Protein AF-A0A2S6CEF0-F1 (afdb_monomer)

Foldseek 3Di:
DPPPVVVCPVPDPDPDPPPDDPDPVNVVPPPPPPCVLVLLVLCLFLVLPPPPPDPDDDDDDDPDPCPDDDDQPQPPPPPCLPPDDPVLVVVLVSLCLRRDDQLVLLVLLVLQLVVAPCLQQVLDQFLVLVVQDDDSDGDCPPPDSLLSLLSQLLSLLQHDVVSVVVVVDPFSVRSNVSSLVSSVSCVVSPSDPQLSSLLSNLLSSLLDDAADPDPDSSVVSLLSNVVSLVVLVLVPLVVCCVPDVLSSLSSLSSVLSSLLSQQCCCVLVVAARPDDADPPHPLLDLVSAQAPVSNVVPQCSHPNDHNVVVNVSSLVRSLSSNLSSLCNLVSCLRHVDQDSVRDRPPPPDPPVVSVVSVVVSVVSNVVSVVVVCVVVVDVCVPVLVVVVVVLVVVLVVLVVCVVVVVLSSDDLVVLSVLLVSLLVLLLLLLLCPPHPCNVVSVVSNVSSLVSLVVCVSRYHCSVVSNVSSVSSNVVSVVDPSSNVVSLVVLVVVPDDPDDDDDDDDDDDPDDDDHSDRPDVSVCCVVPVVVVVVVVVVVVVVVSDPPVSVVSVVVVVVVPPDDDDDDDDDDDDDDDDDDDDDDDPDDPDDDPDDDDDDADDDDPVLLCVLLVLLVVLLQVVNADAQSCVVVVRQDLVSLLVSQVVNVVVCVVVPKDFFAKEWEPQQPVLCVVQVHPDIAMFTDIPVQEDEFAEEDEQASARWKWKFKFKKFAFQFKQADDPQDLVNLLVGTPWIWIKMWIFGASHPPPPDDSSRCSSSRNRGRHMYTDDDTDRPVQDPLLFWKKWKDWQNHTDDIFGSCSLNSGLSRLVNVVNNVCNVVVDIGGHSHMYGSYGRIPIGTDFDWTKMKMDTVSRGITIYTYDYGHPPVNVPPPPDPPPPSD

Nearest PDB structures (foldseek):
  2eb5-assembly1_E-2  TM=9.656E-01  e=3.829E-23  Escherichia coli
  2eb4-assembly1_A-2  TM=9.620E-01  e=3.216E-23  Escherichia coli
  5d2j-assembly1_A  TM=9.750E-01  e=1.357E-22  Pseudomonas putida
  8ih6-assembly1_B  TM=9.675E-01  e=8.556E-21  Pseudomonas sp.
  2wqt-assembly1_A  TM=9.548E-01  e=1.267E-20  Escherichia coli K-12

Structure (mmCIF, N/CA/C/O backbone):
data_AF-A0A2S6CEF0-F1
#
_entry.id   AF-A0A2S6CEF0-F1
#
loop_
_atom_site.group_PDB
_atom_site.id
_atom_site.type_symbol
_atom_site.label_atom_id
_atom_site.label_alt_id
_atom_site.label_comp_id
_atom_site.label_asym_id
_atom_site.label_entity_id
_atom_site.label_seq_id
_atom_site.pdbx_PDB_ins_code
_atom_site.Cartn_x
_atom_site.Cartn_y
_atom_site.Cartn_z
_atom_site.occupancy
_atom_site.B_iso_or_equiv
_atom_site.auth_seq_id
_atom_site.auth_comp_id
_atom_site.auth_asym_id
_atom_site.auth_atom_id
_atom_site.pdbx_PDB_model_num
ATOM 1 N N . MET A 1 1 ? -12.746 50.195 14.361 1.00 32.47 1 MET A N 1
ATOM 2 C CA . MET A 1 1 ? -11.724 49.579 15.241 1.00 32.47 1 MET A CA 1
ATOM 3 C C . MET A 1 1 ? -12.309 49.127 16.593 1.00 32.47 1 MET A C 1
ATOM 5 O O . MET A 1 1 ? -11.690 49.357 17.618 1.00 32.47 1 MET A O 1
ATOM 9 N N . ALA A 1 2 ? -13.477 48.467 16.629 1.00 26.12 2 ALA A N 1
ATOM 10 C CA . ALA A 1 2 ? -14.075 47.995 17.894 1.00 26.12 2 ALA A CA 1
ATOM 11 C C . ALA A 1 2 ? -14.847 46.660 17.772 1.00 26.12 2 ALA A C 1
ATOM 13 O O . ALA A 1 2 ? -15.625 46.322 18.652 1.00 26.12 2 ALA A O 1
ATOM 14 N N . SER A 1 3 ? -14.654 45.894 16.692 1.00 30.30 3 SER A N 1
ATOM 15 C CA . SER A 1 3 ? -15.399 44.647 16.425 1.00 30.30 3 SER A CA 1
ATOM 16 C C . SER A 1 3 ? -14.532 43.380 16.402 1.00 30.30 3 SER A C 1
ATOM 18 O O . SER A 1 3 ? -15.063 42.279 16.325 1.00 30.30 3 SER A O 1
ATOM 20 N N . GLY A 1 4 ? -13.203 43.503 16.521 1.00 26.44 4 GLY A N 1
ATOM 21 C CA . GLY A 1 4 ? -12.283 42.355 16.570 1.00 26.44 4 GLY A CA 1
ATOM 22 C C . GLY A 1 4 ? -12.191 41.665 17.937 1.00 26.44 4 GLY A C 1
ATOM 23 O O . GLY A 1 4 ? -11.603 40.594 18.039 1.00 26.44 4 GLY A O 1
ATOM 24 N N . GLN A 1 5 ? -12.765 42.264 18.984 1.00 26.81 5 GLN A N 1
ATOM 25 C CA . GLN A 1 5 ? -12.625 41.792 20.366 1.00 26.81 5 GLN A CA 1
ATOM 26 C C . GLN A 1 5 ? -13.669 40.733 20.753 1.00 26.81 5 GLN A C 1
ATOM 28 O O . GLN A 1 5 ? -13.386 39.871 21.571 1.00 26.81 5 GLN A O 1
ATOM 33 N N . GLN A 1 6 ? -14.835 40.708 20.099 1.00 28.83 6 GLN A N 1
ATOM 34 C CA . GLN A 1 6 ? -15.921 39.783 20.457 1.00 28.83 6 GLN A CA 1
ATOM 35 C C . GLN A 1 6 ? -15.657 38.324 20.033 1.00 28.83 6 GLN A C 1
ATOM 37 O O . GLN A 1 6 ? -16.178 37.398 20.642 1.00 28.83 6 GLN A O 1
ATOM 42 N N . TRP A 1 7 ? -14.796 38.108 19.029 1.00 28.11 7 TRP A N 1
ATOM 43 C CA . TRP A 1 7 ? -14.345 36.770 18.616 1.00 28.11 7 TRP A CA 1
ATOM 44 C C . TRP A 1 7 ? -13.289 36.164 19.554 1.00 28.11 7 TRP A C 1
ATOM 46 O O . TRP A 1 7 ? -13.047 34.959 19.485 1.00 28.11 7 TRP A O 1
ATOM 56 N N . GLN A 1 8 ? -12.639 36.972 20.401 1.00 31.91 8 GLN A N 1
ATOM 57 C CA . GLN A 1 8 ? -11.657 36.465 21.361 1.00 31.91 8 GLN A CA 1
ATOM 58 C C . GLN A 1 8 ? -12.334 35.749 22.531 1.00 31.91 8 GLN A C 1
ATOM 60 O O . GLN A 1 8 ? -11.802 34.737 22.967 1.00 31.91 8 GLN A O 1
ATOM 65 N N . ASP A 1 9 ? -13.513 36.199 22.970 1.00 31.23 9 ASP A N 1
ATOM 66 C CA . ASP A 1 9 ? -14.135 35.715 24.209 1.00 31.23 9 ASP A CA 1
ATOM 67 C C . ASP A 1 9 ? -14.953 34.420 24.037 1.00 31.23 9 ASP A C 1
ATOM 69 O O . ASP A 1 9 ? -14.922 33.559 24.910 1.00 31.23 9 ASP A O 1
ATOM 73 N N . GLU A 1 10 ? -15.625 34.196 22.899 1.00 33.91 10 GLU A N 1
ATOM 74 C CA . GLU A 1 10 ? -16.427 32.966 22.694 1.00 33.91 10 GLU A CA 1
ATOM 75 C C . GLU A 1 10 ? -15.575 31.715 22.389 1.00 33.91 10 GLU A C 1
ATOM 77 O O . GLU A 1 10 ? -16.047 30.582 22.522 1.00 33.91 10 GLU A O 1
ATOM 82 N N . TRP A 1 11 ? -14.314 31.909 21.984 1.00 30.48 11 TRP A N 1
ATOM 83 C CA . TRP A 1 11 ? -13.315 30.853 21.743 1.00 30.48 11 TRP A CA 1
ATOM 84 C C . TRP A 1 11 ? -12.077 30.991 22.653 1.00 30.48 11 TRP A C 1
ATOM 86 O O . TRP A 1 11 ? -11.079 30.284 22.457 1.00 30.48 11 TRP A O 1
ATOM 96 N N . ALA A 1 12 ? -12.132 31.859 23.671 1.00 29.62 12 ALA A N 1
ATOM 97 C CA . ALA A 1 12 ? -11.149 31.887 24.744 1.00 29.62 12 ALA A CA 1
ATOM 98 C C . ALA A 1 12 ? -11.293 30.607 25.573 1.00 29.62 12 ALA A C 1
ATOM 100 O O . ALA A 1 12 ? -12.320 30.334 26.187 1.00 29.62 12 ALA A O 1
ATOM 101 N N . TRP A 1 13 ? -10.235 29.805 25.601 1.00 32.25 13 TRP A N 1
ATOM 102 C CA . TRP A 1 13 ? -10.029 28.898 26.721 1.00 32.25 13 TRP A CA 1
ATOM 103 C C . TRP A 1 13 ? -9.680 29.797 27.908 1.00 32.25 13 TRP A C 1
ATOM 105 O O . TRP A 1 13 ? -8.684 30.518 27.819 1.00 32.25 13 TRP A O 1
ATOM 115 N N . ASP A 1 14 ? -10.516 29.820 28.947 1.00 25.75 14 ASP A N 1
ATOM 116 C CA . ASP A 1 14 ? -10.292 30.640 30.142 1.00 25.75 14 ASP A CA 1
ATOM 117 C C . ASP A 1 14 ? -8.846 30.483 30.643 1.00 25.75 14 ASP A C 1
ATOM 119 O O . ASP A 1 14 ? -8.378 29.384 30.940 1.00 25.75 14 ASP A O 1
ATOM 123 N N . ASN A 1 15 ? -8.123 31.603 30.698 1.00 30.52 15 ASN A N 1
ATOM 124 C CA . ASN A 1 15 ? -6.699 31.693 31.039 1.00 30.52 15 ASN A CA 1
ATOM 125 C C . ASN A 1 15 ? -6.466 31.997 32.537 1.00 30.52 15 ASN A C 1
ATOM 127 O O . ASN A 1 15 ? -5.428 32.550 32.903 1.00 30.52 15 ASN A O 1
ATOM 131 N N . THR A 1 16 ? -7.407 31.679 33.429 1.00 24.66 16 THR A N 1
ATOM 132 C CA . THR A 1 16 ? -7.230 31.889 34.875 1.00 24.66 16 THR A CA 1
ATOM 133 C C . THR A 1 16 ? -6.735 30.610 35.562 1.00 24.66 16 THR A C 1
ATOM 135 O O . THR A 1 16 ? -7.429 29.593 35.548 1.00 24.66 16 THR A O 1
ATOM 138 N N . PRO A 1 17 ? -5.554 30.623 36.215 1.00 29.23 17 PRO A N 1
ATOM 139 C CA . PRO A 1 17 ? -5.138 29.527 37.077 1.00 29.23 17 PRO A CA 1
ATOM 140 C C . PRO A 1 17 ? -5.933 29.632 38.383 1.00 29.23 17 PRO A C 1
ATOM 142 O O . PRO A 1 17 ? -5.484 30.242 39.353 1.00 29.23 17 PRO A O 1
ATOM 145 N N . SER A 1 18 ? -7.147 29.082 38.407 1.00 25.33 18 SER A N 1
ATOM 146 C CA . SER A 1 18 ? -7.815 28.800 39.676 1.00 25.33 18 SER A CA 1
ATOM 147 C C . SER A 1 18 ? -7.104 27.605 40.313 1.00 25.33 18 SER A C 1
ATOM 149 O O . SER A 1 18 ? -6.984 26.527 39.739 1.00 25.33 18 SER A O 1
ATOM 151 N N . SER A 1 19 ? -6.516 27.857 41.478 1.00 28.48 19 SER A N 1
ATOM 152 C CA . SER A 1 19 ? -5.633 26.972 42.234 1.00 28.48 19 SER A CA 1
ATOM 153 C C . SER A 1 19 ? -6.383 25.822 42.913 1.00 28.48 19 SER 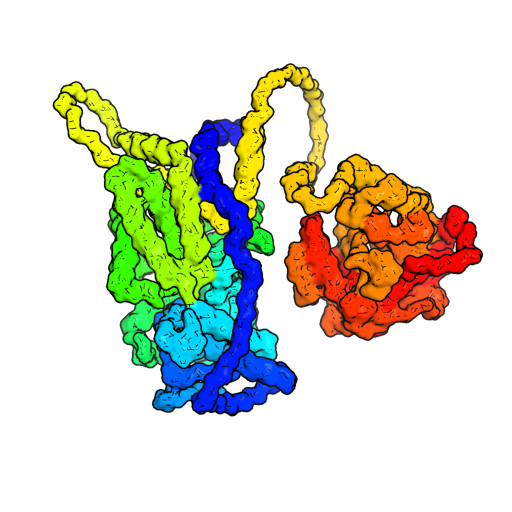A C 1
ATOM 155 O O . SER A 1 19 ? -6.323 25.658 44.131 1.00 28.48 19 SER A O 1
ATOM 157 N N . THR A 1 20 ? -7.084 25.015 42.133 1.00 25.67 20 THR A N 1
ATOM 158 C CA . THR A 1 20 ? -7.607 23.722 42.566 1.00 25.67 20 THR A CA 1
ATOM 159 C C . THR A 1 20 ? -6.990 22.685 41.654 1.00 25.67 20 THR A C 1
ATOM 161 O O . THR A 1 20 ? -7.372 22.543 40.497 1.00 25.67 20 THR A O 1
ATOM 164 N N . LEU A 1 21 ? -5.955 22.027 42.180 1.00 26.48 21 LEU A N 1
ATOM 165 C CA . LEU A 1 21 ? -5.421 20.783 41.643 1.00 26.48 21 LEU A CA 1
ATOM 166 C C . LEU A 1 21 ? -6.605 19.865 41.332 1.00 26.48 21 LEU A C 1
ATOM 168 O O . LEU A 1 21 ? -7.279 19.414 42.255 1.00 26.48 21 LEU A O 1
ATOM 172 N N . LEU A 1 22 ? -6.861 19.635 40.043 1.00 25.17 22 LEU A N 1
ATOM 173 C CA . LEU A 1 22 ? -7.797 18.615 39.589 1.00 25.17 22 LEU A CA 1
ATOM 174 C C . LEU A 1 22 ? -7.267 17.278 40.103 1.00 25.17 22 LEU A C 1
ATOM 176 O O . LEU A 1 22 ? -6.240 16.781 39.639 1.00 25.17 22 LEU A O 1
ATOM 180 N N . THR A 1 23 ? -7.933 16.747 41.118 1.00 27.16 23 THR A N 1
ATOM 181 C CA . THR A 1 23 ? -7.677 15.394 41.612 1.00 27.16 23 THR A CA 1
ATOM 182 C C . THR A 1 23 ? -8.428 14.407 40.720 1.00 27.16 23 THR A C 1
ATOM 184 O O . THR A 1 23 ? -9.408 14.779 40.074 1.00 27.16 23 THR A O 1
ATOM 187 N N . GLU A 1 24 ? -7.987 13.147 40.650 1.00 27.95 24 GLU A N 1
ATOM 188 C CA . GLU A 1 24 ? -8.601 12.101 39.804 1.00 27.95 24 GLU A CA 1
ATOM 189 C C . GLU A 1 24 ? -10.125 11.939 40.002 1.00 27.95 24 GLU A C 1
ATOM 191 O O . GLU A 1 24 ? -10.809 11.415 39.123 1.00 27.95 24 GLU A O 1
ATOM 196 N N . SER A 1 25 ? -10.688 12.445 41.105 1.00 27.48 25 SER A N 1
ATOM 197 C CA . SER A 1 25 ? -12.131 12.479 41.354 1.00 27.48 25 SER A CA 1
ATOM 198 C C . SER A 1 25 ? -12.906 13.527 40.540 1.00 27.48 25 SER A C 1
ATOM 200 O O . SER A 1 25 ? -14.083 13.304 40.261 1.00 27.48 25 SER A O 1
ATOM 202 N N . ASP A 1 26 ? -12.285 14.627 40.097 1.00 26.41 26 ASP A N 1
ATOM 203 C CA . ASP A 1 26 ? -12.972 15.679 39.321 1.00 26.41 26 ASP A CA 1
ATOM 204 C C . ASP A 1 26 ? -13.213 15.271 37.856 1.00 26.41 26 ASP A C 1
ATOM 206 O O . ASP A 1 26 ? -14.138 15.762 37.205 1.00 26.41 26 ASP A O 1
ATOM 210 N N . LEU A 1 27 ? -12.449 14.296 37.345 1.00 29.75 27 LEU A N 1
ATOM 211 C CA . LEU A 1 27 ? -12.693 13.676 36.036 1.00 29.75 27 LEU A CA 1
ATOM 212 C C . LEU A 1 27 ? -13.935 12.770 36.013 1.00 29.75 27 LEU A C 1
ATOM 214 O O . LEU A 1 27 ? -14.421 12.441 34.931 1.00 29.75 27 LEU A O 1
ATOM 218 N N . HIS A 1 28 ? -14.480 12.390 37.173 1.00 27.64 28 HIS A N 1
ATOM 219 C CA . HIS A 1 28 ? -15.660 11.525 37.243 1.00 27.64 28 HIS A CA 1
ATOM 220 C C . HIS A 1 28 ? -16.999 12.284 37.186 1.00 27.64 28 HIS A C 1
ATOM 222 O O . HIS A 1 28 ? -18.015 11.674 36.857 1.00 27.64 28 HIS A O 1
ATOM 228 N N . PHE A 1 29 ? -17.046 13.599 37.447 1.00 23.55 29 PHE A N 1
ATOM 229 C CA . PHE A 1 29 ? -18.322 14.278 37.746 1.00 23.55 29 PHE A CA 1
ATOM 230 C C . PHE A 1 29 ? -18.988 15.060 36.594 1.00 23.55 29 PHE A C 1
ATOM 232 O O . PHE A 1 29 ? -20.110 15.534 36.754 1.00 23.55 29 PHE A O 1
ATOM 239 N N . HIS A 1 30 ? -18.387 15.141 35.398 1.00 25.00 30 HIS A N 1
ATOM 240 C CA . HIS A 1 30 ? -19.027 15.768 34.219 1.00 25.00 30 HIS A CA 1
ATOM 241 C C . HIS A 1 30 ? -19.414 14.799 33.083 1.00 25.00 30 HIS A C 1
ATOM 243 O O . HIS A 1 30 ? -19.884 15.238 32.033 1.00 25.00 30 HIS A O 1
ATOM 249 N N . MET A 1 31 ? -19.319 13.483 33.309 1.00 24.77 31 MET A N 1
ATOM 250 C CA . MET A 1 31 ? -19.874 12.441 32.423 1.00 24.77 31 MET A CA 1
ATOM 251 C C . MET A 1 31 ? -21.279 11.960 32.833 1.00 24.77 31 MET A C 1
ATOM 253 O O . MET A 1 31 ? -21.694 10.867 32.462 1.00 24.77 31 MET A O 1
ATOM 257 N N . LEU A 1 32 ? -22.036 12.762 33.580 1.00 23.86 32 LEU A N 1
ATOM 258 C CA . LEU A 1 32 ? -23.434 12.470 33.915 1.00 23.86 32 LEU A CA 1
ATOM 259 C C . LEU A 1 32 ? -24.364 13.514 33.286 1.00 23.86 32 LEU A C 1
ATOM 261 O O . LEU A 1 32 ? -25.100 14.222 33.964 1.00 23.86 32 LEU A O 1
ATOM 265 N N . LEU A 1 33 ? -24.327 13.611 31.956 1.00 25.44 33 LEU A N 1
ATOM 266 C CA . LEU A 1 33 ? -25.569 13.829 31.220 1.00 25.44 33 LEU A CA 1
ATOM 267 C C . LEU A 1 33 ? -26.121 12.439 30.942 1.00 25.44 33 LEU A C 1
ATOM 269 O O . LEU A 1 33 ? -25.455 11.637 30.287 1.00 25.44 33 LEU A O 1
ATOM 273 N N . ASP A 1 34 ? -27.295 12.170 31.505 1.00 30.89 34 ASP A N 1
ATOM 274 C CA . ASP A 1 34 ? -28.067 10.953 31.299 1.00 30.89 34 ASP A CA 1
ATOM 275 C C . ASP A 1 34 ? -28.163 10.661 29.792 1.00 30.89 34 ASP A C 1
ATOM 277 O O . ASP A 1 34 ? -28.858 11.330 29.025 1.00 30.89 34 ASP A O 1
ATOM 281 N N . SER A 1 35 ? -27.334 9.716 29.356 1.00 27.75 35 SER A N 1
ATOM 282 C CA . SER A 1 35 ? -27.138 9.317 27.962 1.00 27.75 35 SER A CA 1
ATOM 283 C C . SER A 1 35 ? -28.170 8.278 27.525 1.00 27.75 35 SER A C 1
ATOM 285 O O . SER A 1 35 ? -28.138 7.811 26.383 1.00 27.75 35 SER A O 1
ATOM 287 N N . SER A 1 36 ? -29.132 7.960 28.395 1.00 29.91 36 SER A N 1
ATOM 288 C CA . SER A 1 36 ? -30.215 7.027 28.101 1.00 29.91 36 SER A CA 1
ATOM 289 C C . SER A 1 36 ? -31.138 7.503 26.973 1.00 29.91 36 SER A C 1
ATOM 291 O O . SER A 1 36 ? -31.778 6.667 26.356 1.00 29.91 36 SER A O 1
ATOM 293 N N . HIS A 1 37 ? -31.154 8.799 26.631 1.00 29.70 37 HIS A N 1
ATOM 294 C CA . HIS A 1 37 ? -32.003 9.343 25.551 1.00 29.70 37 HIS A CA 1
ATOM 295 C C . HIS A 1 37 ? -31.252 9.649 24.236 1.00 29.70 37 HIS A C 1
ATOM 297 O O . HIS A 1 37 ? -31.870 9.973 23.227 1.00 29.70 37 HIS A O 1
ATOM 303 N N . LEU A 1 38 ? -29.910 9.601 24.229 1.00 26.70 38 LEU A N 1
ATOM 304 C CA . LEU A 1 38 ? -29.072 9.830 23.030 1.00 26.70 38 LEU A CA 1
ATOM 305 C C . LEU A 1 38 ? -28.542 8.528 22.415 1.00 26.70 38 LEU A C 1
ATOM 307 O O . LEU A 1 38 ? -27.971 8.541 21.324 1.00 26.70 38 LEU A O 1
ATOM 311 N N . THR A 1 39 ? -28.761 7.402 23.089 1.00 31.89 39 THR A N 1
ATOM 312 C CA . THR A 1 39 ? -28.490 6.062 22.565 1.00 31.89 39 THR A CA 1
ATOM 313 C C . THR A 1 39 ? -29.429 5.681 21.414 1.00 31.89 39 THR A C 1
ATOM 315 O O . THR A 1 39 ? -29.087 4.769 20.666 1.00 31.89 39 THR A O 1
ATOM 318 N N . ASP A 1 40 ? -30.530 6.408 21.183 1.00 31.03 40 ASP A N 1
ATOM 319 C CA . ASP A 1 40 ? -31.516 6.184 20.100 1.00 31.03 40 ASP A CA 1
ATOM 320 C C . ASP A 1 40 ? -31.159 6.798 18.735 1.00 31.03 40 ASP A C 1
ATOM 322 O O . ASP A 1 40 ? -31.908 6.676 17.769 1.00 31.03 40 ASP A O 1
ATOM 326 N N . LEU A 1 41 ? -30.000 7.444 18.593 1.00 29.00 41 LEU A N 1
ATOM 327 C CA . LEU A 1 41 ? -29.464 7.818 17.273 1.00 29.00 41 LEU A CA 1
ATOM 328 C C . LEU A 1 41 ? -28.628 6.692 16.639 1.00 29.00 41 LEU A C 1
ATOM 330 O O . LEU A 1 41 ? -28.402 6.709 15.430 1.00 29.00 41 LEU A O 1
ATOM 334 N N . GLY A 1 42 ? -28.177 5.721 17.443 1.00 29.48 42 GLY A N 1
ATOM 335 C CA . GLY A 1 42 ? -27.348 4.593 17.006 1.00 29.48 42 GLY A CA 1
ATOM 336 C C . GLY A 1 42 ? -28.089 3.600 16.117 1.00 29.48 42 GLY A C 1
ATOM 337 O O . GLY A 1 42 ? -27.494 3.052 15.191 1.00 29.48 42 GLY A O 1
ATOM 338 N N . ASP A 1 43 ? -29.395 3.437 16.311 1.00 30.30 43 ASP A N 1
ATOM 339 C CA . ASP A 1 43 ? -30.144 2.521 15.464 1.00 30.30 43 ASP A CA 1
ATOM 340 C C . ASP A 1 43 ? -30.468 3.146 14.077 1.00 30.30 43 ASP A C 1
ATOM 342 O O . ASP A 1 43 ? -30.837 2.387 13.179 1.00 30.30 43 ASP A O 1
ATOM 346 N N . ILE A 1 44 ? -30.242 4.470 13.836 1.00 30.81 44 ILE A N 1
ATOM 347 C CA . ILE A 1 44 ? -30.364 5.127 12.495 1.00 30.81 44 ILE A CA 1
ATOM 348 C C . ILE A 1 44 ? -29.630 4.354 11.412 1.00 30.81 44 ILE A C 1
ATOM 350 O O . ILE A 1 44 ? -30.000 4.419 10.244 1.00 30.81 44 ILE A O 1
ATOM 354 N N . PHE A 1 45 ? -28.611 3.603 11.796 1.00 33.00 45 PHE A N 1
ATOM 355 C CA . PHE A 1 45 ? -27.725 2.923 10.878 1.00 33.00 45 PHE A CA 1
ATOM 356 C C . PHE A 1 45 ? -27.674 1.403 11.111 1.00 33.00 45 PHE A C 1
ATOM 358 O O . PHE A 1 45 ? -26.885 0.735 10.457 1.00 33.00 45 PHE A O 1
ATOM 365 N N . ALA A 1 46 ? -28.529 0.830 11.969 1.00 28.11 46 ALA A N 1
ATOM 366 C CA . ALA A 1 46 ? -28.498 -0.601 12.306 1.00 28.11 46 ALA A CA 1
ATOM 367 C C . ALA A 1 46 ? -28.899 -1.543 11.145 1.00 28.11 46 ALA A C 1
ATOM 369 O O . ALA A 1 46 ? -28.523 -2.711 11.132 1.00 28.11 46 ALA A O 1
ATOM 370 N N . PHE A 1 47 ? -29.614 -1.066 10.119 1.00 33.72 47 PHE A N 1
ATOM 371 C CA . PHE A 1 47 ? -30.052 -1.913 8.992 1.00 33.72 47 PHE A CA 1
ATOM 372 C C . PHE A 1 47 ? -28.975 -2.115 7.901 1.00 33.72 47 PHE A C 1
ATOM 374 O O . PHE A 1 47 ? -29.263 -2.753 6.889 1.00 33.72 47 PHE A O 1
ATOM 381 N N . THR A 1 48 ? -27.737 -1.614 8.046 1.00 32.53 48 THR A N 1
ATOM 382 C CA . THR A 1 48 ? -26.639 -1.965 7.111 1.00 32.53 48 THR A CA 1
ATOM 383 C C . THR A 1 48 ? -26.242 -3.449 7.176 1.00 32.53 48 THR A C 1
ATOM 385 O O . THR A 1 48 ? -25.369 -3.877 6.427 1.00 32.53 48 THR A O 1
ATOM 388 N N . ASN A 1 49 ? -26.901 -4.228 8.043 1.00 28.83 49 ASN A N 1
ATOM 389 C CA . ASN A 1 49 ? -26.650 -5.640 8.322 1.00 28.83 49 ASN A CA 1
ATOM 390 C C . ASN A 1 49 ? -27.282 -6.636 7.331 1.00 28.83 49 ASN A C 1
ATOM 392 O O . ASN A 1 49 ? -27.072 -7.841 7.478 1.00 28.83 49 ASN A O 1
ATOM 396 N N . ASP A 1 50 ? -28.008 -6.194 6.296 1.00 27.05 50 ASP A N 1
ATOM 397 C CA . ASP A 1 50 ? -28.556 -7.132 5.307 1.00 27.05 50 ASP A CA 1
ATOM 398 C C . ASP A 1 50 ? -27.512 -7.504 4.236 1.00 27.05 50 ASP A C 1
ATOM 400 O O . ASP A 1 50 ? -27.269 -6.798 3.253 1.00 27.05 50 ASP A O 1
ATOM 404 N N . SER A 1 51 ? -26.867 -8.654 4.437 1.00 26.91 51 SER A N 1
ATOM 405 C CA . SER A 1 51 ? -25.803 -9.204 3.584 1.00 26.91 51 SER A CA 1
ATOM 406 C C . SER A 1 51 ? -26.299 -9.685 2.208 1.00 26.91 51 SER A C 1
ATOM 408 O O . SER A 1 51 ? -25.516 -10.206 1.412 1.00 26.91 51 SER A O 1
ATOM 410 N N . SER A 1 52 ? -27.590 -9.522 1.903 1.00 27.05 52 SER A N 1
ATOM 411 C CA . SER A 1 52 ? -28.226 -9.986 0.665 1.00 27.05 52 SER A CA 1
ATOM 412 C C . SER A 1 52 ? -28.044 -9.057 -0.551 1.00 27.05 52 SER A C 1
ATOM 414 O O . SER A 1 52 ? -28.476 -9.401 -1.651 1.00 27.05 52 SER A O 1
ATOM 416 N N . VAL A 1 53 ? -27.357 -7.915 -0.404 1.00 31.19 53 VAL A N 1
ATOM 417 C CA . VAL A 1 53 ? -27.256 -6.865 -1.447 1.00 31.19 53 VAL A CA 1
ATOM 418 C C . VAL A 1 53 ? -26.012 -6.989 -2.354 1.00 31.19 53 VAL A C 1
ATOM 420 O O . VAL A 1 53 ? -25.837 -6.223 -3.301 1.00 31.19 53 VAL A O 1
ATOM 423 N N . PHE A 1 54 ? -25.155 -7.992 -2.156 1.00 27.20 54 PHE A N 1
ATOM 424 C CA . PHE A 1 54 ? -23.998 -8.217 -3.031 1.00 27.20 54 PHE A CA 1
ATOM 425 C C . PHE A 1 54 ? -24.350 -9.186 -4.171 1.00 27.20 54 PHE A C 1
ATOM 427 O O . PHE A 1 54 ? -24.589 -10.365 -3.902 1.00 27.20 54 PHE A O 1
ATOM 434 N N . PRO A 1 55 ? -24.345 -8.773 -5.456 1.00 26.16 55 PRO A N 1
ATOM 435 C CA . PRO A 1 55 ? -24.429 -9.743 -6.535 1.00 26.16 55 PRO A CA 1
ATOM 436 C C . PRO A 1 55 ? -23.206 -10.665 -6.472 1.00 26.16 55 PRO A C 1
ATOM 438 O O . PRO A 1 55 ? -22.059 -10.242 -6.641 1.00 26.16 55 PRO A O 1
ATOM 441 N N . ALA A 1 56 ? -23.460 -11.947 -6.219 1.00 31.33 56 ALA A N 1
ATOM 442 C CA . ALA A 1 56 ? -22.474 -12.999 -6.371 1.00 31.33 56 ALA A CA 1
ATOM 443 C C . ALA A 1 56 ? -22.034 -13.054 -7.848 1.00 31.33 56 ALA A C 1
ATOM 445 O O . ALA A 1 56 ? -22.863 -13.251 -8.733 1.00 31.33 56 ALA A O 1
ATOM 446 N N . ARG A 1 57 ? -20.718 -12.916 -8.076 1.00 23.19 57 ARG A N 1
ATOM 447 C CA . ARG A 1 57 ? -19.980 -12.868 -9.360 1.00 23.19 57 ARG A CA 1
ATOM 448 C C . ARG A 1 57 ? -20.070 -11.559 -10.177 1.00 23.19 57 ARG A C 1
ATOM 450 O O . ARG A 1 57 ? -21.160 -11.126 -10.539 1.00 23.19 57 ARG A O 1
ATOM 457 N N . PRO A 1 58 ? -18.923 -10.990 -10.611 1.00 27.06 58 PRO A N 1
ATOM 458 C CA . PRO A 1 58 ? -18.918 -10.021 -11.703 1.00 27.06 58 PRO A CA 1
ATOM 459 C C . PRO A 1 58 ? -19.318 -10.714 -13.023 1.00 27.06 58 PRO A C 1
ATOM 461 O O . PRO A 1 58 ? -18.940 -11.871 -13.238 1.00 27.06 58 PRO A O 1
ATOM 464 N N . PRO A 1 59 ? -20.054 -10.042 -13.927 1.00 27.06 59 PRO A N 1
ATOM 465 C CA . PRO A 1 59 ? -20.377 -10.604 -15.231 1.00 27.06 59 PRO A CA 1
ATOM 466 C C . PRO A 1 59 ? -19.098 -10.810 -16.051 1.00 27.06 59 PRO A C 1
ATOM 468 O O . PRO A 1 59 ? -18.225 -9.941 -16.109 1.00 27.06 59 PRO A O 1
ATOM 471 N N . VAL A 1 60 ? -19.001 -11.970 -16.700 1.00 26.62 60 VAL A N 1
ATOM 472 C CA . VAL A 1 60 ? -18.004 -12.241 -17.740 1.00 26.62 60 VAL A CA 1
ATOM 473 C C . VAL A 1 60 ? -18.258 -11.253 -18.879 1.00 26.62 60 VAL A C 1
ATOM 475 O O . VAL A 1 60 ? -19.335 -11.253 -19.470 1.00 26.62 60 VAL A O 1
ATOM 478 N N . VAL A 1 61 ? -17.288 -10.382 -19.157 1.00 29.25 61 VAL A N 1
ATOM 479 C CA . VAL A 1 61 ? -17.342 -9.473 -20.309 1.00 29.25 61 VAL A CA 1
ATOM 480 C C . VAL A 1 61 ? -17.193 -10.330 -21.572 1.00 29.25 61 VAL A C 1
ATOM 482 O O . VAL A 1 61 ? -16.193 -11.045 -21.672 1.00 29.25 61 VAL A O 1
ATOM 485 N N . PRO A 1 62 ? -18.150 -10.310 -22.519 1.00 26.05 62 PRO A N 1
ATOM 486 C CA . PRO A 1 62 ? -17.978 -10.999 -23.792 1.00 26.05 62 PRO A CA 1
ATOM 487 C C . PRO A 1 62 ? -16.775 -10.406 -24.538 1.00 26.05 62 PRO A C 1
ATOM 489 O O . PRO A 1 62 ? -16.535 -9.200 -24.412 1.00 26.05 62 PRO A O 1
ATOM 492 N N . PRO A 1 63 ? -16.028 -11.196 -25.330 1.00 27.50 63 PRO A N 1
ATOM 493 C CA . PRO A 1 63 ? -15.089 -10.617 -26.281 1.00 27.50 63 PRO A CA 1
ATOM 494 C C . PRO A 1 63 ? -15.837 -9.607 -27.156 1.00 27.50 63 PRO A C 1
ATOM 496 O O . PRO A 1 63 ? -17.012 -9.815 -27.476 1.00 27.50 63 PRO A O 1
ATOM 499 N N . LEU A 1 64 ? -15.164 -8.502 -27.488 1.00 30.81 64 LEU A N 1
ATOM 500 C CA . LEU A 1 64 ? -15.649 -7.534 -28.468 1.00 30.81 64 LEU A CA 1
ATOM 501 C C . LEU A 1 64 ? -16.186 -8.313 -29.668 1.00 30.81 64 LEU A C 1
ATOM 503 O O . LEU A 1 64 ? -15.460 -9.093 -30.283 1.00 30.81 64 LEU A O 1
ATOM 507 N N . ILE A 1 65 ? -17.486 -8.160 -29.922 1.00 27.62 65 ILE A N 1
ATOM 508 C CA . ILE A 1 65 ? -18.126 -8.709 -31.108 1.00 27.62 65 ILE A CA 1
ATOM 509 C C . ILE A 1 65 ? -17.352 -8.152 -32.296 1.00 27.62 65 ILE A C 1
ATOM 511 O O . ILE A 1 65 ? -17.160 -6.940 -32.391 1.00 27.62 65 ILE A O 1
ATOM 515 N N . ASP A 1 66 ? -16.910 -9.060 -33.159 1.00 30.66 66 ASP A N 1
ATOM 516 C CA . ASP A 1 66 ? -16.317 -8.790 -34.460 1.00 30.66 66 ASP A CA 1
ATOM 517 C C . ASP A 1 66 ? -17.333 -8.008 -35.310 1.00 30.66 66 ASP A C 1
ATOM 519 O O . ASP A 1 66 ? -18.154 -8.564 -36.043 1.00 30.66 66 ASP A O 1
ATOM 523 N N . THR A 1 67 ? -17.380 -6.688 -35.122 1.00 27.39 67 THR A N 1
ATOM 524 C CA . THR A 1 67 ? -18.106 -5.784 -36.005 1.00 27.39 67 THR A CA 1
ATOM 525 C C . THR A 1 67 ? -17.209 -5.560 -37.204 1.00 27.39 67 THR A C 1
ATOM 527 O O . THR A 1 67 ? -16.264 -4.771 -37.151 1.00 27.39 67 THR A O 1
ATOM 530 N N . GLY A 1 68 ? -17.496 -6.329 -38.250 1.00 25.75 68 GLY A N 1
ATOM 531 C CA . GLY A 1 68 ? -16.726 -6.380 -39.477 1.00 25.75 68 GLY A CA 1
ATOM 532 C C . GLY A 1 68 ? -16.299 -5.016 -40.016 1.00 25.75 68 GLY A C 1
ATOM 533 O O . GLY A 1 68 ? -17.040 -4.036 -39.972 1.00 25.75 68 GLY A O 1
ATOM 534 N N . SER A 1 69 ? -15.085 -5.009 -40.567 1.00 29.92 69 SER A N 1
ATOM 535 C CA . SER A 1 69 ? -14.632 -4.119 -41.639 1.00 29.92 69 SER A CA 1
ATOM 536 C C . SER A 1 69 ? -15.115 -2.666 -41.556 1.00 29.92 69 SER A C 1
ATOM 538 O O . SER A 1 69 ? -15.680 -2.131 -42.511 1.00 29.92 69 SER A O 1
ATOM 540 N N . HIS A 1 70 ? -14.837 -1.989 -40.450 1.00 28.73 70 HIS A N 1
ATOM 541 C CA . HIS A 1 70 ? -14.657 -0.546 -40.488 1.00 28.73 70 HIS A CA 1
ATOM 542 C C . HIS A 1 70 ? -13.175 -0.288 -40.317 1.00 28.73 70 HIS A C 1
ATOM 544 O O . HIS A 1 70 ? -12.590 -0.714 -39.329 1.00 28.73 70 HIS A O 1
ATOM 550 N N . ALA A 1 71 ? -12.584 0.305 -41.356 1.00 29.69 71 ALA A N 1
ATOM 551 C CA . ALA A 1 71 ? -11.165 0.578 -41.500 1.00 29.69 71 ALA A CA 1
ATOM 552 C C . ALA A 1 71 ? -10.579 1.121 -40.192 1.00 29.69 71 ALA A C 1
ATOM 554 O O . ALA A 1 71 ? -10.652 2.314 -39.903 1.00 29.69 71 ALA A O 1
ATOM 555 N N . SER A 1 72 ? -10.012 0.211 -39.401 1.00 29.95 72 SER A N 1
ATOM 556 C CA . SER A 1 72 ? -9.092 0.553 -38.341 1.00 29.95 72 SER A CA 1
ATOM 557 C C . SER A 1 72 ? -7.928 1.205 -39.058 1.00 29.95 72 SER A C 1
ATOM 559 O O . SER A 1 72 ? -7.182 0.548 -39.783 1.00 29.95 72 SER A O 1
ATOM 561 N N . SER A 1 73 ? -7.791 2.519 -38.920 1.00 32.16 73 SER A N 1
ATOM 562 C CA . SER A 1 73 ? -6.484 3.135 -39.053 1.00 32.16 73 SER A CA 1
ATOM 563 C C . SER A 1 73 ? -5.659 2.618 -37.876 1.00 32.16 73 SER A C 1
ATOM 565 O O . SER A 1 73 ? -5.482 3.317 -36.877 1.00 32.16 73 SER A O 1
ATOM 567 N N . THR A 1 74 ? -5.233 1.356 -37.959 1.00 34.53 74 THR A N 1
ATOM 568 C CA . THR A 1 74 ? -4.136 0.798 -37.187 1.00 34.53 74 THR A CA 1
ATOM 569 C C . THR A 1 74 ? -2.968 1.715 -37.483 1.00 34.53 74 THR A C 1
ATOM 571 O O . THR A 1 74 ? -2.344 1.624 -38.539 1.00 34.53 74 THR A O 1
ATOM 574 N N . PHE A 1 75 ? -2.743 2.679 -36.592 1.00 39.12 75 PHE A N 1
ATOM 575 C CA . PHE A 1 75 ? -1.469 3.358 -36.525 1.00 39.12 75 PHE A CA 1
ATOM 576 C C . PHE A 1 75 ? -0.476 2.254 -36.214 1.00 39.12 75 PHE A C 1
ATOM 578 O O . PHE A 1 75 ? -0.427 1.740 -35.096 1.00 39.12 75 PHE A O 1
ATOM 585 N N . ASP A 1 76 ? 0.236 1.832 -37.251 1.00 32.69 76 ASP A N 1
ATOM 586 C CA . ASP A 1 76 ? 1.346 0.907 -37.161 1.00 32.69 76 ASP A CA 1
ATOM 587 C C . ASP A 1 76 ? 2.486 1.661 -36.480 1.00 32.69 76 ASP A C 1
ATOM 589 O O . ASP A 1 76 ? 3.444 2.121 -37.094 1.00 32.69 76 ASP A O 1
ATOM 593 N N . ILE A 1 77 ? 2.315 1.917 -35.184 1.00 36.62 77 ILE A N 1
ATOM 594 C CA . ILE A 1 77 ? 3.417 2.354 -34.362 1.00 36.62 77 ILE A CA 1
ATOM 595 C C . ILE A 1 77 ? 4.208 1.076 -34.143 1.00 36.62 77 ILE A C 1
ATOM 597 O O . ILE A 1 77 ? 3.915 0.280 -33.246 1.00 36.62 77 ILE A O 1
ATOM 601 N N . SER A 1 78 ? 5.229 0.876 -34.975 1.00 37.09 78 SER A N 1
ATOM 602 C CA . SER A 1 78 ? 6.441 0.227 -34.502 1.00 37.09 78 SER A CA 1
ATOM 603 C C . SER A 1 78 ? 7.007 1.127 -33.399 1.00 37.09 78 SER A C 1
ATOM 605 O O . SER A 1 78 ? 7.977 1.860 -33.584 1.00 37.09 78 SER A O 1
ATOM 607 N N . VAL A 1 79 ? 6.362 1.131 -32.229 1.00 42.69 79 VAL A N 1
ATOM 608 C CA . VAL A 1 79 ? 7.121 1.367 -31.017 1.00 42.69 79 VAL A CA 1
ATOM 609 C C . VAL A 1 79 ? 7.973 0.113 -30.965 1.00 42.69 79 VAL A C 1
ATOM 611 O O . VAL A 1 79 ? 7.501 -0.939 -30.536 1.00 42.69 79 VAL A O 1
ATOM 614 N N . ASP A 1 80 ? 9.195 0.197 -31.489 1.00 42.56 80 ASP A N 1
ATOM 615 C CA . ASP A 1 80 ? 10.286 -0.620 -30.979 1.00 42.56 80 ASP A CA 1
ATOM 616 C C . ASP A 1 80 ? 10.372 -0.239 -29.505 1.00 42.56 80 ASP A C 1
ATOM 618 O O . ASP A 1 80 ? 11.115 0.655 -29.103 1.00 42.56 80 ASP A O 1
ATOM 622 N N . ALA A 1 81 ? 9.491 -0.824 -28.696 1.00 50.19 81 ALA A N 1
ATOM 623 C CA . ALA A 1 81 ? 9.526 -0.697 -27.263 1.00 50.19 81 ALA A CA 1
ATOM 624 C C . ALA A 1 81 ? 10.732 -1.542 -26.871 1.00 50.19 81 ALA A C 1
ATOM 626 O O . ALA A 1 81 ? 10.623 -2.744 -26.634 1.00 50.19 81 ALA A O 1
ATOM 627 N N . ALA A 1 82 ? 11.910 -0.937 -27.015 1.00 46.91 82 ALA A N 1
ATOM 628 C CA . ALA A 1 82 ? 13.187 -1.597 -26.874 1.00 46.91 82 ALA A CA 1
ATOM 629 C C . ALA A 1 82 ? 13.195 -2.307 -25.517 1.00 46.91 82 ALA A C 1
ATOM 631 O O . ALA A 1 82 ? 13.122 -1.661 -24.476 1.00 46.91 82 ALA A O 1
ATOM 632 N N . GLY A 1 83 ? 13.216 -3.641 -25.540 1.00 54.16 83 GLY A N 1
ATOM 633 C CA . GLY A 1 83 ? 13.178 -4.470 -24.334 1.00 54.16 83 GLY A CA 1
ATOM 634 C C . GLY A 1 83 ? 11.869 -5.218 -24.054 1.00 54.16 83 GLY A C 1
ATOM 635 O O . GLY A 1 83 ? 11.874 -6.050 -23.152 1.00 54.16 83 GLY A O 1
ATOM 636 N N . LEU A 1 84 ? 10.782 -5.010 -24.811 1.00 67.75 84 LEU A N 1
ATOM 637 C CA . LEU A 1 84 ? 9.571 -5.834 -24.676 1.00 67.75 84 LEU A CA 1
ATOM 638 C C . LEU A 1 84 ? 9.683 -7.155 -25.441 1.00 67.75 84 LEU A C 1
ATOM 640 O O . LEU A 1 84 ? 10.002 -7.189 -26.631 1.00 67.75 84 LEU A O 1
ATOM 644 N N . GLY A 1 85 ? 9.377 -8.257 -24.752 1.00 73.88 85 GLY A N 1
ATOM 645 C CA . GLY A 1 85 ? 9.280 -9.575 -25.367 1.00 73.88 85 GLY A CA 1
ATOM 646 C C . GLY A 1 85 ? 8.133 -9.641 -26.379 1.00 73.88 85 GLY A C 1
ATOM 647 O O . GLY A 1 85 ? 7.102 -8.987 -26.225 1.00 73.88 85 GLY A O 1
ATOM 648 N N . HIS A 1 86 ? 8.284 -10.471 -27.412 1.00 74.75 86 HIS A N 1
ATOM 649 C CA . HIS A 1 86 ? 7.272 -10.630 -28.463 1.00 74.75 86 HIS A CA 1
ATOM 650 C C . HIS A 1 86 ? 5.890 -11.027 -27.905 1.00 74.75 86 HIS A C 1
ATOM 652 O O . HIS A 1 86 ? 4.880 -10.449 -28.297 1.00 74.75 86 HIS A O 1
ATOM 658 N N . ALA A 1 87 ? 5.859 -11.940 -26.927 1.00 79.62 87 ALA A N 1
ATOM 659 C CA . ALA A 1 87 ? 4.627 -12.380 -26.271 1.00 79.62 87 ALA A CA 1
ATOM 660 C C . ALA A 1 87 ? 3.912 -11.245 -25.510 1.00 79.62 87 ALA A C 1
ATOM 662 O O . ALA A 1 87 ? 2.686 -11.147 -25.542 1.00 79.62 87 ALA A O 1
ATOM 663 N N . ASP A 1 88 ? 4.672 -10.355 -24.871 1.00 80.94 88 ASP A N 1
ATOM 664 C CA . ASP A 1 88 ? 4.125 -9.213 -24.135 1.00 80.94 88 ASP A CA 1
ATOM 665 C C . ASP A 1 88 ? 3.542 -8.166 -25.093 1.00 80.94 88 ASP A C 1
ATOM 667 O O . ASP A 1 88 ? 2.461 -7.622 -24.858 1.00 80.94 88 ASP A O 1
ATOM 671 N N . ALA A 1 89 ? 4.217 -7.927 -26.222 1.00 79.44 89 ALA A N 1
ATOM 672 C CA . ALA A 1 89 ? 3.730 -7.034 -27.268 1.00 79.44 89 ALA A CA 1
ATOM 673 C C . ALA A 1 89 ? 2.425 -7.549 -27.903 1.00 79.44 89 ALA A C 1
ATOM 675 O O . ALA A 1 89 ? 1.490 -6.768 -28.104 1.00 79.44 89 ALA A O 1
ATOM 676 N N . GLU A 1 90 ? 2.326 -8.852 -28.183 1.00 82.69 90 GLU A N 1
ATOM 677 C CA . GLU A 1 90 ? 1.088 -9.480 -28.664 1.00 82.69 90 GLU A CA 1
ATOM 678 C C . GLU A 1 90 ? -0.035 -9.394 -27.629 1.00 82.69 90 GLU A C 1
ATOM 680 O O . GLU A 1 90 ? -1.167 -9.033 -27.968 1.00 82.69 90 GLU A O 1
ATOM 685 N N . PHE A 1 91 ? 0.270 -9.647 -26.353 1.00 86.06 91 PHE A N 1
ATOM 686 C CA . PHE A 1 91 ? -0.702 -9.506 -25.276 1.00 86.06 91 PHE A CA 1
ATOM 687 C C . PHE A 1 91 ? -1.247 -8.075 -25.202 1.00 86.06 91 PHE A C 1
ATOM 689 O O . PHE A 1 91 ? -2.463 -7.884 -25.220 1.00 86.06 91 PHE A O 1
ATOM 696 N N . LEU A 1 92 ? -0.387 -7.055 -25.199 1.00 85.19 92 LEU A N 1
ATOM 697 C CA . LEU A 1 92 ? -0.814 -5.653 -25.152 1.00 85.19 92 LEU A CA 1
ATOM 698 C C . LEU A 1 92 ? -1.631 -5.239 -26.387 1.00 85.19 92 LEU A C 1
ATOM 700 O O . LEU A 1 92 ? -2.611 -4.500 -26.245 1.00 85.19 92 LEU A O 1
ATOM 704 N N . ARG A 1 93 ? -1.297 -5.758 -27.578 1.00 86.75 93 ARG A N 1
ATOM 705 C CA . ARG A 1 93 ? -2.125 -5.595 -28.788 1.00 86.75 93 ARG A CA 1
ATOM 706 C C . ARG A 1 93 ? -3.502 -6.234 -28.607 1.00 86.75 93 ARG A C 1
ATOM 708 O O . ARG A 1 93 ? -4.500 -5.576 -28.869 1.00 86.75 93 ARG A O 1
ATOM 715 N N . SER A 1 94 ? -3.581 -7.447 -28.055 1.00 85.69 94 SER A N 1
ATOM 716 C CA . SER A 1 94 ? -4.864 -8.124 -27.787 1.00 85.69 94 SER A CA 1
ATOM 717 C C . SER A 1 94 ? -5.762 -7.376 -26.790 1.00 85.69 94 SER A C 1
ATOM 719 O O . SER A 1 94 ? -6.983 -7.508 -26.829 1.00 85.69 94 SER A O 1
ATOM 721 N N . GLN A 1 95 ? -5.172 -6.582 -25.888 1.00 87.12 95 GLN A N 1
ATOM 722 C CA . GLN A 1 95 ? -5.896 -5.755 -24.914 1.00 87.12 95 GLN A CA 1
ATOM 723 C C . GLN A 1 95 ? -6.257 -4.355 -25.457 1.00 87.12 95 GLN A C 1
ATOM 725 O O . GLN A 1 95 ? -6.851 -3.540 -24.739 1.00 87.12 95 GLN A O 1
ATOM 730 N N . GLY A 1 96 ? -5.888 -4.050 -26.705 1.00 86.88 96 GLY A N 1
ATOM 731 C CA . GLY A 1 96 ? -6.105 -2.756 -27.350 1.00 86.88 96 GLY A CA 1
ATOM 732 C C . GLY A 1 96 ? -5.295 -1.607 -26.743 1.00 86.88 96 GLY A C 1
ATOM 733 O O . GLY A 1 96 ? -5.688 -0.444 -26.837 1.00 86.88 96 GLY A O 1
ATOM 734 N N . CYS A 1 97 ? -4.163 -1.899 -26.091 1.00 86.69 97 CYS A N 1
ATOM 735 C CA . CYS A 1 97 ? -3.312 -0.888 -25.450 1.00 86.69 97 CYS A CA 1
ATOM 736 C C . CYS A 1 97 ? -2.651 0.075 -26.450 1.00 86.69 97 CYS A C 1
ATOM 738 O O . CYS A 1 97 ? -2.256 1.179 -26.061 1.00 86.69 97 CYS A O 1
ATOM 740 N N . PHE A 1 98 ? -2.600 -0.283 -27.735 1.00 86.25 98 PHE A N 1
ATOM 741 C CA . PHE A 1 98 ? -2.069 0.553 -28.819 1.00 86.25 98 PHE A CA 1
ATOM 742 C C . PHE A 1 98 ? -3.159 1.212 -29.686 1.00 86.25 98 PHE A C 1
ATOM 744 O O . PHE A 1 98 ? -2.876 2.182 -30.381 1.00 86.25 98 PHE A O 1
ATOM 751 N N . ASP A 1 99 ? -4.423 0.796 -29.554 1.00 86.00 99 ASP A N 1
ATOM 752 C CA . ASP A 1 99 ? -5.539 1.317 -30.356 1.00 86.00 99 ASP A CA 1
ATOM 753 C C . ASP A 1 99 ? -6.087 2.644 -29.815 1.00 86.00 99 ASP A C 1
ATOM 755 O O . ASP A 1 99 ? -6.636 2.697 -28.707 1.00 86.00 99 ASP A O 1
ATOM 759 N N . LEU A 1 100 ? -5.941 3.730 -30.572 1.00 87.50 100 LEU A N 1
ATOM 760 C CA . LEU A 1 100 ? -6.485 5.043 -30.217 1.00 87.50 100 LEU A CA 1
ATOM 761 C C . LEU A 1 100 ? -7.852 5.276 -30.884 1.00 87.50 100 LEU A C 1
ATOM 763 O O . LEU A 1 100 ? -8.096 4.758 -31.975 1.00 87.50 100 LEU A O 1
ATOM 767 N N . PRO A 1 101 ? -8.744 6.084 -30.275 1.00 90.25 101 PRO A N 1
ATOM 768 C CA . PRO A 1 101 ? -9.977 6.497 -30.935 1.00 90.25 101 PRO A CA 1
ATOM 769 C C . PRO A 1 101 ? -9.689 7.231 -32.253 1.00 90.25 101 PRO A C 1
ATOM 771 O O . PRO A 1 101 ? -8.655 7.900 -32.357 1.00 90.25 101 PRO A O 1
ATOM 774 N N . PRO A 1 102 ? -10.620 7.206 -33.226 1.00 89.62 102 PRO A N 1
ATOM 775 C CA . PRO A 1 102 ? -10.485 7.978 -34.458 1.00 89.62 102 PRO A CA 1
ATOM 776 C C . PRO A 1 102 ? -10.168 9.454 -34.165 1.00 89.62 102 PRO A C 1
ATOM 778 O O . PRO A 1 102 ? -10.738 9.996 -33.211 1.00 89.62 102 PRO A O 1
ATOM 781 N N . PRO A 1 103 ? -9.336 10.144 -34.971 1.00 88.50 103 PRO A N 1
ATOM 782 C CA . PRO A 1 103 ? -8.851 11.493 -34.657 1.00 88.50 103 PRO A CA 1
ATOM 783 C C . PRO A 1 103 ? -9.944 12.508 -34.294 1.00 88.50 103 PRO A C 1
ATOM 785 O O . PRO A 1 103 ? -9.772 13.292 -33.361 1.00 88.50 103 PRO A O 1
ATOM 788 N N . ALA A 1 104 ? -11.102 12.457 -34.962 1.00 88.00 104 ALA A N 1
ATOM 789 C CA . ALA A 1 104 ? -12.250 13.308 -34.647 1.00 88.00 104 ALA A CA 1
ATOM 790 C C . ALA A 1 104 ? -12.812 13.051 -33.235 1.00 88.00 104 ALA A C 1
ATOM 792 O O . ALA A 1 104 ? -13.127 13.989 -32.503 1.00 88.00 104 ALA A O 1
ATOM 793 N N . VAL A 1 105 ? -12.894 11.783 -32.825 1.00 90.56 105 VAL A N 1
ATOM 794 C CA . VAL A 1 105 ? -13.364 11.386 -31.492 1.00 90.56 105 VAL A CA 1
ATOM 795 C C . VAL A 1 105 ? -12.294 11.664 -30.439 1.00 90.56 105 VAL A C 1
ATOM 797 O O . VAL A 1 105 ? -12.608 12.206 -29.381 1.00 90.56 105 VAL A O 1
ATOM 800 N N . LEU A 1 106 ? -11.024 11.385 -30.740 1.00 92.31 106 LEU A N 1
ATOM 801 C CA . LEU A 1 106 ? -9.894 11.730 -29.879 1.00 92.31 106 LEU A CA 1
ATOM 802 C C . LEU A 1 106 ? -9.880 13.233 -29.569 1.00 92.31 106 LEU A C 1
ATOM 804 O O . LEU A 1 106 ? -9.773 13.622 -28.407 1.00 92.31 106 LEU A O 1
ATOM 808 N N . LYS A 1 107 ? -10.089 14.080 -30.583 1.00 92.31 107 LYS A N 1
ATOM 809 C CA . LYS A 1 107 ? -10.191 15.536 -30.424 1.00 92.31 107 LYS A CA 1
ATOM 810 C C . LYS A 1 107 ? -11.300 15.922 -29.441 1.00 92.31 107 LYS A C 1
ATOM 812 O O . LYS A 1 107 ? -11.073 16.782 -28.595 1.00 92.31 107 LYS A O 1
ATOM 817 N N . LEU A 1 108 ? -12.464 15.264 -29.480 1.00 92.38 108 LEU A N 1
ATOM 818 C CA . LEU A 1 108 ? -13.550 15.495 -28.513 1.00 92.38 108 LEU A CA 1
ATOM 819 C C . LEU A 1 108 ? -13.151 15.121 -27.080 1.00 92.38 108 LEU A C 1
ATOM 821 O O . LEU A 1 108 ? -13.412 15.901 -26.165 1.00 92.38 108 LEU A O 1
ATOM 825 N N . PHE A 1 109 ? -12.486 13.979 -26.879 1.00 94.12 109 PHE A N 1
ATOM 826 C CA . PHE A 1 109 ? -11.953 13.606 -25.563 1.00 94.12 109 PHE A CA 1
ATOM 827 C C . PHE A 1 109 ? -10.968 14.661 -25.049 1.00 94.12 109 PHE A C 1
ATOM 829 O O . PHE A 1 109 ? -11.063 15.082 -23.899 1.00 94.12 109 PHE A O 1
ATOM 836 N N . MET A 1 110 ? -10.060 15.139 -25.901 1.00 95.19 110 MET A N 1
ATOM 837 C CA . MET A 1 110 ? -9.056 16.126 -25.500 1.00 95.19 110 MET A CA 1
ATOM 838 C C . MET A 1 110 ? -9.678 17.489 -25.188 1.00 95.19 110 MET A C 1
ATOM 840 O O . MET A 1 110 ? -9.293 18.120 -24.207 1.00 95.19 110 MET A O 1
ATOM 844 N N . ARG A 1 111 ? -10.718 17.911 -25.922 1.00 93.81 111 ARG A N 1
ATOM 845 C CA . ARG A 1 111 ? -11.498 19.109 -25.560 1.00 93.81 111 ARG A CA 1
ATOM 846 C C . ARG A 1 111 ? -12.082 18.989 -24.149 1.00 93.81 111 ARG A C 1
ATOM 848 O O . ARG A 1 111 ? -12.036 19.956 -23.397 1.00 93.81 111 ARG A O 1
ATOM 855 N N . GLN A 1 112 ? -12.585 17.810 -23.774 1.00 92.06 112 GLN A N 1
ATOM 856 C CA . GLN A 1 112 ? -13.101 17.574 -22.422 1.00 92.06 112 GLN A CA 1
ATOM 857 C C . GLN A 1 112 ? -11.995 17.506 -21.364 1.00 92.06 112 GLN A C 1
ATOM 859 O O . GLN A 1 112 ? -12.179 18.020 -20.264 1.00 92.06 112 GLN A O 1
ATOM 864 N N . TYR A 1 113 ? -10.831 16.938 -21.690 1.00 94.62 113 TYR A N 1
ATOM 865 C CA . TYR A 1 113 ? -9.667 16.951 -20.802 1.00 94.62 113 TYR A CA 1
ATOM 866 C C . TYR A 1 113 ? -9.252 18.383 -20.437 1.00 94.62 113 TYR A C 1
ATOM 868 O O . TYR A 1 113 ? -9.189 18.724 -19.254 1.00 94.62 113 TYR A O 1
ATOM 876 N N . PHE A 1 114 ? -9.015 19.230 -21.445 1.00 93.88 114 PHE A N 1
ATOM 877 C CA . PHE A 1 114 ? -8.561 20.606 -21.228 1.00 93.88 114 PHE A CA 1
ATOM 878 C C . PHE A 1 114 ? -9.629 21.487 -20.583 1.00 93.88 114 PHE A C 1
ATOM 880 O O . PHE A 1 114 ? -9.290 22.408 -19.854 1.00 93.88 114 PHE A O 1
ATOM 887 N N . ARG A 1 115 ? -10.913 21.169 -20.774 1.00 89.44 115 ARG A N 1
ATOM 888 C CA . ARG A 1 115 ? -12.022 21.865 -20.113 1.00 89.44 115 ARG A CA 1
ATOM 889 C C . ARG A 1 115 ? -12.193 21.471 -18.643 1.00 89.44 115 ARG A C 1
ATOM 891 O O . ARG A 1 115 ? -12.424 22.337 -17.810 1.00 89.44 115 ARG A O 1
ATOM 898 N N . MET A 1 116 ? -12.127 20.177 -18.324 1.00 85.25 116 MET A N 1
ATOM 899 C CA . MET A 1 116 ? -12.596 19.657 -17.028 1.00 85.25 116 MET A CA 1
ATOM 900 C C . MET A 1 116 ? -11.475 19.209 -16.084 1.00 85.25 116 MET A C 1
ATOM 902 O O . MET A 1 116 ? -11.629 19.280 -14.866 1.00 85.25 116 MET A O 1
ATOM 906 N N . VAL A 1 117 ? -10.353 18.725 -16.621 1.00 88.12 117 VAL A N 1
ATOM 907 C CA . VAL A 1 117 ? -9.265 18.117 -15.833 1.00 88.12 117 VAL A CA 1
ATOM 908 C C . VAL A 1 117 ? -8.085 19.073 -15.703 1.00 88.12 117 VAL A C 1
ATOM 910 O O . VAL A 1 117 ? -7.618 19.323 -14.591 1.00 88.12 117 VAL A O 1
ATOM 913 N N . HIS A 1 118 ? -7.631 19.631 -16.826 1.00 92.12 118 HIS A N 1
ATOM 914 C CA . HIS A 1 118 ? -6.441 20.484 -16.893 1.00 92.12 118 HIS A CA 1
ATOM 915 C C . HIS A 1 118 ? -6.479 21.703 -15.955 1.00 92.12 118 HIS A C 1
ATOM 917 O O . HIS A 1 118 ? -5.475 21.901 -15.275 1.00 92.12 118 HIS A O 1
ATOM 923 N N . PRO A 1 119 ? -7.603 22.433 -15.769 1.00 88.69 119 PRO A N 1
ATOM 924 C CA . PRO A 1 119 ? -7.623 23.595 -14.873 1.00 88.69 119 PRO A CA 1
ATOM 925 C C . PRO A 1 119 ? -7.273 23.264 -13.413 1.00 88.69 119 PRO A C 1
ATOM 927 O O . PRO A 1 119 ? -6.773 24.115 -12.686 1.00 88.69 119 PRO A O 1
ATOM 930 N N . ASN A 1 120 ? -7.511 22.018 -12.984 1.00 83.25 120 ASN A N 1
ATOM 931 C CA . ASN A 1 120 ? -7.203 21.545 -11.631 1.00 83.25 120 ASN A CA 1
ATOM 932 C C . ASN A 1 120 ? -5.857 20.809 -11.542 1.00 83.25 120 ASN A C 1
ATOM 934 O O . ASN A 1 120 ? -5.297 20.669 -10.457 1.00 83.25 120 ASN A O 1
ATOM 938 N N . LEU A 1 121 ? -5.362 20.270 -12.659 1.00 90.38 121 LEU A N 1
ATOM 939 C CA . LEU A 1 121 ? -4.115 19.513 -12.726 1.00 90.38 121 LEU A CA 1
ATOM 940 C C . LEU A 1 121 ? -3.435 19.741 -14.092 1.00 90.38 121 LEU A C 1
ATOM 942 O O . LEU A 1 121 ? -3.500 18.872 -14.969 1.00 90.38 121 LEU A O 1
ATOM 946 N N . PRO A 1 122 ? -2.775 20.896 -14.296 1.00 93.56 122 PRO A N 1
ATOM 947 C CA . PRO A 1 122 ? -2.239 21.294 -15.596 1.00 93.56 122 PRO A CA 1
ATOM 948 C C . PRO A 1 122 ? -0.859 20.682 -15.856 1.00 93.56 122 PRO A C 1
ATOM 950 O O . PRO A 1 122 ? 0.137 21.369 -16.065 1.00 93.56 122 PRO A O 1
ATOM 953 N N . VAL A 1 123 ? -0.786 19.354 -15.825 1.00 94.62 123 VAL A N 1
ATOM 954 C CA . VAL A 1 123 ? 0.471 18.606 -15.985 1.00 94.62 123 VAL A CA 1
ATOM 955 C C . VAL A 1 123 ? 0.864 18.405 -17.448 1.00 94.62 123 VAL A C 1
ATOM 957 O O . VAL A 1 123 ? 1.925 17.860 -17.708 1.00 94.62 123 VAL A O 1
ATOM 960 N N . VAL A 1 124 ? 0.037 18.851 -18.398 1.00 94.00 124 VAL A N 1
ATOM 961 C CA . VAL A 1 124 ? 0.289 18.804 -19.849 1.00 94.00 124 VAL A CA 1
ATOM 962 C C . VAL A 1 124 ? 0.257 20.230 -20.390 1.00 94.00 124 VAL A C 1
ATOM 964 O O . VAL A 1 124 ? -0.649 20.985 -20.050 1.00 94.00 124 VAL A O 1
ATOM 967 N N . VAL A 1 125 ? 1.217 20.600 -21.235 1.00 92.56 125 VAL A N 1
ATOM 968 C CA . VAL A 1 125 ? 1.280 21.936 -21.849 1.00 92.56 125 VAL A CA 1
ATOM 969 C C . VAL A 1 125 ? 0.280 22.012 -23.016 1.00 92.56 125 VAL A C 1
ATOM 971 O O . VAL A 1 125 ? 0.434 21.298 -24.011 1.00 92.56 125 VAL A O 1
ATOM 974 N N . GLU A 1 126 ? -0.770 22.833 -22.892 1.00 92.69 126 GLU A N 1
ATOM 975 C CA . GLU A 1 126 ? -1.940 22.837 -23.786 1.00 92.69 126 GLU A CA 1
ATOM 976 C C . GLU A 1 126 ? -1.605 23.266 -25.220 1.00 92.69 126 GLU A C 1
ATOM 978 O O . GLU A 1 126 ? -1.964 22.568 -26.170 1.00 92.69 126 GLU A O 1
ATOM 983 N N . ASN A 1 127 ? -0.893 24.380 -25.398 1.00 90.00 127 ASN A N 1
ATOM 984 C CA . ASN A 1 127 ? -0.553 24.903 -26.727 1.00 90.00 127 ASN A CA 1
ATOM 985 C C . ASN A 1 127 ? 0.269 23.890 -27.546 1.00 90.00 127 ASN A C 1
ATOM 987 O O . ASN A 1 127 ? -0.029 23.613 -28.707 1.00 90.00 127 ASN A O 1
ATOM 991 N N . SER A 1 128 ? 1.246 23.261 -26.896 1.00 89.75 128 SER A N 1
ATOM 992 C CA . SER A 1 128 ? 2.114 22.243 -27.471 1.00 89.75 128 SER A CA 1
ATOM 993 C C . SER A 1 128 ? 1.307 21.003 -27.839 1.00 89.75 128 SER A C 1
ATOM 995 O O . SER A 1 128 ? 1.570 20.368 -28.858 1.00 89.75 128 SER A O 1
ATOM 997 N N . PHE A 1 129 ? 0.310 20.636 -27.028 1.00 92.38 129 PHE A N 1
ATOM 998 C CA . PHE A 1 129 ? -0.577 19.517 -27.323 1.00 92.38 129 PHE A CA 1
ATOM 999 C C . PHE A 1 129 ? -1.426 19.774 -28.575 1.00 92.38 129 PHE A C 1
ATOM 1001 O O . PHE A 1 129 ? -1.461 18.929 -29.468 1.00 92.38 129 PHE A O 1
ATOM 1008 N N . TRP A 1 130 ? -2.068 20.941 -28.682 1.00 91.38 130 TRP A N 1
ATOM 1009 C CA . TRP A 1 130 ? -2.916 21.270 -29.834 1.00 91.38 130 TRP A CA 1
ATOM 1010 C C . TRP A 1 130 ? -2.135 21.482 -31.131 1.00 91.38 130 TRP A C 1
ATOM 1012 O O . TRP A 1 130 ? -2.658 21.164 -32.198 1.00 91.38 130 TRP A O 1
ATOM 1022 N N . ALA A 1 131 ? -0.873 21.914 -31.049 1.00 90.12 131 ALA A N 1
ATOM 1023 C CA . ALA A 1 131 ? 0.021 22.026 -32.202 1.00 90.12 131 ALA A CA 1
ATOM 1024 C C . ALA A 1 131 ? 0.280 20.684 -32.923 1.00 90.12 131 ALA A C 1
ATOM 1026 O O . ALA A 1 131 ? 0.790 20.678 -34.037 1.00 90.12 131 ALA A O 1
ATOM 1027 N N . ARG A 1 132 ? -0.089 19.545 -32.315 1.00 88.75 132 ARG A N 1
ATOM 1028 C CA . ARG A 1 132 ? 0.057 18.199 -32.898 1.00 88.75 132 ARG A CA 1
ATOM 1029 C C . ARG A 1 132 ? -1.057 17.807 -33.876 1.00 88.75 132 ARG A C 1
ATOM 1031 O O . ARG A 1 132 ? -1.009 16.710 -34.432 1.00 88.75 132 ARG A O 1
ATOM 1038 N N . TRP A 1 133 ? -2.073 18.652 -34.056 1.00 87.94 133 TRP A N 1
ATOM 1039 C CA . TRP A 1 133 ? -3.096 18.448 -35.081 1.00 87.94 133 TRP A CA 1
ATOM 1040 C C . TRP A 1 133 ? -2.701 19.132 -36.390 1.00 87.94 133 TRP A C 1
ATOM 1042 O O . TRP A 1 133 ? -2.587 20.354 -36.450 1.00 87.94 133 TRP A O 1
ATOM 1052 N N . GLU A 1 134 ? -2.606 18.346 -37.460 1.00 83.62 134 GLU A N 1
ATOM 1053 C CA . GLU A 1 134 ? -2.496 18.834 -38.835 1.00 83.62 134 GLU A CA 1
ATOM 1054 C C . GLU A 1 134 ? -3.829 18.562 -39.547 1.00 83.62 134 GLU A C 1
ATOM 1056 O O . GLU A 1 134 ? -4.108 17.455 -40.021 1.00 83.62 134 GLU A O 1
ATOM 1061 N N . GLY A 1 135 ? -4.715 19.565 -39.544 1.00 81.69 135 GLY A N 1
ATOM 1062 C CA . GLY A 1 135 ? -6.094 19.412 -40.018 1.00 81.69 135 GLY A CA 1
ATOM 1063 C C . GLY A 1 135 ? -6.878 18.400 -39.172 1.00 81.69 135 GLY A C 1
ATOM 1064 O O . GLY A 1 135 ? -7.126 18.635 -37.985 1.00 81.69 135 GLY A O 1
ATOM 1065 N N . ASP A 1 136 ? -7.251 17.274 -39.787 1.00 80.00 136 ASP A N 1
ATOM 1066 C CA . ASP A 1 136 ? -7.960 16.159 -39.138 1.00 80.00 136 ASP A CA 1
ATOM 1067 C C . ASP A 1 136 ? -7.033 15.007 -38.713 1.00 80.00 136 ASP A C 1
ATOM 1069 O O . ASP A 1 136 ? -7.495 14.022 -38.136 1.00 80.00 136 ASP A O 1
ATOM 1073 N N . THR A 1 137 ? -5.725 15.124 -38.956 1.00 82.06 137 THR A N 1
ATOM 1074 C CA . THR A 1 137 ? -4.732 14.114 -38.565 1.00 82.06 137 THR A CA 1
ATOM 1075 C C . THR A 1 137 ? -4.034 14.494 -37.260 1.00 82.06 137 THR A C 1
ATOM 1077 O O . THR A 1 137 ? -3.847 15.673 -36.962 1.00 82.06 137 THR A O 1
ATOM 1080 N N . PHE A 1 138 ? -3.681 13.489 -36.457 1.00 86.56 138 PHE A N 1
ATOM 1081 C CA . PHE A 1 138 ? -3.027 13.664 -35.160 1.00 86.56 138 PHE A CA 1
ATOM 1082 C C . PHE A 1 138 ? -1.644 13.008 -35.160 1.00 86.56 138 PHE A C 1
ATOM 1084 O O . PHE A 1 138 ? -1.524 11.833 -35.512 1.00 86.56 138 PHE A O 1
ATOM 1091 N N . ASN A 1 139 ? -0.618 13.750 -34.740 1.00 86.25 139 ASN A N 1
ATOM 1092 C CA . ASN A 1 139 ? 0.764 13.277 -34.681 1.00 86.25 139 ASN A CA 1
ATOM 1093 C C . ASN A 1 139 ? 1.170 12.852 -33.252 1.00 86.25 139 ASN A C 1
ATOM 1095 O O . ASN A 1 139 ? 1.172 13.670 -32.329 1.00 86.25 139 ASN A O 1
ATOM 1099 N N . LEU A 1 140 ? 1.558 11.578 -33.079 1.00 81.69 140 LEU A N 1
ATOM 1100 C CA . LEU A 1 140 ? 1.983 11.007 -31.790 1.00 81.69 140 LEU A CA 1
ATOM 1101 C C . LEU A 1 140 ? 3.510 10.990 -31.573 1.00 81.69 140 LEU A C 1
ATOM 1103 O O . LEU A 1 140 ? 3.942 10.743 -30.456 1.00 81.69 140 LEU A O 1
ATOM 1107 N N . ALA A 1 141 ? 4.347 11.261 -32.580 1.00 71.19 141 ALA A N 1
ATOM 1108 C CA . ALA A 1 141 ? 5.782 10.918 -32.580 1.00 71.19 141 ALA A CA 1
ATOM 1109 C C . ALA A 1 141 ? 6.631 11.511 -31.427 1.00 71.19 141 ALA A C 1
ATOM 1111 O O . ALA A 1 141 ? 7.767 11.097 -31.225 1.00 71.19 141 ALA A O 1
ATOM 1112 N N . GLN A 1 142 ? 6.095 12.473 -30.669 1.00 74.12 142 GLN A N 1
ATOM 1113 C CA . GLN A 1 142 ? 6.747 13.130 -29.527 1.00 74.12 142 GLN A CA 1
ATOM 1114 C C . GLN A 1 142 ? 5.814 13.269 -28.312 1.00 74.12 142 GLN A C 1
ATOM 1116 O O . GLN A 1 142 ? 5.967 14.176 -27.491 1.00 74.12 142 GLN A O 1
ATOM 1121 N N . LEU A 1 143 ? 4.761 12.458 -28.232 1.00 85.50 143 LEU A N 1
ATOM 1122 C CA . LEU A 1 143 ? 3.889 12.388 -27.067 1.00 85.50 143 LEU A CA 1
ATOM 1123 C C . LEU A 1 143 ? 3.926 10.969 -26.521 1.00 85.50 143 LEU A C 1
ATOM 1125 O O . LEU A 1 143 ? 3.683 10.011 -27.251 1.00 85.50 143 LEU A O 1
ATOM 1129 N N . SER A 1 144 ? 4.164 10.851 -25.219 1.00 90.94 144 SER A N 1
ATOM 1130 C CA . SER A 1 144 ? 4.054 9.575 -24.529 1.00 90.94 144 SER A CA 1
ATOM 1131 C C . SER A 1 144 ? 2.671 8.956 -24.754 1.00 90.94 144 SER A C 1
ATOM 1133 O O . SER A 1 144 ? 1.637 9.550 -24.417 1.00 90.94 144 SER A O 1
ATOM 1135 N N . LEU A 1 145 ? 2.649 7.731 -25.286 1.00 90.56 145 LEU A N 1
ATOM 1136 C CA . LEU A 1 145 ? 1.421 6.948 -25.424 1.00 90.56 145 LEU A CA 1
ATOM 1137 C C . LEU A 1 145 ? 0.750 6.746 -24.058 1.00 90.56 145 LEU A C 1
ATOM 1139 O O . LEU A 1 145 ? -0.477 6.790 -23.960 1.00 90.56 145 LEU A O 1
ATOM 1143 N N . LEU A 1 146 ? 1.547 6.566 -23.001 1.00 93.50 146 LEU A N 1
ATOM 1144 C CA . LEU A 1 146 ? 1.054 6.420 -21.637 1.00 93.50 146 LEU A CA 1
ATOM 1145 C C . LEU A 1 146 ? 0.341 7.698 -21.165 1.00 93.50 146 LEU A C 1
ATOM 1147 O O . LEU A 1 146 ? -0.772 7.629 -20.634 1.00 93.50 146 LEU A O 1
ATOM 1151 N N . VAL A 1 147 ? 0.930 8.873 -21.405 1.00 95.31 147 VAL A N 1
ATOM 1152 C CA . VAL A 1 147 ? 0.292 10.157 -21.069 1.00 95.31 147 VAL A CA 1
ATOM 1153 C C . VAL A 1 147 ? -1.014 10.325 -21.847 1.00 95.31 147 VAL A C 1
ATOM 1155 O O . VAL A 1 147 ? -2.050 10.605 -21.249 1.00 95.31 147 VAL A O 1
ATOM 1158 N N . LEU A 1 148 ? -1.030 10.043 -23.152 1.00 94.81 148 LEU A N 1
ATOM 1159 C CA . LEU A 1 148 ? -2.261 10.138 -23.943 1.00 94.81 148 LEU A CA 1
ATOM 1160 C C . LEU A 1 148 ? -3.360 9.179 -23.449 1.00 94.81 148 LEU A C 1
ATOM 1162 O O . LEU A 1 148 ? -4.530 9.558 -23.347 1.00 94.81 148 LEU A O 1
ATOM 1166 N N . ARG A 1 149 ? -2.999 7.942 -23.091 1.00 94.31 149 ARG A N 1
ATOM 1167 C CA . ARG A 1 149 ? -3.922 6.945 -22.521 1.00 94.31 149 ARG A CA 1
ATOM 1168 C C . ARG A 1 149 ? -4.515 7.402 -21.194 1.00 94.31 149 ARG A C 1
ATOM 1170 O O . ARG A 1 149 ? -5.716 7.251 -20.968 1.00 94.31 149 ARG A O 1
ATOM 1177 N N . THR A 1 150 ? -3.696 7.978 -20.321 1.00 96.38 150 THR A N 1
ATOM 1178 C CA . THR A 1 150 ? -4.166 8.496 -19.031 1.00 96.38 150 THR A CA 1
ATOM 1179 C C . THR A 1 150 ? -5.027 9.753 -19.185 1.00 96.38 150 THR A C 1
ATOM 1181 O O . THR A 1 150 ? -5.996 9.910 -18.440 1.00 96.38 150 THR A O 1
ATOM 1184 N N . MET A 1 151 ? -4.781 10.586 -20.203 1.00 96.75 151 MET A N 1
ATOM 1185 C CA . MET A 1 151 ? -5.679 11.686 -20.585 1.00 96.75 151 MET A CA 1
ATOM 1186 C C . MET A 1 151 ? -7.041 11.173 -21.078 1.00 96.75 151 MET A C 1
ATOM 1188 O O . MET A 1 151 ? -8.073 11.689 -20.647 1.00 96.75 151 MET A O 1
ATOM 1192 N N . LEU A 1 152 ? -7.074 10.135 -21.927 1.00 95.12 152 LEU A N 1
ATOM 1193 C CA . LEU A 1 152 ? -8.320 9.481 -22.368 1.00 95.12 152 LEU A CA 1
ATOM 1194 C C . LEU A 1 152 ? -9.124 8.937 -21.182 1.00 95.12 152 LEU A C 1
ATOM 1196 O O . LEU A 1 152 ? -10.333 9.164 -21.088 1.00 95.12 152 LEU A O 1
ATOM 1200 N N . PHE A 1 153 ? -8.442 8.272 -20.248 1.00 93.69 153 PHE A N 1
ATOM 1201 C CA . PHE A 1 153 ? -9.029 7.826 -18.989 1.00 93.69 153 PHE A CA 1
ATOM 1202 C C . PHE A 1 153 ? -9.644 8.995 -18.206 1.00 93.69 153 PHE A C 1
ATOM 1204 O O . PHE A 1 153 ? -10.830 8.943 -17.877 1.00 93.69 153 PHE A O 1
ATOM 1211 N N . ALA A 1 154 ? -8.884 10.060 -17.945 1.00 90.12 154 ALA A N 1
ATOM 1212 C CA . ALA A 1 154 ? -9.354 11.186 -17.140 1.00 90.12 154 ALA A CA 1
ATOM 1213 C C . ALA A 1 154 ? -10.523 11.941 -17.805 1.00 90.12 154 ALA A C 1
ATOM 1215 O O . ALA A 1 154 ? -11.450 12.380 -17.123 1.00 90.12 154 ALA A O 1
ATOM 1216 N N . ALA A 1 155 ? -10.517 12.049 -19.136 1.00 92.56 155 ALA A N 1
ATOM 1217 C CA . ALA A 1 155 ? -11.559 12.725 -19.906 1.00 92.56 155 ALA A CA 1
ATOM 1218 C C . ALA A 1 155 ? -12.860 11.919 -20.034 1.00 92.56 155 ALA A C 1
ATOM 1220 O O . ALA A 1 155 ? -13.930 12.507 -20.187 1.00 92.56 155 ALA A O 1
ATOM 1221 N N . SER A 1 156 ? -12.793 10.586 -19.965 1.00 89.88 156 SER A N 1
ATOM 1222 C CA . SER A 1 156 ? -13.929 9.687 -20.232 1.00 89.88 156 SER A CA 1
ATOM 1223 C C . SER A 1 156 ? -15.187 9.969 -19.392 1.00 89.88 156 SER A C 1
ATOM 1225 O O . SER A 1 156 ? -16.299 9.752 -19.871 1.00 89.88 156 SER A O 1
ATOM 1227 N N . CYS A 1 157 ? -15.035 10.520 -18.182 1.00 81.12 157 CYS A N 1
ATOM 1228 C CA . CYS A 1 157 ? -16.141 10.926 -17.304 1.00 81.12 157 CYS A CA 1
ATOM 1229 C C . CYS A 1 157 ? -16.994 12.080 -17.863 1.00 81.12 157 CYS A C 1
ATOM 1231 O O . CYS A 1 157 ? -18.136 12.262 -17.438 1.00 81.12 157 CYS A O 1
ATOM 1233 N N . TYR A 1 158 ? -16.443 12.865 -18.790 1.00 84.31 158 TYR A N 1
ATOM 1234 C CA . TYR A 1 158 ? -17.013 14.130 -19.262 1.00 84.31 158 TYR A CA 1
ATOM 1235 C C . TYR A 1 158 ? -17.460 14.081 -20.729 1.00 84.31 158 TYR A C 1
ATOM 1237 O O . TYR A 1 158 ? -18.094 15.010 -21.219 1.00 84.31 158 TYR A O 1
ATOM 1245 N N . VAL A 1 159 ? -17.163 12.992 -21.443 1.00 88.12 159 VAL A N 1
ATOM 1246 C CA . VAL A 1 159 ? -17.577 12.806 -22.842 1.00 88.12 159 VAL A CA 1
ATOM 1247 C C . VAL A 1 159 ? -19.052 12.408 -22.909 1.00 88.12 159 VAL A C 1
ATOM 1249 O O . VAL A 1 159 ? -19.499 11.564 -22.135 1.00 88.12 159 VAL A O 1
ATOM 1252 N N . ASP A 1 160 ? -19.812 12.999 -23.835 1.00 85.56 160 ASP A N 1
ATOM 1253 C CA . ASP A 1 160 ? -21.238 12.701 -24.004 1.00 85.56 160 ASP A CA 1
ATOM 1254 C C . ASP A 1 160 ? -21.487 11.222 -24.375 1.00 85.56 160 ASP A C 1
ATOM 1256 O O . ASP A 1 160 ? -20.745 10.607 -25.147 1.00 85.56 160 ASP A O 1
ATOM 1260 N N . ASN A 1 161 ? -22.587 10.657 -23.864 1.00 82.44 161 ASN A N 1
ATOM 1261 C CA . ASN A 1 161 ? -22.940 9.244 -24.065 1.00 82.44 161 ASN A CA 1
ATOM 1262 C C . ASN A 1 161 ? -23.151 8.865 -25.541 1.00 82.44 161 ASN A C 1
ATOM 1264 O O . ASN A 1 161 ? -22.924 7.716 -25.897 1.00 82.44 161 ASN A O 1
ATOM 1268 N N . SER A 1 162 ? -23.561 9.803 -26.402 1.00 85.62 162 SER A N 1
ATOM 1269 C CA . SER A 1 162 ? -23.715 9.562 -27.844 1.00 85.62 162 SER A CA 1
ATOM 1270 C C . SER A 1 162 ? -22.380 9.237 -28.515 1.00 85.62 162 SER A C 1
ATOM 1272 O O . SER A 1 162 ? -22.282 8.274 -29.272 1.00 85.62 162 SER A O 1
ATOM 1274 N N . THR A 1 163 ? -21.336 10.000 -28.191 1.00 87.75 163 THR A N 1
ATOM 1275 C CA . THR A 1 163 ? -19.972 9.783 -28.687 1.00 87.75 163 THR A CA 1
ATOM 1276 C C . THR A 1 163 ? -19.408 8.458 -28.180 1.00 87.75 163 THR A C 1
ATOM 1278 O O . THR A 1 163 ? -18.768 7.728 -28.930 1.00 87.75 163 THR A O 1
ATOM 1281 N N . LEU A 1 164 ? -19.678 8.115 -26.916 1.00 88.25 164 LEU A N 1
ATOM 1282 C CA . LEU A 1 164 ? -19.245 6.850 -26.317 1.00 88.25 164 LEU A CA 1
ATOM 1283 C C . LEU A 1 164 ? -19.976 5.633 -26.897 1.00 88.25 164 LEU A C 1
ATOM 1285 O O . LEU A 1 164 ? -19.337 4.614 -27.151 1.00 88.25 164 LEU A O 1
ATOM 1289 N N . ALA A 1 165 ? -21.277 5.747 -27.166 1.00 87.44 165 ALA A N 1
ATOM 1290 C CA . ALA A 1 165 ? -22.048 4.703 -27.835 1.00 87.44 165 ALA A CA 1
ATOM 1291 C C . ALA A 1 165 ? -21.524 4.436 -29.255 1.00 87.44 165 ALA A C 1
ATOM 1293 O O . ALA A 1 165 ? -21.448 3.283 -29.669 1.00 87.44 165 ALA A O 1
ATOM 1294 N N . GLY A 1 166 ? -21.073 5.479 -29.965 1.00 85.25 166 GLY A N 1
ATOM 1295 C CA . GLY A 1 166 ? -20.397 5.346 -31.261 1.00 85.25 166 GLY A CA 1
ATOM 1296 C C . GLY A 1 166 ? -19.069 4.576 -31.210 1.00 85.25 166 GLY A C 1
ATOM 1297 O O . GLY A 1 166 ? -18.632 4.061 -32.232 1.00 85.25 166 GLY A O 1
ATOM 1298 N N . LEU A 1 167 ? -18.451 4.456 -30.029 1.00 86.69 167 LEU A N 1
ATOM 1299 C CA . LEU A 1 167 ? -17.274 3.616 -29.773 1.00 86.69 167 LEU A CA 1
ATOM 1300 C C . LEU A 1 167 ? -17.634 2.242 -29.166 1.00 86.69 167 LEU A C 1
ATOM 1302 O O . LEU A 1 167 ? -16.740 1.497 -28.776 1.00 86.69 167 LEU A O 1
ATOM 1306 N N . GLY A 1 168 ? -18.924 1.910 -29.042 1.00 86.44 168 GLY A N 1
ATOM 1307 C CA . GLY A 1 168 ? -19.394 0.642 -28.473 1.00 86.44 168 GLY A CA 1
ATOM 1308 C C . GLY A 1 168 ? -19.481 0.603 -26.942 1.00 86.44 168 GLY A C 1
ATOM 1309 O O . GLY A 1 168 ? -19.626 -0.476 -26.368 1.00 86.44 168 GLY A O 1
ATOM 1310 N N . PHE A 1 169 ? -19.404 1.748 -26.254 1.00 87.50 169 PHE A N 1
ATOM 1311 C CA . PHE A 1 169 ? -19.559 1.803 -24.799 1.00 87.50 169 PHE A CA 1
ATOM 1312 C C . PHE A 1 169 ? -21.014 2.023 -24.374 1.00 87.50 169 PHE A C 1
ATOM 1314 O O . PHE A 1 169 ? -21.696 2.927 -24.851 1.00 87.50 169 PHE A O 1
ATOM 1321 N N . ASN A 1 170 ? -21.437 1.285 -23.350 1.00 81.12 170 ASN A N 1
ATOM 1322 C CA . ASN A 1 170 ? -22.749 1.384 -22.706 1.00 81.12 170 ASN A CA 1
ATOM 1323 C C . ASN A 1 170 ? -22.806 2.470 -21.610 1.00 81.12 170 ASN A C 1
ATOM 1325 O O . ASN A 1 170 ? -23.757 2.522 -20.832 1.00 81.12 170 ASN A O 1
ATOM 1329 N N . GLY A 1 171 ? -21.784 3.330 -21.517 1.00 80.25 171 GLY A N 1
ATOM 1330 C CA . GLY A 1 171 ? -21.743 4.467 -20.596 1.00 80.25 171 GLY A CA 1
ATOM 1331 C C . GLY A 1 171 ? -20.330 4.924 -20.222 1.00 80.25 171 GLY A C 1
ATOM 1332 O O . GLY A 1 171 ? -19.338 4.228 -20.451 1.00 80.25 171 GLY A O 1
ATOM 1333 N N . GLN A 1 172 ? -20.248 6.097 -19.588 1.00 82.44 172 GLN A N 1
ATOM 1334 C CA . GLN A 1 172 ? -18.996 6.746 -19.166 1.00 82.44 172 GLN A CA 1
ATOM 1335 C C . GLN A 1 172 ? -18.167 5.875 -18.208 1.00 82.44 172 GLN A C 1
ATOM 1337 O O . GLN A 1 172 ? -16.953 5.764 -18.372 1.00 82.44 172 GLN A O 1
ATOM 1342 N N . ARG A 1 173 ? -18.811 5.177 -17.260 1.00 80.25 173 ARG A N 1
ATOM 1343 C CA . ARG A 1 173 ? -18.147 4.256 -16.317 1.00 80.25 173 ARG A CA 1
ATOM 1344 C C . ARG A 1 173 ? -17.409 3.108 -17.016 1.00 80.25 173 ARG A C 1
ATOM 1346 O O . ARG A 1 173 ? -16.295 2.771 -16.622 1.00 80.25 173 ARG A O 1
ATOM 1353 N N . GLN A 1 174 ? -18.005 2.520 -18.058 1.00 84.12 174 GLN A N 1
ATOM 1354 C CA . GLN A 1 174 ? -17.387 1.424 -18.814 1.00 84.12 174 GLN A CA 1
ATOM 1355 C C . GLN A 1 174 ? -16.175 1.922 -19.605 1.00 84.12 174 GLN A C 1
ATOM 1357 O O . GLN A 1 174 ? -15.107 1.316 -19.520 1.00 84.12 174 GLN A O 1
ATOM 1362 N N . ALA A 1 175 ? -16.327 3.049 -20.311 1.00 87.12 175 ALA A N 1
ATOM 1363 C CA . ALA A 1 175 ? -15.238 3.683 -21.049 1.00 87.12 175 ALA A CA 1
ATOM 1364 C C . ALA A 1 175 ? -14.065 4.024 -20.119 1.00 87.12 175 ALA A C 1
ATOM 1366 O O . ALA A 1 175 ? -12.923 3.658 -20.393 1.00 87.12 175 ALA A O 1
ATOM 1367 N N . ARG A 1 176 ? -14.355 4.639 -18.965 1.00 87.06 176 ARG A N 1
ATOM 1368 C CA . ARG A 1 176 ? -13.357 4.957 -17.939 1.00 87.06 176 ARG A CA 1
ATOM 1369 C C . ARG A 1 176 ? -12.584 3.730 -17.479 1.00 87.06 176 ARG A C 1
ATOM 1371 O O . ARG A 1 176 ? -11.359 3.762 -17.451 1.00 87.06 176 ARG A O 1
ATOM 1378 N N . ASN A 1 177 ? -13.285 2.657 -17.118 1.00 85.06 177 ASN A N 1
ATOM 1379 C CA . ASN A 1 177 ? -12.653 1.445 -16.599 1.00 85.06 177 ASN A CA 1
ATOM 1380 C C . ASN A 1 177 ? -11.774 0.755 -17.653 1.00 85.06 177 ASN A C 1
ATOM 1382 O O . ASN A 1 177 ? -10.706 0.247 -17.306 1.00 85.06 177 ASN A O 1
ATOM 1386 N N . LEU A 1 178 ? -12.184 0.763 -18.928 1.00 89.00 178 LEU A N 1
ATOM 1387 C CA . LEU A 1 178 ? -11.366 0.226 -20.015 1.00 89.00 178 LEU A CA 1
ATOM 1388 C C . LEU A 1 178 ? -10.101 1.065 -20.227 1.00 89.00 178 LEU A C 1
ATOM 1390 O O . LEU A 1 178 ? -9.004 0.512 -20.195 1.00 89.00 178 LEU A O 1
ATOM 1394 N N . TYR A 1 179 ? -10.233 2.386 -20.383 1.00 92.12 179 TYR A N 1
ATOM 1395 C CA . TYR A 1 179 ? -9.075 3.259 -20.594 1.00 92.12 179 TYR A CA 1
ATOM 1396 C C . TYR A 1 179 ? -8.126 3.266 -19.391 1.00 92.12 179 TYR A C 1
ATOM 1398 O O . TYR A 1 179 ? -6.912 3.269 -19.579 1.00 92.12 179 TYR A O 1
ATOM 1406 N N . TYR A 1 180 ? -8.655 3.180 -18.164 1.00 90.38 180 TYR A N 1
ATOM 1407 C CA . TYR A 1 180 ? -7.851 2.976 -16.958 1.00 90.38 180 TYR A CA 1
ATOM 1408 C C . TYR A 1 180 ? -7.033 1.681 -17.040 1.00 90.38 180 TYR A C 1
ATOM 1410 O O . TYR A 1 180 ? -5.823 1.703 -16.831 1.00 90.38 180 TYR A O 1
ATOM 1418 N N . ARG A 1 181 ? -7.679 0.553 -17.373 1.00 90.44 181 ARG A N 1
ATOM 1419 C CA . ARG A 1 181 ? -7.012 -0.751 -17.505 1.00 90.44 181 ARG A CA 1
ATOM 1420 C C . ARG A 1 181 ? -5.924 -0.715 -18.575 1.00 90.44 181 ARG A C 1
ATOM 1422 O O . ARG A 1 181 ? -4.828 -1.198 -18.322 1.00 90.44 181 ARG A O 1
ATOM 1429 N N . GLN A 1 182 ? -6.207 -0.135 -19.738 1.00 90.69 182 GLN A N 1
ATOM 1430 C CA . GLN A 1 182 ? -5.239 -0.026 -20.830 1.00 90.69 182 GLN A CA 1
ATOM 1431 C C . GLN A 1 182 ? -4.038 0.837 -20.439 1.00 90.69 182 GLN A C 1
ATOM 1433 O O . GLN A 1 182 ? -2.905 0.414 -20.642 1.00 90.69 182 GLN A O 1
ATOM 1438 N N . ALA A 1 183 ? -4.270 2.006 -19.834 1.00 92.06 183 ALA A N 1
ATOM 1439 C CA . ALA A 1 183 ? -3.202 2.872 -19.342 1.00 92.06 183 ALA A CA 1
ATOM 1440 C C . ALA A 1 183 ? -2.356 2.182 -18.260 1.00 92.06 183 ALA A C 1
ATOM 1442 O O . ALA A 1 183 ? -1.130 2.246 -18.301 1.00 92.06 183 ALA A O 1
ATOM 1443 N N . LYS A 1 184 ? -3.005 1.472 -17.328 1.00 90.94 184 LYS A N 1
ATOM 1444 C CA . LYS A 1 184 ? -2.323 0.695 -16.290 1.00 90.94 184 LYS A CA 1
ATOM 1445 C C . LYS A 1 184 ? -1.441 -0.400 -16.891 1.00 90.94 184 LYS A C 1
ATOM 1447 O O . LYS A 1 184 ? -0.309 -0.540 -16.459 1.00 90.94 184 LYS A O 1
ATOM 1452 N N . LEU A 1 185 ? -1.925 -1.142 -17.888 1.00 87.44 185 LEU A N 1
ATOM 1453 C CA . LEU A 1 185 ? -1.128 -2.170 -18.564 1.00 87.44 185 LEU A CA 1
ATOM 1454 C C . LEU A 1 185 ? 0.106 -1.571 -19.251 1.00 87.44 185 LEU A C 1
ATOM 1456 O O . LEU A 1 185 ? 1.196 -2.106 -19.104 1.00 87.44 185 LEU A O 1
ATOM 1460 N N . VAL A 1 186 ? -0.035 -0.433 -19.938 1.00 87.94 186 VAL A N 1
ATOM 1461 C CA . VAL A 1 186 ? 1.111 0.259 -20.559 1.00 87.94 186 VAL A CA 1
ATOM 1462 C C . VAL A 1 186 ? 2.161 0.660 -19.513 1.00 87.94 186 VAL A C 1
ATOM 1464 O O . VAL A 1 186 ? 3.357 0.528 -19.764 1.00 87.94 186 VAL A O 1
ATOM 1467 N N . PHE A 1 187 ? 1.717 1.105 -18.335 1.00 89.38 187 PHE A N 1
ATOM 1468 C CA . PHE A 1 187 ? 2.590 1.434 -17.209 1.00 89.38 187 PHE A CA 1
ATOM 1469 C C . PHE A 1 187 ? 3.249 0.196 -16.574 1.00 89.38 187 PHE A C 1
ATOM 1471 O O . PHE A 1 187 ? 4.460 0.186 -16.383 1.00 89.38 187 PHE A O 1
ATOM 1478 N N . ASP A 1 188 ? 2.477 -0.853 -16.268 1.00 87.25 188 ASP A N 1
ATOM 1479 C CA . ASP A 1 188 ? 2.962 -2.064 -15.585 1.00 87.25 188 ASP A CA 1
ATOM 1480 C C . ASP A 1 188 ? 4.034 -2.802 -16.405 1.00 87.25 188 ASP A C 1
ATOM 1482 O O . ASP A 1 188 ? 4.961 -3.375 -15.837 1.00 87.25 188 ASP A O 1
ATOM 1486 N N . PHE A 1 189 ? 3.915 -2.775 -17.736 1.00 84.06 189 PHE A N 1
ATOM 1487 C CA . PHE A 1 189 ? 4.888 -3.368 -18.658 1.00 84.06 189 PHE A CA 1
ATOM 1488 C C . PHE A 1 189 ? 6.116 -2.475 -18.904 1.00 84.06 189 PHE A C 1
ATOM 1490 O O . PHE A 1 189 ? 7.008 -2.865 -19.653 1.00 84.06 189 PHE A O 1
ATOM 1497 N N . GLY A 1 190 ? 6.179 -1.286 -18.295 1.00 81.81 190 GLY A N 1
ATOM 1498 C CA . GLY A 1 190 ? 7.354 -0.417 -18.350 1.00 81.81 190 GLY A CA 1
ATOM 1499 C C . GLY A 1 190 ? 7.669 0.138 -19.741 1.00 81.81 190 GLY A C 1
ATOM 1500 O O . GLY A 1 190 ? 8.838 0.360 -20.040 1.00 81.81 190 GLY A O 1
ATOM 1501 N N . ILE A 1 191 ? 6.655 0.356 -20.594 1.00 82.19 191 ILE A N 1
ATOM 1502 C CA . ILE A 1 191 ? 6.857 0.912 -21.949 1.00 82.19 191 ILE A CA 1
ATOM 1503 C C . ILE A 1 191 ? 7.448 2.326 -21.890 1.00 82.19 191 ILE A C 1
ATOM 1505 O O . ILE A 1 191 ? 8.267 2.692 -22.729 1.00 82.19 191 ILE A O 1
ATOM 1509 N N . GLU A 1 192 ? 6.999 3.134 -20.929 1.00 86.75 192 GLU A N 1
ATOM 1510 C CA . GLU A 1 192 ? 7.458 4.510 -20.777 1.00 86.75 192 GLU A CA 1
ATOM 1511 C C . GLU A 1 192 ? 8.692 4.577 -19.877 1.00 86.75 192 GLU A C 1
ATOM 1513 O O . GLU A 1 192 ? 8.654 4.163 -18.715 1.00 86.75 192 GLU A O 1
ATOM 1518 N N . VAL A 1 193 ? 9.770 5.155 -20.403 1.00 86.44 193 VAL A N 1
ATOM 1519 C CA . VAL A 1 193 ? 11.051 5.304 -19.701 1.00 86.44 193 VAL A CA 1
ATOM 1520 C C . VAL A 1 193 ? 11.203 6.715 -19.139 1.00 86.44 193 VAL A C 1
ATOM 1522 O O . VAL A 1 193 ? 11.861 6.895 -18.113 1.00 86.44 193 VAL A O 1
ATOM 1525 N N . ASP A 1 194 ? 10.574 7.715 -19.762 1.00 90.25 194 ASP A N 1
ATOM 1526 C CA . ASP A 1 194 ? 10.681 9.101 -19.323 1.00 90.25 194 ASP A CA 1
ATOM 1527 C C . ASP A 1 194 ? 10.014 9.290 -17.943 1.00 90.25 194 ASP A C 1
ATOM 1529 O O . ASP A 1 194 ? 8.807 9.055 -17.780 1.00 90.25 194 ASP A O 1
ATOM 1533 N N . PRO A 1 195 ? 10.767 9.711 -16.908 1.00 92.88 195 PRO A N 1
ATOM 1534 C CA . PRO A 1 195 ? 10.204 9.957 -15.588 1.00 92.88 195 PRO A CA 1
ATOM 1535 C C . PRO A 1 195 ? 9.190 11.112 -15.580 1.00 92.88 195 PRO A C 1
ATOM 1537 O O . PRO A 1 195 ? 8.281 11.091 -14.748 1.00 92.88 195 PRO A O 1
ATOM 1540 N N . ILE A 1 196 ? 9.283 12.086 -16.497 1.00 95.62 196 ILE A N 1
ATOM 1541 C CA . ILE A 1 196 ? 8.295 13.172 -16.611 1.00 95.62 196 ILE A CA 1
ATOM 1542 C C . ILE A 1 196 ? 6.952 12.591 -17.065 1.00 95.62 196 ILE A C 1
ATOM 1544 O O . ILE A 1 196 ? 5.945 12.762 -16.369 1.00 95.62 196 ILE A O 1
ATOM 1548 N N . ALA A 1 197 ? 6.942 11.838 -18.167 1.00 94.62 197 ALA A N 1
ATOM 1549 C CA . ALA A 1 197 ? 5.758 11.143 -18.665 1.00 94.62 197 ALA A CA 1
ATOM 1550 C C . ALA A 1 197 ? 5.146 10.182 -17.629 1.00 94.62 197 ALA A C 1
ATOM 1552 O O . ALA A 1 197 ? 3.931 10.190 -17.407 1.00 94.62 197 ALA A O 1
ATOM 1553 N N . ASN A 1 198 ? 5.975 9.405 -16.926 1.00 94.69 198 ASN A N 1
ATOM 1554 C CA . ASN A 1 198 ? 5.518 8.517 -15.854 1.00 94.69 198 ASN A CA 1
ATOM 1555 C C . ASN A 1 198 ? 4.889 9.284 -14.676 1.00 94.69 198 ASN A C 1
ATOM 1557 O O . ASN A 1 198 ? 3.859 8.858 -14.143 1.00 94.69 198 ASN A O 1
ATOM 1561 N N . ALA A 1 199 ? 5.451 10.433 -14.283 1.00 96.88 199 ALA A N 1
ATOM 1562 C CA . ALA A 1 199 ? 4.882 11.279 -13.234 1.00 96.88 199 ALA A CA 1
ATOM 1563 C C . ALA A 1 199 ? 3.525 11.873 -13.650 1.00 96.88 199 ALA A C 1
ATOM 1565 O O . ALA A 1 199 ? 2.560 11.791 -12.884 1.00 96.88 199 ALA A O 1
ATOM 1566 N N . GLN A 1 200 ? 3.423 12.411 -14.872 1.00 97.56 200 GLN A N 1
ATOM 1567 C CA . GLN A 1 200 ? 2.171 12.925 -15.445 1.00 97.56 200 GLN A CA 1
ATOM 1568 C C . GLN A 1 200 ? 1.085 11.841 -15.463 1.00 97.56 200 GLN A C 1
ATOM 1570 O O . GLN A 1 200 ? -0.029 12.058 -14.976 1.00 97.56 200 GLN A O 1
ATOM 1575 N N . ALA A 1 201 ? 1.426 10.654 -15.967 1.00 96.81 201 ALA A N 1
ATOM 1576 C CA . ALA A 1 201 ? 0.522 9.519 -16.059 1.00 96.81 201 ALA A CA 1
ATOM 1577 C C . ALA A 1 201 ? 0.019 9.061 -14.684 1.00 96.81 201 ALA A C 1
ATOM 1579 O O . ALA A 1 201 ? -1.186 8.900 -14.490 1.00 96.81 201 ALA A O 1
ATOM 1580 N N . CYS A 1 202 ? 0.913 8.913 -13.703 1.00 95.62 202 CYS A N 1
ATOM 1581 C CA . CYS A 1 202 ? 0.540 8.527 -12.343 1.00 95.62 202 CYS A CA 1
ATOM 1582 C C . CYS A 1 202 ? -0.356 9.579 -11.665 1.00 95.62 202 CYS A C 1
ATOM 1584 O O . CYS A 1 202 ? -1.333 9.223 -11.000 1.00 95.62 202 CYS A O 1
ATOM 1586 N N . LEU A 1 203 ? -0.090 10.877 -11.868 1.00 94.06 203 LEU A N 1
ATOM 1587 C CA . LEU A 1 203 ? -0.959 11.946 -11.363 1.00 94.06 203 LEU A CA 1
ATOM 1588 C C . LEU A 1 203 ? -2.369 11.855 -11.951 1.00 94.06 203 LEU A C 1
ATOM 1590 O O . LEU A 1 203 ? -3.348 11.974 -11.210 1.00 94.06 203 LEU A O 1
ATOM 1594 N N . LEU A 1 204 ? -2.488 11.585 -13.251 1.00 93.75 204 LEU A N 1
ATOM 1595 C CA . LEU A 1 204 ? -3.780 11.394 -13.906 1.00 93.75 204 LEU A CA 1
ATOM 1596 C C . LEU A 1 204 ? -4.478 10.114 -13.429 1.00 93.75 204 LEU A C 1
ATOM 1598 O O . LEU A 1 204 ? -5.651 10.172 -13.070 1.00 93.75 204 LEU A O 1
ATOM 1602 N N . LEU A 1 205 ? -3.771 8.987 -13.312 1.00 90.81 205 LEU A N 1
ATOM 1603 C CA . LEU A 1 205 ? -4.319 7.719 -12.802 1.00 90.81 205 LEU A CA 1
ATOM 1604 C C . LEU A 1 205 ? -4.810 7.814 -11.353 1.00 90.81 205 LEU A C 1
ATOM 1606 O O . LEU A 1 205 ? -5.728 7.086 -10.968 1.00 90.81 205 LEU A O 1
ATOM 1610 N N . SER A 1 206 ? -4.285 8.760 -10.567 1.00 87.12 206 SER A N 1
ATOM 1611 C CA . SER A 1 206 ? -4.775 9.023 -9.211 1.00 87.12 206 SER A CA 1
ATOM 1612 C C . SER A 1 206 ? -6.248 9.463 -9.161 1.00 87.12 206 SER A C 1
ATOM 1614 O O . SER A 1 206 ? -6.847 9.429 -8.087 1.00 87.12 206 SER A O 1
ATOM 1616 N N . TYR A 1 207 ? -6.859 9.873 -10.282 1.00 82.50 207 TYR A N 1
ATOM 1617 C CA . TYR A 1 207 ? -8.300 10.160 -10.363 1.00 82.50 207 TYR A CA 1
ATOM 1618 C C . TYR A 1 207 ? -9.178 8.906 -10.290 1.00 82.50 207 TYR A C 1
ATOM 1620 O O . TYR A 1 207 ? -10.393 9.027 -10.126 1.00 82.50 207 TYR A O 1
ATOM 1628 N N . MET A 1 208 ? -8.596 7.706 -10.378 1.00 77.94 208 MET A N 1
ATOM 1629 C CA . MET A 1 208 ? -9.346 6.469 -10.203 1.00 77.94 208 MET A CA 1
ATOM 1630 C C . MET A 1 208 ? -9.774 6.313 -8.741 1.00 77.94 208 MET A C 1
ATOM 1632 O O . MET A 1 208 ? -8.940 6.224 -7.841 1.00 77.94 208 MET A O 1
ATOM 1636 N N . SER A 1 209 ? -11.082 6.238 -8.510 1.00 63.78 209 SER A N 1
ATOM 1637 C CA . SER A 1 209 ? -11.671 6.040 -7.186 1.00 63.78 209 SER A CA 1
ATOM 1638 C C . SER A 1 209 ? -12.683 4.897 -7.260 1.00 63.78 209 SER A C 1
ATOM 1640 O O . SER A 1 209 ? -13.829 5.163 -7.608 1.00 63.78 209 SER A O 1
ATOM 1642 N N . PRO A 1 210 ? -12.286 3.635 -7.002 1.00 56.41 210 PRO A N 1
ATOM 1643 C CA . PRO A 1 210 ? -13.210 2.502 -7.032 1.00 56.41 210 PRO A CA 1
ATOM 1644 C C . PRO A 1 210 ? -14.182 2.521 -5.839 1.00 56.41 210 PRO A C 1
ATOM 1646 O O . PRO A 1 210 ? -13.902 3.118 -4.799 1.00 56.41 210 PRO A O 1
ATOM 1649 N N . SER A 1 211 ? -15.305 1.809 -5.965 1.00 49.19 211 SER A N 1
ATOM 1650 C CA . SER A 1 211 ? -16.289 1.608 -4.892 1.00 49.19 211 SER A CA 1
ATOM 1651 C C . SER A 1 211 ? -15.669 0.916 -3.669 1.00 49.19 211 SER A C 1
ATOM 1653 O O . SER A 1 211 ? -15.166 -0.197 -3.810 1.00 49.19 211 SER A O 1
ATOM 1655 N N . LEU A 1 212 ? -15.708 1.615 -2.522 1.00 47.78 212 LEU A N 1
ATOM 1656 C CA . LEU A 1 212 ? -15.633 1.247 -1.086 1.00 47.78 212 LEU A CA 1
ATOM 1657 C C . LEU A 1 212 ? -14.846 0.017 -0.574 1.00 47.78 212 LEU A C 1
ATOM 1659 O O . LEU A 1 212 ? -14.854 -0.231 0.627 1.00 47.78 212 LEU A O 1
ATOM 1663 N N . SER A 1 213 ? -14.116 -0.727 -1.402 1.00 41.75 213 SER A N 1
ATOM 1664 C CA . SER A 1 213 ? -13.482 -1.987 -0.977 1.00 41.75 213 SER A CA 1
ATOM 1665 C C . SER A 1 213 ? -12.144 -2.293 -1.657 1.00 41.75 213 SER A C 1
ATOM 1667 O O . SER A 1 213 ? -11.533 -3.314 -1.362 1.00 41.75 213 SER A O 1
ATOM 1669 N N . ARG A 1 214 ? -11.638 -1.433 -2.552 1.00 44.66 214 ARG A N 1
ATOM 1670 C CA . ARG A 1 214 ? -10.259 -1.554 -3.061 1.00 44.66 214 ARG A CA 1
ATOM 1671 C C . ARG A 1 214 ? -9.390 -0.480 -2.429 1.00 44.66 214 ARG A C 1
ATOM 1673 O O . ARG A 1 214 ? -9.394 0.671 -2.865 1.00 44.66 214 ARG A O 1
ATOM 1680 N N . LEU A 1 215 ? -8.691 -0.889 -1.373 1.00 47.56 215 LEU A N 1
ATOM 1681 C CA . LEU A 1 215 ? -7.727 -0.108 -0.606 1.00 47.56 215 LEU A CA 1
ATOM 1682 C C . LEU A 1 215 ? -6.856 0.756 -1.536 1.00 47.56 215 LEU A C 1
ATOM 1684 O O . LEU A 1 215 ? -6.167 0.258 -2.419 1.00 47.56 215 LEU A O 1
ATOM 1688 N N . GLN A 1 216 ? -6.92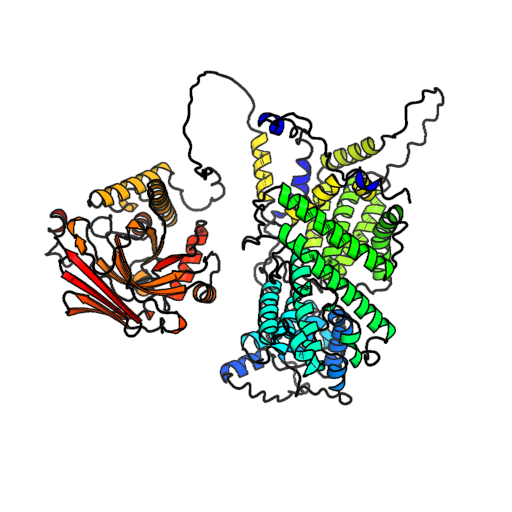9 2.071 -1.332 1.00 59.97 216 GLN A N 1
ATOM 1689 C CA . GLN A 1 216 ? -5.850 3.022 -1.606 1.00 59.97 216 GLN A CA 1
ATOM 1690 C C . GLN A 1 216 ? -5.253 3.091 -3.035 1.00 59.97 216 GLN A C 1
ATOM 1692 O O . GLN A 1 216 ? -4.159 3.624 -3.194 1.00 59.97 216 GLN A O 1
ATOM 1697 N N . ILE A 1 217 ? -5.957 2.668 -4.099 1.00 62.78 217 ILE A N 1
ATOM 1698 C CA . ILE A 1 217 ? -5.432 2.731 -5.488 1.00 62.78 217 ILE A CA 1
ATOM 1699 C C . ILE A 1 217 ? -4.907 4.132 -5.856 1.00 62.78 217 ILE A C 1
ATOM 1701 O O . ILE A 1 217 ? -3.816 4.267 -6.404 1.00 62.78 217 ILE A O 1
ATOM 1705 N N . ASN A 1 218 ? -5.658 5.185 -5.528 1.00 72.00 218 ASN A N 1
ATOM 1706 C CA . ASN A 1 218 ? -5.261 6.573 -5.787 1.00 72.00 218 ASN A CA 1
ATOM 1707 C C . ASN A 1 218 ? -4.007 7.015 -5.008 1.00 72.00 218 ASN A C 1
ATOM 1709 O O . ASN A 1 218 ? -3.214 7.790 -5.537 1.00 72.00 218 ASN A O 1
ATOM 1713 N N . VAL A 1 219 ? -3.803 6.496 -3.795 1.00 74.12 219 VAL A N 1
ATOM 1714 C CA . VAL A 1 219 ? -2.596 6.722 -2.984 1.00 74.12 219 VAL A CA 1
ATOM 1715 C C . VAL A 1 219 ? -1.412 5.965 -3.574 1.00 74.12 219 VAL A C 1
ATOM 1717 O O . VAL A 1 219 ? -0.340 6.543 -3.705 1.00 74.12 219 VAL A O 1
ATOM 1720 N N . GLY A 1 220 ? -1.613 4.726 -4.031 1.00 77.88 220 GLY A N 1
ATOM 1721 C CA . GLY A 1 220 ? -0.593 3.978 -4.765 1.00 77.88 220 GLY A CA 1
ATOM 1722 C C . GLY A 1 220 ? -0.078 4.764 -5.973 1.00 77.88 220 GLY A C 1
ATOM 1723 O O . GLY A 1 220 ? 1.127 4.972 -6.104 1.00 77.88 220 GLY A O 1
ATOM 1724 N N . TRP A 1 221 ? -0.977 5.292 -6.811 1.00 86.50 221 TRP A N 1
ATOM 1725 C CA . TRP A 1 221 ? -0.589 6.145 -7.943 1.00 86.50 221 TRP A CA 1
ATOM 1726 C C . TRP A 1 221 ? 0.114 7.428 -7.515 1.00 86.50 221 TRP A C 1
ATOM 1728 O O . TRP A 1 221 ? 1.086 7.827 -8.147 1.00 86.50 221 TRP A O 1
ATOM 1738 N N . LEU A 1 222 ? -0.330 8.057 -6.430 1.00 86.62 222 LEU A N 1
ATOM 1739 C CA . LEU A 1 222 ? 0.318 9.249 -5.899 1.00 86.62 222 LEU A CA 1
ATOM 1740 C C . LEU A 1 222 ? 1.751 8.973 -5.415 1.00 86.62 222 LEU A C 1
ATOM 1742 O O . LEU A 1 222 ? 2.640 9.782 -5.668 1.00 86.62 222 LEU A O 1
ATOM 1746 N N . VAL A 1 223 ? 2.001 7.833 -4.766 1.00 86.50 223 VAL A N 1
ATOM 1747 C CA . VAL A 1 223 ? 3.351 7.420 -4.345 1.00 86.50 223 VAL A CA 1
ATOM 1748 C C . VAL A 1 223 ? 4.262 7.235 -5.561 1.00 86.50 223 VAL A C 1
ATOM 1750 O O . VAL A 1 223 ? 5.401 7.705 -5.554 1.00 86.50 223 VAL A O 1
ATOM 1753 N N . HIS A 1 224 ? 3.755 6.618 -6.633 1.00 87.06 224 HIS A N 1
ATOM 1754 C CA . HIS A 1 224 ? 4.500 6.487 -7.888 1.00 87.06 224 HIS A CA 1
ATOM 1755 C C . HIS A 1 224 ? 4.744 7.853 -8.543 1.00 87.06 224 HIS A C 1
ATOM 1757 O O . HIS A 1 224 ? 5.878 8.149 -8.913 1.00 87.06 224 HIS A O 1
ATOM 1763 N N . ALA A 1 225 ? 3.727 8.718 -8.609 1.00 93.88 225 ALA A N 1
ATOM 1764 C CA . ALA A 1 225 ? 3.853 10.079 -9.129 1.00 93.88 225 ALA A CA 1
ATOM 1765 C C . ALA A 1 225 ? 4.918 10.880 -8.377 1.00 93.88 225 ALA A C 1
ATOM 1767 O O . ALA A 1 225 ? 5.778 11.494 -9.000 1.00 93.88 225 ALA A O 1
ATOM 1768 N N . HIS A 1 226 ? 4.898 10.831 -7.043 1.00 93.12 226 HIS A N 1
ATOM 1769 C CA . HIS A 1 226 ? 5.903 11.466 -6.199 1.00 93.12 226 HIS A CA 1
ATOM 1770 C C . HIS A 1 226 ? 7.304 10.930 -6.512 1.00 93.12 226 HIS A C 1
ATOM 1772 O O . HIS A 1 226 ? 8.219 11.717 -6.743 1.00 93.12 226 HIS A O 1
ATOM 1778 N N . ARG A 1 227 ? 7.474 9.604 -6.590 1.00 90.75 227 ARG A N 1
ATOM 1779 C CA . ARG A 1 227 ? 8.763 8.979 -6.916 1.00 90.75 227 ARG A CA 1
ATOM 1780 C C . ARG A 1 227 ? 9.295 9.432 -8.278 1.00 90.75 227 ARG A C 1
ATOM 1782 O O . ARG A 1 227 ? 10.439 9.869 -8.351 1.00 90.75 227 ARG A O 1
ATOM 1789 N N . PHE A 1 228 ? 8.487 9.348 -9.333 1.00 94.56 228 PHE A N 1
ATOM 1790 C CA . PHE A 1 228 ? 8.906 9.748 -10.679 1.00 94.56 228 PHE A CA 1
ATOM 1791 C C . PHE A 1 228 ? 9.158 11.251 -10.791 1.00 94.56 228 PHE A C 1
ATOM 1793 O O . PHE A 1 228 ? 10.138 11.648 -11.412 1.00 94.56 228 PHE A O 1
ATOM 1800 N N . ALA A 1 229 ? 8.364 12.081 -10.109 1.00 95.50 229 ALA A N 1
ATOM 1801 C CA . ALA A 1 229 ? 8.604 13.518 -10.032 1.00 95.50 229 ALA A CA 1
ATOM 1802 C C . ALA A 1 229 ? 9.979 13.830 -9.413 1.00 95.50 229 ALA A C 1
ATOM 1804 O O . ALA A 1 229 ? 10.700 14.669 -9.945 1.00 95.50 229 ALA A O 1
ATOM 1805 N N . LYS A 1 230 ? 10.394 13.123 -8.349 1.00 93.19 230 LYS A N 1
ATOM 1806 C CA . LYS A 1 230 ? 11.749 13.282 -7.784 1.00 93.19 230 LYS A CA 1
ATOM 1807 C C . LYS A 1 230 ? 12.847 12.798 -8.733 1.00 93.19 230 LYS A C 1
ATOM 1809 O O . LYS A 1 230 ? 13.877 13.451 -8.837 1.00 93.19 230 LYS A O 1
ATOM 1814 N N . ILE A 1 231 ? 12.634 11.684 -9.442 1.00 91.81 231 ILE A N 1
ATOM 1815 C CA . ILE A 1 231 ? 13.593 11.185 -10.448 1.00 91.81 231 ILE A CA 1
ATOM 1816 C C . ILE A 1 231 ? 13.778 12.212 -11.575 1.00 91.81 231 ILE A C 1
ATOM 1818 O O . ILE A 1 231 ? 14.905 12.460 -11.989 1.00 91.81 231 ILE A O 1
ATOM 1822 N N . ALA A 1 232 ? 12.694 12.850 -12.022 1.00 92.75 232 ALA A N 1
ATOM 1823 C CA . ALA A 1 232 ? 12.726 13.926 -13.011 1.00 92.75 232 ALA A CA 1
ATOM 1824 C C . ALA A 1 232 ? 13.299 15.256 -12.470 1.00 92.75 232 ALA A C 1
ATOM 1826 O O . ALA A 1 232 ? 13.425 16.217 -13.222 1.00 92.75 232 ALA A O 1
ATOM 1827 N N . GLY A 1 233 ? 13.613 15.349 -11.173 1.00 92.12 233 GLY A N 1
ATOM 1828 C CA . GLY A 1 233 ? 14.100 16.577 -10.543 1.00 92.12 233 GLY A CA 1
ATOM 1829 C C . GLY A 1 233 ? 13.024 17.647 -10.330 1.00 92.12 233 GLY A C 1
ATOM 1830 O O . GLY A 1 233 ? 13.351 18.824 -10.195 1.00 92.12 233 GLY A O 1
ATOM 1831 N N . ALA A 1 234 ? 11.741 17.276 -10.277 1.00 92.56 234 ALA A N 1
ATOM 1832 C CA . ALA A 1 234 ? 10.638 18.219 -10.098 1.00 92.56 234 ALA A CA 1
ATOM 1833 C C . ALA A 1 234 ? 10.659 18.931 -8.734 1.00 92.56 234 ALA A C 1
ATOM 1835 O O . ALA A 1 234 ? 10.312 20.106 -8.643 1.00 92.56 234 ALA A O 1
ATOM 1836 N N . ASP A 1 235 ? 11.149 18.267 -7.684 1.00 90.62 235 ASP A N 1
ATOM 1837 C CA . ASP A 1 235 ? 11.421 18.862 -6.367 1.00 90.62 235 ASP A CA 1
ATOM 1838 C C . ASP A 1 235 ? 12.654 19.784 -6.367 1.00 90.62 235 ASP A C 1
ATOM 1840 O O . ASP A 1 235 ? 12.995 20.407 -5.369 1.00 90.62 235 ASP A O 1
ATOM 1844 N N . SER A 1 236 ? 13.349 19.907 -7.488 1.00 90.50 236 SER A N 1
ATOM 1845 C CA . SER A 1 236 ? 14.449 20.849 -7.650 1.00 90.50 236 SER A CA 1
ATOM 1846 C C . SER A 1 236 ? 14.330 21.650 -8.944 1.00 90.50 236 SER A C 1
ATOM 1848 O O . SER A 1 236 ? 15.333 22.146 -9.451 1.00 90.50 236 SER A O 1
ATOM 1850 N N . PHE A 1 237 ? 13.093 21.855 -9.433 1.00 89.94 237 PHE A N 1
ATOM 1851 C CA . PHE A 1 237 ? 12.800 22.545 -10.698 1.00 89.94 237 PHE A CA 1
ATOM 1852 C C . PHE A 1 237 ? 13.503 23.907 -10.825 1.00 89.94 237 PHE A C 1
ATOM 1854 O O . PHE A 1 237 ? 13.893 24.316 -11.913 1.00 89.94 237 PHE A O 1
ATOM 1861 N N . TYR A 1 238 ? 13.682 24.611 -9.702 1.00 87.19 238 TYR A N 1
ATOM 1862 C CA . TYR A 1 238 ? 14.286 25.940 -9.647 1.00 87.19 238 TYR A CA 1
ATOM 1863 C C . TYR A 1 238 ? 15.755 25.956 -10.087 1.00 87.19 238 TYR A C 1
ATOM 1865 O O . TYR A 1 238 ? 16.264 27.013 -10.440 1.00 87.19 238 TYR A O 1
ATOM 1873 N N . ARG A 1 239 ? 16.430 24.799 -10.097 1.00 87.25 239 ARG A N 1
ATOM 1874 C CA . ARG A 1 239 ? 17.794 24.655 -10.622 1.00 87.25 239 ARG A CA 1
ATOM 1875 C C . ARG A 1 239 ? 17.852 24.726 -12.148 1.00 87.25 239 ARG A C 1
ATOM 1877 O O . ARG A 1 239 ? 18.894 25.074 -12.677 1.00 87.25 239 ARG A O 1
ATOM 1884 N N . TYR A 1 240 ? 16.744 24.438 -12.829 1.00 85.50 240 TYR A N 1
ATOM 1885 C CA . TYR A 1 240 ? 16.670 24.392 -14.291 1.00 85.50 240 TYR A CA 1
ATOM 1886 C C . TYR A 1 240 ? 16.171 25.702 -14.918 1.00 85.50 240 TYR A C 1
ATOM 1888 O O . TYR A 1 240 ? 16.113 25.799 -16.138 1.00 85.50 240 TYR A O 1
ATOM 1896 N N . ILE A 1 241 ? 15.796 26.711 -14.117 1.00 83.81 241 ILE A N 1
ATOM 1897 C CA . ILE A 1 241 ? 15.190 27.962 -14.615 1.00 83.81 241 ILE A CA 1
ATOM 1898 C C . ILE A 1 241 ? 16.106 28.683 -15.613 1.00 83.81 241 ILE A C 1
ATOM 1900 O O . ILE A 1 241 ? 15.614 29.197 -16.617 1.00 83.81 241 ILE A O 1
ATOM 1904 N N . ASP A 1 242 ? 17.412 28.701 -15.339 1.00 83.06 242 ASP A N 1
ATOM 1905 C CA . ASP A 1 242 ? 18.405 29.396 -16.165 1.00 83.06 242 ASP A CA 1
ATOM 1906 C C . ASP A 1 242 ? 18.852 28.569 -17.388 1.00 83.06 242 ASP A C 1
ATOM 1908 O O . ASP A 1 242 ? 19.317 29.139 -18.373 1.00 83.06 242 ASP A O 1
ATOM 1912 N N . GLU A 1 243 ? 18.702 27.239 -17.341 1.00 87.12 243 GLU A N 1
ATOM 1913 C CA . GLU A 1 243 ? 19.117 26.316 -18.410 1.00 87.12 243 GLU A CA 1
ATOM 1914 C C . GLU A 1 243 ? 17.996 26.071 -19.429 1.00 87.12 243 GLU A C 1
ATOM 1916 O O . GLU A 1 243 ? 18.187 26.243 -20.631 1.00 87.12 243 GLU A O 1
ATOM 1921 N N . ASP A 1 244 ? 16.814 25.684 -18.945 1.00 89.31 244 ASP A N 1
ATOM 1922 C CA . ASP A 1 244 ? 15.627 25.417 -19.750 1.00 89.31 244 ASP A CA 1
ATOM 1923 C C . ASP A 1 244 ? 14.363 25.776 -18.961 1.00 89.31 244 ASP A C 1
ATOM 1925 O O . ASP A 1 244 ? 13.764 24.969 -18.237 1.00 89.31 244 ASP A O 1
ATOM 1929 N N . ARG A 1 245 ? 13.915 27.020 -19.156 1.00 88.94 245 ARG A N 1
ATOM 1930 C CA . ARG A 1 245 ? 12.700 27.547 -18.532 1.00 88.94 245 ARG A CA 1
ATOM 1931 C C . ARG A 1 245 ? 11.458 26.717 -18.866 1.00 88.94 245 ARG A C 1
ATOM 1933 O O . ARG A 1 245 ? 10.572 26.612 -18.020 1.00 88.94 245 ARG A O 1
ATOM 1940 N N . SER A 1 246 ? 11.373 26.128 -20.060 1.00 88.56 246 SER A N 1
ATOM 1941 C CA . SER A 1 246 ? 10.194 25.360 -20.476 1.00 88.56 246 SER A CA 1
ATOM 1942 C C . SER A 1 246 ? 10.061 24.064 -19.670 1.00 88.56 246 SER A C 1
ATOM 1944 O O . SER A 1 246 ? 8.997 23.780 -19.111 1.00 88.56 246 SER A O 1
ATOM 1946 N N . THR A 1 247 ? 11.173 23.349 -19.495 1.00 89.69 247 THR A N 1
ATOM 1947 C CA . THR A 1 247 ? 11.249 22.154 -18.650 1.00 89.69 247 THR A CA 1
ATOM 1948 C C . THR A 1 247 ? 11.072 22.504 -17.175 1.00 89.69 247 THR A C 1
ATOM 1950 O O . THR A 1 247 ? 10.299 21.842 -16.481 1.00 89.69 247 THR A O 1
ATOM 1953 N N . ALA A 1 248 ? 11.693 23.584 -16.687 1.00 91.62 248 ALA A N 1
ATOM 1954 C CA . ALA A 1 248 ? 11.544 24.034 -15.300 1.00 91.62 248 ALA A CA 1
ATOM 1955 C C . ALA A 1 248 ? 10.078 24.330 -14.931 1.00 91.62 248 ALA A C 1
ATOM 1957 O O . ALA A 1 248 ? 9.608 23.932 -13.863 1.00 91.62 248 ALA A O 1
ATOM 1958 N N . VAL A 1 249 ? 9.334 24.982 -15.829 1.00 93.25 249 VAL A N 1
ATOM 1959 C CA . VAL A 1 249 ? 7.903 25.267 -15.656 1.00 93.25 249 VAL A CA 1
ATOM 1960 C C . VAL A 1 249 ? 7.077 23.979 -15.621 1.00 93.25 249 VAL A C 1
ATOM 1962 O O . VAL A 1 249 ? 6.223 23.820 -14.745 1.00 93.25 249 VAL A O 1
ATOM 1965 N N . LEU A 1 250 ? 7.333 23.031 -16.527 1.00 94.50 250 LEU A N 1
ATOM 1966 C CA . LEU A 1 250 ? 6.624 21.749 -16.535 1.00 94.50 250 LEU A CA 1
ATOM 1967 C C . LEU A 1 250 ? 6.889 20.947 -15.251 1.00 94.50 250 LEU A C 1
ATOM 1969 O O . LEU A 1 250 ? 5.954 20.446 -14.623 1.00 94.50 250 LEU A O 1
ATOM 1973 N N . LEU A 1 251 ? 8.147 20.882 -14.819 1.00 95.56 251 LEU A N 1
ATOM 1974 C CA . LEU A 1 251 ? 8.555 20.244 -13.570 1.00 95.56 251 LEU A CA 1
ATOM 1975 C C . LEU A 1 251 ? 7.881 20.893 -12.354 1.00 95.56 251 LEU A C 1
ATOM 1977 O O . LEU A 1 251 ? 7.353 20.185 -11.494 1.00 95.56 251 LEU A O 1
ATOM 1981 N N . LYS A 1 252 ? 7.804 22.229 -12.315 1.00 94.19 252 LYS A N 1
ATOM 1982 C CA . LYS A 1 252 ? 7.070 22.967 -11.279 1.00 94.19 252 LYS A CA 1
ATOM 1983 C C . LYS A 1 252 ? 5.592 22.571 -11.244 1.00 94.19 252 LYS A C 1
ATOM 1985 O O . LYS A 1 252 ? 5.062 22.300 -10.166 1.00 94.19 252 LYS A O 1
ATOM 1990 N N . ARG A 1 253 ? 4.926 22.487 -12.402 1.00 94.81 253 ARG A N 1
ATOM 1991 C CA . ARG A 1 253 ? 3.516 22.059 -12.507 1.00 94.81 253 ARG A CA 1
ATOM 1992 C C . ARG A 1 253 ? 3.308 20.627 -12.022 1.00 94.81 253 ARG A C 1
ATOM 1994 O O . ARG A 1 253 ? 2.342 20.366 -11.310 1.00 94.81 253 ARG A O 1
ATOM 2001 N N . ILE A 1 254 ? 4.219 19.711 -12.353 1.00 96.50 254 ILE A N 1
ATOM 2002 C CA . ILE A 1 254 ? 4.174 18.317 -11.887 1.00 96.50 254 ILE A CA 1
ATOM 2003 C C . ILE A 1 254 ? 4.353 18.245 -10.369 1.00 96.50 254 ILE A C 1
ATOM 2005 O O . ILE A 1 254 ? 3.563 17.580 -9.698 1.00 96.50 254 ILE A O 1
ATOM 2009 N N . TRP A 1 255 ? 5.336 18.956 -9.809 1.00 94.75 255 TRP A N 1
ATOM 2010 C CA . TRP A 1 255 ? 5.581 18.973 -8.366 1.00 94.75 255 TRP A CA 1
ATOM 2011 C C . TRP A 1 255 ? 4.380 19.507 -7.583 1.00 94.75 255 TRP A C 1
ATOM 2013 O O . TRP A 1 255 ? 3.906 18.871 -6.639 1.00 94.75 255 TRP A O 1
ATOM 2023 N N . TRP A 1 256 ? 3.818 20.635 -8.019 1.00 93.00 256 TRP A N 1
ATOM 2024 C CA . TRP A 1 256 ? 2.606 21.177 -7.411 1.00 93.00 256 TRP A CA 1
ATOM 2025 C C . TRP A 1 256 ? 1.385 20.288 -7.639 1.00 93.00 256 TRP A C 1
ATOM 2027 O O . TRP A 1 256 ? 0.560 20.175 -6.738 1.00 93.00 256 TRP A O 1
ATOM 2037 N N . GLY A 1 257 ? 1.305 19.576 -8.765 1.00 92.62 257 GLY A N 1
ATOM 2038 C CA . GLY A 1 257 ? 0.310 18.529 -8.989 1.00 92.62 257 GLY A CA 1
ATOM 2039 C C . GLY A 1 257 ? 0.400 17.396 -7.960 1.00 92.62 257 GLY A C 1
ATOM 2040 O O . GLY A 1 257 ? -0.624 16.982 -7.416 1.00 92.62 257 GLY A O 1
ATOM 2041 N N . VAL A 1 258 ? 1.613 16.938 -7.629 1.00 92.94 258 VAL A N 1
ATOM 2042 C CA . VAL A 1 258 ? 1.861 15.943 -6.570 1.00 92.94 258 VAL A CA 1
ATOM 2043 C C . VAL A 1 258 ? 1.401 16.467 -5.210 1.00 92.94 258 VAL A C 1
ATOM 2045 O O . VAL A 1 258 ? 0.620 15.795 -4.535 1.00 92.94 258 VAL A O 1
ATOM 2048 N N . LEU A 1 259 ? 1.827 17.672 -4.816 1.00 90.25 259 LEU A N 1
ATOM 2049 C CA . LEU A 1 259 ? 1.438 18.266 -3.531 1.00 90.25 259 LEU A CA 1
ATOM 2050 C C . LEU A 1 259 ? -0.076 18.474 -3.434 1.00 90.25 259 LEU A C 1
ATOM 2052 O O . LEU A 1 259 ? -0.689 18.108 -2.432 1.00 90.25 259 LEU A O 1
ATOM 2056 N N . PHE A 1 260 ? -0.686 19.007 -4.490 1.00 87.56 260 PHE A N 1
ATOM 2057 C CA . PHE A 1 260 ? -2.122 19.239 -4.578 1.00 87.56 260 PHE A CA 1
ATOM 2058 C C . PHE A 1 260 ? -2.910 17.943 -4.396 1.00 87.56 260 PHE A C 1
ATOM 2060 O O . PHE A 1 260 ? -3.789 17.862 -3.533 1.00 87.56 260 PHE A O 1
ATOM 2067 N N . ARG A 1 261 ? -2.556 16.897 -5.153 1.00 86.31 261 ARG A N 1
ATOM 2068 C CA . ARG A 1 261 ? -3.219 15.593 -5.060 1.00 86.31 261 ARG A CA 1
ATOM 2069 C C . ARG A 1 261 ? -3.009 14.945 -3.699 1.00 86.31 261 ARG A C 1
ATOM 2071 O O . ARG A 1 261 ? -3.985 14.468 -3.134 1.00 86.31 261 ARG A O 1
ATOM 2078 N N . ASP A 1 262 ? -1.804 14.977 -3.135 1.00 85.25 262 ASP A N 1
ATOM 2079 C CA . ASP A 1 262 ? -1.536 14.410 -1.807 1.00 85.25 262 ASP A CA 1
ATOM 2080 C C . ASP A 1 262 ? -2.408 15.041 -0.726 1.00 85.25 262 ASP A C 1
ATOM 2082 O O . ASP A 1 262 ? -3.005 14.355 0.101 1.00 85.25 262 ASP A O 1
ATOM 2086 N N . ARG A 1 263 ? -2.552 16.362 -0.770 1.00 82.69 263 ARG A N 1
ATOM 2087 C CA . ARG A 1 263 ? -3.206 17.126 0.294 1.00 82.69 263 ARG A CA 1
ATOM 2088 C C . ARG A 1 263 ? -4.721 17.052 0.163 1.00 82.69 263 ARG A C 1
ATOM 2090 O O . ARG A 1 263 ? -5.394 16.875 1.172 1.00 82.69 263 ARG A O 1
ATOM 2097 N N . ILE A 1 264 ? -5.253 17.067 -1.060 1.00 77.12 264 ILE A N 1
ATOM 2098 C CA . ILE A 1 264 ? -6.683 16.841 -1.310 1.00 77.12 264 ILE A CA 1
ATOM 2099 C C . ILE A 1 264 ? -7.083 15.403 -1.018 1.00 77.12 264 ILE A C 1
ATOM 2101 O O . ILE A 1 264 ? -8.150 15.189 -0.453 1.00 77.12 264 ILE A O 1
ATOM 2105 N N . LEU A 1 265 ? -6.261 14.415 -1.376 1.00 74.69 265 LEU A N 1
ATOM 2106 C CA . LEU A 1 265 ? -6.573 13.026 -1.055 1.00 74.69 265 LEU A CA 1
ATOM 2107 C C . LEU A 1 265 ? -6.508 12.788 0.457 1.00 74.69 265 LEU A C 1
ATOM 2109 O O . LEU A 1 265 ? -7.399 12.144 1.003 1.00 74.69 265 LEU A O 1
ATOM 2113 N N . SER A 1 266 ? -5.518 13.359 1.139 1.00 73.88 266 SER A N 1
ATOM 2114 C CA . SER A 1 266 ? -5.392 13.260 2.597 1.00 73.88 266 SER A CA 1
ATOM 2115 C C . SER A 1 266 ? -6.535 13.967 3.321 1.00 73.88 266 SER A C 1
ATOM 2117 O O . SER A 1 266 ? -7.124 13.395 4.230 1.00 73.88 266 SER A O 1
ATOM 2119 N N . PHE A 1 267 ? -6.913 15.169 2.879 1.00 71.06 267 PHE A N 1
ATOM 2120 C CA . PHE A 1 267 ? -8.040 15.911 3.443 1.00 71.06 267 PHE A CA 1
ATOM 2121 C C . PHE A 1 267 ? -9.391 15.249 3.126 1.00 71.06 267 PHE A C 1
ATOM 2123 O O . PHE A 1 267 ? -10.205 15.033 4.017 1.00 71.06 267 PHE A O 1
ATOM 2130 N N . GLY A 1 268 ? -9.627 14.895 1.862 1.00 62.84 268 GLY A N 1
ATOM 2131 C CA . GLY A 1 268 ? -10.910 14.382 1.378 1.00 62.84 268 GLY A CA 1
ATOM 2132 C C . GLY A 1 268 ? -11.181 12.921 1.733 1.00 62.84 268 GLY A C 1
ATOM 2133 O O . GLY A 1 268 ? -12.335 12.554 1.929 1.00 62.84 268 GLY A O 1
ATOM 2134 N N . PHE A 1 269 ? -10.140 12.090 1.842 1.00 64.62 269 PHE A N 1
ATOM 2135 C CA . PHE A 1 269 ? -10.261 10.669 2.192 1.00 64.62 269 PHE A CA 1
ATOM 2136 C C . PHE A 1 269 ? -9.682 10.324 3.570 1.00 64.62 269 PHE A C 1
ATOM 2138 O O . PHE A 1 269 ? -9.660 9.144 3.917 1.00 64.62 269 PHE A O 1
ATOM 2145 N N . ARG A 1 270 ? -9.241 11.329 4.344 1.00 62.03 270 ARG A N 1
ATOM 2146 C CA . ARG A 1 270 ? -8.751 11.207 5.732 1.00 62.03 270 ARG A CA 1
ATOM 2147 C C . ARG A 1 270 ? -7.600 10.222 5.885 1.00 62.03 270 ARG A C 1
ATOM 2149 O O . ARG A 1 270 ? -7.665 9.284 6.674 1.00 62.03 270 ARG A O 1
ATOM 2156 N N . ARG A 1 271 ? -6.558 10.448 5.093 1.00 68.25 271 ARG A N 1
ATOM 2157 C CA . ARG A 1 271 ? -5.372 9.588 5.010 1.00 68.25 271 ARG A CA 1
ATOM 2158 C C . ARG A 1 271 ? -4.122 10.343 5.423 1.00 68.25 271 ARG A C 1
ATOM 2160 O O . ARG A 1 271 ? -4.114 11.576 5.417 1.00 68.25 271 ARG A O 1
ATOM 2167 N N . SER A 1 27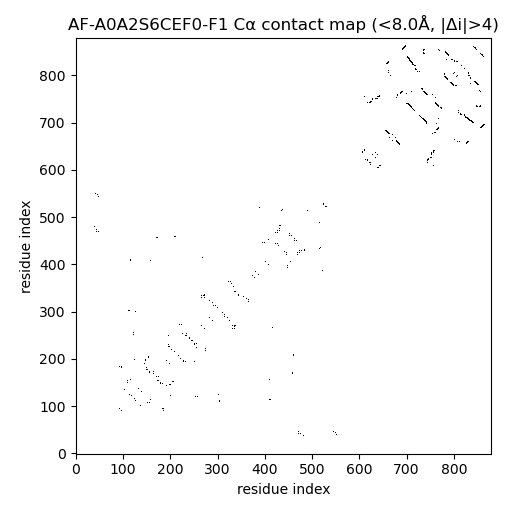2 ? -3.067 9.604 5.750 1.00 71.44 272 SER A N 1
ATOM 2168 C CA . SER A 1 272 ? -1.753 10.218 5.969 1.00 71.44 272 SER A CA 1
ATOM 2169 C C . SER A 1 272 ? -1.215 10.835 4.686 1.00 71.44 272 SER A C 1
ATOM 2171 O O . SER A 1 272 ? -1.413 10.331 3.574 1.00 71.44 272 SER A O 1
ATOM 2173 N N . LEU A 1 273 ? -0.464 11.913 4.879 1.00 79.06 273 LEU A N 1
ATOM 2174 C CA . LEU A 1 273 ? 0.297 12.549 3.818 1.00 79.06 273 LEU A CA 1
ATOM 2175 C C . LEU A 1 273 ? 1.379 11.593 3.317 1.00 79.06 273 LEU A C 1
ATOM 2177 O O . LEU A 1 273 ? 2.159 11.063 4.104 1.00 79.06 273 LEU A O 1
ATOM 2181 N N . GLN A 1 274 ? 1.476 11.429 2.004 1.00 81.69 274 GLN A N 1
ATOM 2182 C CA . GLN A 1 274 ? 2.538 10.633 1.388 1.00 81.69 274 GLN A CA 1
ATOM 2183 C C . GLN A 1 274 ? 3.813 11.465 1.200 1.00 81.69 274 GLN A C 1
ATOM 2185 O O . GLN A 1 274 ? 4.936 10.964 1.305 1.00 81.69 274 GLN A O 1
ATOM 2190 N N . VAL A 1 275 ? 3.658 12.768 0.962 1.00 84.19 275 VAL A N 1
ATOM 2191 C CA . VAL A 1 275 ? 4.747 13.714 0.717 1.00 84.19 275 VAL A CA 1
ATOM 2192 C C . VAL A 1 275 ? 5.046 14.499 1.985 1.00 84.19 275 VAL A C 1
ATOM 2194 O O . VAL A 1 275 ? 4.342 15.445 2.356 1.00 84.19 275 VAL A O 1
ATOM 2197 N N . HIS A 1 276 ? 6.145 14.122 2.628 1.00 77.75 276 HIS A N 1
ATOM 2198 C CA . HIS A 1 276 ? 6.618 14.730 3.860 1.00 77.75 276 HIS A CA 1
ATOM 2199 C C . HIS A 1 276 ? 7.541 15.911 3.537 1.00 77.75 276 HIS A C 1
ATOM 2201 O O . HIS A 1 276 ? 8.650 15.719 3.052 1.00 77.75 276 HIS A O 1
ATOM 2207 N N . LEU A 1 277 ? 7.083 17.134 3.813 1.00 78.19 277 LEU A N 1
ATOM 2208 C CA . LEU A 1 277 ? 7.886 18.356 3.674 1.00 78.19 277 LEU A CA 1
ATOM 2209 C C . LEU A 1 277 ? 8.364 18.833 5.048 1.00 78.19 277 LEU A C 1
ATOM 2211 O O . LEU A 1 277 ? 7.585 18.837 5.996 1.00 78.19 277 LEU A O 1
ATOM 2215 N N . GLU A 1 278 ? 9.620 19.218 5.209 1.00 70.00 278 GLU A N 1
ATOM 2216 C CA . GLU A 1 278 ? 10.120 19.723 6.498 1.00 70.00 278 GLU A CA 1
ATOM 2217 C C . GLU A 1 278 ? 9.528 21.104 6.848 1.00 70.00 278 GLU A C 1
ATOM 2219 O O . GLU A 1 278 ? 9.067 21.833 5.964 1.00 70.00 278 GLU A O 1
ATOM 2224 N N . HIS A 1 279 ? 9.507 21.452 8.143 1.00 58.12 279 HIS A N 1
ATOM 2225 C CA . HIS A 1 279 ? 8.897 22.696 8.648 1.00 58.12 279 HIS A CA 1
ATOM 2226 C C . HIS A 1 279 ? 9.571 23.974 8.115 1.00 58.12 279 HIS A C 1
ATOM 2228 O O . HIS A 1 279 ? 8.897 24.993 8.027 1.00 58.12 279 HIS A O 1
ATOM 2234 N N . ASP A 1 280 ? 10.830 23.892 7.670 1.00 56.19 280 ASP A N 1
ATOM 2235 C CA . ASP A 1 280 ? 11.583 24.996 7.048 1.00 56.19 280 ASP A CA 1
ATOM 2236 C C . ASP A 1 280 ? 11.761 24.812 5.531 1.00 56.19 280 ASP A C 1
ATOM 2238 O O . ASP A 1 280 ? 12.656 25.382 4.903 1.00 56.19 280 ASP A O 1
ATOM 2242 N N . SER A 1 281 ? 10.926 23.975 4.911 1.00 69.38 281 SER A N 1
ATOM 2243 C CA . SER A 1 281 ? 11.058 23.705 3.484 1.00 69.38 281 SER A CA 1
ATOM 2244 C C . SER A 1 281 ? 10.727 24.933 2.631 1.00 69.38 281 SER A C 1
ATOM 2246 O O . SER A 1 281 ? 9.772 25.670 2.884 1.00 69.38 281 SER A O 1
ATOM 2248 N N . ILE A 1 282 ? 11.478 25.101 1.539 1.00 78.94 282 ILE A N 1
ATOM 2249 C CA . ILE A 1 282 ? 11.276 26.161 0.535 1.00 78.94 282 ILE A CA 1
ATOM 2250 C C . ILE A 1 282 ? 9.853 26.185 -0.050 1.00 78.94 282 ILE A C 1
ATOM 2252 O O . ILE A 1 282 ? 9.409 27.204 -0.566 1.00 78.94 282 ILE A O 1
ATOM 2256 N N . TRP A 1 283 ? 9.115 25.081 0.064 1.00 77.69 283 TRP A N 1
ATOM 2257 C CA . TRP A 1 283 ? 7.751 24.903 -0.443 1.00 77.69 283 TRP A CA 1
ATOM 2258 C C . TRP A 1 283 ? 6.680 25.629 0.372 1.00 77.69 283 TRP A C 1
ATOM 2260 O O . TRP A 1 283 ? 5.555 25.805 -0.097 1.00 77.69 283 TRP A O 1
ATOM 2270 N N . LEU A 1 284 ? 7.017 26.048 1.592 1.00 71.38 284 LEU A N 1
ATOM 2271 C CA . LEU A 1 284 ? 6.161 26.897 2.420 1.00 71.38 284 LEU A CA 1
ATOM 2272 C C . LEU A 1 284 ? 6.261 28.378 2.029 1.00 71.38 284 LEU A C 1
ATOM 2274 O O . LEU A 1 284 ? 5.506 29.199 2.544 1.00 71.38 284 LEU A O 1
ATOM 2278 N N . ASN A 1 285 ? 7.174 28.722 1.117 1.00 80.88 285 ASN A N 1
ATOM 2279 C CA . ASN A 1 285 ? 7.327 30.069 0.595 1.00 80.88 285 ASN A CA 1
ATOM 2280 C C . ASN A 1 285 ? 6.486 30.256 -0.677 1.00 80.88 285 ASN A C 1
ATOM 2282 O O . ASN A 1 285 ? 6.705 29.592 -1.694 1.00 80.88 285 ASN A O 1
ATOM 2286 N N . ASP A 1 286 ? 5.573 31.228 -0.631 1.00 78.94 286 ASP A N 1
ATOM 2287 C CA . ASP A 1 286 ? 4.635 31.544 -1.714 1.00 78.94 286 ASP A CA 1
ATOM 2288 C C . ASP A 1 286 ? 5.331 31.944 -3.030 1.00 78.94 286 ASP A C 1
ATOM 2290 O O . ASP A 1 286 ? 4.729 31.836 -4.098 1.00 78.94 286 ASP A O 1
ATOM 2294 N N . ARG A 1 287 ? 6.617 32.330 -2.995 1.00 81.38 287 ARG A N 1
ATOM 2295 C CA . ARG A 1 287 ? 7.427 32.608 -4.195 1.00 81.38 287 ARG A CA 1
ATOM 2296 C C . ARG A 1 287 ? 7.542 31.401 -5.130 1.00 81.38 287 ARG A C 1
ATOM 2298 O O . ARG A 1 287 ? 7.642 31.580 -6.340 1.00 81.38 287 ARG A O 1
ATOM 2305 N N . TYR A 1 288 ? 7.549 30.187 -4.584 1.00 83.44 288 TYR A N 1
ATOM 2306 C CA . TYR A 1 288 ? 7.689 28.961 -5.372 1.00 83.44 288 TYR A CA 1
ATOM 2307 C C . TYR A 1 288 ? 6.341 28.359 -5.785 1.00 83.44 288 TYR A C 1
ATOM 2309 O O . TYR A 1 288 ? 6.333 27.347 -6.487 1.00 83.44 288 TYR A O 1
ATOM 2317 N N . ALA A 1 289 ? 5.217 28.969 -5.388 1.00 86.25 289 ALA A N 1
ATOM 2318 C CA . ALA A 1 289 ? 3.882 28.557 -5.808 1.00 86.25 289 ALA A CA 1
ATOM 2319 C C . ALA A 1 289 ? 3.653 28.787 -7.308 1.00 86.25 289 ALA A C 1
ATOM 2321 O O . ALA A 1 289 ? 4.293 29.647 -7.925 1.00 86.25 289 ALA A O 1
ATOM 2322 N N . LEU A 1 290 ? 2.739 28.006 -7.894 1.00 90.19 290 LEU A N 1
ATOM 2323 C CA . LEU A 1 290 ? 2.286 28.231 -9.267 1.00 90.19 290 LEU A CA 1
ATOM 2324 C C . LEU A 1 290 ? 1.647 29.617 -9.398 1.00 90.19 290 LEU A C 1
ATOM 2326 O O . LEU A 1 290 ? 0.876 30.034 -8.530 1.00 90.19 290 LEU A O 1
ATOM 2330 N N . ASN A 1 291 ? 1.966 30.318 -10.479 1.00 89.44 291 ASN A N 1
ATOM 2331 C CA . ASN A 1 291 ? 1.481 31.656 -10.807 1.00 89.44 291 ASN A CA 1
ATOM 2332 C C . ASN A 1 291 ? 1.277 31.815 -12.326 1.00 89.44 291 ASN A C 1
ATOM 2334 O O . ASN A 1 291 ? 1.529 30.887 -13.089 1.00 89.44 291 ASN A O 1
ATOM 2338 N N . SER A 1 292 ? 0.806 32.985 -12.758 1.00 87.94 292 SER A N 1
ATOM 2339 C CA . SER A 1 292 ? 0.540 33.308 -14.168 1.00 87.94 292 SER A CA 1
ATOM 2340 C C . SER A 1 292 ? 1.741 33.123 -15.094 1.00 87.94 292 SER A C 1
ATOM 2342 O O . SER A 1 292 ? 1.565 32.679 -16.227 1.00 87.94 292 SER A O 1
ATOM 2344 N N . ASP A 1 293 ? 2.952 33.411 -14.617 1.00 89.19 293 ASP A N 1
ATOM 2345 C CA . ASP A 1 293 ? 4.176 33.366 -15.425 1.00 89.19 293 ASP A CA 1
ATOM 2346 C C . ASP A 1 293 ? 4.515 31.930 -15.833 1.00 89.19 293 ASP A C 1
ATOM 2348 O O . ASP A 1 293 ? 5.116 31.690 -16.881 1.00 89.19 293 ASP A O 1
ATOM 2352 N N . ASP A 1 294 ? 4.069 30.955 -15.036 1.00 91.44 294 ASP A N 1
ATOM 2353 C CA . ASP A 1 294 ? 4.213 29.540 -15.353 1.00 91.44 294 ASP A CA 1
ATOM 2354 C C . ASP A 1 294 ? 3.318 29.115 -16.526 1.00 91.44 294 ASP A C 1
ATOM 2356 O O . ASP A 1 294 ? 3.481 28.002 -17.009 1.00 91.44 294 ASP A O 1
ATOM 2360 N N . PHE A 1 295 ? 2.381 29.947 -16.997 1.00 92.62 295 PHE A N 1
ATOM 2361 C CA . PHE A 1 295 ? 1.425 29.647 -18.077 1.00 92.62 295 PHE A CA 1
ATOM 2362 C C . PHE A 1 295 ? 1.528 30.583 -19.281 1.00 92.62 295 PHE A C 1
ATOM 2364 O O . PHE A 1 295 ? 0.749 30.443 -20.221 1.00 92.62 295 PHE A O 1
ATOM 2371 N N . GLU A 1 296 ? 2.510 31.485 -19.296 1.00 88.69 296 GLU A N 1
ATOM 2372 C CA . GLU A 1 296 ? 2.670 32.538 -20.307 1.00 88.69 296 GLU A CA 1
ATOM 2373 C C . GLU A 1 296 ? 2.556 32.021 -21.752 1.00 88.69 296 GLU A C 1
ATOM 2375 O O . GLU A 1 296 ? 1.857 32.613 -22.569 1.00 88.69 296 GLU A O 1
ATOM 2380 N N . SER A 1 297 ? 3.159 30.865 -22.051 1.00 86.75 297 SER A N 1
ATOM 2381 C CA . SER A 1 297 ? 3.132 30.281 -23.401 1.00 86.75 297 SER A CA 1
ATOM 2382 C C . SER A 1 297 ? 1.740 29.841 -23.889 1.00 86.75 297 SER A C 1
ATOM 2384 O O . SER A 1 297 ? 1.534 29.714 -25.093 1.00 86.75 297 SER A O 1
ATOM 2386 N N . GLU A 1 298 ? 0.786 29.608 -22.984 1.00 87.75 298 GLU A N 1
ATOM 2387 C CA . GLU A 1 298 ? -0.554 29.077 -23.288 1.00 87.75 298 GLU A CA 1
ATOM 2388 C C . GLU A 1 298 ? -1.647 30.157 -23.299 1.00 87.75 298 GLU A C 1
ATOM 2390 O O . GLU A 1 298 ? -2.751 29.915 -23.802 1.00 87.75 298 GLU A O 1
ATOM 2395 N N . LEU A 1 299 ? -1.361 31.343 -22.754 1.00 88.31 299 LEU A N 1
ATOM 2396 C CA . LEU A 1 299 ? -2.333 32.428 -22.634 1.00 88.31 299 LEU A CA 1
ATOM 2397 C C . LEU A 1 299 ? -2.781 32.919 -24.019 1.00 88.31 299 LEU A C 1
ATOM 2399 O O . LEU A 1 299 ? -1.975 33.324 -24.853 1.00 88.31 299 LEU A O 1
ATOM 2403 N N . GLY A 1 300 ? -4.092 32.875 -24.267 1.00 84.62 300 GLY A N 1
ATOM 2404 C CA . GLY A 1 300 ? -4.716 33.287 -25.526 1.00 84.62 300 GLY A CA 1
ATOM 2405 C C . GLY A 1 300 ? -4.557 32.305 -26.690 1.00 84.62 300 GLY A C 1
ATOM 2406 O O . GLY A 1 300 ? -5.026 32.597 -27.788 1.00 84.62 300 GLY A O 1
ATOM 2407 N N . GLN A 1 301 ? -3.930 31.145 -26.471 1.00 86.38 301 GLN A N 1
ATOM 2408 C CA . GLN A 1 301 ? -3.734 30.110 -27.497 1.00 86.38 301 GLN A CA 1
ATOM 2409 C C . GLN A 1 301 ? -4.669 28.900 -27.329 1.00 86.38 301 GLN A C 1
ATOM 2411 O O . GLN A 1 301 ? -4.647 27.988 -28.157 1.00 86.38 301 GLN A O 1
ATOM 2416 N N . SER A 1 302 ? -5.492 28.862 -26.273 1.00 86.94 302 SER A N 1
ATOM 2417 C CA . SER A 1 302 ? -6.394 27.732 -26.026 1.00 86.94 302 SER A CA 1
ATOM 2418 C C . SER A 1 302 ? -7.587 27.734 -26.995 1.00 86.94 302 SER A C 1
ATOM 2420 O O . SER A 1 302 ? -8.285 28.738 -27.131 1.00 86.94 302 SER A O 1
ATOM 2422 N N . PRO A 1 303 ? -7.908 26.592 -27.632 1.00 86.50 303 PRO A N 1
ATOM 2423 C CA . PRO A 1 303 ? -9.130 26.423 -28.420 1.00 86.50 303 PRO A CA 1
ATOM 2424 C C . PRO A 1 303 ? -10.370 26.117 -27.556 1.00 86.50 303 PRO A C 1
ATOM 2426 O O . PRO A 1 303 ? -11.432 25.770 -28.098 1.00 86.50 303 PRO A O 1
ATOM 2429 N N . ILE A 1 304 ? -10.225 26.140 -26.226 1.00 88.56 304 ILE A N 1
ATOM 2430 C CA . ILE A 1 304 ? -11.252 25.765 -25.245 1.00 88.56 304 ILE A CA 1
ATOM 2431 C C . ILE A 1 304 ? -11.694 26.971 -24.424 1.00 88.56 304 ILE A C 1
ATOM 2433 O O . ILE A 1 304 ? -12.896 27.172 -24.254 1.00 88.56 304 ILE A O 1
ATOM 2437 N N . HIS A 1 305 ? -10.732 27.745 -23.926 1.00 87.00 305 HIS A N 1
ATOM 2438 C CA . HIS A 1 305 ? -10.958 28.872 -23.032 1.00 87.00 305 HIS A CA 1
ATOM 2439 C C . HIS A 1 305 ? -10.464 30.165 -23.674 1.00 87.00 305 HIS A C 1
ATOM 2441 O O . HIS A 1 305 ? -9.394 30.200 -24.276 1.00 87.00 305 HIS A O 1
ATOM 2447 N N . ASP A 1 306 ? -11.229 31.237 -23.506 1.00 88.75 306 ASP A N 1
ATOM 2448 C CA . ASP A 1 306 ? -10.756 32.589 -23.766 1.00 88.75 306 ASP A CA 1
ATOM 2449 C C . ASP A 1 306 ? -9.724 33.016 -22.710 1.00 88.75 306 ASP A C 1
ATOM 2451 O O . ASP A 1 306 ? -9.662 32.467 -21.605 1.00 88.75 306 ASP A O 1
ATOM 2455 N N . THR A 1 307 ? -8.904 34.013 -23.049 1.00 89.00 307 THR A N 1
ATOM 2456 C CA . THR A 1 307 ? -7.789 34.465 -22.203 1.00 89.00 307 THR A CA 1
ATOM 2457 C C . THR A 1 307 ? -8.244 34.879 -20.803 1.00 89.00 307 THR A C 1
ATOM 2459 O O . THR A 1 307 ? -7.553 34.598 -19.827 1.00 89.00 307 THR A O 1
ATOM 2462 N N . GLU A 1 308 ? -9.419 35.506 -20.680 1.00 88.12 308 GLU A N 1
ATOM 2463 C CA . GLU A 1 308 ? -9.969 35.916 -19.384 1.00 88.12 308 GLU A CA 1
ATOM 2464 C C . GLU A 1 308 ? -10.282 34.701 -18.495 1.00 88.12 308 GLU A C 1
ATOM 2466 O O . GLU A 1 308 ? -9.908 34.674 -17.321 1.00 88.12 308 GLU A O 1
ATOM 2471 N N . THR A 1 309 ? -10.907 33.662 -19.056 1.00 86.50 309 THR A N 1
ATOM 2472 C CA . THR A 1 309 ? -11.177 32.412 -18.332 1.00 86.50 309 THR A CA 1
ATOM 2473 C C . THR A 1 309 ? -9.888 31.683 -17.959 1.00 86.50 309 THR A C 1
ATOM 2475 O O . THR A 1 309 ? -9.786 31.165 -16.847 1.00 86.50 309 THR A O 1
ATOM 2478 N N . GLN A 1 310 ? -8.881 31.659 -18.842 1.00 88.12 310 GLN A N 1
ATOM 2479 C CA . GLN A 1 310 ? -7.576 31.067 -18.522 1.00 88.12 310 GLN A CA 1
ATOM 2480 C C . GLN A 1 310 ? -6.924 31.762 -17.322 1.00 88.12 310 GLN A C 1
ATOM 2482 O O . GLN A 1 310 ? -6.500 31.080 -16.390 1.00 88.12 310 GLN A O 1
ATOM 2487 N N . LEU A 1 311 ? -6.894 33.099 -17.310 1.00 88.88 311 LEU A N 1
ATOM 2488 C CA . LEU A 1 311 ? -6.322 33.876 -16.207 1.00 88.88 311 LEU A CA 1
ATOM 2489 C C . LEU A 1 311 ? -7.041 33.590 -14.887 1.00 88.88 311 LEU A C 1
ATOM 2491 O O . LEU A 1 311 ? -6.384 33.253 -13.906 1.00 88.88 311 LEU A O 1
ATOM 2495 N N . LYS A 1 312 ? -8.379 33.602 -14.880 1.00 85.75 312 LYS A N 1
ATOM 2496 C CA . LYS A 1 312 ? -9.167 33.271 -13.680 1.00 85.75 312 LYS A CA 1
ATOM 2497 C C . LYS A 1 312 ? -8.890 31.855 -13.173 1.00 85.75 312 LYS A C 1
ATOM 2499 O O . LYS A 1 312 ? -8.716 31.658 -11.972 1.00 85.75 312 LYS A O 1
ATOM 2504 N N . ASN A 1 313 ? -8.805 30.868 -14.067 1.00 85.69 313 ASN A N 1
ATOM 2505 C CA . ASN A 1 313 ? -8.472 29.492 -13.686 1.00 85.69 313 ASN A CA 1
ATOM 2506 C C . ASN A 1 313 ? -7.082 29.403 -13.036 1.00 85.69 313 ASN A C 1
ATOM 2508 O O . ASN A 1 313 ? -6.915 28.706 -12.034 1.00 85.69 313 ASN A O 1
ATOM 2512 N N . ILE A 1 314 ? -6.095 30.126 -13.574 1.00 89.31 314 ILE A N 1
ATOM 2513 C CA . ILE A 1 314 ? -4.736 30.158 -13.024 1.00 89.31 314 ILE A CA 1
ATOM 2514 C C . ILE A 1 314 ? -4.713 30.856 -11.663 1.00 89.31 314 ILE A C 1
ATOM 2516 O O . ILE A 1 314 ? -4.090 30.344 -10.737 1.00 89.31 314 ILE A O 1
ATOM 2520 N N . GLU A 1 315 ? -5.423 31.973 -11.496 1.00 87.69 315 GLU A N 1
ATOM 2521 C CA . GLU A 1 315 ? -5.520 32.667 -10.207 1.00 87.69 315 GLU A CA 1
ATOM 2522 C C . GLU A 1 315 ? -6.124 31.762 -9.122 1.00 87.69 315 GLU A C 1
ATOM 2524 O O . GLU A 1 315 ? -5.605 31.701 -8.002 1.00 87.69 315 GLU A O 1
ATOM 2529 N N . VAL A 1 316 ? -7.178 31.008 -9.458 1.00 85.44 316 VAL A N 1
ATOM 2530 C CA . VAL A 1 316 ? -7.787 30.020 -8.553 1.00 85.44 316 VAL A CA 1
ATOM 2531 C C . VAL A 1 316 ? -6.782 28.921 -8.209 1.00 85.44 316 VAL A C 1
ATOM 2533 O O . VAL A 1 316 ? -6.600 28.594 -7.034 1.00 85.44 316 VAL A O 1
ATOM 2536 N N . LEU A 1 317 ? -6.077 28.377 -9.203 1.00 87.12 317 LEU A N 1
ATOM 2537 C CA . LEU A 1 317 ? -5.049 27.360 -8.988 1.00 87.12 317 LEU A CA 1
ATOM 2538 C C . LEU A 1 317 ? -3.912 27.870 -8.086 1.00 87.12 317 LEU A C 1
ATOM 2540 O O . LEU A 1 317 ? -3.468 27.156 -7.183 1.00 87.12 317 LEU A O 1
ATOM 2544 N N . SER A 1 318 ? -3.468 29.112 -8.279 1.00 88.56 318 SER A N 1
ATOM 2545 C CA . SER A 1 318 ? -2.466 29.770 -7.439 1.00 88.56 318 SER A CA 1
ATOM 2546 C C . SER A 1 318 ? -2.932 29.912 -5.994 1.00 88.56 318 SER A C 1
ATOM 2548 O O . SER A 1 318 ? -2.166 29.620 -5.072 1.00 88.56 318 SER A O 1
ATOM 2550 N N . ALA A 1 319 ? -4.183 30.325 -5.775 1.00 86.56 319 ALA A N 1
ATOM 2551 C CA . ALA A 1 319 ? -4.762 30.417 -4.437 1.00 86.56 319 ALA A CA 1
ATOM 2552 C C . ALA A 1 319 ? -4.840 29.040 -3.755 1.00 86.56 319 ALA A C 1
ATOM 2554 O O . ALA A 1 319 ? -4.480 28.915 -2.580 1.00 86.56 319 ALA A O 1
ATOM 2555 N N . LEU A 1 320 ? -5.218 27.996 -4.503 1.00 84.94 320 LEU A N 1
ATOM 2556 C CA . LEU A 1 320 ? -5.265 26.615 -4.015 1.00 84.94 320 LEU A CA 1
ATOM 2557 C C . LEU A 1 320 ? -3.877 26.061 -3.664 1.00 84.94 320 LEU A C 1
ATOM 2559 O O . LEU A 1 320 ? -3.733 25.391 -2.643 1.00 84.94 320 LEU A O 1
ATOM 2563 N N . CYS A 1 321 ? -2.842 26.364 -4.453 1.00 86.75 321 CYS A N 1
ATOM 2564 C CA . CYS A 1 321 ? -1.467 25.962 -4.136 1.00 86.75 321 CYS A CA 1
ATOM 2565 C C . CYS A 1 321 ? -1.015 26.546 -2.789 1.00 86.75 321 CYS A C 1
ATOM 2567 O O . CYS A 1 321 ? -0.482 25.822 -1.947 1.00 86.75 321 CYS A O 1
ATOM 2569 N N . ARG A 1 322 ? -1.305 27.831 -2.542 1.00 86.88 322 ARG A N 1
ATOM 2570 C CA . ARG A 1 322 ? -0.997 28.484 -1.259 1.00 86.88 322 ARG A CA 1
ATOM 2571 C C . ARG A 1 322 ? -1.756 27.841 -0.106 1.00 86.88 322 ARG A C 1
ATOM 2573 O O . ARG A 1 322 ? -1.144 27.533 0.911 1.00 86.88 322 ARG A O 1
ATOM 2580 N N . LEU A 1 323 ? -3.054 27.568 -0.275 1.00 85.19 323 LEU A N 1
ATOM 2581 C CA . LEU A 1 323 ? -3.859 26.874 0.736 1.00 85.19 323 LEU A CA 1
ATOM 2582 C C . LEU A 1 323 ? -3.221 25.541 1.123 1.00 85.19 323 LEU A C 1
ATOM 2584 O O . LEU A 1 323 ? -3.061 25.222 2.299 1.00 85.19 323 LEU A O 1
ATOM 2588 N N . ILE A 1 324 ? -2.825 24.766 0.121 1.00 83.12 324 ILE A N 1
ATOM 2589 C CA . ILE A 1 324 ? -2.281 23.429 0.308 1.00 83.12 324 ILE A CA 1
ATOM 2590 C C . ILE A 1 324 ? -0.952 23.438 1.073 1.00 83.12 324 ILE A C 1
ATOM 2592 O O . ILE A 1 324 ? -0.742 22.566 1.923 1.00 83.12 324 ILE A O 1
ATOM 2596 N N . SER A 1 325 ? -0.098 24.441 0.862 1.00 82.81 325 SER A N 1
ATOM 2597 C CA . SER A 1 325 ? 1.090 24.639 1.703 1.00 82.81 325 SER A CA 1
ATOM 2598 C C . SER A 1 325 ? 0.724 24.922 3.161 1.00 82.81 325 SER A C 1
ATOM 2600 O O . SER A 1 325 ? 1.345 24.371 4.070 1.00 82.81 325 SER A O 1
ATOM 2602 N N . ARG A 1 326 ? -0.327 25.714 3.407 1.00 83.69 326 ARG A N 1
ATOM 2603 C CA . ARG A 1 326 ? -0.802 26.060 4.762 1.00 83.69 326 ARG A CA 1
ATOM 2604 C C . ARG A 1 326 ? -1.474 24.875 5.468 1.00 83.69 326 ARG A C 1
ATOM 2606 O O . ARG A 1 326 ? -1.399 24.778 6.691 1.00 83.69 326 ARG A O 1
ATOM 2613 N N . LEU A 1 327 ? -2.066 23.945 4.713 1.00 80.00 327 LEU A N 1
ATOM 2614 C CA . LEU A 1 327 ? -2.707 22.730 5.231 1.00 80.00 327 LEU A CA 1
ATOM 2615 C C . LEU A 1 327 ? -1.720 21.654 5.709 1.00 80.00 327 LEU A C 1
ATOM 2617 O O . LEU A 1 327 ? -2.133 20.757 6.440 1.00 80.00 327 LEU A O 1
ATOM 2621 N N . LEU A 1 328 ? -0.431 21.731 5.358 1.00 80.75 328 LEU A N 1
ATOM 2622 C CA . LEU A 1 328 ? 0.566 20.723 5.743 1.00 80.75 328 LEU A CA 1
ATOM 2623 C C . LEU A 1 328 ? 0.607 20.471 7.261 1.00 80.75 328 LEU A C 1
ATOM 2625 O O . LEU A 1 328 ? 0.532 19.325 7.698 1.00 80.75 328 LEU A O 1
ATOM 2629 N N . GLY A 1 329 ? 0.740 21.537 8.053 1.00 76.81 329 GLY A N 1
ATOM 2630 C CA . GLY A 1 329 ? 0.816 21.459 9.515 1.00 76.81 329 GLY A CA 1
ATOM 2631 C C . GLY A 1 329 ? -0.454 20.882 10.152 1.00 76.81 329 GLY A C 1
ATOM 2632 O O . GLY A 1 329 ? -0.366 19.863 10.840 1.00 76.81 329 GLY A O 1
ATOM 2633 N N . PRO A 1 330 ? -1.646 21.442 9.856 1.00 77.12 330 PRO A N 1
ATOM 2634 C CA . PRO A 1 330 ? -2.925 20.874 10.276 1.00 77.12 330 PRO A CA 1
ATOM 2635 C C . PRO A 1 330 ? -3.089 19.396 9.926 1.00 77.12 330 PRO A C 1
ATOM 2637 O O . PRO A 1 330 ? -3.446 18.600 10.789 1.00 77.12 330 PRO A O 1
ATOM 2640 N N . LEU A 1 331 ? -2.799 19.007 8.681 1.00 76.75 331 LEU A N 1
ATOM 2641 C CA . LEU A 1 331 ? -2.964 17.624 8.231 1.00 76.75 331 LEU A CA 1
ATOM 2642 C C . LEU A 1 331 ? -1.993 16.675 8.936 1.00 76.75 331 LEU A C 1
ATOM 2644 O O . LEU A 1 331 ? -2.364 15.542 9.210 1.00 76.75 331 LEU A O 1
ATOM 2648 N N . ARG A 1 332 ? -0.786 17.125 9.296 1.00 74.94 332 ARG A N 1
ATOM 2649 C CA . ARG A 1 332 ? 0.132 16.337 10.131 1.00 74.94 332 ARG A CA 1
ATOM 2650 C C . ARG A 1 332 ? -0.358 16.161 11.557 1.00 74.94 332 ARG A C 1
ATOM 2652 O O . ARG A 1 332 ? -0.168 15.090 12.113 1.00 74.94 332 ARG A O 1
ATOM 2659 N N . LEU A 1 333 ? -0.958 17.190 12.150 1.00 72.38 333 LEU A N 1
ATOM 2660 C CA . LEU A 1 333 ? -1.546 17.073 13.486 1.00 72.38 333 LEU A CA 1
ATOM 2661 C C . LEU A 1 333 ? -2.754 16.130 13.484 1.00 72.38 333 LEU A C 1
ATOM 2663 O O . LEU A 1 333 ? -2.935 15.368 14.426 1.00 72.38 333 LEU A O 1
ATOM 2667 N N . LEU A 1 334 ? -3.569 16.179 12.428 1.00 67.75 334 LEU A N 1
ATOM 2668 C CA . LEU A 1 334 ? -4.793 15.385 12.311 1.00 67.75 334 LEU A CA 1
ATOM 2669 C C . LEU A 1 334 ? -4.530 13.938 11.873 1.00 67.75 334 LEU A C 1
ATOM 2671 O O . LEU A 1 334 ? -5.192 13.023 12.358 1.00 67.75 334 LEU A O 1
ATOM 2675 N N . TYR A 1 335 ? -3.587 13.730 10.952 1.00 68.62 335 TYR A N 1
ATOM 2676 C CA . TYR A 1 335 ? -3.362 12.464 10.246 1.00 68.62 335 TYR A CA 1
ATOM 2677 C C . TYR A 1 335 ? -1.914 11.991 10.386 1.00 68.62 335 TYR A C 1
ATOM 2679 O O . TYR A 1 335 ? -1.245 11.638 9.414 1.00 68.62 335 TYR A O 1
ATOM 2687 N N . GLN A 1 336 ? -1.432 12.027 11.628 1.00 56.12 336 GLN A N 1
ATOM 2688 C CA . GLN A 1 336 ? -0.035 11.808 11.996 1.00 56.12 336 GLN A CA 1
ATOM 2689 C C . GLN A 1 336 ? 0.440 10.370 11.715 1.00 56.12 336 GLN A C 1
ATOM 2691 O O . GLN A 1 336 ? 1.606 10.170 11.388 1.00 56.12 336 GLN A O 1
ATOM 2696 N N . TYR A 1 337 ? -0.473 9.393 11.776 1.00 50.97 337 TYR A N 1
ATOM 2697 C CA . TYR A 1 337 ? -0.204 7.982 11.499 1.00 50.97 337 TYR A CA 1
ATOM 2698 C C . TYR A 1 337 ? -1.439 7.334 10.869 1.00 50.97 337 TYR A C 1
ATOM 2700 O O . TYR A 1 337 ? -2.481 7.219 11.517 1.00 50.97 337 TYR A O 1
ATOM 2708 N N . ASP A 1 338 ? -1.328 6.928 9.607 1.00 45.19 338 ASP A N 1
ATOM 2709 C CA . ASP A 1 338 ? -2.332 6.102 8.936 1.00 45.19 338 ASP A CA 1
ATOM 2710 C C . ASP A 1 338 ? -1.861 4.654 9.037 1.00 45.19 338 ASP A C 1
ATOM 2712 O O . ASP A 1 338 ? -0.799 4.291 8.524 1.00 45.19 338 ASP A O 1
ATOM 2716 N N . MET A 1 339 ? -2.610 3.848 9.780 1.00 43.94 339 MET A N 1
ATOM 2717 C CA . MET A 1 339 ? -2.390 2.410 9.859 1.00 43.94 339 MET A CA 1
ATOM 2718 C C . MET A 1 339 ? -3.117 1.744 8.680 1.00 43.94 339 MET A C 1
ATOM 2720 O O . MET A 1 339 ? -4.150 2.224 8.215 1.00 43.94 339 MET A O 1
ATOM 2724 N N . LEU A 1 340 ? -2.595 0.620 8.179 1.00 38.00 340 LEU A N 1
ATOM 2725 C CA . LEU A 1 340 ? -3.201 -0.126 7.059 1.00 38.00 340 LEU A CA 1
ATOM 2726 C C . LEU A 1 340 ? -4.629 -0.638 7.352 1.00 38.00 340 LEU A C 1
ATOM 2728 O O . LEU A 1 340 ? -5.346 -0.999 6.422 1.00 38.00 340 LEU A O 1
ATOM 2732 N N . ASP A 1 341 ? -5.062 -0.629 8.615 1.00 39.03 341 ASP A N 1
ATOM 2733 C CA . ASP A 1 341 ? -6.424 -0.953 9.059 1.00 39.03 341 ASP A CA 1
ATOM 2734 C C . ASP A 1 341 ? -7.400 0.242 8.974 1.00 39.03 341 ASP A C 1
ATOM 2736 O O . ASP A 1 341 ? -8.560 0.137 9.375 1.00 39.03 341 ASP A O 1
ATOM 2740 N N . GLY A 1 342 ? -6.943 1.390 8.461 1.00 41.66 342 GLY A N 1
ATOM 2741 C CA . GLY A 1 342 ? -7.748 2.596 8.329 1.00 41.66 342 GLY A CA 1
ATOM 2742 C C . GLY A 1 342 ? -8.083 3.256 9.664 1.00 41.66 342 GLY A C 1
ATOM 2743 O O . GLY A 1 342 ? -9.042 4.032 9.703 1.00 41.66 342 GLY A O 1
ATOM 2744 N N . ARG A 1 343 ? -7.335 2.987 10.748 1.00 39.50 343 ARG A N 1
ATOM 2745 C CA . ARG A 1 343 ? -7.448 3.666 12.052 1.00 39.50 343 ARG A CA 1
ATOM 2746 C C . ARG A 1 343 ? -6.378 4.754 12.196 1.00 39.50 343 ARG A C 1
ATOM 2748 O O . ARG A 1 343 ? -5.213 4.564 11.869 1.00 39.50 343 ARG A O 1
ATOM 2755 N N . LEU A 1 344 ? -6.795 5.919 12.696 1.00 46.25 344 LEU A N 1
ATOM 2756 C CA . LEU A 1 344 ? -5.886 6.999 13.077 1.00 46.25 344 LEU A CA 1
ATOM 2757 C C . LEU A 1 344 ? -5.437 6.678 14.499 1.00 46.25 344 LEU A C 1
ATOM 2759 O O . LEU A 1 344 ? -6.293 6.508 15.369 1.00 46.25 344 LEU A O 1
ATOM 2763 N N . GLN A 1 345 ? -4.129 6.571 14.733 1.00 41.03 345 GLN A N 1
ATOM 2764 C CA . GLN A 1 345 ? -3.611 6.476 16.099 1.00 41.03 345 GLN A CA 1
ATOM 2765 C C . GLN A 1 345 ? -4.044 7.724 16.884 1.00 41.03 345 GLN A C 1
ATOM 2767 O O . GLN A 1 345 ? -3.932 8.836 16.352 1.00 41.03 345 GLN A O 1
ATOM 2772 N N . PRO A 1 346 ? -4.515 7.582 18.136 1.00 42.75 346 PRO A N 1
ATOM 2773 C CA . PRO A 1 346 ? -4.606 8.711 19.043 1.00 42.75 346 PRO A CA 1
ATOM 2774 C C . PRO A 1 346 ? -3.207 9.297 19.146 1.00 42.75 346 PRO A C 1
ATOM 2776 O O . PRO A 1 346 ? -2.258 8.596 19.498 1.00 42.75 346 PRO A O 1
ATOM 2779 N N . ALA A 1 347 ? -3.060 10.561 18.778 1.00 43.84 347 ALA A N 1
ATOM 2780 C CA . ALA A 1 347 ? -1.766 11.191 18.864 1.00 43.84 347 ALA A CA 1
ATOM 2781 C C . ALA A 1 347 ? -1.329 11.171 20.341 1.00 43.84 347 ALA A C 1
ATOM 2783 O O . ALA A 1 347 ? -1.998 11.741 21.205 1.00 43.84 347 ALA A O 1
ATOM 2784 N N . SER A 1 348 ? -0.236 10.471 20.651 1.00 44.59 348 SER A N 1
ATOM 2785 C CA . SER A 1 348 ? 0.368 10.491 21.980 1.00 44.59 348 SER A CA 1
ATOM 2786 C C . SER A 1 348 ? 1.021 11.859 22.158 1.00 44.59 348 SER A C 1
ATOM 2788 O O . SER A 1 348 ? 2.185 12.036 21.793 1.00 44.59 348 SER A O 1
ATOM 2790 N N . ILE A 1 349 ? 0.271 12.869 22.604 1.00 53.66 349 ILE A N 1
ATOM 2791 C CA . ILE A 1 349 ? 0.814 14.228 22.663 1.00 53.66 349 ILE A CA 1
ATOM 2792 C C . ILE A 1 349 ? 0.705 14.859 24.045 1.00 53.66 349 ILE A C 1
ATOM 2794 O O . ILE A 1 349 ? -0.336 14.875 24.695 1.00 53.66 349 ILE A O 1
ATOM 2798 N N . ASN A 1 350 ? 1.815 15.497 24.407 1.00 63.50 350 ASN A N 1
ATOM 2799 C CA . ASN A 1 350 ? 1.889 16.685 25.243 1.00 63.50 350 ASN A CA 1
ATOM 2800 C C . ASN A 1 350 ? 0.849 17.738 24.779 1.00 63.50 350 ASN A C 1
ATOM 2802 O O . ASN A 1 350 ? 1.058 18.499 23.828 1.00 63.50 350 ASN A O 1
ATOM 2806 N N . LEU A 1 351 ? -0.309 17.746 25.439 1.00 64.88 351 LEU A N 1
ATOM 2807 C CA . LEU A 1 351 ? -1.466 18.586 25.118 1.00 64.88 351 LEU A CA 1
ATOM 2808 C C . LEU A 1 351 ? -1.120 20.090 24.950 1.00 64.88 351 LEU A C 1
ATOM 2810 O O . LEU A 1 351 ? -1.544 20.674 23.947 1.00 64.88 351 LEU A O 1
ATOM 2814 N N . PRO A 1 352 ? -0.296 20.716 25.819 1.00 70.69 352 PRO A N 1
ATOM 2815 C CA . PRO A 1 352 ? 0.177 22.094 25.632 1.00 70.69 352 PRO A CA 1
ATOM 2816 C C . PRO A 1 352 ? 0.851 22.384 24.280 1.00 70.69 352 PRO A C 1
ATOM 2818 O O . PRO A 1 352 ? 0.557 23.402 23.642 1.00 70.69 352 PRO A O 1
ATOM 2821 N N . ALA A 1 353 ? 1.728 21.491 23.810 1.00 69.56 353 ALA A N 1
ATOM 2822 C CA . ALA A 1 353 ? 2.427 21.663 22.534 1.00 69.56 353 ALA A CA 1
ATOM 2823 C C . ALA A 1 353 ? 1.453 21.587 21.345 1.00 69.56 353 ALA A C 1
ATOM 2825 O O . ALA A 1 353 ? 1.532 22.388 20.412 1.00 69.56 353 ALA A O 1
ATOM 2826 N N . THR A 1 354 ? 0.473 20.683 21.425 1.00 69.06 354 THR A N 1
ATOM 2827 C CA . THR A 1 354 ? -0.576 20.514 20.405 1.00 69.06 354 THR A CA 1
ATOM 2828 C C . THR A 1 354 ? -1.460 21.747 20.291 1.00 69.06 354 THR A C 1
ATOM 2830 O O . THR A 1 354 ? -1.687 22.248 19.194 1.00 69.06 354 THR A O 1
ATOM 2833 N N . ILE A 1 355 ? -1.938 22.271 21.423 1.00 73.00 355 ILE A N 1
ATOM 2834 C CA . ILE A 1 355 ? -2.791 23.467 21.453 1.00 73.00 355 ILE A CA 1
ATOM 2835 C C . ILE A 1 355 ? -2.045 24.665 20.857 1.00 73.00 355 ILE A C 1
ATOM 2837 O O . ILE A 1 355 ? -2.619 25.434 20.084 1.00 73.00 355 ILE A O 1
ATOM 2841 N N . THR A 1 356 ? -0.758 24.805 21.177 1.00 77.31 356 THR A N 1
ATOM 2842 C CA . THR A 1 356 ? 0.092 25.869 20.629 1.00 77.31 356 THR A CA 1
ATOM 2843 C C . THR A 1 356 ? 0.238 25.742 19.110 1.00 77.31 356 THR A C 1
ATOM 2845 O O . THR A 1 356 ? 0.045 26.725 18.393 1.00 77.31 356 THR A O 1
ATOM 2848 N N . ALA A 1 357 ? 0.486 24.531 18.602 1.00 75.06 357 ALA A N 1
ATOM 2849 C CA . ALA A 1 357 ? 0.575 24.269 17.166 1.00 75.06 357 ALA A CA 1
ATOM 2850 C C . ALA A 1 357 ? -0.755 24.536 16.436 1.00 75.06 357 ALA A C 1
ATOM 2852 O O . ALA A 1 357 ? -0.769 25.201 15.401 1.00 75.06 357 ALA A O 1
ATOM 2853 N N . ILE A 1 358 ? -1.890 24.104 17.001 1.00 75.56 358 ILE A N 1
ATOM 2854 C CA . ILE A 1 358 ? -3.228 24.377 16.448 1.00 75.56 358 ILE A CA 1
ATOM 2855 C C . ILE A 1 358 ? -3.461 25.886 16.322 1.00 75.56 358 ILE A C 1
ATOM 2857 O O . ILE A 1 358 ? -3.864 26.354 15.257 1.00 75.56 358 ILE A O 1
ATOM 2861 N N . LYS A 1 359 ? -3.168 26.661 17.375 1.00 76.50 359 LYS A N 1
ATOM 2862 C CA . LYS A 1 359 ? -3.306 28.127 17.354 1.00 76.50 359 LYS A CA 1
ATOM 2863 C C . LYS A 1 359 ? -2.452 28.756 16.249 1.00 76.50 359 LYS A C 1
ATOM 2865 O O . LYS A 1 359 ? -2.959 29.583 15.495 1.00 76.50 359 LYS A O 1
ATOM 2870 N N . ALA A 1 360 ? -1.196 28.331 16.108 1.00 79.56 360 ALA A N 1
ATOM 2871 C CA . ALA A 1 360 ? -0.303 28.829 15.061 1.00 79.56 360 ALA A CA 1
ATOM 2872 C C . ALA A 1 360 ? -0.837 28.532 13.647 1.00 79.56 360 ALA A C 1
ATOM 2874 O O . ALA A 1 360 ? -0.821 29.402 12.773 1.00 79.56 360 ALA A O 1
ATOM 2875 N N . HIS A 1 361 ? -1.365 27.329 13.415 1.00 81.50 361 HIS A N 1
ATOM 2876 C CA . HIS A 1 361 ? -1.922 26.981 12.111 1.00 81.50 361 HIS A CA 1
ATOM 2877 C C . HIS A 1 361 ? -3.242 27.692 11.799 1.00 81.50 361 HIS A C 1
ATOM 2879 O O . HIS A 1 361 ? -3.451 28.074 10.649 1.00 81.50 361 HIS A O 1
ATOM 2885 N N . LEU A 1 362 ? -4.105 27.922 12.794 1.00 77.62 362 LEU A N 1
ATOM 2886 C CA . LEU A 1 362 ? -5.331 28.707 12.614 1.00 77.62 362 LEU A CA 1
ATOM 2887 C C . LEU A 1 362 ? -5.026 30.141 12.167 1.00 77.62 362 LEU A C 1
ATOM 2889 O O . LEU A 1 362 ? -5.688 30.647 11.265 1.00 77.62 362 LEU A O 1
ATOM 2893 N N . VAL A 1 363 ? -3.992 30.771 12.734 1.00 81.06 363 VAL A N 1
ATOM 2894 C CA . VAL A 1 363 ? -3.529 32.098 12.292 1.00 81.06 363 VAL A CA 1
ATOM 2895 C C . VAL A 1 363 ? -3.044 32.052 10.840 1.00 81.06 363 VAL A C 1
ATOM 2897 O O . VAL A 1 363 ? -3.442 32.885 10.033 1.00 81.06 363 VAL A O 1
ATOM 2900 N N . SER A 1 364 ? -2.239 31.048 10.478 1.00 80.31 364 SER A N 1
ATOM 2901 C CA . SER A 1 364 ? -1.729 30.867 9.109 1.00 80.31 364 SER A CA 1
ATOM 2902 C C . SER A 1 364 ? -2.853 30.679 8.074 1.00 80.31 364 SER A C 1
ATOM 2904 O O . SER A 1 364 ? -2.803 31.256 6.989 1.00 80.31 364 SER A O 1
ATOM 2906 N N . LEU A 1 365 ? -3.894 29.912 8.417 1.00 79.88 365 LEU A N 1
ATOM 2907 C CA . LEU A 1 365 ? -5.083 29.730 7.576 1.00 79.88 365 LEU A CA 1
ATOM 2908 C C . LEU A 1 365 ? -5.926 31.004 7.474 1.00 79.88 365 LEU A C 1
ATOM 2910 O O . LEU A 1 365 ? -6.476 31.275 6.410 1.00 79.88 365 LEU A O 1
ATOM 2914 N N . ARG A 1 366 ? -6.004 31.797 8.550 1.00 78.69 366 ARG A N 1
ATOM 2915 C CA . ARG A 1 366 ? -6.707 33.084 8.542 1.00 78.69 366 ARG A CA 1
ATOM 2916 C C . ARG A 1 366 ? -6.041 34.096 7.615 1.00 78.69 366 ARG A C 1
ATOM 2918 O O . ARG A 1 366 ? -6.735 34.717 6.827 1.00 78.69 366 ARG A O 1
ATOM 2925 N N . ILE A 1 367 ? -4.712 34.192 7.649 1.00 81.56 367 ILE A N 1
ATOM 2926 C CA . ILE A 1 367 ? -3.957 35.054 6.726 1.00 81.56 367 ILE A CA 1
ATOM 2927 C C . ILE A 1 367 ? -4.265 34.671 5.275 1.00 81.56 367 ILE A C 1
ATOM 2929 O O . ILE A 1 367 ? -4.626 35.523 4.475 1.00 81.56 367 ILE A O 1
ATOM 2933 N N . TRP A 1 368 ? -4.206 33.374 4.948 1.00 84.00 368 TRP A N 1
ATOM 2934 C CA . TRP A 1 368 ? -4.562 32.909 3.606 1.00 84.00 368 TRP A CA 1
ATOM 2935 C C . TRP A 1 368 ? -6.012 33.251 3.228 1.00 84.00 368 TRP A C 1
ATOM 2937 O O . TRP A 1 368 ? -6.270 33.633 2.089 1.00 84.00 368 TRP A O 1
ATOM 2947 N N . HIS A 1 369 ? -6.952 33.100 4.163 1.00 77.44 369 HIS A N 1
ATOM 2948 C CA . HIS A 1 369 ? -8.363 33.415 3.951 1.00 77.44 369 HIS A CA 1
ATOM 2949 C C . HIS A 1 369 ? -8.561 34.898 3.632 1.00 77.44 369 HIS A C 1
ATOM 2951 O O . HIS A 1 369 ? -9.174 35.217 2.616 1.00 77.44 369 HIS A O 1
ATOM 2957 N N . ASP A 1 370 ? -8.003 35.784 4.455 1.00 78.25 370 ASP A N 1
ATOM 2958 C CA . ASP A 1 370 ? -8.153 37.231 4.303 1.00 78.25 370 ASP A CA 1
ATOM 2959 C C . ASP A 1 370 ? -7.520 37.702 2.972 1.00 78.25 370 ASP A C 1
ATOM 2961 O O . ASP A 1 370 ? -8.178 38.391 2.191 1.00 78.25 370 ASP A O 1
ATOM 2965 N N . ASP A 1 371 ? -6.324 37.200 2.630 1.00 80.94 371 ASP A N 1
ATOM 2966 C CA . ASP A 1 371 ? -5.649 37.460 1.345 1.00 80.94 371 ASP A CA 1
ATOM 2967 C C . ASP A 1 371 ? -6.439 36.945 0.124 1.00 80.94 371 ASP A C 1
ATOM 2969 O O . ASP A 1 371 ? -6.341 37.487 -0.981 1.00 80.94 371 ASP A O 1
ATOM 2973 N N . THR A 1 372 ? -7.162 35.832 0.280 1.00 79.25 372 THR A N 1
ATOM 2974 C CA . THR A 1 372 ? -7.913 35.198 -0.816 1.00 79.25 372 THR A CA 1
ATOM 2975 C C . THR A 1 372 ? -9.245 35.899 -1.044 1.00 79.25 372 THR A C 1
ATOM 2977 O O . THR A 1 372 ? -9.628 36.079 -2.197 1.00 79.25 372 THR A O 1
ATOM 2980 N N . ILE A 1 373 ? -9.925 36.336 0.020 1.00 70.44 373 ILE A N 1
ATOM 2981 C CA . ILE A 1 373 ? -11.173 37.106 -0.078 1.00 70.44 373 ILE A CA 1
ATOM 2982 C C . ILE A 1 373 ? -10.941 38.453 -0.750 1.00 70.44 373 ILE A C 1
ATOM 2984 O O . ILE A 1 373 ? -11.778 38.881 -1.535 1.00 70.44 373 ILE A O 1
ATOM 2988 N N . GLU A 1 374 ? -9.808 39.110 -0.504 1.00 74.50 374 GLU A N 1
ATOM 2989 C CA . GLU A 1 374 ? -9.482 40.360 -1.199 1.00 74.50 374 GLU A CA 1
ATOM 2990 C C . GLU A 1 374 ? -9.416 40.165 -2.727 1.00 74.50 374 GLU A C 1
ATOM 2992 O O . GLU A 1 374 ? -9.874 41.010 -3.494 1.00 74.50 374 GLU A O 1
ATOM 2997 N N . LYS A 1 375 ? -8.878 39.024 -3.179 1.00 72.31 375 LYS A N 1
ATOM 2998 C CA . LYS A 1 375 ? -8.687 38.702 -4.606 1.00 72.31 375 LYS A CA 1
ATOM 2999 C C . LYS A 1 375 ? -9.925 38.128 -5.270 1.00 72.31 375 LYS A C 1
ATOM 3001 O O . LYS A 1 375 ? -10.208 38.419 -6.427 1.00 72.31 375 LYS A O 1
ATOM 3006 N N . PHE A 1 376 ? -10.651 37.305 -4.531 1.00 72.62 376 PHE A N 1
ATOM 3007 C CA . PHE A 1 376 ? -11.929 36.746 -4.921 1.00 72.62 376 PHE A CA 1
ATOM 3008 C C . PHE A 1 376 ? -12.950 37.259 -3.921 1.00 72.62 376 PHE A C 1
ATOM 3010 O O . PHE A 1 376 ? -13.293 36.513 -2.998 1.00 72.62 376 PHE A O 1
ATOM 3017 N N . PRO A 1 377 ? -13.408 38.519 -4.074 1.00 58.69 377 PRO A N 1
ATOM 3018 C CA . PRO A 1 377 ? -14.423 39.084 -3.209 1.00 58.69 377 PRO A CA 1
ATOM 3019 C C . PRO A 1 377 ? -15.687 38.265 -3.399 1.00 58.69 377 PRO A C 1
ATOM 3021 O O . PRO A 1 377 ? -16.507 38.487 -4.288 1.00 58.69 377 PRO A O 1
ATOM 3024 N N . PHE A 1 378 ? -15.823 37.261 -2.552 1.00 49.97 378 PHE A N 1
ATOM 3025 C CA . PHE A 1 378 ? -17.119 36.766 -2.200 1.00 49.97 378 PHE A CA 1
ATOM 3026 C C . PHE A 1 378 ? -17.748 37.849 -1.326 1.00 49.97 378 PHE A C 1
ATOM 3028 O O . PHE A 1 378 ? -17.064 38.386 -0.448 1.00 49.97 378 PHE A O 1
ATOM 3035 N N . PRO A 1 379 ? -19.030 38.180 -1.523 1.00 48.84 379 PRO A N 1
ATOM 3036 C CA . PRO A 1 379 ? -19.769 38.850 -0.471 1.00 48.84 379 PRO A CA 1
ATOM 3037 C C . PRO A 1 379 ? -19.720 37.902 0.741 1.00 48.84 379 PRO A C 1
ATOM 3039 O O . PRO A 1 379 ? -20.300 36.823 0.737 1.00 48.84 379 PRO A O 1
ATOM 3042 N N . ILE A 1 380 ? -18.811 38.197 1.670 1.00 42.84 380 ILE A N 1
ATOM 3043 C CA . ILE A 1 380 ? -18.594 37.491 2.944 1.00 42.84 380 ILE A CA 1
ATOM 3044 C C . IL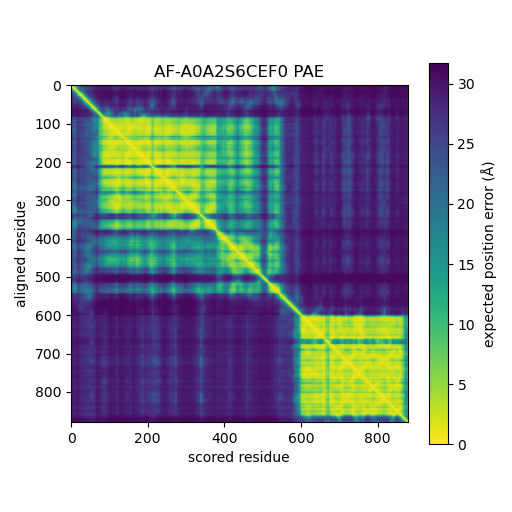E A 1 380 ? -18.756 38.487 4.095 1.00 42.84 380 ILE A C 1
ATOM 3046 O O . ILE A 1 380 ? -18.877 38.085 5.249 1.00 42.84 380 ILE A O 1
ATOM 3050 N N . GLU A 1 381 ? -18.841 39.791 3.822 1.00 42.47 381 GLU A N 1
ATOM 3051 C CA . GLU A 1 381 ? -19.111 40.785 4.865 1.00 42.47 381 GLU A CA 1
ATOM 3052 C C . GLU A 1 381 ? -20.526 40.633 5.468 1.00 42.47 381 GLU A C 1
ATOM 3054 O O . GLU A 1 381 ? -20.724 40.996 6.625 1.00 42.47 381 GLU A O 1
ATOM 3059 N N . ASP A 1 382 ? -21.452 39.946 4.778 1.00 45.22 382 ASP A N 1
ATOM 3060 C CA . ASP A 1 382 ? -22.791 39.567 5.267 1.00 45.22 382 ASP A CA 1
ATOM 3061 C C . ASP A 1 382 ? -22.892 38.083 5.713 1.00 45.22 382 ASP A C 1
ATOM 3063 O O . ASP A 1 382 ? -23.988 37.512 5.836 1.00 45.22 382 ASP A O 1
ATOM 3067 N N . SER A 1 383 ? -21.744 37.458 6.017 1.00 42.81 383 SER A N 1
ATOM 3068 C CA . SER A 1 383 ? -21.504 36.015 6.258 1.00 42.81 383 SER A CA 1
ATOM 3069 C C . SER A 1 383 ? -22.427 35.291 7.247 1.00 42.81 383 SER A C 1
ATOM 3071 O O . SER A 1 383 ? -22.459 34.060 7.270 1.00 42.81 383 SER A O 1
ATOM 3073 N N . HIS A 1 384 ? -23.240 35.997 8.028 1.00 43.59 384 HIS A N 1
ATOM 3074 C CA . HIS A 1 384 ? -24.236 35.387 8.911 1.00 43.59 384 HIS A CA 1
ATOM 3075 C C . HIS A 1 384 ? -25.596 35.145 8.242 1.00 43.59 384 HIS A C 1
ATOM 3077 O O . HIS A 1 384 ? -26.229 34.124 8.510 1.00 43.59 384 HIS A O 1
ATOM 3083 N N . SER A 1 385 ? -26.042 36.048 7.364 1.00 41.69 385 SER A N 1
ATOM 3084 C CA . SER A 1 385 ? -27.271 35.864 6.577 1.00 41.69 385 SER A CA 1
ATOM 3085 C C . SER A 1 385 ? -26.990 35.093 5.285 1.00 41.69 385 SER A C 1
ATOM 3087 O O . SER A 1 385 ? -27.828 34.333 4.803 1.00 41.69 385 SER A O 1
ATOM 3089 N N . GLU A 1 386 ? -25.767 35.191 4.769 1.00 44.41 386 GLU A N 1
ATOM 3090 C CA . GLU A 1 386 ? -25.385 34.572 3.507 1.00 44.41 386 GLU A CA 1
ATOM 3091 C C . GLU A 1 386 ? -25.004 33.104 3.625 1.00 44.41 386 GLU A C 1
ATOM 3093 O O . GLU A 1 386 ? -25.176 32.389 2.656 1.00 44.41 386 GLU A O 1
ATOM 3098 N N . LEU A 1 387 ? -24.608 32.582 4.791 1.00 42.50 387 LEU A N 1
ATOM 3099 C CA . LEU A 1 387 ? -24.560 31.124 5.005 1.00 42.50 387 LEU A CA 1
ATOM 3100 C C . LEU A 1 387 ? -25.970 30.504 4.951 1.00 42.50 387 LEU A C 1
ATOM 3102 O O . LEU A 1 387 ? -26.163 29.382 4.478 1.00 42.50 387 LEU A O 1
ATOM 3106 N N . GLN A 1 388 ? -26.982 31.258 5.390 1.00 42.12 388 GLN A N 1
ATOM 3107 C CA . GLN A 1 388 ? -28.394 30.887 5.282 1.00 42.12 388 GLN A CA 1
ATOM 3108 C C . GLN A 1 388 ? -28.899 30.993 3.843 1.00 42.12 388 GLN A C 1
ATOM 3110 O O . GLN A 1 388 ? -29.614 30.093 3.385 1.00 42.12 388 GLN A O 1
ATOM 3115 N N . VAL A 1 389 ? -28.483 32.033 3.114 1.00 46.78 389 VAL A N 1
ATOM 3116 C CA . VAL A 1 389 ? -28.709 32.129 1.672 1.00 46.78 389 VAL A CA 1
ATOM 3117 C C . VAL A 1 389 ? -27.972 31.002 0.965 1.00 46.78 389 VAL A C 1
ATOM 3119 O O . VAL A 1 389 ? -28.656 30.236 0.329 1.00 46.78 389 VAL A O 1
ATOM 3122 N N . ALA A 1 390 ? -26.674 30.784 1.149 1.00 44.44 390 ALA A N 1
ATOM 3123 C CA . ALA A 1 390 ? -25.844 29.781 0.481 1.00 44.44 390 ALA A CA 1
ATOM 3124 C C . ALA A 1 390 ? -26.305 28.337 0.706 1.00 44.44 390 ALA A C 1
ATOM 3126 O O . ALA A 1 390 ? -26.275 27.551 -0.231 1.00 44.44 390 ALA A O 1
ATOM 3127 N N . ASN A 1 391 ? -26.789 27.965 1.896 1.00 47.41 391 ASN A N 1
ATOM 3128 C CA . ASN A 1 391 ? -27.336 26.619 2.118 1.00 47.41 391 ASN A CA 1
ATOM 3129 C C . ASN A 1 391 ? -28.705 26.432 1.427 1.00 47.41 391 ASN A C 1
ATOM 3131 O O . ASN A 1 391 ? -29.003 25.384 0.855 1.00 47.41 391 ASN A O 1
ATOM 3135 N N . THR A 1 392 ? -29.535 27.479 1.416 1.00 50.03 392 THR A N 1
ATOM 3136 C CA . THR A 1 392 ? -30.818 27.490 0.686 1.00 50.03 392 THR A CA 1
ATOM 3137 C C . THR A 1 392 ? -30.607 27.658 -0.831 1.00 50.03 392 THR A C 1
ATOM 3139 O O . THR A 1 392 ? -31.368 27.126 -1.639 1.00 50.03 392 THR A O 1
ATOM 3142 N N . ASP A 1 393 ? -29.549 28.364 -1.223 1.00 51.31 393 ASP A N 1
ATOM 3143 C CA . ASP A 1 393 ? -29.127 28.668 -2.585 1.00 51.31 393 ASP A CA 1
ATOM 3144 C C . ASP A 1 393 ? -28.393 27.474 -3.169 1.00 51.31 393 ASP A C 1
ATOM 3146 O O . ASP A 1 393 ? -28.590 27.211 -4.329 1.00 51.31 393 ASP A O 1
ATOM 3150 N N . LEU A 1 394 ? -27.677 26.648 -2.402 1.00 53.16 394 LEU A N 1
ATOM 3151 C CA . LEU A 1 394 ? -27.152 25.364 -2.879 1.00 53.16 394 LEU A CA 1
ATOM 3152 C C . LEU A 1 394 ? -28.290 24.504 -3.434 1.00 53.16 394 LEU A C 1
ATOM 3154 O O . LEU A 1 394 ? -28.232 24.091 -4.587 1.00 53.16 394 LEU A O 1
ATOM 3158 N N . GLY A 1 395 ? -29.374 24.318 -2.674 1.00 51.41 395 GLY A N 1
ATOM 3159 C CA . GLY A 1 395 ? -30.563 23.609 -3.161 1.00 51.41 395 GLY A CA 1
ATOM 3160 C C . GLY A 1 395 ? -31.178 24.255 -4.411 1.00 51.41 395 GLY A C 1
ATOM 3161 O O . GLY A 1 395 ? -31.505 23.554 -5.368 1.00 51.41 395 GLY A O 1
ATOM 3162 N N . ARG A 1 396 ? -31.273 25.593 -4.442 1.00 53.91 396 ARG A N 1
ATOM 3163 C CA . ARG A 1 396 ? -31.792 26.364 -5.586 1.00 53.91 396 ARG A CA 1
ATOM 3164 C C . ARG A 1 396 ? -30.887 26.290 -6.818 1.00 53.91 396 ARG A C 1
ATOM 3166 O O . ARG A 1 396 ? -31.384 26.068 -7.908 1.00 53.91 396 ARG A O 1
ATOM 3173 N N . ARG A 1 397 ? -29.576 26.425 -6.654 1.00 56.75 397 ARG A N 1
ATOM 3174 C CA . ARG A 1 397 ? -28.532 26.377 -7.681 1.00 56.75 397 ARG A CA 1
ATOM 3175 C C . ARG A 1 397 ? -28.401 24.976 -8.234 1.00 56.75 397 ARG A C 1
ATOM 3177 O O . ARG A 1 397 ? -28.332 24.831 -9.441 1.00 56.75 397 ARG A O 1
ATOM 3184 N N . PHE A 1 398 ? -28.473 23.935 -7.405 1.00 58.22 398 PHE A N 1
ATOM 3185 C CA . PHE A 1 398 ? -28.591 22.563 -7.900 1.00 58.22 398 PHE A CA 1
ATOM 3186 C C . PHE A 1 398 ? -29.891 22.365 -8.680 1.00 58.22 398 PHE A C 1
ATOM 3188 O O . PHE A 1 398 ? -29.873 21.753 -9.743 1.00 58.22 398 PHE A O 1
ATOM 3195 N N . GLN A 1 399 ? -31.010 22.934 -8.224 1.00 54.88 399 GLN A N 1
ATOM 3196 C CA . GLN A 1 399 ? -32.265 22.901 -8.974 1.00 54.88 399 GLN A CA 1
ATOM 3197 C C . GLN A 1 399 ? -32.167 23.656 -10.314 1.00 54.88 399 GLN A C 1
ATOM 3199 O O . GLN A 1 399 ? -32.622 23.136 -11.332 1.00 54.88 399 GLN A O 1
ATOM 3204 N N . GLU A 1 400 ? -31.535 24.829 -10.341 1.00 60.50 400 GLU A N 1
ATOM 3205 C CA . GLU A 1 400 ? -31.230 25.605 -11.548 1.00 60.50 400 GLU A CA 1
ATOM 3206 C C . GLU A 1 400 ? -30.295 24.821 -12.469 1.00 60.50 400 GLU A C 1
ATOM 3208 O O . GLU A 1 400 ? -30.562 24.707 -13.656 1.00 60.50 400 GLU A O 1
ATOM 3213 N N . MET A 1 401 ? -29.247 24.191 -11.942 1.00 60.59 401 MET A N 1
ATOM 3214 C CA . MET A 1 401 ? -28.320 23.365 -12.713 1.00 60.59 401 MET A CA 1
ATOM 3215 C C . MET A 1 401 ? -29.001 22.126 -13.303 1.00 60.59 401 MET A C 1
ATOM 3217 O O . MET A 1 401 ? -28.699 21.735 -14.434 1.00 60.59 401 MET A O 1
ATOM 3221 N N . VAL A 1 402 ? -29.938 21.515 -12.569 1.00 60.72 402 VAL A N 1
ATOM 3222 C CA . VAL A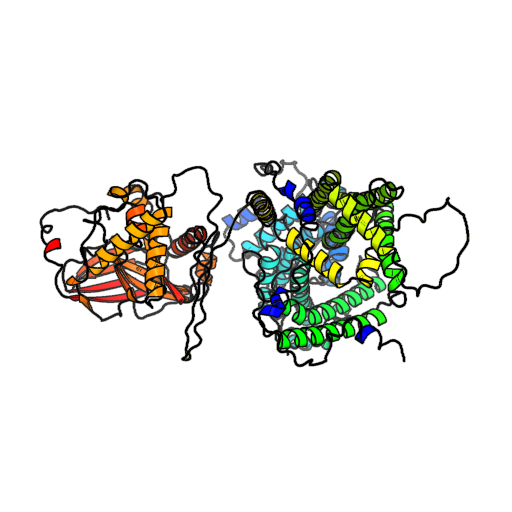 1 402 ? -30.803 20.433 -13.062 1.00 60.72 402 VAL A CA 1
ATOM 3223 C C . VAL A 1 402 ? -31.699 20.949 -14.192 1.00 60.72 402 VAL A C 1
ATOM 3225 O O . VAL A 1 402 ? -31.795 20.294 -15.230 1.00 60.72 402 VAL A O 1
ATOM 3228 N N . GLN A 1 403 ? -32.306 22.130 -14.039 1.00 63.19 403 GLN A N 1
ATOM 3229 C CA . GLN A 1 403 ? -33.141 22.761 -15.072 1.00 63.19 403 GLN A CA 1
ATOM 3230 C C . GLN A 1 403 ? -32.335 23.151 -16.322 1.00 63.19 403 GLN A C 1
ATOM 3232 O O . GLN A 1 403 ? -32.778 22.905 -17.442 1.00 63.19 403 GLN A O 1
ATOM 3237 N N . LEU A 1 404 ? -31.128 23.685 -16.132 1.00 66.69 404 LEU A N 1
ATOM 3238 C CA . LEU A 1 404 ? -30.181 24.089 -17.174 1.00 66.69 404 LEU A CA 1
ATOM 3239 C C . LEU A 1 404 ? -29.402 22.904 -17.770 1.00 66.69 404 LEU A C 1
ATOM 3241 O O . LEU A 1 404 ? -28.643 23.085 -18.718 1.00 66.69 404 LEU A O 1
ATOM 3245 N N . ARG A 1 405 ? -29.588 21.684 -17.244 1.00 61.34 405 ARG A N 1
ATOM 3246 C CA . ARG A 1 405 ? -28.907 20.444 -17.668 1.00 61.34 405 ARG A CA 1
ATOM 3247 C C . ARG A 1 405 ? -27.374 20.497 -17.594 1.00 61.34 405 ARG A C 1
ATOM 3249 O O . ARG A 1 405 ? -26.706 19.706 -18.256 1.00 61.34 405 ARG A O 1
ATOM 3256 N N . VAL A 1 406 ? -26.817 21.367 -16.755 1.00 61.91 406 VAL A N 1
ATOM 3257 C CA . VAL A 1 406 ? -25.363 21.511 -16.529 1.00 61.91 406 VAL A CA 1
ATOM 3258 C C . VAL A 1 406 ? -24.843 20.607 -15.409 1.00 61.91 406 VAL A C 1
ATOM 3260 O O . VAL A 1 406 ? -23.647 20.542 -15.159 1.00 61.91 406 VAL A O 1
ATOM 3263 N N . MET A 1 407 ? -25.719 19.818 -14.774 1.00 61.50 407 MET A N 1
ATOM 3264 C CA . MET A 1 407 ? -25.328 18.765 -13.820 1.00 61.50 407 MET A CA 1
ATOM 3265 C C . MET A 1 407 ? -24.311 17.781 -14.399 1.00 61.50 407 MET A C 1
ATOM 3267 O O . MET A 1 407 ? -23.530 17.175 -13.669 1.00 61.50 407 MET A O 1
ATOM 3271 N N . LYS A 1 408 ? -24.304 17.635 -15.725 1.00 57.75 408 LYS A N 1
ATOM 3272 C CA . LYS A 1 408 ? -23.340 16.815 -16.448 1.00 57.75 408 LYS A CA 1
ATOM 3273 C C . LYS A 1 408 ? -21.912 17.385 -16.461 1.00 57.75 408 LYS A C 1
ATOM 3275 O O . LYS A 1 408 ? -21.014 16.723 -16.965 1.00 57.75 408 LYS A O 1
ATOM 3280 N N . ASP A 1 409 ? -21.686 18.569 -15.921 1.00 60.47 409 ASP A N 1
ATOM 3281 C CA . ASP A 1 409 ? -20.364 19.191 -15.908 1.00 60.47 409 ASP A CA 1
ATOM 3282 C C . ASP A 1 409 ? -19.766 19.210 -14.490 1.00 60.47 409 ASP A C 1
ATOM 3284 O O . ASP A 1 409 ? -18.713 19.794 -14.264 1.00 60.47 409 ASP A O 1
ATOM 3288 N N . LEU A 1 410 ? -20.403 18.556 -13.510 1.00 61.41 410 LEU A N 1
ATOM 3289 C CA . LEU A 1 410 ? -19.876 18.506 -12.146 1.00 61.41 410 LEU A CA 1
ATOM 3290 C C . LEU A 1 410 ? -18.675 17.543 -12.018 1.00 61.41 410 LEU A C 1
ATOM 3292 O O . LEU A 1 410 ? -18.738 16.401 -12.497 1.00 61.41 410 LEU A O 1
ATOM 3296 N N . PRO A 1 411 ? -17.591 17.960 -11.335 1.00 56.22 411 PRO A N 1
ATOM 3297 C CA . PRO A 1 411 ? -16.437 17.104 -11.072 1.00 56.22 411 PRO A CA 1
ATOM 3298 C C . PRO A 1 411 ? -16.752 16.037 -10.014 1.00 56.22 411 PRO A C 1
ATOM 3300 O O . PRO A 1 411 ? -17.657 16.201 -9.196 1.00 56.22 411 PRO A O 1
ATOM 3303 N N . ILE A 1 412 ? -15.954 14.963 -9.968 1.00 54.56 412 ILE A N 1
ATOM 3304 C CA . ILE A 1 412 ? -16.100 13.870 -8.982 1.00 54.56 412 ILE A CA 1
ATOM 3305 C C . ILE A 1 412 ? -16.094 14.364 -7.528 1.00 54.56 412 ILE A C 1
ATOM 3307 O O . ILE A 1 412 ? -16.759 13.794 -6.665 1.00 54.56 412 ILE A O 1
ATOM 3311 N N . THR A 1 413 ? -15.373 15.453 -7.258 1.00 51.09 413 THR A N 1
ATOM 3312 C CA . THR A 1 413 ? -15.284 16.086 -5.939 1.00 51.09 413 THR A CA 1
ATOM 3313 C C . THR A 1 413 ? -16.623 16.638 -5.460 1.00 51.09 413 THR A C 1
ATOM 3315 O O . THR A 1 413 ? -16.823 16.740 -4.254 1.00 51.09 413 THR A O 1
ATOM 3318 N N . ALA A 1 414 ? -17.571 16.917 -6.361 1.00 57.97 414 ALA A N 1
ATOM 3319 C CA . ALA A 1 414 ? -18.906 17.379 -5.995 1.00 57.97 414 ALA A CA 1
ATOM 3320 C C . ALA A 1 414 ? -19.670 16.356 -5.137 1.00 57.97 414 ALA A C 1
ATOM 3322 O O . ALA A 1 414 ? -20.475 16.754 -4.302 1.00 57.97 414 ALA A O 1
ATOM 3323 N N . ILE A 1 415 ? -19.408 15.051 -5.291 1.00 58.19 415 ILE A N 1
ATOM 3324 C CA . ILE A 1 415 ? -20.112 13.998 -4.543 1.00 58.19 415 ILE A CA 1
ATOM 3325 C C . ILE A 1 415 ? -19.818 14.069 -3.031 1.00 58.19 415 ILE A C 1
ATOM 3327 O O . ILE A 1 415 ? -20.775 14.152 -2.260 1.00 58.19 415 ILE A O 1
ATOM 3331 N N . PRO A 1 416 ? -18.548 14.106 -2.577 1.00 53.62 416 PRO A N 1
ATOM 3332 C CA . PRO A 1 416 ? -18.222 14.368 -1.175 1.00 53.62 416 PRO A CA 1
ATOM 3333 C C . PRO A 1 416 ? -18.817 15.668 -0.623 1.00 53.62 416 PRO A C 1
ATOM 3335 O O . PRO A 1 416 ? -19.277 15.682 0.513 1.00 53.62 416 PRO A O 1
ATOM 3338 N N . PHE A 1 417 ? -18.853 16.750 -1.410 1.00 56.00 417 PHE A N 1
ATOM 3339 C CA . PHE A 1 417 ? -19.420 18.031 -0.961 1.00 56.00 417 PHE A CA 1
ATOM 3340 C C . PHE A 1 417 ? -20.951 18.017 -0.863 1.00 56.00 417 PHE A C 1
ATOM 3342 O O . PHE A 1 417 ? -21.525 18.755 -0.065 1.00 56.00 417 PHE A O 1
ATOM 3349 N N . LEU A 1 418 ? -21.615 17.157 -1.637 1.00 59.75 418 LEU A N 1
ATOM 3350 C CA . LEU A 1 418 ? -23.061 16.954 -1.595 1.00 59.75 418 LEU A CA 1
ATOM 3351 C C . LEU A 1 418 ? -23.513 16.093 -0.408 1.00 59.75 418 LEU A C 1
ATOM 3353 O O . LEU A 1 418 ? -24.656 16.229 0.023 1.00 59.75 418 LEU A O 1
ATOM 3357 N N . ALA A 1 419 ? -22.646 15.230 0.129 1.00 63.62 419 ALA A N 1
ATOM 3358 C CA . ALA A 1 419 ? -23.015 14.253 1.153 1.00 63.62 419 ALA A CA 1
ATOM 3359 C C . ALA A 1 419 ? -23.442 14.871 2.508 1.00 63.62 419 ALA A C 1
ATOM 3361 O O . ALA A 1 419 ? -24.512 14.502 2.996 1.00 63.62 419 ALA A O 1
ATOM 3362 N N . PRO A 1 420 ? -22.711 15.830 3.118 1.00 61.16 420 PRO A N 1
ATOM 3363 C CA . PRO A 1 420 ? -23.129 16.421 4.391 1.00 61.16 420 PRO A CA 1
ATOM 3364 C C . PRO A 1 420 ? -24.455 17.198 4.306 1.00 61.16 420 PRO A C 1
ATOM 3366 O O . PRO A 1 420 ? -25.328 16.936 5.136 1.00 61.16 420 PRO A O 1
ATOM 3369 N N . PRO A 1 421 ? -24.685 18.083 3.308 1.00 62.00 421 PRO A N 1
ATOM 3370 C CA . PRO A 1 421 ? -25.983 18.739 3.139 1.00 62.00 421 PRO A CA 1
ATOM 3371 C C . PRO A 1 421 ? -27.132 17.744 2.951 1.00 62.00 421 PRO A C 1
ATOM 3373 O O . PRO A 1 421 ? -28.204 17.938 3.513 1.00 62.00 421 PRO A O 1
ATOM 3376 N N . LEU A 1 422 ? -26.901 16.655 2.210 1.00 66.00 422 LEU A N 1
ATOM 3377 C CA . LEU A 1 422 ? -27.878 15.588 1.987 1.00 66.00 422 LEU A CA 1
ATOM 3378 C C . LEU A 1 422 ? -28.290 14.881 3.283 1.00 66.00 422 LEU A C 1
ATOM 3380 O O . LEU A 1 422 ? -29.481 14.695 3.527 1.00 66.00 422 LEU A O 1
ATOM 3384 N N . ILE A 1 423 ? -27.321 14.528 4.129 1.00 66.12 423 ILE A N 1
ATOM 3385 C CA . ILE A 1 423 ? -27.572 13.864 5.415 1.00 66.12 423 ILE A CA 1
ATOM 3386 C C . ILE A 1 423 ? -28.309 14.807 6.372 1.00 66.12 423 ILE A C 1
ATOM 3388 O O . ILE A 1 423 ? -29.313 14.426 6.969 1.00 66.12 423 ILE A O 1
ATOM 3392 N N . LEU A 1 424 ? -27.866 16.063 6.475 1.00 68.56 424 LEU A N 1
ATOM 3393 C CA . LEU A 1 424 ? -28.527 17.076 7.304 1.00 68.56 424 LEU A CA 1
ATOM 3394 C C . LEU A 1 424 ? -29.956 17.367 6.826 1.00 68.56 424 LEU A C 1
ATOM 3396 O O . LEU A 1 424 ? -30.862 17.569 7.637 1.00 68.56 424 LEU A O 1
ATOM 3400 N N . GLN A 1 425 ? -30.178 17.355 5.512 1.00 69.25 425 GLN A N 1
ATOM 3401 C CA . GLN A 1 425 ? -31.498 17.536 4.924 1.00 69.25 425 GLN A CA 1
ATOM 3402 C C . GLN A 1 425 ? -32.403 16.318 5.154 1.00 69.25 425 GLN A C 1
ATOM 3404 O O . GLN A 1 425 ? -33.590 16.495 5.427 1.00 69.25 425 GLN A O 1
ATOM 3409 N N . ALA A 1 426 ? -31.862 15.098 5.115 1.00 67.69 426 ALA A N 1
ATOM 3410 C CA . ALA A 1 426 ? -32.589 13.893 5.508 1.00 67.69 426 ALA A CA 1
ATOM 3411 C C . ALA A 1 426 ? -33.024 13.972 6.980 1.00 67.69 426 ALA A C 1
ATOM 3413 O O . ALA A 1 426 ? -34.198 13.765 7.281 1.00 67.69 426 ALA A O 1
ATOM 3414 N N . ILE A 1 427 ? -32.133 14.406 7.879 1.00 68.12 427 ILE A N 1
ATOM 3415 C CA . ILE A 1 427 ? -32.475 14.650 9.288 1.00 68.12 427 ILE A CA 1
ATOM 3416 C C . ILE A 1 427 ? -33.582 15.716 9.405 1.00 68.12 427 ILE A C 1
ATOM 3418 O O . ILE A 1 427 ? -34.548 15.519 10.139 1.00 68.12 427 ILE A O 1
ATOM 3422 N N . ASN A 1 428 ? -33.533 16.802 8.627 1.00 68.44 428 ASN A N 1
ATOM 3423 C CA . ASN A 1 428 ? -34.594 17.818 8.627 1.00 68.44 428 ASN A CA 1
ATOM 3424 C C . ASN A 1 428 ? -35.968 17.273 8.228 1.00 68.44 428 ASN A C 1
ATOM 3426 O O . ASN A 1 428 ? -36.959 17.619 8.875 1.00 68.44 428 ASN A O 1
ATOM 3430 N N . VAL A 1 429 ? -36.040 16.424 7.196 1.00 69.19 429 VAL A N 1
ATOM 3431 C CA . VAL A 1 429 ? -37.291 15.759 6.791 1.00 69.19 429 VAL A CA 1
ATOM 3432 C C . VAL A 1 429 ? -37.863 14.987 7.970 1.00 69.19 429 VAL A C 1
ATOM 3434 O O . VAL A 1 429 ? -39.019 15.190 8.341 1.00 69.19 429 VAL A O 1
ATOM 3437 N N . THR A 1 430 ? -37.020 14.199 8.629 1.00 65.12 430 THR A N 1
ATOM 3438 C CA . THR A 1 430 ? -37.431 13.355 9.754 1.00 65.12 430 THR A CA 1
ATOM 3439 C C . THR A 1 430 ? -37.895 14.172 10.958 1.00 65.12 430 THR A C 1
ATOM 3441 O O . THR A 1 430 ? -38.921 13.875 11.560 1.00 65.12 430 THR A O 1
ATOM 3444 N N . ALA A 1 431 ? -37.232 15.294 11.229 1.00 63.72 431 ALA A N 1
ATOM 3445 C CA . ALA A 1 431 ? -37.591 16.221 12.294 1.00 63.72 431 ALA A CA 1
ATOM 3446 C C . ALA A 1 431 ? -38.835 17.076 11.998 1.00 63.72 431 ALA A C 1
ATOM 3448 O O . ALA A 1 431 ? -39.333 17.798 12.866 1.00 63.72 431 ALA A O 1
ATOM 3449 N N . SER A 1 432 ? -39.293 17.093 10.747 1.00 65.31 432 SER A N 1
ATOM 3450 C CA . SER A 1 432 ? -40.455 17.868 10.300 1.00 65.31 432 SER A CA 1
ATOM 3451 C C . SER A 1 432 ? -41.728 17.032 10.169 1.00 65.31 432 SER A C 1
ATOM 3453 O O . SER A 1 432 ? -42.764 17.572 9.789 1.00 65.31 432 SER A O 1
ATOM 3455 N N . ARG A 1 433 ? -41.660 15.744 10.521 1.00 65.81 433 ARG A N 1
ATOM 3456 C CA . ARG A 1 433 ? -42.751 14.775 10.406 1.00 65.81 433 ARG A CA 1
ATOM 3457 C C . ARG A 1 433 ? -44.008 15.221 11.158 1.00 65.81 433 ARG A C 1
ATOM 3459 O O . ARG A 1 433 ? -43.942 15.591 12.330 1.00 65.81 433 ARG A O 1
ATOM 3466 N N . GLY A 1 434 ? -45.154 15.198 10.477 1.00 63.56 434 GLY A N 1
ATOM 3467 C CA . GLY A 1 434 ? -46.447 15.623 11.029 1.00 63.56 434 GLY A CA 1
ATOM 3468 C C . GLY A 1 434 ? -46.640 17.143 11.098 1.00 63.56 434 GLY A C 1
ATOM 3469 O O . GLY A 1 434 ? -47.678 17.612 11.568 1.00 63.56 434 GLY A O 1
ATOM 3470 N N . LEU A 1 435 ? -45.671 17.930 10.614 1.00 65.56 435 LEU A N 1
ATOM 3471 C CA . LEU A 1 435 ? -45.757 19.386 10.521 1.00 65.56 435 LEU A CA 1
ATOM 3472 C C . LEU A 1 435 ? -46.025 19.822 9.079 1.00 65.56 435 LEU A C 1
ATOM 3474 O O . LEU A 1 435 ? -45.622 19.179 8.114 1.00 65.56 435 LEU A O 1
ATOM 3478 N N . ARG A 1 436 ? -46.630 21.004 8.910 1.00 63.53 436 ARG A N 1
ATOM 3479 C CA . ARG A 1 436 ? -46.890 21.596 7.580 1.00 63.53 436 ARG A CA 1
ATOM 3480 C C . ARG A 1 436 ? -45.631 21.777 6.716 1.00 63.53 436 ARG A C 1
ATOM 3482 O O . ARG A 1 436 ? -45.749 21.915 5.503 1.00 63.53 436 ARG A O 1
ATOM 3489 N N . THR A 1 437 ? -44.443 21.805 7.319 1.00 63.06 437 THR A N 1
ATOM 3490 C CA . THR A 1 437 ? -43.158 21.998 6.629 1.00 63.06 437 THR A CA 1
ATOM 3491 C C . THR A 1 437 ? -42.568 20.715 6.036 1.00 63.06 437 THR A C 1
ATOM 3493 O O . THR A 1 437 ? -41.648 20.818 5.228 1.00 63.06 437 THR A O 1
ATOM 3496 N N . GLU A 1 438 ? -43.097 19.534 6.376 1.00 68.19 438 GLU A N 1
ATOM 3497 C CA . GLU A 1 438 ? -42.594 18.225 5.921 1.00 68.19 438 GLU A CA 1
ATOM 3498 C C . GLU A 1 438 ? -42.479 18.133 4.397 1.00 68.19 438 GLU A C 1
ATOM 3500 O O . GLU A 1 438 ? -41.430 17.786 3.854 1.00 68.19 438 GLU A O 1
ATOM 3505 N N . SER A 1 439 ? -43.533 18.550 3.689 1.00 67.12 439 SER A N 1
ATOM 3506 C CA . SER A 1 439 ? -43.567 18.513 2.225 1.00 67.12 439 SER A CA 1
ATOM 3507 C C . SER A 1 439 ? -42.489 19.386 1.574 1.00 67.12 439 SER A C 1
ATOM 3509 O O . SER A 1 439 ? -42.054 19.075 0.465 1.00 67.12 439 SER A O 1
ATOM 3511 N N . ASN A 1 440 ? -42.063 20.472 2.225 1.00 66.81 440 ASN A N 1
ATOM 3512 C CA . ASN A 1 440 ? -41.026 21.354 1.690 1.00 66.81 440 ASN A CA 1
ATOM 3513 C C . ASN A 1 440 ? -39.631 20.755 1.896 1.00 66.81 440 ASN A C 1
ATOM 3515 O O . ASN A 1 440 ? -38.829 20.746 0.963 1.00 66.81 440 ASN A O 1
ATOM 3519 N N . GLU A 1 441 ? -39.352 20.206 3.081 1.00 68.69 441 GLU A N 1
ATOM 3520 C CA . GLU A 1 441 ? -38.059 19.567 3.351 1.00 68.69 441 GLU A CA 1
ATOM 3521 C C . GLU A 1 441 ? -37.883 18.290 2.512 1.00 68.69 441 GLU A C 1
ATOM 3523 O O . GLU A 1 441 ? -36.789 18.044 1.996 1.00 68.69 441 GLU A O 1
ATOM 3528 N N . ALA A 1 442 ? -38.960 17.522 2.296 1.00 70.56 442 ALA A N 1
ATOM 3529 C CA . ALA A 1 442 ? -38.953 16.335 1.439 1.00 70.56 442 ALA A CA 1
ATOM 3530 C C . ALA A 1 442 ? -38.676 16.691 -0.031 1.00 70.56 442 ALA A C 1
ATOM 3532 O O . ALA A 1 442 ? -37.934 15.993 -0.722 1.00 70.56 442 ALA A O 1
ATOM 3533 N N . ARG A 1 443 ? -39.212 17.824 -0.503 1.00 70.62 443 ARG A N 1
ATOM 3534 C CA . ARG A 1 443 ? -38.950 18.339 -1.853 1.00 70.62 443 ARG A CA 1
ATOM 3535 C C . ARG A 1 443 ? -37.492 18.759 -2.042 1.00 70.62 443 ARG A C 1
ATOM 3537 O O . ARG A 1 443 ? -36.926 18.511 -3.102 1.00 70.62 443 ARG A O 1
ATOM 3544 N N . HIS A 1 444 ? -36.880 19.384 -1.038 1.00 66.69 444 HIS A N 1
ATOM 3545 C CA . HIS A 1 444 ? -35.456 19.725 -1.080 1.00 66.69 444 HIS A CA 1
ATOM 3546 C C . HIS A 1 444 ? -34.570 18.477 -1.103 1.00 66.69 444 HIS A C 1
ATOM 3548 O O . HIS A 1 444 ? -33.640 18.415 -1.905 1.00 66.69 444 HIS A O 1
ATOM 3554 N N . LEU A 1 445 ? -34.885 17.464 -0.292 1.00 71.50 445 LEU A N 1
ATOM 3555 C CA . LEU A 1 445 ? -34.164 16.192 -0.305 1.00 71.50 445 LEU A CA 1
ATOM 3556 C C . LEU A 1 445 ? -34.227 15.521 -1.688 1.00 71.50 445 LEU A C 1
ATOM 3558 O O . LEU A 1 445 ? -33.198 15.112 -2.216 1.00 71.50 445 LEU A O 1
ATOM 3562 N N . ASP A 1 446 ? -35.401 15.511 -2.326 1.00 72.12 446 ASP A N 1
ATOM 3563 C CA . ASP A 1 446 ? -35.597 14.960 -3.673 1.00 72.12 446 ASP A CA 1
ATOM 3564 C C . ASP A 1 446 ? -34.738 15.661 -4.747 1.00 72.12 446 ASP A C 1
ATOM 3566 O O . ASP A 1 446 ? -34.176 14.994 -5.617 1.00 72.12 446 ASP A O 1
ATOM 3570 N N . ILE A 1 447 ? -34.541 16.985 -4.671 1.00 68.06 447 ILE A N 1
ATOM 3571 C CA . ILE A 1 447 ? -33.651 17.721 -5.594 1.00 68.06 447 ILE A CA 1
ATOM 3572 C C . ILE A 1 447 ? -32.209 17.203 -5.498 1.00 68.06 447 ILE A C 1
ATOM 3574 O O . ILE A 1 447 ? -31.563 16.936 -6.521 1.00 68.06 447 ILE A O 1
ATOM 3578 N N . PHE A 1 448 ? -31.704 17.018 -4.279 1.00 66.19 448 PHE A N 1
ATOM 3579 C CA . PHE A 1 448 ? -30.353 16.512 -4.063 1.00 66.19 448 PHE A CA 1
ATOM 3580 C C . PHE A 1 448 ? -30.231 15.010 -4.389 1.00 66.19 448 PHE A C 1
ATOM 3582 O O . PHE A 1 448 ? -29.235 14.586 -4.978 1.00 66.19 448 PHE A O 1
ATOM 3589 N N . THR A 1 449 ? -31.252 14.196 -4.109 1.00 69.75 449 THR A N 1
ATOM 3590 C CA . THR A 1 449 ? -31.271 12.773 -4.491 1.00 69.75 449 THR A CA 1
ATOM 3591 C C . THR A 1 449 ? -31.287 12.600 -6.011 1.00 69.75 449 THR A C 1
ATOM 3593 O O . THR A 1 449 ? -30.558 11.762 -6.541 1.00 69.75 449 THR A O 1
ATOM 3596 N N . ARG A 1 450 ? -32.060 13.408 -6.750 1.00 70.81 450 ARG A N 1
ATOM 3597 C CA . ARG A 1 450 ? -32.048 13.415 -8.227 1.00 70.81 450 ARG A CA 1
ATOM 3598 C C . ARG A 1 450 ? -30.695 13.841 -8.783 1.00 70.81 450 ARG A C 1
ATOM 3600 O O . ARG A 1 450 ? -30.212 13.244 -9.744 1.00 70.81 450 ARG A O 1
ATOM 3607 N N . THR A 1 451 ? -30.075 14.833 -8.150 1.00 68.00 451 THR A N 1
ATOM 3608 C CA . THR A 1 451 ? -28.708 15.266 -8.450 1.00 68.00 451 THR A CA 1
ATOM 3609 C C . THR A 1 451 ? -27.731 14.099 -8.318 1.00 68.00 451 THR A C 1
ATOM 3611 O O . THR A 1 451 ? -27.021 13.794 -9.273 1.00 68.00 451 THR A O 1
ATOM 3614 N N . LEU A 1 452 ? -27.752 13.371 -7.203 1.00 68.75 452 LEU A N 1
ATOM 3615 C CA . LEU A 1 452 ? -26.865 12.231 -6.974 1.00 68.75 452 LEU A CA 1
ATOM 3616 C C . LEU A 1 452 ? -27.147 11.062 -7.936 1.00 68.75 452 LEU A C 1
ATOM 3618 O O . LEU A 1 452 ? -26.212 10.494 -8.499 1.00 68.75 452 LEU A O 1
ATOM 3622 N N . LYS A 1 453 ? -28.425 10.769 -8.218 1.00 71.88 453 LYS A N 1
ATOM 3623 C CA . LYS A 1 453 ? -28.840 9.772 -9.225 1.00 71.88 453 LYS A CA 1
ATOM 3624 C C . LYS A 1 453 ? -28.313 10.107 -10.621 1.00 71.88 453 LYS A C 1
ATOM 3626 O O . LYS A 1 453 ? -27.860 9.217 -11.333 1.00 71.88 453 LYS A O 1
ATOM 3631 N N . SER A 1 454 ? -28.281 11.389 -10.994 1.00 70.62 454 SER A N 1
ATOM 3632 C CA . SER A 1 454 ? -27.712 11.820 -12.281 1.00 70.62 454 SER A CA 1
ATOM 3633 C C . SER A 1 454 ? -26.205 11.542 -12.412 1.00 70.62 454 SER A C 1
ATOM 3635 O O . SER A 1 454 ? -25.700 11.433 -13.528 1.00 70.62 454 SER A O 1
ATOM 3637 N N . GLN A 1 455 ? -25.493 11.387 -11.288 1.00 69.06 455 GLN A N 1
ATOM 3638 C CA . GLN A 1 455 ? -24.048 11.144 -11.241 1.00 69.06 455 GLN A CA 1
ATOM 3639 C C . GLN A 1 455 ? -23.673 9.657 -11.082 1.00 69.06 455 GLN A C 1
ATOM 3641 O O . GLN A 1 455 ? -22.511 9.304 -11.289 1.00 69.06 455 GLN A O 1
ATOM 3646 N N . GLN A 1 456 ? -24.632 8.766 -10.788 1.00 69.44 456 GLN A N 1
ATOM 3647 C CA . GLN A 1 456 ? -24.386 7.327 -10.569 1.00 69.44 456 GLN A CA 1
ATOM 3648 C C . GLN A 1 456 ? -23.710 6.634 -11.759 1.00 69.44 456 GLN A C 1
ATOM 3650 O O . GLN A 1 456 ? -22.823 5.805 -11.584 1.00 69.44 456 GLN A O 1
ATOM 3655 N N . GLY A 1 457 ? -24.080 7.003 -12.990 1.00 66.44 457 GLY A N 1
ATOM 3656 C CA . GLY A 1 457 ? -23.477 6.435 -14.203 1.00 66.44 457 GLY A CA 1
ATOM 3657 C C . GLY A 1 457 ? -22.026 6.866 -14.452 1.00 66.44 457 GLY A C 1
ATOM 3658 O O . GLY A 1 457 ? -21.404 6.396 -15.407 1.00 66.44 457 GLY A O 1
ATOM 3659 N N . ARG A 1 458 ? -21.490 7.773 -13.626 1.00 64.56 458 ARG A N 1
ATOM 3660 C CA . ARG A 1 458 ? -20.201 8.444 -13.834 1.00 64.56 458 ARG A CA 1
ATOM 3661 C C . ARG A 1 458 ? -19.200 8.135 -12.758 1.00 64.56 458 ARG A C 1
ATOM 3663 O O . ARG A 1 458 ? -18.044 7.887 -13.073 1.00 64.56 458 ARG A O 1
ATOM 3670 N N . TYR A 1 459 ? -19.619 8.170 -11.504 1.00 67.38 459 TYR A N 1
ATOM 3671 C CA . TYR A 1 459 ? -18.717 8.133 -10.366 1.00 67.38 459 TYR A CA 1
ATOM 3672 C C . TYR A 1 459 ? -19.095 7.002 -9.418 1.00 67.38 459 TYR A C 1
ATOM 3674 O O . TYR A 1 459 ? -20.269 6.728 -9.177 1.00 67.38 459 TYR A O 1
ATOM 3682 N N . ASP A 1 460 ? -18.076 6.337 -8.879 1.00 58.75 460 ASP A N 1
ATOM 3683 C CA . ASP A 1 460 ? -18.278 5.278 -7.896 1.00 58.75 460 ASP A CA 1
ATOM 3684 C C . ASP A 1 460 ? -18.559 5.917 -6.522 1.00 58.75 460 ASP A C 1
ATOM 3686 O O . ASP A 1 460 ? -18.001 6.964 -6.201 1.00 58.75 460 ASP A O 1
ATOM 3690 N N . GLY A 1 461 ? -19.445 5.317 -5.718 1.00 58.56 461 GLY A N 1
ATOM 3691 C CA . GLY A 1 461 ? -19.821 5.822 -4.385 1.00 58.56 461 GLY A CA 1
ATOM 3692 C C . GLY A 1 461 ? -21.121 6.637 -4.320 1.00 58.56 461 GLY A C 1
ATOM 3693 O O . GLY A 1 461 ? -21.671 6.801 -3.234 1.00 58.56 461 GLY A O 1
ATOM 3694 N N . SER A 1 462 ? -21.680 7.083 -5.454 1.00 63.53 462 SER A N 1
ATOM 3695 C CA . SER A 1 462 ? -23.010 7.724 -5.473 1.00 63.53 462 SER A CA 1
ATOM 3696 C C . SER A 1 462 ? -24.135 6.771 -5.060 1.00 63.53 462 SER A C 1
ATOM 3698 O O . SER A 1 462 ? -25.086 7.203 -4.422 1.00 63.53 462 SER A O 1
ATOM 3700 N N . GLU A 1 463 ? -24.021 5.486 -5.409 1.00 62.81 463 GLU A N 1
ATOM 3701 C CA . GLU A 1 463 ? -24.945 4.420 -4.987 1.00 62.81 463 GLU A CA 1
ATOM 3702 C C . GLU A 1 463 ? -24.930 4.262 -3.465 1.00 62.81 463 GLU A C 1
ATOM 3704 O O . GLU A 1 463 ? -25.965 4.431 -2.839 1.00 62.81 463 GLU A O 1
ATOM 3709 N N . PHE A 1 464 ? -23.743 4.120 -2.868 1.00 61.03 464 PHE A N 1
ATOM 3710 C CA . PHE A 1 464 ? -23.587 4.042 -1.414 1.00 61.03 464 PHE A CA 1
ATOM 3711 C C . PHE A 1 464 ? -24.191 5.243 -0.680 1.00 61.03 464 PHE A C 1
ATOM 3713 O O . PHE A 1 464 ? -24.887 5.075 0.313 1.00 61.03 464 PHE A O 1
ATOM 3720 N N . LEU A 1 465 ? -23.960 6.467 -1.164 1.00 62.69 465 LEU A N 1
ATOM 3721 C CA . LEU A 1 465 ? -24.564 7.652 -0.550 1.00 62.69 465 LEU A CA 1
ATOM 3722 C C . LEU A 1 465 ? -26.091 7.655 -0.677 1.00 62.69 465 LEU A C 1
ATOM 3724 O O . LEU A 1 465 ? -26.769 8.074 0.255 1.00 62.69 465 LEU A O 1
ATOM 3728 N N . ILE A 1 466 ? -26.641 7.186 -1.800 1.00 64.94 466 ILE A N 1
ATOM 3729 C CA . ILE A 1 466 ? -28.093 7.016 -1.961 1.00 64.94 466 ILE A CA 1
ATOM 3730 C C . ILE A 1 466 ? -28.617 5.977 -0.975 1.00 64.94 466 ILE A C 1
ATOM 3732 O O . ILE A 1 466 ? -29.650 6.221 -0.352 1.00 64.94 466 ILE A O 1
ATOM 3736 N N . ASP A 1 467 ? -27.896 4.874 -0.794 1.00 61.88 467 ASP A N 1
ATOM 3737 C CA . ASP A 1 467 ? -28.253 3.834 0.161 1.00 61.88 467 ASP A CA 1
ATOM 3738 C C . ASP A 1 467 ? -28.252 4.405 1.574 1.00 61.88 467 ASP A C 1
ATOM 3740 O O . ASP A 1 467 ? -29.305 4.395 2.195 1.00 61.88 467 ASP A O 1
ATOM 3744 N N . VAL A 1 468 ? -27.156 5.033 2.027 1.00 62.28 468 VAL A N 1
ATOM 3745 C CA . VAL A 1 468 ? -27.047 5.730 3.327 1.00 62.28 468 VAL A CA 1
ATOM 3746 C C . VAL A 1 468 ? -28.192 6.723 3.549 1.00 62.28 468 VAL A C 1
ATOM 3748 O O . VAL A 1 468 ? -28.722 6.808 4.653 1.00 62.28 468 VAL A O 1
ATOM 3751 N N . LEU A 1 469 ? -28.621 7.457 2.523 1.00 65.25 469 LEU A N 1
ATOM 3752 C CA . LEU A 1 469 ? -29.734 8.400 2.649 1.00 65.25 469 LEU A CA 1
ATOM 3753 C C . LEU A 1 469 ? -31.083 7.706 2.822 1.00 65.25 469 LEU A C 1
ATOM 3755 O O . LEU A 1 469 ? -31.836 8.072 3.722 1.00 65.25 469 LEU A O 1
ATOM 3759 N N . ASN A 1 470 ? -31.390 6.709 1.989 1.00 65.06 470 ASN A N 1
ATOM 3760 C CA . ASN A 1 470 ? -32.631 5.931 2.100 1.00 65.06 470 ASN A CA 1
ATOM 3761 C C . ASN A 1 470 ? -32.740 5.264 3.474 1.00 65.06 470 ASN A C 1
ATOM 3763 O O . ASN A 1 470 ? -33.804 5.218 4.082 1.00 65.06 470 ASN A O 1
ATOM 3767 N N . ASN A 1 471 ? -31.597 4.821 3.959 1.00 62.16 471 ASN A N 1
ATOM 3768 C CA . ASN A 1 471 ? -31.341 4.198 5.236 1.00 62.16 471 ASN A CA 1
ATOM 3769 C C . ASN A 1 471 ? -31.619 5.146 6.418 1.00 62.16 471 ASN A C 1
ATOM 3771 O O . ASN A 1 471 ? -32.474 4.850 7.255 1.00 62.16 471 ASN A O 1
ATOM 3775 N N . VAL A 1 472 ? -31.023 6.345 6.422 1.00 63.38 472 VAL A N 1
ATOM 3776 C CA . VAL A 1 472 ? -31.316 7.394 7.420 1.00 63.38 472 VAL A CA 1
ATOM 3777 C C . VAL A 1 472 ? -32.808 7.733 7.460 1.00 63.38 472 VAL A C 1
ATOM 3779 O O . VAL A 1 472 ? -33.395 7.859 8.535 1.00 63.38 472 VAL A O 1
ATOM 3782 N N . ILE A 1 473 ? -33.437 7.866 6.288 1.00 64.19 473 ILE A N 1
ATOM 3783 C CA . ILE A 1 473 ? -34.871 8.159 6.173 1.00 64.19 473 ILE A CA 1
ATOM 3784 C C . ILE A 1 473 ? -35.703 6.999 6.735 1.00 64.19 473 ILE A C 1
ATOM 3786 O O . ILE A 1 473 ? -36.618 7.240 7.520 1.00 64.19 473 ILE A O 1
ATOM 3790 N N . SER A 1 474 ? -35.389 5.759 6.349 1.00 64.12 474 SER A N 1
ATOM 3791 C CA . SER A 1 474 ? -36.128 4.553 6.738 1.00 64.12 474 SER A CA 1
ATOM 3792 C C . SER A 1 474 ? -36.127 4.357 8.246 1.00 64.12 474 SER A C 1
ATOM 3794 O O . SER A 1 474 ? -37.182 4.157 8.844 1.00 64.12 474 SER A O 1
ATOM 3796 N N . TYR A 1 475 ? -34.972 4.483 8.894 1.00 62.97 475 TYR A N 1
ATOM 3797 C CA . TYR A 1 475 ? -34.952 4.363 10.342 1.00 62.97 475 TYR A CA 1
ATOM 3798 C C . TYR A 1 475 ? -35.744 5.463 11.031 1.00 62.97 475 TYR A C 1
ATOM 3800 O O . TYR A 1 475 ? -36.478 5.222 11.988 1.00 62.97 475 TYR A O 1
ATOM 3808 N N . ALA A 1 476 ? -35.596 6.696 10.571 1.00 58.94 476 ALA A N 1
ATOM 3809 C CA . ALA A 1 476 ? -36.256 7.799 11.233 1.00 58.94 476 ALA A CA 1
ATOM 3810 C C . ALA A 1 476 ? -37.782 7.773 11.005 1.00 58.94 476 ALA A C 1
ATOM 3812 O O . ALA A 1 476 ? -38.541 8.350 11.782 1.00 58.94 476 ALA A O 1
ATOM 3813 N N . GLN A 1 477 ? -38.258 7.046 9.987 1.00 61.19 477 GLN A N 1
ATOM 3814 C CA . GLN A 1 477 ? -39.669 6.679 9.849 1.00 61.19 477 GLN A CA 1
ATOM 3815 C C . GLN A 1 477 ? -40.128 5.649 10.896 1.00 61.19 477 GLN A C 1
ATOM 3817 O O . GLN A 1 477 ? -41.312 5.641 11.242 1.00 61.19 477 GLN A O 1
ATOM 3822 N N . GLN A 1 478 ? -39.220 4.822 11.412 1.00 61.72 478 GLN A N 1
ATOM 3823 C CA . GLN A 1 478 ? -39.501 3.748 12.368 1.00 61.72 478 GLN A CA 1
ATOM 3824 C C . GLN A 1 478 ? -39.351 4.181 13.839 1.00 61.72 478 GLN A C 1
ATOM 3826 O O . GLN A 1 478 ? -39.991 3.577 14.692 1.00 61.72 478 GLN A O 1
ATOM 3831 N N . ASN A 1 479 ? -38.584 5.241 14.142 1.00 59.31 479 ASN A N 1
ATOM 3832 C CA . ASN A 1 479 ? -38.315 5.681 15.520 1.00 59.31 479 ASN A CA 1
ATOM 3833 C C . ASN A 1 479 ? -39.062 6.954 15.959 1.00 59.31 479 ASN A C 1
ATOM 3835 O O . ASN A 1 479 ? -38.726 8.085 15.585 1.00 59.31 479 ASN A O 1
ATOM 3839 N N . GLU A 1 480 ? -40.068 6.772 16.818 1.00 58.69 480 GLU A N 1
ATOM 3840 C CA . GLU A 1 480 ? -40.881 7.858 17.386 1.00 58.69 480 GLU A CA 1
ATOM 3841 C C . GLU A 1 480 ? -40.132 8.674 18.461 1.00 58.69 480 GLU A C 1
ATOM 3843 O O . GLU A 1 480 ? -40.353 9.885 18.573 1.00 58.69 480 GLU A O 1
ATOM 3848 N N . ASP A 1 481 ? -39.172 8.075 19.172 1.00 55.41 481 ASP A N 1
ATOM 3849 C CA . ASP A 1 481 ? -38.376 8.733 20.224 1.00 55.41 481 ASP A CA 1
ATOM 3850 C C . ASP A 1 481 ? -37.417 9.794 19.672 1.00 55.41 481 ASP A C 1
ATOM 3852 O O . ASP A 1 481 ? -37.277 10.889 20.229 1.00 55.41 481 ASP A O 1
ATOM 3856 N N . LEU A 1 482 ? -36.841 9.532 18.496 1.00 55.09 482 LEU A N 1
ATOM 3857 C CA . LEU A 1 482 ? -36.047 10.500 17.741 1.00 55.09 482 LEU A CA 1
ATOM 3858 C C . LEU A 1 482 ? -36.889 11.729 17.356 1.00 55.09 482 LEU A C 1
ATOM 3860 O O . LEU A 1 482 ? -36.472 12.881 17.518 1.00 55.09 482 LEU A O 1
ATOM 3864 N N . THR A 1 483 ? -38.106 11.475 16.873 1.00 56.38 483 THR A N 1
ATOM 3865 C CA . THR A 1 483 ? -39.064 12.512 16.469 1.00 56.38 483 THR A CA 1
ATOM 3866 C C . THR A 1 483 ? -39.485 13.353 17.680 1.00 56.38 483 THR A C 1
ATOM 3868 O O . THR A 1 483 ? -39.558 14.583 17.610 1.00 56.38 483 THR A O 1
ATOM 3871 N N . THR A 1 484 ? -39.693 12.706 18.826 1.00 58.50 484 THR A N 1
ATOM 3872 C CA . THR A 1 484 ? -40.058 13.343 20.097 1.00 58.50 484 THR A CA 1
ATOM 3873 C C . THR A 1 484 ? -38.912 14.180 20.667 1.00 58.50 484 THR A C 1
ATOM 3875 O O . THR A 1 484 ? -39.128 15.333 21.055 1.00 58.50 484 THR A O 1
ATOM 3878 N N . SER A 1 485 ? -37.680 13.674 20.632 1.00 58.06 485 SER A N 1
ATOM 3879 C CA . SER A 1 485 ? -36.474 14.379 21.087 1.00 58.06 485 SER A CA 1
ATOM 3880 C C . SER A 1 485 ? -36.184 15.625 20.250 1.00 58.06 485 SER A C 1
ATOM 3882 O O . SER A 1 485 ? -35.948 16.705 20.798 1.00 58.06 485 SER A O 1
ATOM 3884 N N . MET A 1 486 ? -36.303 15.534 18.922 1.00 55.50 486 MET A N 1
ATOM 3885 C CA . MET A 1 486 ? -36.131 16.691 18.037 1.00 55.50 486 MET A CA 1
ATOM 3886 C C . MET A 1 486 ? -37.246 17.732 18.200 1.00 55.50 486 MET A C 1
ATOM 3888 O O . MET A 1 486 ? -36.979 18.937 18.188 1.00 55.50 486 MET A O 1
ATOM 3892 N N . ASN A 1 487 ? -38.488 17.301 18.432 1.00 56.97 487 ASN A N 1
ATOM 3893 C CA . ASN A 1 487 ? -39.589 18.209 18.761 1.00 56.97 487 ASN A CA 1
ATOM 3894 C C . ASN A 1 487 ? -39.402 18.891 20.125 1.00 56.97 487 ASN A C 1
ATOM 3896 O O . ASN A 1 487 ? -39.768 20.056 20.287 1.00 56.97 487 ASN A O 1
ATOM 3900 N N . THR A 1 488 ? -38.802 18.200 21.093 1.00 58.66 488 THR A N 1
ATOM 3901 C CA . THR A 1 488 ? -38.474 18.747 22.417 1.00 58.66 488 THR A CA 1
ATOM 3902 C C . THR A 1 488 ? -37.335 19.763 22.329 1.00 58.66 488 THR A C 1
ATOM 3904 O O . THR A 1 488 ? -37.448 20.855 22.883 1.00 58.66 488 THR A O 1
ATOM 3907 N N . TRP A 1 489 ? -36.298 19.483 21.535 1.00 54.34 489 TRP A N 1
ATOM 3908 C CA . TRP A 1 489 ? -35.220 20.431 21.231 1.00 54.34 489 TRP A CA 1
ATOM 3909 C C . TRP A 1 489 ? -35.724 21.688 20.506 1.00 54.34 489 TRP A C 1
ATOM 3911 O O . TRP A 1 489 ? -35.335 22.816 20.821 1.00 54.34 489 TRP A O 1
ATOM 3921 N N . ARG A 1 490 ? -36.663 21.526 19.567 1.00 54.56 490 ARG A N 1
ATOM 3922 C CA . ARG A 1 490 ? -37.313 22.654 18.886 1.00 54.56 490 ARG A CA 1
ATOM 3923 C C . ARG A 1 490 ? -38.084 23.540 19.873 1.00 54.56 490 ARG A C 1
ATOM 3925 O O . ARG A 1 490 ? -38.098 24.754 19.696 1.00 54.56 490 ARG A O 1
ATOM 3932 N N . LYS A 1 491 ? -38.682 22.950 20.917 1.00 54.25 491 LYS A N 1
ATOM 3933 C CA . LYS A 1 491 ? -39.376 23.669 21.999 1.00 54.25 491 LYS A CA 1
ATOM 3934 C C . LYS A 1 491 ? -38.413 24.325 22.999 1.00 54.25 491 LYS A C 1
ATOM 3936 O O . LYS A 1 491 ? -38.711 25.426 23.451 1.00 54.25 491 LYS A O 1
ATOM 3941 N N . SER A 1 492 ? -37.265 23.726 23.319 1.00 49.34 492 SER A N 1
ATOM 3942 C CA . SER A 1 492 ? -36.265 24.346 24.212 1.00 49.34 492 SER A CA 1
ATOM 3943 C C . SER A 1 492 ? -35.510 25.502 23.546 1.00 49.34 492 SER A C 1
ATOM 3945 O O . SER A 1 492 ? -35.176 26.488 24.196 1.00 49.34 492 SER A O 1
ATOM 3947 N N . SER A 1 493 ? -35.339 25.445 22.225 1.00 47.00 493 SER A N 1
ATOM 3948 C CA . SER A 1 493 ? -34.765 26.527 21.411 1.00 47.00 493 SER A CA 1
ATOM 3949 C C . SER A 1 493 ? -35.673 27.767 21.293 1.00 47.00 493 SER A C 1
ATOM 3951 O O . SER A 1 493 ? -35.274 28.762 20.687 1.00 47.00 493 SER A O 1
ATOM 3953 N N . SER A 1 494 ? -36.887 27.710 21.859 1.00 45.19 494 SER A N 1
ATOM 3954 C CA . SER A 1 494 ? -37.834 28.834 21.973 1.00 45.19 494 SER A CA 1
ATOM 3955 C C . SER A 1 494 ? -37.544 29.761 23.159 1.00 45.19 494 SER A C 1
ATOM 3957 O O . SER A 1 494 ? -38.289 30.718 23.351 1.00 45.19 494 SER A O 1
ATOM 3959 N N . GLY A 1 495 ? -36.518 29.467 23.968 1.00 40.44 495 GLY A N 1
ATOM 3960 C CA . GLY A 1 495 ? -36.094 30.307 25.086 1.00 40.44 495 GLY A CA 1
ATOM 3961 C C . GLY A 1 495 ? -35.565 31.656 24.603 1.00 40.44 495 GLY A C 1
ATOM 3962 O O . GLY A 1 495 ? -34.489 31.740 24.013 1.00 40.44 495 GLY A O 1
ATOM 3963 N N . ASP A 1 496 ? -36.378 32.677 24.828 1.00 38.12 496 ASP A N 1
ATOM 3964 C CA . ASP A 1 496 ? -36.092 34.097 24.690 1.00 38.12 496 ASP A CA 1
ATOM 3965 C C . ASP A 1 496 ? -35.028 34.508 25.727 1.00 38.12 496 ASP A C 1
ATOM 3967 O O . ASP A 1 496 ? -35.240 34.344 26.929 1.00 38.12 496 ASP A O 1
ATOM 3971 N N . ASP A 1 497 ? -33.878 35.015 25.273 1.00 34.94 497 ASP A N 1
ATOM 3972 C CA . ASP A 1 497 ? -32.940 35.762 26.119 1.00 34.94 497 ASP A CA 1
ATOM 3973 C C . ASP A 1 497 ? -33.458 37.204 26.210 1.00 34.94 497 ASP A C 1
ATOM 3975 O O . ASP A 1 497 ? -33.107 38.069 25.407 1.00 34.94 497 ASP A O 1
ATOM 3979 N N . GLY A 1 498 ? -34.324 37.461 27.188 1.00 28.56 498 GLY A N 1
ATOM 3980 C CA . GLY A 1 498 ? -34.790 38.798 27.543 1.00 28.56 498 GLY A CA 1
ATOM 3981 C C . GLY A 1 498 ? -35.232 38.829 29.007 1.00 28.56 498 GLY A C 1
ATOM 3982 O O . GLY A 1 498 ? -35.904 37.898 29.455 1.00 28.56 498 GLY A O 1
ATOM 3983 N N . PRO A 1 499 ? -34.848 39.850 29.798 1.00 30.70 499 PRO A N 1
ATOM 3984 C CA . PRO A 1 499 ? -35.150 39.868 31.219 1.00 30.70 499 PRO A CA 1
ATOM 3985 C C . PRO A 1 499 ? -36.660 39.984 31.416 1.00 30.70 499 PRO A C 1
ATOM 3987 O O . PRO A 1 499 ? -37.327 40.827 30.818 1.00 30.70 499 PRO A O 1
ATOM 3990 N N . SER A 1 500 ? -37.180 39.124 32.286 1.00 31.06 500 SER A N 1
ATOM 3991 C CA . SER A 1 500 ? -38.569 39.087 32.716 1.00 31.06 500 SER A CA 1
ATOM 3992 C C . SER A 1 500 ? -39.045 40.467 33.170 1.00 31.06 500 SER A C 1
ATOM 3994 O O . SER A 1 500 ? -38.744 40.885 34.291 1.00 31.06 500 SER A O 1
ATOM 3996 N N . ASN A 1 501 ? -39.834 41.144 32.338 1.00 28.62 501 ASN A N 1
ATOM 3997 C CA . ASN A 1 501 ? -40.701 42.208 32.811 1.00 28.62 501 ASN A CA 1
ATOM 3998 C C . ASN A 1 501 ? -42.125 41.666 32.868 1.00 28.62 501 ASN A C 1
ATOM 4000 O O . ASN A 1 501 ? -42.707 41.255 31.865 1.00 28.62 501 ASN A O 1
ATOM 4004 N N . ARG A 1 502 ? -42.637 41.604 34.098 1.00 38.00 502 ARG A N 1
ATOM 4005 C CA . ARG A 1 502 ? -44.047 41.377 34.392 1.00 38.00 502 ARG A CA 1
ATOM 4006 C C . ARG A 1 502 ? -44.852 42.437 33.654 1.00 38.00 502 ARG A C 1
ATOM 4008 O O . ARG A 1 502 ? -44.609 43.608 33.899 1.00 38.00 502 ARG A O 1
ATOM 4015 N N . ASP A 1 503 ? -45.831 42.021 32.862 1.00 27.62 503 ASP A N 1
ATOM 4016 C CA . ASP A 1 503 ? -47.112 42.716 32.818 1.00 27.62 503 ASP A CA 1
ATOM 4017 C C . ASP A 1 503 ? -48.237 41.775 32.383 1.00 27.62 503 ASP A C 1
ATOM 4019 O O . ASP A 1 503 ? -48.089 40.902 31.529 1.00 27.62 503 ASP A O 1
ATOM 4023 N N . GLN A 1 504 ? -49.351 41.925 33.091 1.00 37.44 504 GLN A N 1
ATOM 4024 C CA . GLN A 1 504 ? -50.600 41.197 32.929 1.00 37.44 504 GLN A CA 1
ATOM 4025 C C . GLN A 1 504 ? -51.375 41.713 31.703 1.00 37.44 504 GLN A C 1
ATOM 4027 O O . GLN A 1 504 ? -51.279 42.886 31.356 1.00 37.44 504 GLN A O 1
ATOM 4032 N N . ASN A 1 505 ? -52.240 40.842 31.167 1.00 32.31 505 ASN A N 1
ATOM 4033 C CA . ASN A 1 505 ? -53.341 41.083 30.217 1.00 32.31 505 ASN A CA 1
ATOM 4034 C C . ASN A 1 505 ? -53.030 41.003 28.711 1.00 32.31 505 ASN A C 1
ATOM 4036 O O . ASN A 1 505 ? -52.612 41.966 28.080 1.00 32.31 505 ASN A O 1
ATOM 4040 N N . SER A 1 506 ? -53.424 39.889 28.088 1.00 28.09 506 SER A N 1
ATOM 4041 C CA . SER A 1 506 ? -54.468 39.895 27.045 1.00 28.09 506 SER A CA 1
ATOM 4042 C C . SER A 1 506 ? -54.813 38.468 26.612 1.00 28.09 506 SER A C 1
ATOM 4044 O O . SER A 1 506 ? -53.948 37.635 26.351 1.00 28.09 506 SER A O 1
ATOM 4046 N N . GLU A 1 507 ? -56.112 38.188 26.581 1.00 34.53 507 GLU A N 1
ATOM 4047 C CA . GLU A 1 507 ? -56.707 37.027 25.933 1.00 34.53 507 GLU A CA 1
ATOM 4048 C C . GLU A 1 507 ? -56.520 37.155 24.412 1.00 34.53 507 GLU A C 1
ATOM 4050 O O . GLU A 1 507 ? -57.167 37.989 23.788 1.00 34.53 507 GLU A O 1
ATOM 4055 N N . ASP A 1 508 ? -55.669 36.327 23.800 1.00 27.66 508 ASP A N 1
ATOM 4056 C CA . ASP A 1 508 ? -55.827 35.967 22.383 1.00 27.66 508 ASP A CA 1
ATOM 4057 C C . ASP A 1 508 ? -55.266 34.561 22.104 1.00 27.66 508 ASP A C 1
ATOM 4059 O O . ASP A 1 508 ? -54.157 34.336 21.612 1.00 27.66 508 ASP A O 1
ATOM 4063 N N . ASN A 1 509 ? -56.072 33.570 22.482 1.00 32.81 509 ASN A N 1
ATOM 4064 C CA . ASN A 1 509 ? -55.917 32.171 22.106 1.00 32.81 509 ASN A CA 1
ATOM 4065 C C . ASN A 1 509 ? -56.322 31.995 20.628 1.00 32.81 509 ASN A C 1
ATOM 4067 O O . ASN A 1 509 ? -57.454 31.601 20.367 1.00 32.81 509 ASN A O 1
ATOM 4071 N N . SER A 1 510 ? -55.442 32.257 19.647 1.00 32.44 510 SER A N 1
ATOM 4072 C CA . SER A 1 510 ? -55.652 31.722 18.275 1.00 32.44 510 SER A CA 1
ATOM 4073 C C . SER A 1 510 ? -54.492 31.783 17.261 1.00 32.44 510 SER A C 1
ATOM 4075 O O . SER A 1 510 ? -54.710 31.447 16.096 1.00 32.44 510 SER A O 1
ATOM 4077 N N . ARG A 1 511 ? -53.248 32.139 17.618 1.00 34.41 511 ARG A N 1
ATOM 4078 C CA . ARG A 1 511 ? -52.110 32.075 16.666 1.00 34.41 511 ARG A CA 1
ATOM 4079 C C . ARG A 1 511 ? -50.819 31.601 17.333 1.00 34.41 511 ARG A C 1
ATOM 4081 O O . ARG A 1 511 ? -49.912 32.385 17.583 1.00 34.41 511 ARG A O 1
ATOM 4088 N N . GLN A 1 512 ? -50.723 30.300 17.614 1.00 34.78 512 GLN A N 1
ATOM 4089 C CA . GLN A 1 512 ? -49.443 29.692 17.990 1.00 34.78 512 GLN A CA 1
ATOM 4090 C C . GLN A 1 512 ? -48.438 29.841 16.836 1.00 34.78 512 GLN A C 1
ATOM 4092 O O . GLN A 1 512 ? -48.694 29.417 15.707 1.00 34.78 512 GLN A O 1
ATOM 4097 N N . ASN A 1 513 ? -47.315 30.493 17.149 1.00 34.88 513 ASN A N 1
ATOM 4098 C CA . ASN A 1 513 ? -46.186 30.791 16.269 1.00 34.88 513 ASN A CA 1
ATOM 4099 C C . ASN A 1 513 ? -45.741 29.574 15.431 1.00 34.88 513 ASN A C 1
ATOM 4101 O O . ASN A 1 513 ? -45.675 28.460 15.957 1.00 34.88 513 ASN A O 1
ATOM 4105 N N . PRO A 1 514 ? -45.390 29.764 14.144 1.00 38.94 514 PRO A N 1
ATOM 4106 C CA . PRO A 1 514 ? -45.053 28.668 13.246 1.00 38.94 514 PRO A CA 1
ATOM 4107 C C . PRO A 1 514 ? -43.791 27.961 13.748 1.00 38.94 514 PRO A C 1
ATOM 4109 O O . PRO A 1 514 ? -42.742 28.579 13.924 1.00 38.94 514 PRO A O 1
ATOM 4112 N N . THR A 1 515 ? -43.909 26.655 13.977 1.00 43.69 515 THR A N 1
ATOM 4113 C CA . THR A 1 515 ? -42.830 25.727 14.337 1.00 43.69 515 THR A CA 1
ATOM 4114 C C . THR A 1 515 ? -41.572 25.994 13.504 1.00 43.69 515 THR A C 1
ATOM 4116 O O . THR A 1 515 ? -41.532 25.688 12.311 1.00 43.69 515 THR A O 1
ATOM 4119 N N . ARG A 1 516 ? -40.557 26.607 14.128 1.00 49.41 516 ARG A N 1
ATOM 4120 C CA . ARG A 1 516 ? -39.317 27.061 13.480 1.00 49.41 516 ARG A CA 1
ATOM 4121 C C . ARG A 1 516 ? -38.584 25.882 12.826 1.00 49.41 516 ARG A C 1
ATOM 4123 O O . ARG A 1 516 ? -38.408 24.840 13.453 1.00 49.41 516 ARG A O 1
ATOM 4130 N N . ARG A 1 517 ? -38.150 26.043 11.572 1.00 50.59 517 ARG A N 1
ATOM 4131 C CA . ARG A 1 517 ? -37.271 25.104 10.846 1.00 50.59 517 ARG A CA 1
ATOM 4132 C C . ARG A 1 517 ? -36.068 24.721 11.724 1.00 50.59 517 ARG A C 1
ATOM 4134 O O . ARG A 1 517 ? -35.581 25.572 12.464 1.00 50.59 517 ARG A O 1
ATOM 4141 N N . LEU A 1 518 ? -35.613 23.465 11.662 1.00 53.28 518 LEU A N 1
ATOM 4142 C CA . LEU A 1 518 ? -34.335 23.081 12.272 1.00 53.28 518 LEU A CA 1
ATOM 4143 C C . LEU A 1 518 ? -33.242 23.817 11.493 1.00 53.28 518 LEU A C 1
ATOM 4145 O O . LEU A 1 518 ? -32.931 23.482 10.351 1.00 53.28 518 LEU A O 1
ATOM 4149 N N . ASP A 1 519 ? -32.779 24.923 12.062 1.00 54.59 519 ASP A N 1
ATOM 4150 C CA . ASP A 1 519 ? -31.812 25.793 11.421 1.00 54.59 519 ASP A CA 1
ATOM 4151 C C . ASP A 1 519 ? -30.414 25.395 11.882 1.00 54.59 519 ASP A C 1
ATOM 4153 O O . ASP A 1 519 ? -29.939 25.813 12.942 1.00 54.59 519 ASP A O 1
ATOM 4157 N N . TRP A 1 520 ? -29.756 24.565 11.072 1.00 55.75 520 TRP A N 1
ATOM 4158 C CA . TRP A 1 520 ? -28.379 24.139 11.306 1.00 55.75 520 TRP A CA 1
ATOM 4159 C C . TRP A 1 520 ? -27.428 25.333 11.476 1.00 55.75 520 TRP A C 1
ATOM 4161 O O . TRP A 1 520 ? -26.448 25.209 12.202 1.00 55.75 520 TRP A O 1
ATOM 4171 N N . ASN A 1 521 ? -27.753 26.513 10.928 1.00 45.72 521 ASN A N 1
ATOM 4172 C CA . ASN A 1 521 ? -26.976 27.738 11.140 1.00 45.72 521 ASN A CA 1
ATOM 4173 C C . ASN A 1 521 ? -27.091 28.273 12.570 1.00 45.72 521 ASN A C 1
ATOM 4175 O O . ASN A 1 521 ? -26.088 28.667 13.163 1.00 45.72 521 ASN A O 1
ATOM 4179 N N . THR A 1 522 ? -28.285 28.235 13.168 1.00 49.91 522 THR A N 1
ATOM 4180 C CA . THR A 1 522 ? -28.467 28.550 14.592 1.00 49.91 522 THR A CA 1
ATOM 4181 C C . THR A 1 522 ? -27.696 27.561 15.472 1.00 49.91 522 THR A C 1
ATOM 4183 O O . THR A 1 522 ? -27.147 27.963 16.497 1.00 49.91 522 THR A O 1
ATOM 4186 N N . MET A 1 523 ? -27.573 26.296 15.054 1.00 50.16 523 MET A N 1
ATOM 4187 C CA . MET A 1 523 ? -26.753 25.300 15.749 1.00 50.16 523 MET A CA 1
ATOM 4188 C C . MET A 1 523 ? -25.249 25.573 15.599 1.00 50.16 523 MET A C 1
ATOM 4190 O O . MET A 1 523 ? -24.534 25.510 16.592 1.00 50.16 523 MET A O 1
ATOM 4194 N N . VAL A 1 524 ? -24.772 25.960 14.409 1.00 48.56 524 VAL A N 1
ATOM 4195 C CA . VAL A 1 524 ? -23.382 26.411 14.189 1.00 48.56 524 VAL A CA 1
ATOM 4196 C C . VAL A 1 524 ? -23.062 27.622 15.072 1.00 48.56 524 VAL A C 1
ATOM 4198 O O . VAL A 1 524 ? -21.991 27.677 15.669 1.00 48.56 524 VAL A O 1
ATOM 4201 N N . ARG A 1 525 ? -24.006 28.567 15.190 1.00 40.00 525 ARG A N 1
ATOM 4202 C CA . ARG A 1 525 ? -23.854 29.813 15.953 1.00 40.00 525 ARG A CA 1
ATOM 4203 C C . ARG A 1 525 ? -23.904 29.606 17.466 1.00 40.00 525 ARG A C 1
ATOM 4205 O O . ARG A 1 525 ? -23.028 30.082 18.169 1.00 40.00 525 ARG A O 1
ATOM 4212 N N . LYS A 1 526 ? -24.938 28.934 17.981 1.00 43.19 526 LYS A N 1
ATOM 4213 C CA . LYS A 1 526 ? -25.157 28.778 19.431 1.00 43.19 526 LYS A CA 1
ATOM 4214 C C . LYS A 1 526 ? -24.425 27.573 20.018 1.00 43.19 526 LYS A C 1
ATOM 4216 O O . LYS A 1 526 ? -24.164 27.539 21.215 1.00 43.19 526 LYS A O 1
ATOM 4221 N N . GLN A 1 527 ? -24.136 26.559 19.202 1.00 44.62 527 GLN A N 1
ATOM 4222 C CA . GLN A 1 527 ? -23.551 25.290 19.638 1.00 44.62 527 GLN A CA 1
ATOM 4223 C C . GLN A 1 527 ? -22.523 24.746 18.620 1.00 44.62 527 GLN A C 1
ATOM 4225 O O . GLN A 1 527 ? -22.647 23.604 18.165 1.00 44.62 527 GLN A O 1
ATOM 4230 N N . PRO A 1 528 ? -21.451 25.497 18.289 1.00 43.94 528 PRO A N 1
ATOM 4231 C CA . PRO A 1 528 ? -20.422 25.056 17.334 1.00 43.94 528 PRO A CA 1
ATOM 4232 C C . PRO A 1 528 ? -19.760 23.732 17.748 1.00 43.94 528 PRO A C 1
ATOM 4234 O O . PRO A 1 528 ? -19.418 22.901 16.908 1.00 43.94 528 PRO A O 1
ATOM 4237 N N . LYS A 1 529 ? -19.660 23.481 19.061 1.00 43.84 529 LYS A N 1
ATOM 4238 C CA . LYS A 1 529 ? -19.190 22.206 19.624 1.00 43.84 529 LYS A CA 1
ATOM 4239 C C . LYS A 1 529 ? -20.113 21.034 19.271 1.00 43.84 529 LYS A C 1
ATOM 4241 O O . LYS A 1 529 ? -19.615 19.936 19.047 1.00 43.84 529 LYS A O 1
ATOM 4246 N N . LEU A 1 530 ? -21.432 21.243 19.206 1.00 48.41 530 LEU A N 1
ATOM 4247 C CA . LEU A 1 530 ? -22.392 20.205 18.821 1.00 48.41 530 LEU A CA 1
ATOM 4248 C C . LEU A 1 530 ? -22.279 19.878 17.333 1.00 48.41 530 LEU A C 1
ATOM 4250 O O . LEU A 1 530 ? -22.277 18.705 16.982 1.00 48.41 530 LEU A O 1
ATOM 4254 N N . LEU A 1 531 ? -22.115 20.885 16.471 1.00 51.97 531 LEU A N 1
ATOM 4255 C CA . LEU A 1 531 ? -21.865 20.661 15.046 1.00 51.97 531 LEU A CA 1
ATOM 4256 C C . LEU A 1 531 ? -20.561 19.893 14.823 1.00 51.97 531 LEU A C 1
ATOM 4258 O O . LEU A 1 531 ? -20.555 18.913 14.089 1.00 51.97 531 LEU A O 1
ATOM 4262 N N . LEU A 1 532 ? -19.471 20.303 15.477 1.00 50.78 532 LEU A N 1
ATOM 4263 C CA . LEU A 1 532 ? -18.192 19.599 15.394 1.00 50.78 532 LEU A CA 1
ATOM 4264 C C . LEU A 1 532 ? -18.321 18.155 15.880 1.00 50.78 532 LEU A C 1
ATOM 4266 O O . LEU A 1 532 ? -17.818 17.250 15.225 1.00 50.78 532 LEU A O 1
ATOM 4270 N N . ARG A 1 533 ? -19.053 17.920 16.976 1.00 52.38 533 ARG A N 1
ATOM 4271 C CA . ARG A 1 533 ? -19.369 16.568 17.454 1.00 52.38 533 ARG A CA 1
ATOM 4272 C C . ARG A 1 533 ? -20.200 15.790 16.441 1.00 52.38 533 ARG A C 1
ATOM 4274 O O . ARG A 1 533 ? -19.858 14.646 16.186 1.00 52.38 533 ARG A O 1
ATOM 4281 N N . LEU A 1 534 ? -21.232 16.384 15.844 1.00 54.06 534 LEU A N 1
ATOM 4282 C CA . LEU A 1 534 ? -22.077 15.744 14.834 1.00 54.06 534 LEU A CA 1
ATOM 4283 C C . LEU A 1 534 ? -21.263 15.383 13.590 1.00 54.06 534 LEU A C 1
ATOM 4285 O O . LEU A 1 534 ? -21.329 14.256 13.125 1.00 54.06 534 LEU A O 1
ATOM 4289 N N . MET A 1 535 ? -20.451 16.309 13.080 1.00 53.97 535 MET A N 1
ATOM 4290 C CA . MET A 1 535 ? -19.571 16.059 11.942 1.00 53.97 535 MET A CA 1
ATOM 4291 C C . MET A 1 535 ? -18.514 15.004 12.265 1.00 53.97 535 MET A C 1
ATOM 4293 O O . MET A 1 535 ? -18.222 14.184 11.406 1.00 53.97 535 MET A O 1
ATOM 4297 N N . PHE A 1 536 ? -17.981 14.984 13.489 1.00 52.41 536 PHE A N 1
ATOM 4298 C CA . PHE A 1 536 ? -17.049 13.956 13.952 1.00 52.41 536 PHE A CA 1
ATOM 4299 C C . PHE A 1 536 ? -17.724 12.587 14.130 1.00 52.41 536 PHE A C 1
ATOM 4301 O O . PHE A 1 536 ? -17.120 11.565 13.835 1.00 52.41 536 PHE A O 1
ATOM 4308 N N . HIS A 1 537 ? -18.985 12.547 14.563 1.00 51.59 537 HIS A N 1
ATOM 4309 C CA . HIS A 1 537 ? -19.758 11.306 14.675 1.00 51.59 537 HIS A CA 1
ATOM 4310 C C . HIS A 1 537 ? -20.182 10.776 13.308 1.00 51.59 537 HIS A C 1
ATOM 4312 O O . HIS A 1 537 ? -20.035 9.588 13.057 1.00 51.59 537 HIS A O 1
ATOM 4318 N N . LEU A 1 538 ? -20.668 11.641 12.414 1.00 54.19 538 LEU A N 1
ATOM 4319 C CA . LEU A 1 538 ? -20.950 11.287 11.022 1.00 54.19 538 LEU A CA 1
ATOM 4320 C C . LEU A 1 538 ? -19.686 10.775 10.343 1.00 54.19 538 LEU A C 1
ATOM 4322 O O . LEU A 1 538 ? -19.721 9.776 9.641 1.00 54.19 538 LEU A O 1
ATOM 4326 N N . ASP A 1 539 ? -18.563 11.432 10.594 1.00 51.03 539 ASP A N 1
ATOM 4327 C CA . ASP A 1 539 ? -17.266 10.975 10.134 1.00 51.03 539 ASP A CA 1
ATOM 4328 C C . ASP A 1 539 ? -16.886 9.596 10.690 1.00 51.03 539 ASP A C 1
ATOM 4330 O O . ASP A 1 539 ? -16.534 8.702 9.929 1.00 51.03 539 ASP A O 1
ATOM 4334 N N . TYR A 1 540 ? -17.015 9.387 12.000 1.00 47.44 540 TYR A N 1
ATOM 4335 C CA . TYR A 1 540 ? -16.752 8.098 12.636 1.00 47.44 540 TYR A CA 1
ATOM 4336 C C . TYR A 1 540 ? -17.658 6.983 12.086 1.00 47.44 540 TYR A C 1
ATOM 4338 O O . TYR A 1 540 ? -17.173 5.899 11.769 1.00 47.44 540 TYR A O 1
ATOM 4346 N N . ALA A 1 541 ? -18.951 7.263 11.911 1.00 48.12 541 ALA A N 1
ATOM 4347 C CA . ALA A 1 541 ? -19.941 6.315 11.406 1.00 48.12 541 ALA A CA 1
ATOM 4348 C C . ALA A 1 541 ? -19.732 5.978 9.920 1.00 48.12 541 ALA A C 1
ATOM 4350 O O . ALA A 1 541 ? -19.825 4.820 9.528 1.00 48.12 541 ALA A O 1
ATOM 4351 N N . LEU A 1 542 ? -19.400 6.967 9.085 1.00 48.16 542 LEU A N 1
ATOM 4352 C CA . LEU A 1 542 ? -19.139 6.759 7.654 1.00 48.16 542 LEU A CA 1
ATOM 4353 C C . LEU A 1 542 ? -17.766 6.126 7.380 1.00 48.16 542 LEU A C 1
ATOM 4355 O O . LEU A 1 542 ? -17.527 5.629 6.280 1.00 48.16 542 LEU A O 1
ATOM 4359 N N . ARG A 1 543 ? -16.861 6.139 8.364 1.00 44.84 543 ARG A N 1
ATOM 4360 C CA . ARG A 1 543 ? -15.525 5.543 8.273 1.00 44.84 543 ARG A CA 1
ATOM 4361 C C . ARG A 1 543 ? -15.531 4.021 8.411 1.00 44.84 543 ARG A C 1
ATOM 4363 O O . ARG A 1 543 ? -14.587 3.387 7.946 1.00 44.84 543 ARG A O 1
ATOM 4370 N N . SER A 1 544 ? -16.548 3.426 9.034 1.00 37.66 544 SER A N 1
ATOM 4371 C CA . SER A 1 544 ? -16.528 2.002 9.369 1.00 37.66 544 SER A CA 1
ATOM 4372 C C . SER A 1 544 ? -17.852 1.308 9.039 1.00 37.66 544 SER A C 1
ATOM 4374 O O . SER A 1 544 ? -18.830 1.480 9.759 1.00 37.66 544 SER A O 1
ATOM 4376 N N . PRO A 1 545 ? -17.879 0.421 8.028 1.00 35.62 545 PRO A N 1
ATOM 4377 C CA . PRO A 1 545 ? -18.934 -0.585 7.913 1.00 35.62 545 PRO A CA 1
ATOM 4378 C C . PRO A 1 545 ? -18.984 -1.511 9.144 1.00 35.62 545 PRO A C 1
ATOM 4380 O O . PRO A 1 545 ? -20.013 -2.103 9.424 1.00 35.62 545 PRO A O 1
ATOM 4383 N N . ALA A 1 546 ? -17.877 -1.615 9.892 1.00 34.25 546 ALA A N 1
ATOM 4384 C CA . ALA A 1 546 ? -17.702 -2.529 11.019 1.00 34.25 546 ALA A CA 1
ATOM 4385 C C . ALA A 1 546 ? -18.031 -1.918 12.398 1.00 34.25 546 ALA A C 1
ATOM 4387 O O . ALA A 1 546 ? -17.944 -2.613 13.407 1.00 34.25 546 ALA A O 1
ATOM 4388 N N . SER A 1 547 ? -18.356 -0.618 12.500 1.00 32.03 547 SER A N 1
ATOM 4389 C CA . SER A 1 547 ? -18.665 0.013 13.801 1.00 32.03 547 SER A CA 1
ATOM 4390 C C . SER A 1 547 ? -20.132 -0.099 14.209 1.00 32.03 547 SER A C 1
ATOM 4392 O O . SER A 1 547 ? -20.470 0.299 15.321 1.00 32.03 547 SER A O 1
ATOM 4394 N N . LEU A 1 548 ? -20.999 -0.612 13.336 1.00 34.06 548 LEU A N 1
ATOM 4395 C CA . LEU A 1 548 ? -22.432 -0.746 13.610 1.00 34.06 548 LEU A CA 1
ATOM 4396 C C . LEU A 1 548 ? -22.748 -2.022 14.404 1.00 34.06 548 LEU A C 1
ATOM 4398 O O . LEU A 1 548 ? -23.548 -1.964 15.335 1.00 34.06 548 LEU A O 1
ATOM 4402 N N . ASP A 1 549 ? -21.981 -3.096 14.196 1.00 30.42 549 ASP A N 1
ATOM 4403 C CA . ASP A 1 549 ? -22.073 -4.339 14.983 1.00 30.42 549 ASP A CA 1
ATOM 4404 C C . ASP A 1 549 ? -21.722 -4.146 16.472 1.00 30.42 549 ASP A C 1
ATOM 4406 O O . ASP A 1 549 ? -22.197 -4.862 17.356 1.00 30.42 549 ASP A O 1
ATOM 4410 N N . ALA A 1 550 ? -20.897 -3.143 16.794 1.00 30.05 550 ALA A N 1
ATOM 4411 C CA . ALA A 1 550 ? -20.474 -2.882 18.168 1.00 30.05 550 ALA A CA 1
ATOM 4412 C C . ALA A 1 550 ? -21.586 -2.262 19.037 1.00 30.05 550 ALA A C 1
ATOM 4414 O O . ALA A 1 550 ? -21.591 -2.479 20.254 1.00 30.05 550 ALA A O 1
ATOM 4415 N N . VAL A 1 551 ? -22.524 -1.522 18.432 1.00 31.36 551 VAL A N 1
ATOM 4416 C CA . VAL A 1 551 ? -23.563 -0.756 19.145 1.00 31.36 551 VAL A CA 1
ATOM 4417 C C . VAL A 1 551 ? -24.716 -1.665 19.603 1.00 31.36 551 VAL A C 1
ATOM 4419 O O . VAL A 1 551 ? -25.229 -1.481 20.713 1.00 31.36 551 VAL A O 1
ATOM 4422 N N . GLU A 1 552 ? -25.036 -2.725 18.852 1.00 30.45 552 GLU A N 1
ATOM 4423 C CA . GLU A 1 552 ? -26.030 -3.743 19.246 1.00 30.45 552 GLU A CA 1
ATOM 4424 C C . GLU A 1 552 ? -25.605 -4.536 20.497 1.00 30.45 552 GLU A C 1
ATOM 4426 O O . GLU A 1 552 ? -26.436 -4.842 21.358 1.00 30.45 552 GLU A O 1
ATOM 4431 N N . SER A 1 553 ? -24.300 -4.785 20.678 1.00 30.94 553 SER A N 1
ATOM 4432 C CA . SER A 1 553 ? -23.777 -5.509 21.853 1.00 30.94 553 SER A CA 1
ATOM 4433 C C . SER A 1 553 ? -23.960 -4.754 23.180 1.00 30.94 553 SER A C 1
ATOM 4435 O O . SER A 1 553 ? -24.021 -5.363 24.252 1.00 30.94 553 SER A O 1
ATOM 4437 N N . SER A 1 554 ? -24.073 -3.423 23.127 1.00 28.19 554 SER A N 1
ATOM 4438 C CA . SER A 1 554 ? -24.259 -2.576 24.312 1.00 28.19 554 SER A CA 1
ATOM 4439 C C . SER A 1 554 ? -25.714 -2.486 24.772 1.00 28.19 554 SER A C 1
ATOM 4441 O O . SER A 1 554 ? -25.952 -2.326 25.969 1.00 28.19 554 SER A O 1
ATOM 4443 N N . ARG A 1 555 ? -26.690 -2.641 23.868 1.00 28.75 555 ARG A N 1
ATOM 4444 C CA . ARG A 1 555 ? -28.121 -2.577 24.214 1.00 28.75 555 ARG A CA 1
ATOM 4445 C C . ARG A 1 555 ? -28.638 -3.870 24.842 1.00 28.75 555 ARG A C 1
ATOM 4447 O O . ARG A 1 555 ? -29.457 -3.809 25.755 1.00 28.75 555 ARG A O 1
ATOM 4454 N N . SER A 1 556 ? -28.103 -5.030 24.449 1.00 31.08 556 SER A N 1
ATOM 4455 C CA . SER A 1 556 ? -28.506 -6.319 25.038 1.00 31.08 556 SER A CA 1
ATOM 4456 C C . SER A 1 556 ? -28.005 -6.517 26.476 1.00 31.08 556 SER A C 1
ATOM 4458 O O . SER A 1 556 ? -28.644 -7.222 27.254 1.00 31.08 556 SER A O 1
ATOM 4460 N N . ARG A 1 557 ? -26.912 -5.847 26.874 1.00 30.16 557 ARG A N 1
ATOM 4461 C CA . ARG A 1 557 ? -26.360 -5.916 28.241 1.00 30.16 557 ARG A CA 1
ATOM 4462 C C . ARG A 1 557 ? -27.121 -5.079 29.273 1.00 30.16 557 ARG A C 1
ATOM 4464 O O . ARG A 1 557 ? -27.057 -5.404 30.455 1.00 30.16 557 ARG A O 1
ATOM 4471 N N . ALA A 1 558 ? -27.849 -4.040 28.857 1.00 27.34 558 ALA A N 1
ATOM 4472 C CA . ALA A 1 558 ? -28.564 -3.148 29.776 1.00 27.34 558 ALA A CA 1
ATOM 4473 C C . ALA A 1 558 ? -29.907 -3.719 30.286 1.00 27.34 558 ALA A C 1
ATOM 4475 O O . ALA A 1 558 ? -30.449 -3.218 31.267 1.00 27.34 558 ALA A O 1
ATOM 4476 N N . ALA A 1 559 ? -30.431 -4.785 29.668 1.00 28.22 559 ALA A N 1
ATOM 4477 C CA . ALA A 1 559 ? -31.749 -5.340 29.992 1.00 28.22 559 ALA A CA 1
ATOM 4478 C C . ALA A 1 559 ? -31.747 -6.465 31.055 1.00 28.22 559 ALA A C 1
ATOM 4480 O O . ALA A 1 559 ? -32.820 -6.921 31.444 1.00 28.22 559 ALA A O 1
ATOM 4481 N N . THR A 1 560 ? -30.586 -6.925 31.545 1.00 26.77 560 THR A N 1
ATOM 4482 C CA . THR A 1 560 ? -30.495 -8.190 32.318 1.00 26.77 560 THR A CA 1
ATOM 4483 C C . THR A 1 560 ? -29.988 -8.117 33.760 1.00 26.77 560 THR A C 1
ATOM 4485 O O . THR A 1 560 ? -29.817 -9.166 34.373 1.00 26.77 560 THR A O 1
ATOM 4488 N N . THR A 1 561 ? -29.803 -6.949 34.375 1.00 26.20 561 THR A N 1
ATOM 4489 C CA . THR A 1 561 ? -29.369 -6.898 35.789 1.00 26.20 561 THR A CA 1
ATOM 4490 C C . THR A 1 561 ? -30.273 -6.040 36.662 1.00 26.20 561 THR A C 1
ATOM 4492 O O . THR A 1 561 ? -29.996 -4.875 36.931 1.00 26.20 561 THR A O 1
ATOM 4495 N N . SER A 1 562 ? -31.344 -6.665 37.155 1.00 22.39 562 SER A N 1
ATOM 4496 C CA . SER A 1 562 ? -32.093 -6.233 38.334 1.00 22.39 562 SER A CA 1
ATOM 4497 C C . SER A 1 562 ? -31.667 -7.027 39.581 1.00 22.39 562 SER A C 1
ATOM 4499 O O . SER A 1 562 ? -31.715 -8.254 39.560 1.00 22.39 562 SER A O 1
ATOM 4501 N N . ALA A 1 563 ? -31.397 -6.287 40.665 1.00 22.44 563 ALA A N 1
ATOM 4502 C CA . ALA A 1 563 ? -31.506 -6.643 42.093 1.00 22.44 563 ALA A CA 1
ATOM 4503 C C . ALA A 1 563 ? -30.351 -7.373 42.848 1.00 22.44 563 ALA A C 1
ATOM 4505 O O . ALA A 1 563 ? -30.212 -8.590 42.773 1.00 22.44 563 ALA A O 1
ATOM 4506 N N . SER A 1 564 ? -29.732 -6.597 43.770 1.00 20.38 564 SER A N 1
ATOM 4507 C CA . SER A 1 564 ? -29.416 -6.917 45.198 1.00 20.38 564 SER A CA 1
ATOM 4508 C C . SER A 1 564 ? -28.068 -7.604 45.585 1.00 20.38 564 SER A C 1
ATOM 4510 O O . SER A 1 564 ? -27.470 -8.271 44.751 1.00 20.38 564 SER A O 1
ATOM 4512 N N . PRO A 1 565 ? -27.548 -7.453 46.841 1.00 27.03 565 PRO A N 1
ATOM 4513 C CA . PRO A 1 565 ? -26.777 -6.284 47.326 1.00 27.03 565 PRO A CA 1
ATOM 4514 C C . PRO A 1 565 ? -25.477 -6.619 48.134 1.00 27.03 565 PRO A C 1
ATOM 4516 O O . PRO A 1 565 ? -25.292 -7.732 48.604 1.00 27.03 565 PRO A O 1
ATOM 4519 N N . MET A 1 566 ? -24.618 -5.601 48.324 1.00 20.92 566 MET A N 1
ATOM 4520 C CA . MET A 1 566 ? -23.614 -5.343 49.398 1.00 20.92 566 MET A CA 1
ATOM 4521 C C . MET A 1 566 ? -22.928 -6.490 50.184 1.00 20.92 566 MET A C 1
ATOM 4523 O O . MET A 1 566 ? -23.585 -7.200 50.938 1.00 20.92 566 MET A O 1
ATOM 4527 N N . MET A 1 567 ? -21.582 -6.444 50.257 1.00 21.19 567 MET A N 1
ATOM 4528 C CA . MET A 1 567 ? -20.835 -6.546 51.533 1.00 21.19 567 MET A CA 1
ATOM 4529 C C . MET A 1 567 ? -19.391 -5.992 51.443 1.00 21.19 567 MET A C 1
ATOM 4531 O O . MET A 1 567 ? -18.702 -6.200 50.449 1.00 21.19 567 MET A O 1
ATOM 4535 N N . ASN A 1 568 ? -19.004 -5.254 52.491 1.00 22.48 568 ASN A N 1
ATOM 4536 C CA . ASN A 1 568 ? -17.738 -4.544 52.749 1.00 22.48 568 ASN A CA 1
ATOM 4537 C C . ASN A 1 568 ? -16.607 -5.461 53.266 1.00 22.48 568 ASN A C 1
ATOM 4539 O O . ASN A 1 568 ? -16.914 -6.514 53.814 1.00 22.48 568 ASN A O 1
ATOM 4543 N N . ASP A 1 569 ? -15.348 -4.994 53.144 1.00 22.84 569 ASP A N 1
ATOM 4544 C CA . ASP A 1 569 ? -14.251 -4.963 54.162 1.00 22.84 569 ASP A CA 1
ATOM 4545 C C . ASP A 1 569 ? -12.876 -4.894 53.438 1.00 22.84 569 ASP A C 1
ATOM 4547 O O . ASP A 1 569 ? -12.565 -5.761 52.631 1.00 22.84 569 ASP A O 1
ATOM 4551 N N . TRP A 1 570 ? -12.138 -3.769 53.411 1.00 21.59 570 TRP A N 1
ATOM 4552 C CA . TRP A 1 570 ? -11.260 -3.100 54.407 1.00 21.59 570 TRP A CA 1
ATOM 4553 C C . TRP A 1 570 ? -9.755 -3.488 54.370 1.00 21.59 570 TRP A C 1
ATOM 4555 O O . TRP A 1 570 ? -9.396 -4.647 54.542 1.00 21.59 570 TRP A O 1
ATOM 4565 N N . ALA A 1 571 ? -8.927 -2.425 54.282 1.00 22.47 571 ALA A N 1
ATOM 4566 C CA . ALA A 1 571 ? -7.601 -2.184 54.899 1.00 22.47 571 ALA A CA 1
ATOM 4567 C C . ALA A 1 571 ? -6.268 -2.359 54.108 1.00 22.47 571 ALA A C 1
ATOM 4569 O O . ALA A 1 571 ? -5.716 -3.446 53.981 1.00 22.47 571 ALA A O 1
ATOM 4570 N N . GLU A 1 572 ? -5.742 -1.204 53.657 1.00 23.16 572 GLU A N 1
ATOM 4571 C CA . GLU A 1 572 ? -4.465 -0.538 54.039 1.00 23.16 572 GLU A CA 1
ATOM 4572 C C . GLU A 1 572 ? -3.132 -1.321 54.178 1.00 23.16 572 GLU A C 1
ATOM 4574 O O . GLU A 1 572 ? -2.941 -2.081 55.125 1.00 23.16 572 GLU A O 1
ATOM 4579 N N . ASN A 1 573 ? -2.129 -0.983 53.340 1.00 24.03 573 ASN A N 1
ATOM 4580 C CA . ASN A 1 573 ? -0.891 -0.251 53.725 1.00 24.03 573 ASN A CA 1
ATOM 4581 C C . ASN A 1 573 ? 0.204 -0.274 52.622 1.00 24.03 573 ASN A C 1
ATOM 4583 O O . ASN A 1 573 ? 0.611 -1.325 52.135 1.00 24.03 573 ASN A O 1
ATOM 4587 N N . THR A 1 574 ? 0.720 0.911 52.286 1.00 23.94 574 THR A N 1
ATOM 4588 C CA . THR A 1 574 ? 1.961 1.243 51.534 1.00 23.94 574 THR A CA 1
ATOM 4589 C C . THR A 1 574 ? 3.109 1.536 52.550 1.00 23.94 574 THR A C 1
ATOM 4591 O O . THR A 1 574 ? 2.764 1.633 53.731 1.00 23.94 574 THR A O 1
ATOM 4594 N N . PRO A 1 575 ? 4.433 1.711 52.221 1.00 31.53 575 PRO A N 1
ATOM 4595 C CA . PRO A 1 575 ? 4.920 2.459 51.043 1.00 31.53 575 PRO A CA 1
ATOM 4596 C C . PRO A 1 575 ? 6.351 2.228 50.440 1.00 31.53 575 PRO A C 1
ATOM 4598 O O . PRO A 1 575 ? 7.229 1.607 51.023 1.00 31.53 575 PRO A O 1
ATOM 4601 N N . HIS A 1 576 ? 6.531 2.865 49.264 1.00 23.81 576 HIS A N 1
ATOM 4602 C CA . HIS A 1 576 ? 7.719 3.442 48.579 1.00 23.81 576 HIS A CA 1
ATOM 4603 C C . HIS A 1 576 ? 8.962 2.603 48.181 1.00 23.81 576 HIS A C 1
ATOM 4605 O O . HIS A 1 576 ? 9.767 2.215 49.019 1.00 23.81 576 HIS A O 1
ATOM 4611 N N . SER A 1 577 ? 9.240 2.520 46.866 1.00 22.53 577 SER A N 1
ATOM 4612 C CA . SER A 1 577 ? 10.429 3.134 46.217 1.00 22.53 577 SER A CA 1
ATOM 4613 C C . SER A 1 577 ? 10.359 3.058 44.674 1.00 22.53 577 SER A C 1
ATOM 4615 O O . SER A 1 577 ? 9.616 2.254 44.118 1.00 22.53 577 SER A O 1
ATOM 4617 N N . ASP A 1 578 ? 11.072 3.980 44.026 1.00 23.89 578 ASP A N 1
ATOM 4618 C CA . ASP A 1 578 ? 10.954 4.466 42.644 1.00 23.89 578 ASP A CA 1
ATOM 4619 C C . ASP A 1 578 ? 11.293 3.478 41.509 1.00 23.89 578 ASP A C 1
ATOM 4621 O O . ASP A 1 578 ? 12.158 2.613 41.646 1.00 23.89 578 ASP A O 1
ATOM 4625 N N . GLY A 1 579 ? 10.685 3.702 40.336 1.00 23.31 579 GLY A N 1
ATOM 4626 C CA . GLY A 1 579 ? 11.110 3.127 39.054 1.00 23.31 579 GLY A CA 1
ATOM 4627 C C . GLY A 1 579 ? 9.969 3.020 38.041 1.00 23.31 579 GLY A C 1
ATOM 4628 O O . GLY A 1 579 ? 9.187 2.076 38.093 1.00 23.31 579 GLY A O 1
ATOM 4629 N N . GLU A 1 580 ? 9.867 3.985 37.123 1.00 25.42 580 GLU A N 1
ATOM 4630 C CA . GLU A 1 580 ? 8.902 3.996 36.015 1.00 25.42 580 GLU A CA 1
ATOM 4631 C C . GLU A 1 580 ? 8.990 2.712 35.168 1.00 25.42 580 GLU A C 1
ATOM 4633 O O . GLU A 1 580 ? 9.917 2.513 34.383 1.00 25.42 580 GLU A O 1
ATOM 4638 N N . LEU A 1 581 ? 7.980 1.852 35.310 1.00 22.64 581 LEU A N 1
ATOM 4639 C CA . LEU A 1 581 ? 7.667 0.741 34.417 1.00 22.64 581 LEU A CA 1
ATOM 4640 C C . LEU A 1 581 ? 6.318 1.033 33.759 1.00 22.64 581 LEU A C 1
ATOM 4642 O O . LEU A 1 581 ? 5.280 1.085 34.418 1.00 22.64 581 LEU A O 1
ATOM 4646 N N . VAL A 1 582 ? 6.339 1.208 32.440 1.00 24.72 582 VAL A N 1
ATOM 4647 C CA . VAL A 1 582 ? 5.149 1.299 31.590 1.00 24.72 582 VAL A CA 1
ATOM 4648 C C . VAL A 1 582 ? 4.430 -0.056 31.624 1.00 24.72 582 VAL A C 1
ATOM 4650 O O . VAL A 1 582 ? 4.863 -1.016 30.990 1.00 24.72 582 VAL A O 1
ATOM 4653 N N . GLN A 1 583 ? 3.340 -0.156 32.391 1.00 23.36 583 GLN A N 1
ATOM 4654 C CA . GLN A 1 583 ? 2.475 -1.335 32.415 1.00 23.36 583 GLN A CA 1
ATOM 4655 C C . GLN A 1 583 ? 1.554 -1.364 31.186 1.00 23.36 583 GLN A C 1
ATOM 4657 O O . GLN A 1 583 ? 0.557 -0.649 31.113 1.00 23.36 583 GLN A O 1
ATOM 4662 N N . LEU A 1 584 ? 1.850 -2.268 30.251 1.00 24.25 584 LEU A N 1
ATOM 4663 C CA . LEU A 1 584 ? 0.887 -2.798 29.286 1.00 24.25 584 LEU A CA 1
ATOM 4664 C C . LEU A 1 584 ? -0.059 -3.763 30.016 1.00 24.25 584 LEU A C 1
ATOM 4666 O O . LEU A 1 584 ? 0.189 -4.965 30.087 1.00 24.25 584 LEU A O 1
ATOM 4670 N N . SER A 1 585 ? -1.144 -3.233 30.577 1.00 23.50 585 SER A N 1
ATOM 4671 C CA . SER A 1 585 ? -2.280 -4.035 31.031 1.00 23.50 585 SER A CA 1
ATOM 4672 C C . SER A 1 585 ? -3.465 -3.801 30.097 1.00 23.50 585 SER A C 1
ATOM 4674 O O . SER A 1 585 ? -3.994 -2.700 30.005 1.00 23.50 585 SER A O 1
ATOM 4676 N N . THR A 1 586 ? -3.821 -4.834 29.329 1.00 24.64 586 THR A N 1
ATOM 4677 C CA . THR A 1 586 ? -5.190 -5.194 28.892 1.00 24.64 586 THR A CA 1
ATOM 4678 C C . THR A 1 586 ? -5.118 -6.416 27.968 1.00 24.64 586 THR A C 1
ATOM 4680 O O . THR A 1 586 ? -5.500 -6.395 26.805 1.00 24.64 586 THR A O 1
ATOM 4683 N N . TRP A 1 587 ? -4.644 -7.538 28.512 1.00 26.62 587 TRP A N 1
ATOM 4684 C CA . TRP A 1 587 ? -5.159 -8.843 28.099 1.00 26.62 587 TRP A CA 1
ATOM 4685 C C . TRP A 1 587 ? -6.380 -9.113 28.975 1.00 26.62 587 TRP A C 1
ATOM 4687 O O . TRP A 1 587 ? -6.219 -9.500 30.128 1.00 26.62 587 TRP A O 1
ATOM 4697 N N . ASN A 1 588 ? -7.583 -8.813 28.473 1.00 24.83 588 ASN A N 1
ATOM 4698 C CA . ASN A 1 588 ? -8.782 -9.609 28.753 1.00 24.83 588 ASN A CA 1
ATOM 4699 C C . ASN A 1 588 ? -10.029 -9.115 28.004 1.00 24.83 588 ASN A C 1
ATOM 4701 O O . ASN A 1 588 ? -10.425 -7.955 28.078 1.00 24.83 588 ASN A O 1
ATOM 4705 N N . SER A 1 589 ? -10.712 -10.101 27.417 1.00 27.67 589 SER A N 1
ATOM 4706 C CA . SER A 1 589 ? -12.103 -10.121 26.951 1.00 27.67 589 SER A CA 1
ATOM 4707 C C . SER A 1 589 ? -12.448 -9.371 25.655 1.00 27.67 589 SER A C 1
ATOM 4709 O O . SER A 1 589 ? -12.722 -8.176 25.651 1.00 27.67 589 SER A O 1
ATOM 4711 N N . ARG A 1 590 ? -12.536 -10.137 24.558 1.00 26.89 590 ARG A N 1
ATOM 4712 C CA . ARG A 1 590 ? -13.701 -10.209 23.644 1.00 26.89 590 ARG A CA 1
ATOM 4713 C C . ARG A 1 590 ? -13.450 -11.286 22.580 1.00 26.89 590 ARG A C 1
ATOM 4715 O O . ARG A 1 590 ? -13.198 -11.006 21.416 1.00 26.89 590 ARG A O 1
ATOM 4722 N N . SER A 1 591 ? -13.514 -12.541 23.015 1.00 27.88 591 SER A N 1
ATOM 4723 C CA . SER A 1 591 ? -13.771 -13.686 22.143 1.00 27.88 591 SER A CA 1
ATOM 4724 C C . SER A 1 591 ? -15.269 -13.971 22.191 1.00 27.88 591 SER A C 1
ATOM 4726 O O . SER A 1 591 ? -15.713 -14.690 23.075 1.00 27.88 591 SER A O 1
ATOM 4728 N N . GLU A 1 592 ? -16.058 -13.374 21.303 1.00 26.88 592 GLU A N 1
ATOM 4729 C CA . GLU A 1 592 ? -17.454 -13.782 21.105 1.00 26.88 592 GLU A CA 1
ATOM 4730 C C . GLU A 1 592 ? -17.968 -13.175 19.797 1.00 26.88 592 GLU A C 1
ATOM 4732 O O . GLU A 1 592 ? -18.451 -12.049 19.768 1.00 26.88 592 GLU A O 1
ATOM 4737 N N . THR A 1 593 ? -17.727 -13.875 18.684 1.00 26.19 593 THR A N 1
ATOM 4738 C CA . THR A 1 593 ? -18.750 -14.354 17.729 1.00 26.19 593 THR A CA 1
ATOM 4739 C C . THR A 1 593 ? -18.039 -15.204 16.662 1.00 26.19 593 THR A C 1
ATOM 4741 O O . THR A 1 593 ? -17.703 -14.739 15.579 1.00 26.19 593 THR A O 1
ATOM 4744 N N . GLN A 1 594 ? -17.774 -16.471 16.990 1.00 27.36 594 GLN A N 1
ATOM 4745 C CA . GLN A 1 594 ? -17.537 -17.540 16.016 1.00 27.36 594 GLN A CA 1
ATOM 4746 C C . GLN A 1 594 ? -18.252 -18.799 16.519 1.00 27.36 594 GLN A C 1
ATOM 4748 O O . GLN A 1 594 ? -17.741 -19.537 17.352 1.00 27.36 594 GLN A O 1
ATOM 4753 N N . HIS A 1 595 ? -19.447 -19.042 15.996 1.00 26.53 595 HIS A N 1
ATOM 4754 C CA . HIS A 1 595 ? -19.974 -20.386 15.776 1.00 26.53 595 HIS A CA 1
ATOM 4755 C C . HIS A 1 595 ? -20.500 -20.336 14.342 1.00 26.53 595 HIS A C 1
ATOM 4757 O O . HIS A 1 595 ? -21.248 -19.431 13.995 1.00 26.53 595 HIS A O 1
ATOM 4763 N N . ILE A 1 596 ? -20.046 -21.171 13.415 1.00 28.36 596 ILE A N 1
ATOM 4764 C CA . ILE A 1 596 ? -20.190 -22.631 13.330 1.00 28.36 596 ILE A CA 1
ATOM 4765 C C . ILE A 1 596 ? -18.995 -23.071 12.445 1.00 28.36 596 ILE A C 1
ATOM 4767 O O . ILE A 1 596 ? -18.833 -22.510 11.368 1.00 28.36 596 ILE A O 1
ATOM 4771 N N . ILE A 1 597 ? -18.022 -23.904 12.840 1.00 31.38 597 ILE A N 1
ATOM 4772 C CA . ILE A 1 597 ? -18.029 -25.352 13.120 1.00 31.38 597 ILE A CA 1
ATOM 4773 C C . ILE A 1 597 ? -16.741 -25.650 13.922 1.00 31.38 597 ILE A C 1
ATOM 4775 O O . ILE A 1 597 ? -15.658 -25.313 13.459 1.00 31.38 597 ILE A O 1
ATOM 4779 N N . GLY A 1 598 ? -16.839 -26.309 15.080 1.00 31.28 598 GLY A N 1
ATOM 4780 C CA . GLY A 1 598 ? -15.679 -26.773 15.858 1.00 31.28 598 GLY A CA 1
ATOM 4781 C C . GLY A 1 598 ? -15.826 -26.460 17.345 1.00 31.28 598 GLY A C 1
ATOM 4782 O O . GLY A 1 598 ? -16.056 -25.320 17.732 1.00 31.28 598 GLY A O 1
ATOM 4783 N N . ILE A 1 599 ? -15.762 -27.484 18.187 1.00 37.91 599 ILE A N 1
ATOM 4784 C CA . ILE A 1 599 ? -15.829 -27.363 19.645 1.00 37.91 599 ILE A CA 1
ATOM 4785 C C . ILE A 1 599 ? -14.550 -26.638 20.105 1.00 37.91 599 ILE A C 1
ATOM 4787 O O . ILE A 1 599 ? -13.479 -27.229 20.042 1.00 37.91 599 ILE A O 1
ATOM 4791 N N . ASN A 1 600 ? -14.633 -25.370 20.528 1.00 55.47 600 ASN A N 1
ATOM 4792 C CA . ASN A 1 600 ? -13.482 -24.639 21.086 1.00 55.47 600 ASN A CA 1
ATOM 4793 C C . ASN A 1 600 ? -13.022 -25.335 22.386 1.00 55.47 600 ASN A C 1
ATOM 4795 O O . ASN A 1 600 ? -13.842 -25.546 23.287 1.00 55.47 600 ASN A O 1
ATOM 4799 N N . MET A 1 601 ? -11.733 -25.680 22.499 1.00 72.31 601 MET A N 1
ATOM 4800 C CA . MET A 1 601 ? -11.159 -26.197 23.751 1.00 72.31 601 MET A CA 1
ATOM 4801 C C . MET A 1 601 ? -11.224 -25.148 24.870 1.00 72.31 601 MET A C 1
ATOM 4803 O O . MET A 1 601 ? -11.130 -23.945 24.623 1.00 72.31 601 MET A O 1
ATOM 4807 N N . GLN A 1 602 ? -11.376 -25.596 26.121 1.00 78.38 602 GLN A N 1
ATOM 4808 C CA . GLN A 1 602 ? -11.407 -24.687 27.267 1.00 78.38 602 GLN A CA 1
ATOM 4809 C C . GLN A 1 602 ? -10.021 -24.071 27.512 1.00 78.38 602 GLN A C 1
ATOM 4811 O O . GLN A 1 602 ? -8.993 -24.733 27.372 1.00 78.38 602 GLN A O 1
ATOM 4816 N N . GLN A 1 603 ? -9.984 -22.811 27.953 1.00 77.44 603 GLN A N 1
ATOM 4817 C CA . GLN A 1 603 ? -8.741 -22.078 28.239 1.00 77.44 603 GLN A CA 1
ATOM 4818 C C . GLN A 1 603 ? -7.808 -22.822 29.217 1.00 77.44 603 GLN A C 1
ATOM 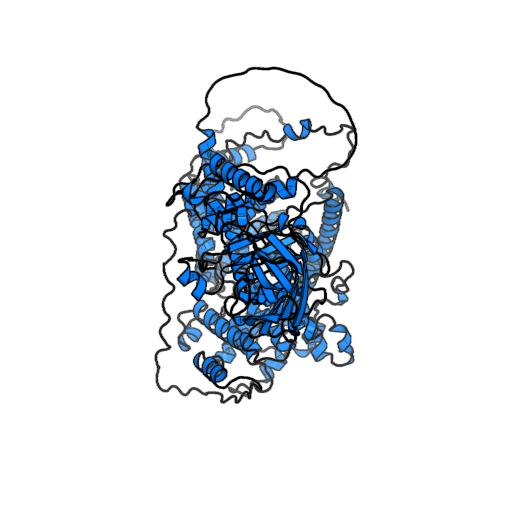4820 O O . GLN A 1 603 ? -6.584 -22.739 29.110 1.00 77.44 603 GLN A O 1
ATOM 4825 N N . THR A 1 604 ? -8.382 -23.578 30.155 1.00 81.94 604 THR A N 1
ATOM 4826 C CA . THR A 1 604 ? -7.664 -24.417 31.125 1.00 81.94 604 THR A CA 1
ATOM 4827 C C . THR A 1 604 ? -6.893 -25.566 30.471 1.00 81.94 604 THR A C 1
ATOM 4829 O O . THR A 1 604 ? -5.800 -25.910 30.932 1.00 81.94 604 THR A O 1
ATOM 4832 N N . ASP A 1 605 ? -7.410 -26.133 29.380 1.00 89.94 605 ASP A N 1
ATOM 4833 C CA . ASP A 1 605 ? -6.739 -27.206 28.641 1.00 89.94 605 ASP A CA 1
ATOM 4834 C C . ASP A 1 605 ? -5.544 -26.657 27.860 1.00 89.94 605 ASP A C 1
ATOM 4836 O O . ASP A 1 605 ? -4.449 -27.213 27.947 1.00 89.94 605 ASP A O 1
ATOM 4840 N N . LEU A 1 606 ? -5.698 -25.505 27.194 1.00 93.44 606 LEU A N 1
ATOM 4841 C CA . LEU A 1 606 ? -4.602 -24.850 26.467 1.00 93.44 606 LEU A CA 1
ATOM 4842 C C . LEU A 1 606 ? -3.419 -24.517 27.393 1.00 93.44 606 LEU A C 1
ATOM 4844 O O . LEU A 1 606 ? -2.263 -24.791 27.064 1.00 93.44 606 LEU A O 1
ATOM 4848 N N . GLN A 1 607 ? -3.702 -23.989 28.589 1.00 92.94 607 GLN A N 1
ATOM 4849 C CA . GLN A 1 607 ? -2.678 -23.729 29.607 1.00 92.94 607 GLN A CA 1
ATOM 4850 C C . GLN A 1 607 ? -1.997 -25.013 30.099 1.00 92.94 607 GLN A C 1
ATOM 4852 O O . GLN A 1 607 ? -0.786 -25.023 30.332 1.00 92.94 607 GLN A O 1
ATOM 4857 N N . SER A 1 608 ? -2.753 -26.104 30.239 1.00 94.19 608 SER A N 1
ATOM 4858 C CA . SER A 1 608 ? -2.218 -27.399 30.669 1.00 94.19 608 SER A CA 1
ATOM 4859 C C . SER A 1 608 ? -1.261 -27.993 29.635 1.00 94.19 608 SER A C 1
ATOM 4861 O O . SER A 1 608 ? -0.199 -28.495 30.010 1.00 94.19 608 SER A O 1
ATOM 4863 N N . ILE A 1 609 ? -1.585 -27.871 28.344 1.00 96.50 609 ILE A N 1
ATOM 4864 C CA . ILE A 1 609 ? -0.710 -28.302 27.244 1.00 96.50 609 ILE A CA 1
ATOM 4865 C C . ILE A 1 609 ? 0.576 -27.472 27.232 1.00 96.50 609 ILE A C 1
ATOM 4867 O O . ILE A 1 609 ? 1.668 -28.044 27.228 1.00 96.50 609 ILE A O 1
ATOM 4871 N N . ALA A 1 610 ? 0.462 -26.140 27.301 1.00 96.75 610 ALA A N 1
ATOM 4872 C CA . ALA A 1 610 ? 1.617 -25.240 27.334 1.00 96.75 610 ALA A CA 1
ATOM 4873 C C . ALA A 1 610 ? 2.562 -25.588 28.497 1.00 96.75 610 ALA A C 1
ATOM 4875 O O . ALA A 1 610 ? 3.773 -25.716 28.317 1.00 96.75 610 ALA A O 1
ATOM 4876 N N . LYS A 1 611 ? 2.003 -25.835 29.689 1.00 94.88 611 LYS A N 1
ATOM 4877 C CA . LYS A 1 611 ? 2.765 -26.256 30.871 1.00 94.88 611 LYS A CA 1
ATOM 4878 C C . LYS A 1 611 ? 3.438 -27.618 30.681 1.00 94.88 611 LYS A C 1
ATOM 4880 O O . LYS A 1 611 ? 4.587 -27.785 31.087 1.00 94.88 611 LYS A O 1
ATOM 4885 N N . ALA A 1 612 ? 2.752 -28.591 30.080 1.00 95.81 612 ALA A N 1
ATOM 4886 C CA . ALA A 1 612 ? 3.311 -29.918 29.830 1.00 95.81 612 ALA A CA 1
ATOM 4887 C C . ALA A 1 612 ? 4.513 -29.863 28.871 1.00 95.81 612 ALA A C 1
ATOM 4889 O O . ALA A 1 612 ? 5.558 -30.439 29.175 1.00 95.81 612 ALA A O 1
ATOM 4890 N N . LEU A 1 613 ? 4.395 -29.124 27.764 1.00 96.50 613 LEU A N 1
ATOM 4891 C CA . LEU A 1 613 ? 5.475 -28.938 26.789 1.00 96.50 613 LEU A CA 1
ATOM 4892 C C . LEU A 1 613 ? 6.642 -28.126 27.365 1.00 96.50 613 LEU A C 1
ATOM 4894 O O . LEU A 1 613 ? 7.804 -28.482 27.163 1.00 96.50 613 LEU A O 1
ATOM 4898 N N . HIS A 1 614 ? 6.352 -27.088 28.152 1.00 94.06 614 HIS A N 1
ATOM 4899 C CA . HIS A 1 614 ? 7.376 -26.321 28.858 1.00 94.06 614 HIS A CA 1
ATOM 4900 C C . HIS A 1 614 ? 8.187 -27.202 29.823 1.00 94.06 614 HIS A C 1
ATOM 4902 O O . HIS A 1 614 ? 9.418 -27.204 29.779 1.00 94.06 614 HIS A O 1
ATOM 4908 N N . ASN A 1 615 ? 7.510 -28.021 30.634 1.00 93.94 615 ASN A N 1
ATOM 4909 C CA . ASN A 1 615 ? 8.164 -28.970 31.538 1.00 93.94 615 ASN A CA 1
ATOM 4910 C C . ASN A 1 615 ? 8.985 -30.019 30.774 1.00 93.94 615 ASN A C 1
ATOM 4912 O O . ASN A 1 615 ? 10.086 -30.373 31.202 1.00 93.94 615 ASN A O 1
ATOM 4916 N N . ALA A 1 616 ? 8.472 -30.512 29.644 1.00 94.69 616 ALA A N 1
ATOM 4917 C CA . ALA A 1 616 ? 9.180 -31.464 28.793 1.00 94.69 616 ALA A CA 1
ATOM 4918 C C . ALA A 1 616 ? 10.502 -30.879 28.276 1.00 94.69 616 ALA A C 1
ATOM 4920 O O . ALA A 1 616 ? 11.528 -31.557 28.324 1.00 94.69 616 ALA A O 1
ATOM 4921 N N . ARG A 1 617 ? 10.495 -29.602 27.865 1.00 92.00 617 ARG A N 1
ATOM 4922 C CA . ARG A 1 617 ? 11.696 -28.870 27.443 1.00 92.00 617 ARG A CA 1
ATOM 4923 C C . ARG A 1 617 ? 12.684 -28.682 28.597 1.00 92.00 617 ARG A C 1
ATOM 4925 O O . ARG A 1 617 ? 13.855 -28.985 28.432 1.00 92.00 617 ARG A O 1
ATOM 4932 N N . GLN A 1 618 ? 12.226 -28.229 29.766 1.00 90.25 618 GLN A N 1
ATOM 4933 C CA . GLN A 1 618 ? 13.108 -27.982 30.919 1.00 90.25 618 GLN A CA 1
ATOM 4934 C C . GLN A 1 618 ? 13.765 -29.249 31.474 1.00 90.25 618 GLN A C 1
ATOM 4936 O O . GLN A 1 618 ? 14.871 -29.200 32.003 1.00 90.25 618 GLN A O 1
ATOM 4941 N N . THR A 1 619 ? 13.065 -30.379 31.398 1.00 90.06 619 THR A N 1
ATOM 4942 C CA . THR A 1 619 ? 13.533 -31.650 31.966 1.00 90.06 619 THR A CA 1
ATOM 4943 C C . THR A 1 619 ? 14.174 -32.576 30.937 1.00 90.06 619 THR A C 1
ATOM 4945 O O . THR A 1 619 ? 14.617 -33.662 31.314 1.00 90.06 619 THR A O 1
ATOM 4948 N N . SER A 1 620 ? 14.185 -32.185 29.657 1.00 89.19 620 SER A N 1
ATOM 4949 C CA . SER A 1 620 ? 14.563 -33.025 28.511 1.00 89.19 620 SER A CA 1
ATOM 4950 C C . SER A 1 620 ? 13.845 -34.386 28.504 1.00 89.19 620 SER A C 1
ATOM 4952 O O . SER A 1 620 ? 14.406 -35.406 28.101 1.00 89.19 620 SER A O 1
ATOM 4954 N N . LYS A 1 621 ? 12.591 -34.426 28.982 1.00 91.19 621 LYS A N 1
ATOM 4955 C CA . LYS A 1 621 ? 11.754 -35.636 29.037 1.00 91.19 621 LYS A CA 1
ATOM 4956 C C . LYS A 1 621 ? 10.538 -35.469 28.130 1.00 91.19 621 LYS A C 1
ATOM 4958 O O . LYS A 1 621 ? 9.617 -34.739 28.497 1.00 91.19 621 LYS A O 1
ATOM 4963 N N . PRO A 1 622 ? 10.486 -36.161 26.980 1.00 93.50 622 PRO A N 1
ATOM 4964 C CA . PRO A 1 622 ? 9.404 -35.969 26.034 1.00 93.50 622 PRO A CA 1
ATOM 4965 C C . PRO A 1 622 ? 8.082 -36.568 26.529 1.00 93.50 622 PRO A C 1
ATOM 4967 O O . PRO A 1 622 ? 8.033 -37.642 27.150 1.00 93.50 622 PRO A O 1
ATOM 4970 N N . ILE A 1 623 ? 6.993 -35.885 26.193 1.00 94.75 623 ILE A N 1
ATOM 4971 C CA . ILE A 1 623 ? 5.619 -36.290 26.502 1.00 94.75 623 ILE A CA 1
ATOM 4972 C C . ILE A 1 623 ? 4.998 -37.059 25.333 1.00 94.75 623 ILE A C 1
ATOM 4974 O O . ILE A 1 623 ? 5.518 -37.055 24.221 1.00 94.75 623 ILE A O 1
ATOM 4978 N N . GLN A 1 624 ? 3.885 -37.751 25.580 1.00 94.25 624 GLN A N 1
ATOM 4979 C CA . GLN A 1 624 ? 3.070 -38.283 24.484 1.00 94.25 624 GLN A CA 1
ATOM 4980 C C . GLN A 1 624 ? 2.541 -37.131 23.612 1.00 94.25 624 GLN A C 1
ATOM 4982 O O . GLN A 1 624 ? 2.413 -36.017 24.130 1.00 94.25 624 GLN A O 1
ATOM 4987 N N . PRO A 1 625 ? 2.210 -37.375 22.330 1.00 94.38 625 PRO A N 1
ATOM 4988 C CA . PRO A 1 625 ? 1.675 -36.332 21.461 1.00 94.38 625 PRO A CA 1
ATOM 4989 C C . PRO A 1 625 ? 0.476 -35.642 22.125 1.00 94.38 625 PRO A C 1
ATOM 4991 O O . PRO A 1 625 ? -0.424 -36.348 22.607 1.00 94.38 625 PRO A O 1
ATOM 4994 N N . PRO A 1 626 ? 0.449 -34.297 22.201 1.00 95.06 626 PRO A N 1
ATOM 4995 C CA . PRO A 1 626 ? -0.692 -33.557 22.719 1.00 95.06 626 PRO A CA 1
ATOM 4996 C C . PRO A 1 626 ? -2.031 -34.053 22.165 1.00 95.06 626 PRO A C 1
ATOM 4998 O O . PRO A 1 626 ? -2.942 -34.296 22.945 1.00 95.06 626 PRO A O 1
ATOM 5001 N N . THR A 1 627 ? -2.133 -34.356 20.872 1.00 94.00 627 THR A N 1
ATOM 5002 C CA . THR A 1 627 ? -3.345 -34.899 20.231 1.00 94.00 627 THR A CA 1
ATOM 5003 C C . THR A 1 627 ? -3.790 -36.267 20.765 1.00 94.00 627 THR A C 1
ATOM 5005 O O . THR A 1 627 ? -4.960 -36.624 20.654 1.00 94.00 627 THR A O 1
ATOM 5008 N N . LYS A 1 628 ? -2.907 -37.058 21.388 1.00 93.50 628 LYS A N 1
ATOM 5009 C CA . LYS A 1 628 ? -3.292 -38.314 22.063 1.00 93.50 628 LYS A CA 1
ATOM 5010 C C . LYS A 1 628 ? -3.924 -38.076 23.429 1.00 93.50 628 LYS A C 1
ATOM 5012 O O . LYS A 1 628 ? -4.772 -38.862 23.841 1.00 93.50 628 LYS A O 1
ATOM 5017 N N . THR A 1 629 ? -3.502 -37.022 24.123 1.00 91.69 629 THR A N 1
ATOM 5018 C CA . THR A 1 629 ? -4.007 -36.669 25.460 1.00 91.69 629 THR A CA 1
ATOM 5019 C C . THR A 1 629 ? -5.207 -35.720 25.370 1.00 91.69 629 THR A C 1
ATOM 5021 O O . THR A 1 629 ? -6.153 -35.849 26.141 1.00 91.69 629 THR A O 1
ATOM 5024 N N . TRP A 1 630 ? -5.210 -34.838 24.368 1.00 94.19 630 TRP A N 1
ATOM 5025 C CA . TRP A 1 630 ? -6.259 -33.880 24.022 1.00 94.19 630 TRP A CA 1
ATOM 5026 C C . TRP A 1 630 ? -6.698 -34.081 22.557 1.00 94.19 630 TRP A C 1
ATOM 5028 O O . TRP A 1 630 ? -6.273 -33.333 21.676 1.00 94.19 630 TRP A O 1
ATOM 5038 N N . PRO A 1 631 ? -7.561 -35.074 22.261 1.00 90.69 631 PRO A N 1
ATOM 5039 C CA . PRO A 1 631 ? -7.957 -35.413 20.885 1.00 90.69 631 PRO A CA 1
ATOM 5040 C C . PRO A 1 631 ? -8.696 -34.316 20.113 1.00 90.69 631 PRO A C 1
ATOM 5042 O O . PRO A 1 631 ? -8.819 -34.414 18.898 1.00 90.69 631 PRO A O 1
ATOM 5045 N N . GLN A 1 632 ? -9.199 -33.292 20.808 1.00 89.50 632 GLN A N 1
ATOM 5046 C CA . GLN A 1 632 ? -9.883 -32.143 20.207 1.00 89.50 632 GLN A CA 1
ATOM 5047 C C . GLN A 1 632 ? -8.920 -31.003 19.825 1.00 89.50 632 GLN A C 1
ATOM 5049 O O . GLN A 1 632 ? -9.375 -29.975 19.336 1.00 89.50 632 GLN A O 1
ATOM 5054 N N . LEU A 1 633 ? -7.608 -31.149 20.061 1.00 90.62 633 LEU A N 1
ATOM 5055 C CA . LEU A 1 633 ? -6.618 -30.112 19.766 1.00 90.62 633 LEU A CA 1
ATOM 5056 C C . LEU A 1 633 ? -6.533 -29.844 18.256 1.00 90.62 633 LEU A C 1
ATOM 5058 O O . LEU A 1 633 ? -6.015 -30.662 17.493 1.00 90.62 633 LEU A O 1
ATOM 5062 N N . THR A 1 634 ? -7.010 -28.674 17.839 1.00 91.50 634 THR A N 1
ATOM 5063 C CA . THR A 1 634 ? -6.933 -28.206 16.450 1.00 91.50 634 THR A CA 1
ATOM 5064 C C . THR A 1 634 ? -5.610 -27.470 16.170 1.00 91.50 634 THR A C 1
ATOM 5066 O O . THR A 1 634 ? -4.941 -27.040 17.112 1.00 91.50 634 THR A O 1
ATOM 5069 N N . PRO A 1 635 ? -5.206 -27.273 14.897 1.00 89.81 635 PRO A N 1
ATOM 5070 C CA . PRO A 1 635 ? -4.045 -26.440 14.559 1.00 89.81 635 PRO A CA 1
ATOM 5071 C C . PRO A 1 635 ? -4.136 -24.994 15.077 1.00 89.81 635 PRO A C 1
ATOM 5073 O O . PRO A 1 635 ? -3.130 -24.428 15.502 1.00 89.81 635 PRO A O 1
ATOM 5076 N N . ASP A 1 636 ? -5.332 -24.398 15.085 1.00 90.81 636 ASP A N 1
ATOM 5077 C CA . ASP A 1 636 ? -5.534 -23.034 15.589 1.00 90.81 636 ASP A CA 1
ATOM 5078 C C . ASP A 1 636 ? -5.423 -22.983 17.124 1.00 90.81 636 ASP A C 1
ATOM 5080 O O . ASP A 1 636 ? -4.801 -22.071 17.674 1.00 90.81 636 ASP A O 1
ATOM 5084 N N . ASP A 1 637 ? -5.940 -23.995 17.829 1.00 92.94 637 ASP A N 1
ATOM 5085 C CA . ASP A 1 637 ? -5.747 -24.142 19.278 1.00 92.94 637 ASP A CA 1
ATOM 5086 C C . ASP A 1 637 ? -4.280 -24.394 19.636 1.00 92.94 637 ASP A C 1
ATOM 5088 O O . ASP A 1 637 ? -3.766 -23.832 20.603 1.00 92.94 637 ASP A O 1
ATOM 5092 N N . ALA A 1 638 ? -3.574 -25.187 18.833 1.00 93.94 638 ALA A N 1
ATOM 5093 C CA . ALA A 1 638 ? -2.147 -25.423 18.986 1.00 93.94 638 ALA A CA 1
ATOM 5094 C C . ALA A 1 638 ? -1.328 -24.129 18.844 1.00 93.94 638 ALA A C 1
ATOM 5096 O O . ALA A 1 638 ? -0.426 -23.880 19.645 1.00 93.94 638 ALA A O 1
ATOM 5097 N N . PHE A 1 639 ? -1.688 -23.249 17.905 1.00 94.00 639 PHE A N 1
ATOM 5098 C CA . PHE A 1 639 ? -1.075 -21.923 17.826 1.00 94.00 639 PHE A CA 1
ATOM 5099 C C . PHE A 1 639 ? -1.386 -21.064 19.065 1.00 94.00 639 PHE A C 1
ATOM 5101 O O . PHE A 1 639 ? -0.516 -20.354 19.566 1.00 94.00 639 PHE A O 1
ATOM 5108 N N . ARG A 1 640 ? -2.592 -21.156 19.642 1.00 94.00 640 ARG A N 1
ATOM 5109 C CA . ARG A 1 640 ? -2.900 -20.485 20.922 1.00 94.00 640 ARG A CA 1
ATOM 5110 C C . ARG A 1 640 ? -2.049 -21.027 22.078 1.00 94.00 640 ARG A C 1
ATOM 5112 O O . ARG A 1 640 ? -1.577 -20.241 22.896 1.00 94.00 640 ARG A O 1
ATOM 5119 N N . VAL A 1 641 ? -1.790 -22.338 22.133 1.00 95.75 641 VAL A N 1
ATOM 5120 C CA . VAL A 1 641 ? -0.849 -22.951 23.098 1.00 95.75 641 VAL A CA 1
ATOM 5121 C C . VAL A 1 641 ? 0.559 -22.369 22.936 1.00 95.75 641 VAL A C 1
ATOM 5123 O O . VAL A 1 641 ? 1.212 -22.016 23.923 1.00 95.75 641 VAL A O 1
ATOM 5126 N N . GLN A 1 642 ? 1.018 -22.219 21.696 1.00 94.88 642 GLN A N 1
ATOM 5127 C CA . GLN A 1 642 ? 2.294 -21.582 21.383 1.00 94.88 642 GLN A CA 1
ATOM 5128 C C . GLN A 1 642 ? 2.339 -20.121 21.862 1.00 94.88 642 GLN A C 1
ATOM 5130 O O . GLN A 1 642 ? 3.325 -19.721 22.480 1.00 94.88 642 GLN A O 1
ATOM 5135 N N . GLN A 1 643 ? 1.266 -19.344 21.662 1.00 94.69 643 GLN A N 1
ATOM 5136 C CA . GLN A 1 643 ? 1.161 -17.962 22.155 1.00 94.69 643 GLN A CA 1
ATOM 5137 C C . GLN A 1 643 ? 1.231 -17.875 23.686 1.00 94.69 643 GLN A C 1
ATOM 5139 O O . GLN A 1 643 ? 1.882 -16.976 24.214 1.00 94.69 643 GLN A O 1
ATOM 5144 N N . ILE A 1 644 ? 0.631 -18.826 24.412 1.00 95.00 644 ILE A N 1
ATOM 5145 C CA . ILE A 1 644 ? 0.750 -18.907 25.880 1.00 95.00 644 ILE A CA 1
ATOM 5146 C C . ILE A 1 644 ? 2.212 -19.136 26.284 1.00 95.00 644 ILE A C 1
ATOM 5148 O O . ILE A 1 644 ? 2.729 -18.450 27.165 1.00 95.00 644 ILE A O 1
ATOM 5152 N N . THR A 1 645 ? 2.898 -20.075 25.626 1.00 93.38 645 THR A N 1
ATOM 5153 C CA . THR A 1 645 ? 4.319 -20.356 25.890 1.00 93.38 645 THR A CA 1
ATOM 5154 C C . THR A 1 645 ? 5.196 -19.132 25.615 1.00 93.38 645 THR A C 1
ATOM 5156 O O . THR A 1 645 ? 6.050 -18.796 26.437 1.00 93.38 645 THR A O 1
ATOM 5159 N N . LEU A 1 646 ? 4.955 -18.436 24.500 1.00 94.62 646 LEU A N 1
ATOM 5160 C CA . LEU A 1 646 ? 5.638 -17.194 24.144 1.00 94.62 646 LEU A CA 1
ATOM 5161 C C . LEU A 1 646 ? 5.400 -16.105 25.197 1.00 94.62 646 LEU A C 1
ATOM 5163 O O . LEU A 1 646 ? 6.357 -15.524 25.700 1.00 94.62 646 LEU A O 1
ATOM 5167 N N . HIS A 1 647 ? 4.145 -15.863 25.577 1.00 93.88 647 HIS A N 1
ATOM 5168 C CA . HIS A 1 647 ? 3.790 -14.863 26.582 1.00 93.88 647 HIS A CA 1
ATOM 5169 C C . HIS A 1 647 ? 4.505 -15.110 27.917 1.00 93.88 647 HIS A C 1
ATOM 5171 O O . HIS A 1 647 ? 5.092 -14.186 28.480 1.00 93.88 647 HIS A O 1
ATOM 5177 N N . ASN A 1 648 ? 4.531 -16.362 28.383 1.00 91.81 648 ASN A N 1
ATOM 5178 C CA . ASN A 1 648 ? 5.239 -16.738 29.607 1.00 91.81 648 ASN A CA 1
ATOM 5179 C C . ASN A 1 648 ? 6.748 -16.455 29.506 1.00 91.81 648 ASN A C 1
ATOM 5181 O O . ASN A 1 648 ? 7.333 -15.932 30.450 1.00 91.81 648 ASN A O 1
ATOM 5185 N N . ALA A 1 649 ? 7.376 -16.754 28.363 1.00 92.31 649 ALA A N 1
ATOM 5186 C CA . ALA A 1 649 ? 8.800 -16.483 28.157 1.00 92.31 649 ALA A CA 1
ATOM 5187 C C . ALA A 1 649 ? 9.116 -14.975 28.189 1.00 92.31 649 ALA A C 1
ATOM 5189 O O . ALA A 1 649 ? 10.075 -14.557 28.845 1.00 92.31 649 ALA A O 1
ATOM 5190 N N . LEU A 1 650 ? 8.274 -14.153 27.553 1.00 93.50 650 LEU A N 1
ATOM 5191 C CA . LEU A 1 650 ? 8.412 -12.692 27.565 1.00 93.50 650 LEU A CA 1
ATOM 5192 C C . LEU A 1 650 ? 8.269 -12.116 28.981 1.00 93.50 650 LEU A C 1
ATOM 5194 O O . LEU A 1 650 ? 9.041 -11.243 29.371 1.00 93.50 650 LEU A O 1
ATOM 5198 N N . GLN A 1 651 ? 7.337 -12.639 29.786 1.00 91.62 651 GLN A N 1
ATOM 5199 C CA . GLN A 1 651 ? 7.195 -12.242 31.193 1.00 91.62 651 GLN A CA 1
ATOM 5200 C C . GLN A 1 651 ? 8.430 -12.585 32.039 1.00 91.62 651 GLN A C 1
ATOM 5202 O O . GLN A 1 651 ? 8.726 -11.883 33.002 1.00 91.62 651 GLN A O 1
ATOM 5207 N N . THR A 1 652 ? 9.171 -13.637 31.677 1.00 87.88 652 THR A N 1
ATOM 5208 C CA . THR A 1 652 ? 10.428 -14.017 32.346 1.00 87.88 652 THR A CA 1
ATOM 5209 C C . THR A 1 652 ? 11.666 -13.270 31.833 1.00 87.88 652 THR A C 1
ATOM 5211 O O . THR A 1 652 ? 12.778 -13.577 32.258 1.00 87.88 652 THR A O 1
ATOM 5214 N N . GLY A 1 653 ? 11.492 -12.276 30.953 1.00 90.50 653 GLY A N 1
ATOM 5215 C CA . GLY A 1 653 ? 12.566 -11.405 30.461 1.00 90.50 653 GLY A CA 1
ATOM 5216 C C . GLY A 1 653 ? 13.221 -11.850 29.151 1.00 90.50 653 GLY A C 1
ATOM 5217 O O . GLY A 1 653 ? 14.206 -11.240 28.736 1.00 90.50 653 GLY A O 1
ATOM 5218 N N . ASP A 1 654 ? 12.699 -12.884 28.486 1.00 95.69 654 ASP A N 1
ATOM 5219 C CA . ASP A 1 654 ? 13.121 -13.225 27.126 1.00 95.69 654 ASP A CA 1
ATOM 5220 C C . ASP A 1 654 ? 12.524 -12.238 26.105 1.00 95.69 654 ASP A C 1
ATOM 5222 O O . ASP A 1 654 ? 11.644 -11.433 26.415 1.00 95.69 654 ASP A O 1
ATOM 5226 N N . ARG A 1 655 ? 12.990 -12.295 24.857 1.00 96.62 655 ARG A N 1
ATOM 5227 C CA . ARG A 1 655 ? 12.557 -11.402 23.782 1.00 96.62 655 ARG A CA 1
ATOM 5228 C C . ARG A 1 655 ? 12.225 -12.194 22.529 1.00 96.62 655 ARG A C 1
ATOM 5230 O O . ARG A 1 655 ? 13.023 -13.011 22.084 1.00 96.62 655 ARG A O 1
ATOM 5237 N N . LEU A 1 656 ? 11.080 -11.902 21.919 1.00 97.31 656 LEU A N 1
ATOM 5238 C CA . LEU A 1 656 ? 10.762 -12.374 20.574 1.00 97.31 656 LEU A CA 1
ATOM 5239 C C . LEU A 1 656 ? 11.701 -11.685 19.579 1.00 97.31 656 LEU A C 1
ATOM 5241 O O . LEU A 1 656 ? 11.778 -10.457 19.548 1.00 97.31 656 LEU A O 1
ATOM 5245 N N . VAL A 1 657 ? 12.437 -12.466 18.793 1.00 97.44 657 VAL A N 1
ATOM 5246 C CA . VAL A 1 657 ? 13.422 -11.944 17.829 1.00 97.44 657 VAL A CA 1
ATOM 5247 C C . VAL A 1 657 ? 13.204 -12.455 16.418 1.00 97.44 657 VAL A C 1
ATOM 5249 O O . VAL A 1 657 ? 13.966 -12.108 15.520 1.00 97.44 657 VAL A O 1
ATOM 5252 N N . GLY A 1 658 ? 12.195 -13.290 16.195 1.00 97.50 658 GLY A N 1
ATOM 5253 C CA . GLY A 1 658 ? 12.005 -13.876 14.888 1.00 97.50 658 GLY A CA 1
ATOM 5254 C C . GLY A 1 658 ? 10.915 -14.918 14.819 1.00 97.50 658 GLY A C 1
ATOM 5255 O O . GLY A 1 658 ? 10.223 -15.203 15.798 1.00 97.50 658 GLY A O 1
ATOM 5256 N N . TRP A 1 659 ? 10.798 -15.491 13.632 1.00 98.00 659 TRP A N 1
ATOM 5257 C CA . TRP A 1 659 ? 9.866 -16.558 13.317 1.00 98.00 659 TRP A CA 1
ATOM 5258 C C . TRP A 1 659 ? 10.521 -17.563 12.382 1.00 98.00 659 TRP A C 1
ATOM 5260 O O . TRP A 1 659 ? 11.390 -17.205 11.588 1.00 98.00 659 TRP A O 1
ATOM 5270 N N . LYS A 1 660 ? 10.076 -18.811 12.452 1.00 96.19 660 LYS A N 1
ATOM 5271 C CA . LYS A 1 660 ? 10.497 -19.862 11.533 1.00 96.19 660 LYS A CA 1
ATOM 5272 C C . LYS A 1 660 ? 9.305 -20.545 10.893 1.00 96.19 660 LYS A C 1
ATOM 5274 O O . LYS A 1 660 ? 8.224 -20.580 11.486 1.00 96.19 660 LYS A O 1
ATOM 5279 N N . LEU A 1 661 ? 9.515 -21.075 9.701 1.00 93.31 661 LEU A N 1
ATOM 5280 C CA . LEU A 1 661 ? 8.540 -21.808 8.916 1.00 93.31 661 LEU A CA 1
ATOM 5281 C C . LEU A 1 661 ? 9.104 -23.198 8.622 1.00 93.31 661 LEU A C 1
ATOM 5283 O O . LEU A 1 661 ? 10.242 -23.303 8.183 1.00 93.31 661 LEU A O 1
ATOM 5287 N N . GLY A 1 662 ? 8.318 -24.247 8.841 1.00 86.25 662 GLY A N 1
ATOM 5288 C CA . GLY A 1 662 ? 8.724 -25.629 8.602 1.00 86.25 662 GLY A CA 1
ATOM 5289 C C . GLY A 1 662 ? 7.699 -26.400 7.771 1.00 86.25 662 GLY A C 1
ATOM 5290 O O . GLY A 1 662 ? 6.574 -25.956 7.524 1.00 86.25 662 GLY A O 1
ATOM 5291 N N . ASN A 1 663 ? 8.122 -27.561 7.266 1.00 76.81 663 ASN A N 1
ATOM 5292 C CA . ASN A 1 663 ? 7.322 -28.442 6.410 1.00 76.81 663 ASN A CA 1
ATOM 5293 C C . 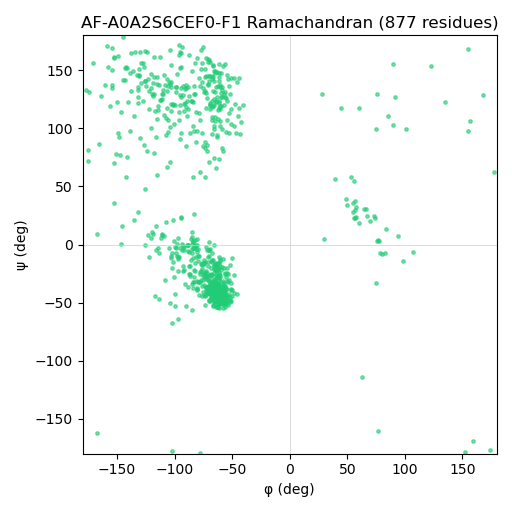ASN A 1 663 ? 6.705 -27.737 5.171 1.00 76.81 663 ASN A C 1
ATOM 5295 O O . ASN A 1 663 ? 5.492 -27.689 4.949 1.00 76.81 663 ASN A O 1
ATOM 5299 N N . ILE A 1 664 ? 7.568 -27.148 4.344 1.00 68.75 664 ILE A N 1
ATOM 5300 C CA . ILE A 1 664 ? 7.166 -26.212 3.275 1.00 68.75 664 ILE A CA 1
ATOM 5301 C C . ILE A 1 664 ? 7.173 -26.836 1.878 1.00 68.75 664 ILE A C 1
ATOM 5303 O O . ILE A 1 664 ? 6.514 -26.337 0.961 1.00 68.75 664 ILE A O 1
ATOM 5307 N N . ALA A 1 665 ? 7.886 -27.944 1.691 1.00 65.19 665 ALA A N 1
ATOM 5308 C CA . ALA A 1 665 ? 7.840 -28.671 0.434 1.00 65.19 665 ALA A CA 1
ATOM 5309 C C . ALA A 1 665 ? 6.457 -29.319 0.275 1.00 65.19 665 ALA A C 1
ATOM 5311 O O . ALA A 1 665 ? 6.077 -30.166 1.079 1.00 65.19 665 ALA A O 1
ATOM 5312 N N . LYS A 1 666 ? 5.726 -28.970 -0.794 1.00 57.50 666 LYS A N 1
ATOM 5313 C CA . LYS A 1 666 ? 4.408 -29.549 -1.133 1.00 57.50 666 LYS A CA 1
ATOM 5314 C C . LYS A 1 666 ? 4.431 -31.086 -1.109 1.00 57.50 666 LYS A C 1
ATOM 5316 O O . LYS A 1 666 ? 3.527 -31.717 -0.587 1.00 57.50 666 LYS A O 1
ATOM 5321 N N . VAL A 1 667 ? 5.526 -31.673 -1.598 1.00 54.69 667 VAL A N 1
ATOM 5322 C CA . VAL A 1 667 ? 5.760 -33.127 -1.598 1.00 54.69 667 VAL A CA 1
ATOM 5323 C C . VAL A 1 667 ? 5.863 -33.696 -0.178 1.00 54.69 667 VAL A C 1
ATOM 5325 O O . VAL A 1 667 ? 5.378 -34.796 0.071 1.00 54.69 667 VAL A O 1
ATOM 5328 N N . MET A 1 668 ? 6.466 -32.958 0.760 1.00 56.19 668 MET A N 1
ATOM 5329 C CA . MET A 1 668 ? 6.510 -33.355 2.169 1.00 56.19 668 MET A CA 1
ATOM 5330 C C . MET A 1 668 ? 5.143 -33.145 2.831 1.00 56.19 668 MET A C 1
ATOM 5332 O O . MET A 1 668 ? 4.638 -34.071 3.454 1.00 56.19 668 MET A O 1
ATOM 5336 N N . GLN A 1 669 ? 4.465 -32.021 2.577 1.00 64.25 669 GLN A N 1
ATOM 5337 C CA . GLN A 1 669 ? 3.083 -31.784 3.024 1.00 64.25 669 GLN A CA 1
ATOM 5338 C C . GLN A 1 669 ? 2.143 -32.937 2.632 1.00 64.25 669 GLN A C 1
ATOM 5340 O O . GLN A 1 669 ? 1.484 -33.512 3.498 1.00 64.25 669 GLN A O 1
ATOM 5345 N N . ASP A 1 670 ? 2.171 -33.362 1.366 1.00 54.66 670 ASP A N 1
ATOM 5346 C CA . ASP A 1 670 ? 1.368 -34.482 0.864 1.00 54.66 670 ASP A CA 1
ATOM 5347 C C . ASP A 1 670 ? 1.783 -35.830 1.498 1.00 54.66 670 ASP A C 1
ATOM 5349 O O . ASP A 1 670 ? 0.929 -36.649 1.841 1.00 54.66 670 ASP A O 1
ATOM 5353 N N . ALA A 1 671 ? 3.086 -36.066 1.712 1.00 43.38 671 ALA A N 1
ATOM 5354 C CA . ALA A 1 671 ? 3.603 -37.289 2.344 1.00 43.38 671 ALA A CA 1
ATOM 5355 C C . ALA A 1 671 ? 3.245 -37.412 3.841 1.00 43.38 671 ALA A C 1
ATOM 5357 O O . ALA A 1 671 ? 3.175 -38.534 4.373 1.00 43.38 671 ALA A O 1
ATOM 5358 N N . PHE A 1 672 ? 3.008 -36.272 4.495 1.00 47.94 672 PHE A N 1
ATOM 5359 C CA . PHE A 1 672 ? 2.623 -36.141 5.901 1.00 47.94 672 PHE A CA 1
ATOM 5360 C C . PHE A 1 672 ? 1.126 -35.936 6.130 1.00 47.94 672 PHE A C 1
ATOM 5362 O O . PHE A 1 672 ? 0.681 -35.991 7.275 1.00 47.94 672 PHE A O 1
ATOM 5369 N N . GLY A 1 673 ? 0.345 -35.739 5.065 1.00 50.88 673 GLY A N 1
ATOM 5370 C CA . GLY A 1 673 ? -1.076 -35.408 5.174 1.00 50.88 673 GLY A CA 1
ATOM 5371 C C . GLY A 1 673 ? -1.315 -34.047 5.833 1.00 50.88 673 GLY A C 1
ATOM 5372 O O . GLY A 1 673 ? -2.307 -33.876 6.536 1.00 50.88 673 GLY A O 1
ATOM 5373 N N . LEU A 1 674 ? -0.383 -33.110 5.646 1.00 57.94 674 LEU A N 1
ATOM 5374 C CA . LEU A 1 674 ? -0.444 -31.751 6.171 1.00 57.94 674 LEU A CA 1
ATOM 5375 C C . LEU A 1 674 ? -1.025 -30.840 5.083 1.00 57.94 674 LEU A C 1
ATOM 5377 O O . LEU A 1 674 ? -0.573 -30.852 3.942 1.00 57.94 674 LEU A O 1
ATOM 5381 N N . ASP A 1 675 ? -2.045 -30.062 5.427 1.00 64.06 675 ASP A N 1
ATOM 5382 C CA . ASP A 1 675 ? -2.744 -29.141 4.522 1.00 64.06 675 ASP A CA 1
ATOM 5383 C C . ASP A 1 675 ? -2.070 -27.761 4.425 1.00 64.06 675 ASP A C 1
ATOM 5385 O O . ASP A 1 675 ? -2.352 -26.993 3.500 1.00 64.06 675 ASP A O 1
ATOM 5389 N N . GLN A 1 676 ? -1.142 -27.465 5.341 1.00 72.31 676 GLN A N 1
ATOM 5390 C CA . GLN A 1 676 ? -0.367 -26.225 5.396 1.00 72.31 676 GLN A CA 1
ATOM 5391 C C . GLN A 1 676 ? 1.014 -26.411 6.077 1.00 72.31 676 GLN A C 1
ATOM 5393 O O . GLN A 1 676 ? 1.203 -27.382 6.816 1.00 72.31 676 GLN A O 1
ATOM 5398 N N . PRO A 1 677 ? 1.982 -25.493 5.848 1.00 84.88 677 PRO A N 1
ATOM 5399 C CA . PRO A 1 677 ? 3.229 -25.396 6.620 1.00 84.88 677 PRO A CA 1
ATOM 5400 C C . PRO A 1 677 ? 3.013 -25.233 8.134 1.00 84.88 677 PRO A C 1
ATOM 5402 O O . PRO A 1 677 ? 1.993 -24.682 8.564 1.00 84.88 677 PRO A O 1
ATOM 5405 N N . ASP A 1 678 ? 4.004 -25.637 8.935 1.00 89.06 678 ASP A N 1
ATOM 5406 C CA . ASP A 1 678 ? 4.077 -25.304 10.363 1.00 89.06 678 ASP A CA 1
ATOM 5407 C C . ASP A 1 678 ? 4.960 -24.066 10.611 1.00 89.06 678 ASP A C 1
ATOM 5409 O O . ASP A 1 678 ? 5.641 -23.570 9.710 1.00 89.06 678 ASP A O 1
ATOM 5413 N N . TYR A 1 679 ? 4.874 -23.483 11.810 1.00 93.56 679 TYR A N 1
ATOM 5414 C CA . TYR A 1 679 ? 5.593 -22.251 12.134 1.00 93.56 679 TYR A CA 1
ATOM 5415 C C . TYR A 1 679 ? 5.878 -22.081 13.630 1.00 93.56 679 TYR A C 1
ATOM 5417 O O . TYR A 1 679 ? 5.152 -22.560 14.499 1.00 93.56 679 TYR A O 1
ATOM 5425 N N . GLY A 1 680 ? 6.985 -21.402 13.933 1.00 95.12 680 GLY A N 1
ATOM 5426 C CA . GLY A 1 680 ? 7.553 -21.226 15.272 1.00 95.12 680 GLY A CA 1
ATOM 5427 C C . GLY A 1 680 ? 7.889 -19.769 15.582 1.00 95.12 680 GLY A C 1
ATOM 5428 O O . GLY A 1 680 ? 8.352 -19.057 14.698 1.00 95.12 680 GLY A O 1
ATOM 5429 N N . SER A 1 681 ? 7.733 -19.338 16.833 1.00 96.62 681 SER A N 1
ATOM 5430 C CA . SER A 1 681 ? 8.340 -18.106 17.344 1.00 96.62 681 SER A CA 1
ATOM 5431 C C . SER A 1 681 ? 9.786 -18.374 17.765 1.00 96.62 681 SER A C 1
ATOM 5433 O O . SER A 1 681 ? 10.057 -19.378 18.430 1.00 96.62 681 SER A O 1
ATOM 5435 N N . LEU A 1 682 ? 10.703 -17.476 17.412 1.00 97.69 682 LEU A N 1
ATOM 5436 C CA . LEU A 1 682 ? 12.113 -17.543 17.792 1.00 97.69 682 LEU A CA 1
ATOM 5437 C C . LEU A 1 682 ? 12.392 -16.542 18.914 1.00 97.69 682 LEU A C 1
ATOM 5439 O O . LEU A 1 682 ? 12.190 -15.335 18.754 1.00 97.69 682 LEU A O 1
ATOM 5443 N N . LEU A 1 683 ? 12.864 -17.046 20.049 1.00 96.81 683 LEU A N 1
ATOM 5444 C CA . LEU A 1 683 ? 13.243 -16.238 21.207 1.00 96.81 683 LEU A CA 1
ATOM 5445 C C . LEU A 1 683 ? 14.739 -15.925 21.177 1.00 96.81 683 LEU A C 1
ATOM 5447 O O . LEU A 1 683 ? 15.521 -16.716 20.650 1.00 96.81 683 LEU A O 1
ATOM 5451 N N . ALA A 1 684 ? 15.164 -14.813 21.772 1.00 96.56 684 ALA A N 1
ATOM 5452 C CA . ALA A 1 684 ? 16.576 -14.441 21.847 1.00 96.56 684 ALA A CA 1
ATOM 5453 C C . ALA A 1 684 ? 17.426 -15.563 22.466 1.00 96.56 684 ALA A C 1
ATOM 5455 O O . ALA A 1 684 ? 18.516 -15.843 21.977 1.00 96.56 684 ALA A O 1
ATOM 5456 N N . SER A 1 685 ? 16.891 -16.253 23.477 1.00 93.69 685 SER A N 1
ATOM 5457 C CA . SER A 1 685 ? 17.533 -17.400 24.133 1.00 93.69 685 SER A CA 1
ATOM 5458 C C . SER A 1 685 ? 17.750 -18.629 23.239 1.00 93.69 685 SER A C 1
ATOM 5460 O O . SER A 1 685 ? 18.543 -19.498 23.592 1.00 93.69 685 SER A O 1
ATOM 5462 N N . THR A 1 686 ? 17.071 -18.719 22.088 1.00 94.25 686 THR A N 1
ATOM 5463 C CA . THR A 1 686 ? 17.248 -19.826 21.129 1.00 94.25 686 THR A CA 1
ATOM 5464 C C . THR A 1 686 ? 18.446 -19.626 20.204 1.00 94.25 686 THR A C 1
ATOM 5466 O O . THR A 1 686 ? 18.892 -20.588 19.582 1.00 94.25 686 THR A O 1
ATOM 5469 N N . PHE A 1 687 ? 18.984 -18.406 20.113 1.00 96.06 687 PHE A N 1
ATOM 5470 C CA . PHE A 1 687 ? 20.141 -18.117 19.273 1.00 96.06 687 PHE A CA 1
ATOM 5471 C C . PHE A 1 687 ? 21.437 -18.476 19.987 1.00 96.06 687 PHE A C 1
ATOM 5473 O O . PHE A 1 687 ? 21.698 -18.052 21.113 1.00 96.06 687 PHE A O 1
ATOM 5480 N N . ILE A 1 688 ? 22.272 -19.230 19.286 1.00 92.94 688 ILE A N 1
ATOM 5481 C CA . ILE A 1 688 ? 23.591 -19.653 19.730 1.00 92.94 688 ILE A CA 1
ATOM 5482 C C . ILE A 1 688 ? 24.618 -19.003 18.805 1.00 92.94 688 ILE A C 1
ATOM 5484 O O . ILE A 1 688 ? 24.412 -18.891 17.595 1.00 92.94 688 ILE A O 1
ATOM 5488 N N . TYR A 1 689 ? 25.712 -18.512 19.384 1.00 87.06 689 TYR A N 1
ATOM 5489 C CA . TYR A 1 689 ? 26.718 -17.775 18.629 1.00 87.06 689 TYR A CA 1
ATOM 5490 C C . TYR A 1 689 ? 27.582 -18.720 17.789 1.00 87.06 689 TYR A C 1
ATOM 5492 O O . TYR A 1 689 ? 27.985 -19.790 18.255 1.00 87.06 689 TYR A O 1
ATOM 5500 N N . GLU A 1 690 ? 27.905 -18.301 16.567 1.00 83.00 690 GLU A N 1
ATOM 5501 C CA . GLU A 1 690 ? 28.861 -18.995 15.701 1.00 83.00 690 GLU A CA 1
ATOM 5502 C C . GLU A 1 690 ? 30.190 -19.234 16.446 1.00 83.00 690 GLU A C 1
ATOM 5504 O O . GLU A 1 690 ? 30.676 -18.369 17.180 1.00 83.00 690 GLU A O 1
ATOM 5509 N N . GLY A 1 691 ? 30.755 -20.436 16.308 1.00 74.69 691 GLY A N 1
ATOM 5510 C CA . GLY A 1 691 ? 31.977 -20.839 17.017 1.00 74.69 691 GLY A CA 1
ATOM 5511 C C . GLY A 1 691 ? 31.797 -21.201 18.499 1.00 74.69 691 GLY A C 1
ATOM 5512 O O . GLY A 1 691 ? 32.785 -21.492 19.175 1.00 74.69 691 GLY A O 1
ATOM 5513 N N . THR A 1 692 ? 30.567 -21.213 19.024 1.00 80.94 692 THR A N 1
ATOM 5514 C CA . THR A 1 692 ? 30.270 -21.805 20.341 1.00 80.94 692 THR A CA 1
ATOM 5515 C C . THR A 1 692 ? 29.828 -23.264 20.217 1.00 80.94 692 THR A C 1
ATOM 5517 O O . THR A 1 692 ? 29.631 -23.781 19.115 1.00 80.94 692 THR A O 1
ATOM 5520 N N . SER A 1 693 ? 29.730 -23.947 21.361 1.00 89.81 693 SER A N 1
ATOM 5521 C CA . SER A 1 693 ? 29.370 -25.364 21.413 1.00 89.81 693 SER A CA 1
ATOM 5522 C C . SER A 1 693 ? 27.977 -25.592 21.989 1.00 89.81 693 SER A C 1
ATOM 5524 O O . SER A 1 693 ? 27.537 -24.885 22.898 1.00 89.81 693 SER A O 1
ATOM 5526 N N . ILE A 1 694 ? 27.306 -26.616 21.471 1.00 93.19 694 ILE A N 1
ATOM 5527 C CA . ILE A 1 694 ? 25.996 -27.087 21.913 1.00 93.19 694 ILE A CA 1
ATOM 5528 C C . ILE A 1 694 ? 26.177 -28.448 22.572 1.00 93.19 694 ILE A C 1
ATOM 5530 O O . ILE A 1 694 ? 26.734 -29.367 21.976 1.00 93.19 694 ILE A O 1
ATOM 5534 N N . ASP A 1 695 ? 25.707 -28.585 23.809 1.00 93.12 695 ASP A N 1
ATOM 5535 C CA . ASP A 1 695 ? 25.806 -29.841 24.550 1.00 93.12 695 ASP A CA 1
ATOM 5536 C C . ASP A 1 695 ? 24.575 -30.722 24.299 1.00 93.12 695 ASP A C 1
ATOM 5538 O O . ASP A 1 695 ? 23.452 -30.348 24.653 1.00 93.12 695 ASP A O 1
ATOM 5542 N N . LEU A 1 696 ? 24.789 -31.914 23.730 1.00 92.19 696 LEU A N 1
ATOM 5543 C CA . LEU A 1 696 ? 23.734 -32.892 23.440 1.00 92.19 696 LEU A CA 1
ATOM 5544 C C . LEU A 1 696 ? 22.926 -33.290 24.674 1.00 92.19 696 LEU A C 1
ATOM 5546 O O . LEU A 1 696 ? 21.767 -33.673 24.536 1.00 92.19 696 LEU A O 1
ATOM 5550 N N . LYS A 1 697 ? 23.488 -33.177 25.883 1.00 89.31 697 LYS A N 1
ATOM 5551 C CA . LYS A 1 697 ? 22.763 -33.511 27.117 1.00 89.31 697 LYS A CA 1
ATOM 5552 C C . LYS A 1 697 ? 21.549 -32.606 27.368 1.00 89.31 697 LYS A C 1
ATOM 5554 O O . LYS A 1 697 ? 20.667 -32.986 28.132 1.00 89.31 697 LYS A O 1
ATOM 5559 N N . ASN A 1 698 ? 21.537 -31.412 26.770 1.00 88.06 698 ASN A N 1
ATOM 5560 C CA . ASN A 1 698 ? 20.471 -30.422 26.927 1.00 88.06 698 ASN A CA 1
ATOM 5561 C C . ASN A 1 698 ? 19.339 -30.615 25.903 1.00 88.06 698 ASN A C 1
ATOM 5563 O O . ASN A 1 698 ? 18.331 -29.918 25.977 1.00 88.06 698 ASN A O 1
ATOM 5567 N N . LEU A 1 699 ? 19.501 -31.544 24.958 1.00 91.94 699 LEU A N 1
ATOM 5568 C CA . LEU A 1 699 ? 18.566 -31.817 23.870 1.00 91.94 699 LEU A CA 1
ATOM 5569 C C . LEU A 1 699 ? 17.928 -33.203 24.047 1.00 91.94 699 LEU A C 1
ATOM 5571 O O . LEU A 1 699 ? 18.431 -34.046 24.794 1.00 91.94 699 LEU A O 1
ATOM 5575 N N . ILE A 1 700 ? 16.802 -33.441 23.373 1.00 92.31 700 ILE A N 1
ATOM 5576 C CA . ILE A 1 700 ? 16.036 -34.690 23.479 1.00 92.31 700 ILE A CA 1
ATOM 5577 C C . ILE A 1 700 ? 16.400 -35.645 22.337 1.00 92.31 700 ILE A C 1
ATOM 5579 O O . ILE A 1 700 ? 16.913 -36.742 22.568 1.00 92.31 700 ILE A O 1
ATOM 5583 N N . LYS A 1 701 ? 16.101 -35.248 21.100 1.00 90.81 701 LYS A N 1
ATOM 5584 C CA . LYS A 1 701 ? 16.340 -36.007 19.869 1.00 90.81 701 LYS A CA 1
ATOM 5585 C C . LYS A 1 701 ? 16.506 -35.031 18.690 1.00 90.81 701 LYS A C 1
ATOM 5587 O O . LYS A 1 701 ? 15.620 -34.973 17.837 1.00 90.81 701 LYS A O 1
ATOM 5592 N N . PRO A 1 702 ? 17.617 -34.276 18.648 1.00 95.06 702 PRO A N 1
ATOM 5593 C CA . PRO A 1 702 ? 17.780 -33.152 17.734 1.00 95.06 702 PRO A CA 1
ATOM 5594 C C . PRO A 1 702 ? 18.106 -33.559 16.288 1.00 95.06 702 PRO A C 1
ATOM 5596 O O . PRO A 1 702 ? 18.770 -34.574 16.048 1.00 95.06 702 PRO A O 1
ATOM 5599 N N . TYR A 1 703 ? 17.693 -32.718 15.338 1.00 95.44 703 TYR A N 1
ATOM 5600 C CA . TYR A 1 703 ? 18.078 -32.751 13.924 1.00 95.44 703 TYR A CA 1
ATOM 5601 C C . TYR A 1 703 ? 18.607 -31.383 13.474 1.00 95.44 703 TYR A C 1
ATOM 5603 O O . TYR A 1 703 ? 18.277 -30.364 14.074 1.00 95.44 703 TYR A O 1
ATOM 5611 N N . VAL A 1 704 ? 19.418 -31.376 12.416 1.00 95.56 704 VAL A N 1
ATOM 5612 C CA . VAL A 1 704 ? 20.055 -30.197 11.819 1.00 95.56 704 VAL A CA 1
ATOM 5613 C C . VAL A 1 704 ? 19.438 -29.896 10.458 1.00 95.56 704 VAL A C 1
ATOM 5615 O O . VAL A 1 704 ? 19.337 -30.787 9.610 1.00 95.56 704 VAL A O 1
ATOM 5618 N N . GLU A 1 705 ? 19.105 -28.629 10.234 1.00 94.81 705 GLU A N 1
ATOM 5619 C CA . GLU A 1 705 ? 18.556 -28.097 8.989 1.00 94.81 705 GLU A CA 1
ATOM 5620 C C . GLU A 1 705 ? 19.351 -26.869 8.524 1.00 94.81 705 GLU A C 1
ATOM 5622 O O . GLU A 1 705 ? 19.732 -26.019 9.327 1.00 94.81 705 GLU A O 1
ATOM 5627 N N . LEU A 1 706 ? 19.615 -26.769 7.214 1.00 95.75 706 LEU A N 1
ATOM 5628 C CA . LEU A 1 706 ? 20.301 -25.618 6.611 1.00 95.75 706 LEU A CA 1
ATOM 5629 C C . LEU A 1 706 ? 19.292 -24.683 5.937 1.00 95.75 706 LEU A C 1
ATOM 5631 O O . LEU A 1 706 ? 18.617 -25.078 4.980 1.00 95.75 706 LEU A O 1
ATOM 5635 N N . GLU A 1 707 ? 19.254 -23.428 6.378 1.00 95.62 707 GLU A N 1
ATOM 5636 C CA . GLU A 1 707 ? 18.254 -22.441 5.969 1.00 95.62 707 GLU A CA 1
ATOM 5637 C C . GLU A 1 707 ? 18.886 -21.105 5.543 1.00 95.62 707 GLU A C 1
ATOM 5639 O O . GLU A 1 707 ? 19.887 -20.670 6.120 1.00 95.62 707 GLU A O 1
ATOM 5644 N N . PRO A 1 708 ? 18.314 -20.392 4.558 1.00 95.88 708 PRO A N 1
ATOM 5645 C CA . PRO A 1 708 ? 18.568 -18.964 4.413 1.00 95.88 708 PRO A CA 1
ATOM 5646 C C . PRO A 1 708 ? 17.797 -18.192 5.495 1.00 95.88 708 PRO A C 1
ATOM 5648 O O . PRO A 1 708 ? 16.604 -18.382 5.636 1.00 95.88 708 PRO A O 1
ATOM 5651 N N . ALA A 1 709 ? 18.419 -17.272 6.222 1.00 97.62 709 ALA A N 1
ATOM 5652 C CA . ALA A 1 709 ? 17.743 -16.387 7.172 1.00 97.62 709 ALA A CA 1
ATOM 5653 C C . ALA A 1 709 ? 17.571 -14.981 6.596 1.00 97.62 709 ALA A C 1
ATOM 5655 O O . ALA A 1 709 ? 18.503 -14.437 5.998 1.00 97.62 709 ALA A O 1
ATOM 5656 N N . PHE A 1 710 ? 16.415 -14.363 6.835 1.00 98.38 710 PHE A N 1
ATOM 5657 C CA . PHE A 1 710 ? 16.116 -12.989 6.428 1.00 98.38 710 PHE A CA 1
ATOM 5658 C C . PHE A 1 710 ? 15.990 -12.068 7.636 1.00 98.38 710 PHE A C 1
ATOM 5660 O O . PHE A 1 710 ? 15.153 -12.303 8.501 1.00 98.38 710 PHE A O 1
ATOM 5667 N N . ILE A 1 711 ? 16.772 -10.991 7.672 1.00 98.31 711 ILE A N 1
ATOM 5668 C CA . ILE A 1 711 ? 16.629 -9.937 8.680 1.00 98.31 711 ILE A CA 1
ATOM 5669 C C . ILE A 1 711 ? 15.743 -8.839 8.105 1.00 98.31 711 ILE A C 1
ATOM 5671 O O . ILE A 1 711 ? 15.998 -8.347 7.004 1.00 98.31 711 ILE A O 1
ATOM 5675 N N . LEU A 1 712 ? 14.690 -8.462 8.825 1.00 98.31 712 LEU A N 1
ATOM 5676 C CA . LEU A 1 712 ? 13.744 -7.439 8.383 1.00 98.31 712 LEU A CA 1
ATOM 5677 C C . LEU A 1 712 ? 14.171 -6.038 8.842 1.00 98.31 712 LEU A C 1
ATOM 5679 O O . LEU A 1 712 ? 14.460 -5.832 10.012 1.00 98.31 712 LEU A O 1
ATOM 5683 N N . LYS A 1 713 ? 14.106 -5.043 7.954 1.00 98.12 713 LYS A N 1
ATOM 5684 C CA . LYS A 1 713 ? 14.212 -3.600 8.278 1.00 98.12 713 LYS A CA 1
ATOM 5685 C C . LYS A 1 713 ? 12.854 -2.912 8.424 1.00 98.12 713 LYS A C 1
ATOM 5687 O O . LYS A 1 713 ? 12.781 -1.762 8.849 1.00 98.12 713 LYS A O 1
ATOM 5692 N N . LYS A 1 714 ? 11.772 -3.571 8.002 1.00 95.25 714 LYS A N 1
ATOM 5693 C CA . LYS A 1 714 ? 10.395 -3.064 8.073 1.00 95.25 714 LYS A CA 1
ATOM 5694 C C . LYS A 1 714 ? 9.460 -4.188 8.507 1.00 95.25 714 LYS A C 1
ATOM 5696 O O . LYS A 1 714 ? 9.716 -5.333 8.137 1.00 95.25 714 LYS A O 1
ATOM 5701 N N . PRO A 1 715 ? 8.383 -3.875 9.240 1.00 96.50 715 PRO A N 1
ATOM 5702 C CA . PRO A 1 715 ? 7.402 -4.883 9.589 1.00 96.50 715 PRO A CA 1
ATOM 5703 C C . PRO A 1 715 ? 6.663 -5.405 8.345 1.00 96.50 715 PRO A C 1
ATOM 5705 O O . PRO A 1 715 ? 6.446 -4.665 7.383 1.00 96.50 715 PRO A O 1
ATOM 5708 N N . LEU A 1 716 ? 6.239 -6.668 8.391 1.00 96.62 716 LEU A N 1
ATOM 5709 C CA . LEU A 1 716 ? 5.333 -7.302 7.433 1.00 96.62 716 LEU A CA 1
ATOM 5710 C C . LEU A 1 716 ? 4.056 -7.708 8.172 1.00 96.62 716 LEU A C 1
ATOM 5712 O O . LEU A 1 716 ? 4.085 -8.567 9.057 1.00 96.62 716 LEU A O 1
ATOM 5716 N N . ARG A 1 717 ? 2.935 -7.081 7.802 1.00 92.12 717 ARG A N 1
ATOM 5717 C CA . ARG A 1 717 ? 1.622 -7.303 8.420 1.00 92.12 717 ARG A CA 1
ATOM 5718 C C . ARG A 1 717 ? 0.629 -7.757 7.358 1.00 92.12 717 ARG A C 1
ATOM 5720 O O . ARG A 1 717 ? 0.376 -7.017 6.411 1.00 92.12 717 ARG A O 1
ATOM 5727 N N . GLY A 1 718 ? 0.113 -8.976 7.495 1.00 86.06 718 GLY A N 1
ATOM 5728 C CA . GLY A 1 718 ? -0.964 -9.471 6.640 1.00 86.06 718 GLY A CA 1
ATOM 5729 C C . GLY A 1 718 ? -2.340 -8.915 7.031 1.00 86.06 718 GLY A C 1
ATOM 5730 O O . GLY A 1 718 ? -2.450 -8.158 7.995 1.00 86.06 718 GLY A O 1
ATOM 5731 N N . PRO A 1 719 ? -3.402 -9.319 6.313 1.00 89.44 719 PRO A N 1
ATOM 5732 C CA . PRO A 1 719 ? -3.373 -10.208 5.149 1.00 89.44 719 PRO A CA 1
ATOM 5733 C C . PRO A 1 719 ? -2.904 -9.502 3.859 1.00 89.44 719 PRO A C 1
ATOM 5735 O O . PRO A 1 719 ? -2.896 -8.278 3.769 1.00 89.44 719 PRO A O 1
ATOM 5738 N N . ASN A 1 720 ? -2.602 -10.294 2.825 1.00 92.00 720 ASN A N 1
ATOM 5739 C CA . ASN A 1 720 ? -2.180 -9.885 1.474 1.00 92.00 720 ASN A CA 1
ATOM 5740 C C . ASN A 1 720 ? -0.744 -9.342 1.326 1.00 92.00 720 ASN A C 1
ATOM 5742 O O . ASN A 1 720 ? -0.460 -8.643 0.356 1.00 92.00 720 ASN A O 1
ATOM 5746 N N . VAL A 1 721 ? 0.176 -9.708 2.221 1.00 94.31 721 VAL A N 1
ATOM 5747 C CA . VAL A 1 721 ? 1.621 -9.536 2.008 1.00 94.31 721 VAL A CA 1
ATOM 5748 C C . VAL A 1 721 ? 2.035 -10.295 0.750 1.00 94.31 721 VAL A C 1
ATOM 5750 O O . VAL A 1 721 ? 1.759 -11.490 0.610 1.00 94.31 721 VAL A O 1
ATOM 5753 N N . THR A 1 722 ? 2.707 -9.599 -0.160 1.00 94.50 722 THR A N 1
ATOM 5754 C CA . THR A 1 722 ? 3.240 -10.141 -1.411 1.00 94.50 722 THR A CA 1
ATOM 5755 C C . THR A 1 722 ? 4.753 -10.349 -1.328 1.00 94.50 722 THR A C 1
ATOM 5757 O O . THR A 1 722 ? 5.432 -9.821 -0.449 1.00 94.50 722 THR A O 1
ATOM 5760 N N . VAL A 1 723 ? 5.325 -11.073 -2.296 1.00 94.25 723 VAL A N 1
ATOM 5761 C CA . VAL A 1 723 ? 6.789 -11.211 -2.426 1.00 94.25 723 VAL A CA 1
ATOM 5762 C C . VAL A 1 723 ? 7.476 -9.845 -2.585 1.00 94.25 723 VAL A C 1
ATOM 5764 O O . VAL A 1 723 ? 8.574 -9.656 -2.069 1.00 94.25 723 VAL A O 1
ATOM 5767 N N . ALA A 1 724 ? 6.835 -8.872 -3.244 1.00 95.06 724 ALA A N 1
ATOM 5768 C CA . ALA A 1 724 ? 7.387 -7.526 -3.414 1.00 95.06 724 ALA A CA 1
ATOM 5769 C C . ALA A 1 724 ? 7.493 -6.761 -2.082 1.00 95.06 724 ALA A C 1
ATOM 5771 O O . ALA A 1 724 ? 8.464 -6.027 -1.859 1.00 95.06 724 ALA A O 1
ATOM 5772 N N . ASP A 1 725 ? 6.537 -6.978 -1.176 1.00 97.00 725 ASP A N 1
ATOM 5773 C CA . ASP A 1 725 ? 6.574 -6.421 0.177 1.00 97.00 725 ASP A CA 1
ATOM 5774 C C . ASP A 1 725 ? 7.723 -7.037 0.976 1.00 97.00 725 ASP A C 1
ATOM 5776 O O . ASP A 1 725 ? 8.499 -6.307 1.596 1.00 97.00 725 ASP A O 1
ATOM 5780 N N . VAL A 1 726 ? 7.907 -8.361 0.880 1.00 97.12 726 VAL A N 1
ATOM 5781 C CA . VAL A 1 726 ? 9.041 -9.067 1.499 1.00 97.12 726 VAL A CA 1
ATOM 5782 C C . VAL A 1 726 ? 10.370 -8.519 0.976 1.00 97.12 726 VAL A C 1
ATOM 5784 O O . VAL A 1 726 ? 11.209 -8.114 1.775 1.00 97.12 726 VAL A O 1
ATOM 5787 N N . ILE A 1 727 ? 10.551 -8.416 -0.347 1.00 96.69 727 ILE A N 1
ATOM 5788 C CA . ILE A 1 727 ? 11.760 -7.842 -0.972 1.00 96.69 727 ILE A CA 1
ATOM 5789 C C . ILE A 1 727 ? 12.065 -6.450 -0.402 1.00 96.69 727 ILE A C 1
ATOM 5791 O O . ILE A 1 727 ? 13.212 -6.121 -0.097 1.00 96.69 727 ILE A O 1
ATOM 5795 N N . SER A 1 728 ? 11.028 -5.631 -0.229 1.00 96.19 728 SER A N 1
ATOM 5796 C CA . SER A 1 728 ? 11.151 -4.263 0.276 1.00 96.19 728 SER A CA 1
ATOM 5797 C C . SER A 1 728 ? 11.434 -4.194 1.781 1.00 96.19 728 SER A C 1
ATOM 5799 O O . SER A 1 728 ? 12.005 -3.202 2.252 1.00 96.19 728 SER A O 1
ATOM 5801 N N . ALA A 1 729 ? 11.035 -5.222 2.534 1.00 97.88 729 ALA A N 1
ATOM 5802 C CA . ALA A 1 729 ? 11.174 -5.318 3.982 1.00 97.88 729 ALA A CA 1
ATOM 5803 C C . ALA A 1 729 ? 12.463 -6.010 4.435 1.00 97.88 729 ALA A C 1
ATOM 5805 O O . ALA A 1 729 ? 12.898 -5.756 5.554 1.00 97.88 729 ALA A O 1
ATOM 5806 N N . VAL A 1 730 ? 13.102 -6.824 3.592 1.00 98.12 730 VAL A N 1
ATOM 5807 C CA . VAL A 1 730 ? 14.374 -7.485 3.918 1.00 98.12 730 VAL A CA 1
ATOM 5808 C C . VAL A 1 730 ? 15.527 -6.475 3.911 1.00 98.12 730 VAL A C 1
ATOM 5810 O O . VAL A 1 730 ? 15.706 -5.672 2.987 1.00 98.12 730 VAL A O 1
ATOM 5813 N N . GLU A 1 731 ? 16.313 -6.490 4.981 1.00 97.44 731 GLU A N 1
ATOM 5814 C CA . GLU A 1 731 ? 17.556 -5.738 5.127 1.00 97.44 731 GLU A CA 1
ATOM 5815 C C . GLU A 1 731 ? 18.725 -6.504 4.513 1.00 97.44 731 GLU A C 1
ATOM 5817 O O . GLU A 1 731 ? 19.395 -6.012 3.604 1.00 97.44 731 GLU A O 1
ATOM 5822 N N . CYS A 1 732 ? 18.932 -7.730 4.986 1.00 97.44 732 CYS A N 1
ATOM 5823 C CA . CYS A 1 732 ? 19.992 -8.615 4.539 1.00 97.44 732 CYS A CA 1
ATOM 5824 C C . CYS A 1 732 ? 19.615 -10.082 4.773 1.00 97.44 732 CYS A C 1
ATOM 5826 O O . CYS A 1 732 ? 18.622 -10.398 5.433 1.00 97.44 732 CYS A O 1
ATOM 5828 N N . CYS A 1 733 ? 20.415 -10.968 4.189 1.00 97.50 733 CYS A N 1
ATOM 5829 C CA . CYS A 1 733 ? 20.274 -12.411 4.291 1.00 97.50 733 CYS A CA 1
ATOM 5830 C C . CYS A 1 733 ? 21.539 -13.018 4.910 1.00 97.50 733 CYS A C 1
ATOM 5832 O O . CYS A 1 733 ? 22.648 -12.540 4.643 1.00 97.50 733 CYS A O 1
ATOM 5834 N N . LEU A 1 734 ? 21.377 -14.095 5.679 1.00 97.00 734 LEU A N 1
ATOM 5835 C CA . LEU A 1 734 ? 22.464 -14.864 6.291 1.00 97.00 734 LEU A CA 1
ATOM 5836 C C . LEU A 1 734 ? 22.270 -16.369 6.062 1.00 97.00 734 LEU A C 1
ATOM 5838 O O . LEU A 1 734 ? 21.134 -16.831 6.075 1.00 97.00 734 LEU A O 1
ATOM 5842 N N . PRO A 1 735 ? 23.340 -17.160 5.891 1.00 96.50 735 PRO A N 1
ATOM 5843 C CA . PRO A 1 735 ? 23.279 -18.599 6.129 1.00 96.50 735 PRO A CA 1
ATOM 5844 C C . PRO A 1 735 ? 22.893 -18.866 7.586 1.00 96.50 735 PRO A C 1
ATOM 5846 O O . PRO A 1 735 ? 23.451 -18.239 8.489 1.00 96.50 735 PRO A O 1
ATOM 5849 N N . ALA A 1 736 ? 21.979 -19.798 7.818 1.00 97.50 736 ALA A N 1
ATOM 5850 C CA . ALA A 1 736 ? 21.566 -20.204 9.150 1.00 97.50 736 ALA A CA 1
ATOM 5851 C C . ALA A 1 736 ? 21.448 -21.721 9.257 1.00 97.50 736 ALA A C 1
ATOM 5853 O O . ALA A 1 736 ? 21.134 -22.408 8.286 1.00 97.50 736 ALA A O 1
ATOM 5854 N N . ILE A 1 737 ? 21.698 -22.235 10.454 1.00 96.69 737 ILE A N 1
ATOM 5855 C CA . ILE A 1 737 ? 21.370 -23.606 10.819 1.00 96.69 737 ILE A CA 1
ATOM 5856 C C . ILE A 1 737 ? 20.277 -23.557 11.880 1.00 96.69 737 ILE A C 1
ATOM 5858 O O . ILE A 1 737 ? 20.462 -22.922 12.921 1.00 96.69 737 ILE A O 1
ATOM 5862 N N . GLU A 1 738 ? 19.162 -24.237 11.621 1.00 96.88 738 GLU A N 1
ATOM 5863 C CA . GLU A 1 738 ? 18.175 -24.550 12.651 1.00 96.88 738 GLU A CA 1
ATOM 5864 C C . GLU A 1 738 ? 18.460 -25.946 13.211 1.00 96.88 738 GLU A C 1
ATOM 5866 O O . GLU A 1 738 ? 18.738 -26.902 12.485 1.00 96.88 738 GLU A O 1
ATOM 5871 N N . ILE A 1 739 ? 18.410 -26.051 14.535 1.00 96.44 739 ILE A N 1
ATOM 5872 C CA . ILE A 1 739 ? 18.421 -27.313 15.260 1.00 96.44 739 ILE A CA 1
ATOM 5873 C C . ILE A 1 739 ? 17.014 -27.515 15.791 1.00 96.44 739 ILE A C 1
ATOM 5875 O O . ILE A 1 739 ? 16.581 -26.824 16.721 1.00 96.44 739 ILE A O 1
ATOM 5879 N N . ILE A 1 740 ? 16.303 -28.467 15.205 1.00 95.81 740 ILE A N 1
ATOM 5880 C CA . ILE A 1 740 ? 14.954 -28.836 15.620 1.00 95.81 740 ILE A CA 1
ATOM 5881 C C . ILE A 1 740 ? 15.033 -29.980 16.638 1.00 95.81 740 ILE A C 1
ATOM 5883 O O . ILE A 1 740 ? 15.813 -30.916 16.481 1.00 95.81 740 ILE A O 1
ATOM 5887 N N . ASP A 1 741 ? 14.250 -29.907 17.711 1.00 95.12 741 ASP A N 1
ATOM 5888 C CA . ASP A 1 741 ? 14.284 -30.856 18.828 1.00 95.12 741 ASP A CA 1
ATOM 5889 C C . ASP A 1 741 ? 12.900 -31.012 19.473 1.00 95.12 741 ASP A C 1
ATOM 5891 O O . ASP A 1 741 ? 12.505 -30.207 20.314 1.00 95.12 741 ASP A O 1
ATOM 5895 N N . SER A 1 742 ? 12.127 -32.025 19.083 1.00 94.25 742 SER A N 1
ATOM 5896 C CA . SER A 1 742 ? 10.743 -32.170 19.552 1.00 94.25 742 SER A CA 1
ATOM 5897 C C . SER A 1 742 ? 10.638 -32.581 21.027 1.00 94.25 742 SER A C 1
ATOM 5899 O O . SER A 1 742 ? 11.324 -33.488 21.502 1.00 94.25 742 SER A O 1
ATOM 5901 N N . ARG A 1 743 ? 9.694 -31.967 21.753 1.00 96.44 743 ARG A N 1
ATOM 5902 C CA . ARG A 1 743 ? 9.278 -32.394 23.105 1.00 96.44 743 ARG A CA 1
ATOM 5903 C C . ARG A 1 743 ? 8.238 -33.511 23.066 1.00 96.44 743 ARG A C 1
ATOM 5905 O O . ARG A 1 743 ? 7.850 -34.026 24.117 1.00 96.44 743 ARG A O 1
ATOM 5912 N N . VAL A 1 744 ? 7.800 -33.909 21.876 1.00 94.06 744 VAL A N 1
ATOM 5913 C CA . VAL A 1 744 ? 6.912 -35.048 21.666 1.00 94.06 744 VAL A CA 1
ATOM 5914 C C . VAL A 1 744 ? 7.736 -36.308 21.444 1.00 94.06 744 VAL A C 1
ATOM 5916 O O . VAL A 1 744 ? 8.708 -36.344 20.687 1.00 94.06 744 VAL A O 1
ATOM 5919 N N . ARG A 1 745 ? 7.338 -37.375 22.132 1.00 92.12 745 ARG A N 1
ATOM 5920 C CA . ARG A 1 745 ? 8.039 -38.653 22.138 1.00 92.12 745 ARG A CA 1
ATOM 5921 C C . ARG A 1 745 ? 8.195 -39.197 20.724 1.00 92.12 745 ARG A C 1
ATOM 5923 O O . ARG A 1 745 ? 7.239 -39.271 19.957 1.00 92.12 745 ARG A O 1
ATOM 5930 N N . ASP A 1 746 ? 9.426 -39.595 20.418 1.00 85.94 746 ASP A N 1
ATOM 5931 C CA . ASP A 1 746 ? 9.812 -40.248 19.169 1.00 85.94 746 ASP A CA 1
ATOM 5932 C C . ASP A 1 746 ? 9.463 -39.481 17.887 1.00 85.94 746 ASP A C 1
ATOM 5934 O O . ASP A 1 746 ? 9.394 -40.104 16.831 1.00 85.94 746 ASP A O 1
ATOM 5938 N N . TRP A 1 747 ? 9.285 -38.154 17.957 1.00 88.00 747 TRP A N 1
ATOM 5939 C CA . TRP A 1 747 ? 8.828 -37.344 16.819 1.00 88.00 747 TRP A CA 1
ATOM 5940 C C . TRP A 1 747 ? 7.486 -37.826 16.239 1.00 88.00 747 TRP A C 1
ATOM 5942 O O . TRP A 1 747 ? 7.221 -37.679 15.049 1.00 88.00 747 TRP A O 1
ATOM 5952 N N . GLN A 1 748 ? 6.613 -38.414 17.067 1.00 88.75 748 GLN A N 1
ATOM 5953 C CA . GLN A 1 748 ? 5.267 -38.833 16.657 1.00 88.75 748 GLN A CA 1
ATOM 5954 C C . GLN A 1 748 ? 4.312 -37.630 16.594 1.00 88.75 748 GLN A C 1
ATOM 5956 O O . GLN A 1 748 ? 3.351 -37.547 17.353 1.00 88.75 748 GLN A O 1
ATOM 5961 N N . ILE A 1 749 ? 4.607 -36.677 15.714 1.00 86.31 749 ILE A N 1
ATOM 5962 C CA . ILE A 1 749 ? 3.923 -35.384 15.622 1.00 86.31 749 ILE A CA 1
ATOM 5963 C C . ILE A 1 749 ? 2.990 -35.317 14.407 1.00 86.31 749 ILE A C 1
ATOM 5965 O O . ILE A 1 749 ? 3.355 -35.734 13.309 1.00 86.31 749 ILE A O 1
ATOM 5969 N N . GLY A 1 750 ? 1.785 -34.776 14.601 1.00 87.00 750 GLY A N 1
ATOM 5970 C CA . GLY A 1 750 ? 0.976 -34.170 13.538 1.00 87.00 750 GLY A CA 1
ATOM 5971 C C . GLY A 1 750 ? 1.048 -32.637 13.582 1.00 87.00 750 GLY A C 1
ATOM 5972 O O . GLY A 1 750 ? 1.714 -32.072 14.453 1.00 87.00 750 GLY A O 1
ATOM 5973 N N . LEU A 1 751 ? 0.320 -31.950 12.687 1.00 87.81 751 LEU A N 1
ATOM 5974 C CA . LEU A 1 751 ? 0.300 -30.476 12.633 1.00 87.81 751 LEU A CA 1
ATOM 5975 C C . LEU A 1 751 ? -0.014 -29.813 13.989 1.00 87.81 751 LEU A C 1
ATOM 5977 O O . LEU A 1 751 ? 0.712 -28.897 14.380 1.00 87.81 751 LEU A O 1
ATOM 5981 N N . PRO A 1 752 ? -1.051 -30.245 14.741 1.00 93.06 752 PRO A N 1
ATOM 5982 C CA . PRO A 1 752 ? -1.361 -29.609 16.018 1.00 93.06 752 PRO A CA 1
ATOM 5983 C C . PRO A 1 752 ? -0.273 -29.860 17.069 1.00 93.06 752 PRO A C 1
ATOM 5985 O O . PRO A 1 752 ? 0.009 -28.989 17.883 1.00 93.06 752 PRO A O 1
ATOM 5988 N N . ASP A 1 753 ? 0.374 -31.029 17.044 1.00 93.69 753 ASP A N 1
ATOM 5989 C CA . ASP A 1 753 ? 1.427 -31.371 18.002 1.00 93.69 753 ASP A CA 1
ATOM 5990 C C . ASP A 1 753 ? 2.678 -30.510 17.787 1.00 93.69 753 ASP A C 1
ATOM 5992 O O . ASP A 1 753 ? 3.213 -29.957 18.747 1.00 93.69 753 ASP A O 1
ATOM 5996 N N . THR A 1 754 ? 3.118 -30.360 16.529 1.00 92.25 754 THR A N 1
ATOM 5997 C CA . THR A 1 754 ? 4.293 -29.538 16.193 1.00 92.25 754 THR A CA 1
ATOM 5998 C C . THR A 1 754 ? 4.030 -28.055 16.448 1.00 92.25 754 THR A C 1
ATOM 6000 O O . THR A 1 754 ? 4.853 -27.403 17.085 1.00 92.25 754 THR A O 1
ATOM 6003 N N . LEU A 1 755 ? 2.860 -27.521 16.063 1.00 94.06 755 LEU A N 1
ATOM 6004 C CA . LEU A 1 755 ? 2.508 -26.117 16.317 1.00 94.06 755 LEU A CA 1
ATOM 6005 C C . LEU A 1 755 ? 2.450 -25.812 17.818 1.00 94.06 755 LEU A C 1
ATOM 6007 O O . LEU A 1 755 ? 3.042 -24.828 18.261 1.00 94.06 755 LEU A O 1
ATOM 6011 N N . ALA A 1 756 ? 1.819 -26.687 18.611 1.00 95.69 756 ALA A N 1
ATOM 6012 C CA . ALA A 1 756 ? 1.775 -26.543 20.065 1.00 95.69 756 ALA A CA 1
ATOM 6013 C C . ALA A 1 756 ? 3.188 -26.556 20.665 1.00 95.69 756 ALA A C 1
ATOM 6015 O O . ALA A 1 756 ? 3.479 -25.796 21.588 1.00 95.69 756 ALA A O 1
ATOM 6016 N N . ASP A 1 757 ? 4.083 -27.368 20.095 1.00 96.12 757 ASP A N 1
ATOM 6017 C CA . ASP A 1 757 ? 5.497 -27.449 20.454 1.00 96.12 757 ASP A CA 1
ATOM 6018 C C . ASP A 1 757 ? 6.381 -26.378 19.777 1.00 96.12 757 ASP A C 1
ATOM 6020 O O . ASP A 1 757 ? 7.587 -26.569 19.599 1.00 96.12 757 ASP A O 1
ATOM 6024 N N . ASN A 1 758 ? 5.812 -25.226 19.400 1.00 95.88 758 ASN A N 1
ATOM 6025 C CA . ASN A 1 758 ? 6.525 -24.099 18.782 1.00 95.88 758 ASN A CA 1
ATOM 6026 C C . ASN A 1 758 ? 7.286 -24.495 17.494 1.00 95.88 758 ASN A C 1
ATOM 6028 O O . ASN A 1 758 ? 8.418 -24.068 17.249 1.00 95.88 758 ASN A O 1
ATOM 6032 N N . GLY A 1 759 ? 6.681 -25.379 16.700 1.00 92.44 759 GLY A N 1
ATOM 6033 C CA . GLY A 1 759 ? 7.247 -26.045 15.526 1.00 92.44 759 GLY A CA 1
ATOM 6034 C C . GLY A 1 759 ? 8.553 -26.788 15.823 1.00 92.44 759 GLY A C 1
ATOM 6035 O O . GLY A 1 759 ? 9.491 -26.716 15.041 1.00 92.44 759 GLY A O 1
ATOM 6036 N N . SER A 1 760 ? 8.688 -27.391 17.002 1.00 94.81 760 SER A N 1
ATOM 6037 C CA . SER A 1 760 ? 9.876 -28.158 17.400 1.00 94.81 760 SER A CA 1
ATOM 6038 C C . SER A 1 760 ? 11.201 -27.372 17.432 1.00 94.81 760 SER A C 1
ATOM 6040 O O . SER A 1 760 ? 12.257 -27.987 17.493 1.00 94.81 760 SER A O 1
ATOM 6042 N N . THR A 1 761 ? 11.197 -26.031 17.481 1.00 95.00 761 THR A N 1
ATOM 6043 C CA . THR A 1 761 ? 12.449 -25.242 17.523 1.00 95.00 761 THR A CA 1
ATOM 6044 C C . THR A 1 761 ? 13.283 -25.602 18.756 1.00 95.00 761 THR A C 1
ATOM 6046 O O . THR A 1 761 ? 12.770 -25.555 19.884 1.00 95.00 761 THR A O 1
ATOM 6049 N N . GLY A 1 762 ? 14.552 -25.954 18.547 1.00 94.44 762 GLY A N 1
ATOM 6050 C CA . GLY A 1 762 ? 15.552 -26.199 19.587 1.00 94.44 762 GLY A CA 1
ATOM 6051 C C . GLY A 1 762 ? 16.504 -25.013 19.730 1.00 94.44 762 GLY A C 1
ATOM 6052 O O . GLY A 1 762 ? 16.450 -24.308 20.737 1.00 94.44 762 GLY A O 1
ATOM 6053 N N . ALA A 1 763 ? 17.330 -24.772 18.711 1.00 95.81 763 ALA A N 1
ATOM 6054 C CA . ALA A 1 763 ? 18.294 -23.673 18.665 1.00 95.81 763 ALA A CA 1
ATOM 6055 C C . ALA A 1 763 ? 18.533 -23.173 17.232 1.00 95.81 763 ALA A C 1
ATOM 6057 O O . ALA A 1 763 ? 18.240 -23.876 16.270 1.00 95.81 763 ALA A O 1
ATOM 6058 N N . VAL A 1 764 ? 19.088 -21.970 17.091 1.00 97.75 764 VAL A N 1
ATOM 6059 C CA . VAL A 1 764 ? 19.423 -21.354 15.799 1.00 97.75 764 VAL A CA 1
ATOM 6060 C C . VAL A 1 764 ? 20.846 -20.810 15.840 1.00 97.75 764 VAL A C 1
ATOM 6062 O O . VAL A 1 764 ? 21.229 -20.135 16.794 1.00 97.75 764 VAL A O 1
ATOM 6065 N N . VAL A 1 765 ? 21.615 -21.053 14.782 1.00 97.19 765 VAL A N 1
ATOM 6066 C CA . VAL A 1 765 ? 22.943 -20.465 14.573 1.00 97.19 765 VAL A CA 1
ATOM 6067 C C . VAL A 1 765 ? 22.908 -19.633 13.297 1.00 97.19 765 VAL A C 1
ATOM 6069 O O . VAL A 1 765 ? 22.504 -20.128 12.246 1.00 97.19 765 VAL A O 1
ATOM 6072 N N . LEU A 1 766 ? 23.332 -18.371 13.374 1.00 96.75 766 LEU A N 1
ATOM 6073 C CA . LEU A 1 766 ? 23.473 -17.486 12.214 1.00 96.75 766 LEU A CA 1
ATOM 6074 C C . LEU A 1 766 ? 24.948 -17.353 11.835 1.00 96.75 766 LEU A C 1
ATOM 6076 O O . LEU A 1 766 ? 25.789 -17.173 12.712 1.00 96.75 766 LEU A O 1
ATOM 6080 N N . GLY A 1 767 ? 25.251 -17.383 10.539 1.00 94.00 767 GLY A N 1
ATOM 6081 C CA . GLY A 1 767 ? 26.586 -17.058 10.039 1.00 94.00 767 GLY A CA 1
ATOM 6082 C C . GLY A 1 767 ? 26.902 -15.563 10.166 1.00 94.00 767 GLY A C 1
ATOM 6083 O O . GLY A 1 767 ? 26.005 -14.721 10.194 1.00 94.00 767 GLY A O 1
ATOM 6084 N N . GLY A 1 768 ? 28.185 -15.206 10.200 1.00 85.94 768 GLY A N 1
ATOM 6085 C CA . GLY A 1 768 ? 28.630 -13.825 10.433 1.00 85.94 768 GLY A CA 1
ATOM 6086 C C . GLY A 1 768 ? 28.697 -12.882 9.219 1.00 85.94 768 GLY A C 1
ATOM 6087 O O . GLY A 1 768 ? 29.120 -11.736 9.377 1.00 85.94 768 GLY A O 1
ATOM 6088 N N . ARG A 1 769 ? 28.341 -13.315 7.997 1.00 90.94 769 ARG A N 1
ATOM 6089 C CA . ARG A 1 769 ? 28.542 -12.515 6.764 1.00 90.94 769 ARG A CA 1
ATOM 6090 C C . ARG A 1 769 ? 27.224 -12.124 6.071 1.00 90.94 769 ARG A C 1
ATOM 6092 O O . ARG A 1 769 ? 26.765 -12.877 5.210 1.00 90.94 769 ARG A O 1
ATOM 6099 N N . PRO A 1 770 ? 26.642 -10.944 6.371 1.00 94.75 770 PRO A N 1
ATOM 6100 C CA . PRO A 1 770 ? 25.402 -10.485 5.745 1.00 94.75 770 PRO A CA 1
ATOM 6101 C C . PRO A 1 770 ? 25.582 -10.211 4.257 1.00 94.75 770 PRO A C 1
ATOM 6103 O O . PRO A 1 770 ? 26.599 -9.668 3.822 1.00 94.75 770 PRO A O 1
ATOM 6106 N N . ARG A 1 771 ? 24.565 -10.575 3.474 1.00 97.00 771 ARG A N 1
ATOM 6107 C CA . ARG A 1 771 ? 24.486 -10.322 2.031 1.00 97.00 771 ARG A CA 1
ATOM 6108 C C . ARG A 1 771 ? 23.194 -9.594 1.705 1.00 97.00 771 ARG A C 1
ATOM 6110 O O . ARG A 1 771 ? 22.145 -9.897 2.276 1.00 97.00 771 ARG A O 1
ATOM 6117 N N . ARG A 1 772 ? 23.247 -8.628 0.790 1.00 94.44 772 ARG A N 1
ATOM 6118 C CA . ARG A 1 772 ? 22.028 -7.968 0.309 1.00 94.44 772 ARG A CA 1
ATOM 6119 C C . ARG A 1 772 ? 21.260 -8.908 -0.610 1.00 94.44 772 ARG A C 1
ATOM 6121 O O . ARG A 1 772 ? 21.853 -9.735 -1.295 1.00 94.44 772 ARG A O 1
ATOM 6128 N N . LEU A 1 773 ? 19.941 -8.744 -0.650 1.00 93.44 773 LEU A N 1
ATOM 6129 C CA . LEU A 1 773 ? 19.064 -9.606 -1.441 1.00 93.44 773 LEU A CA 1
ATOM 6130 C C . LEU A 1 773 ? 19.433 -9.618 -2.938 1.00 93.44 773 LEU A C 1
ATOM 6132 O O . LEU A 1 773 ? 19.418 -10.668 -3.565 1.00 93.44 773 LEU A O 1
ATOM 6136 N N . GLU A 1 774 ? 19.834 -8.465 -3.481 1.00 90.75 774 GLU A N 1
ATOM 6137 C CA . GLU A 1 774 ? 20.262 -8.283 -4.880 1.00 90.75 774 GLU A CA 1
ATOM 6138 C C . GLU A 1 774 ? 21.574 -8.998 -5.247 1.00 90.75 774 GLU A C 1
ATOM 6140 O O . GLU A 1 774 ? 21.893 -9.134 -6.424 1.00 90.75 774 GLU A O 1
ATOM 6145 N N . GLU A 1 775 ? 22.337 -9.469 -4.258 1.00 92.12 775 GLU A N 1
ATOM 6146 C CA . GLU A 1 775 ? 23.592 -10.195 -4.474 1.00 92.12 775 GLU A CA 1
ATOM 6147 C C . GLU A 1 775 ? 23.399 -11.718 -4.540 1.00 92.12 775 GLU A C 1
ATOM 6149 O O . GLU A 1 775 ? 24.378 -12.455 -4.696 1.00 92.12 775 GLU A O 1
ATOM 6154 N N . LEU A 1 776 ? 22.166 -12.198 -4.350 1.00 90.75 776 LEU A N 1
ATOM 6155 C CA . LEU A 1 776 ? 21.844 -13.608 -4.166 1.00 90.75 776 LEU A CA 1
ATOM 6156 C C . LEU A 1 776 ? 20.836 -14.093 -5.207 1.00 90.75 776 LEU A C 1
ATOM 6158 O O . LEU A 1 776 ? 19.859 -13.417 -5.521 1.00 90.75 776 LEU A O 1
ATOM 6162 N N . VAL A 1 777 ? 21.026 -15.327 -5.673 1.00 87.94 777 VAL A N 1
ATOM 6163 C CA . VAL A 1 777 ? 20.085 -16.023 -6.563 1.00 87.94 777 VAL A CA 1
ATOM 6164 C C . VAL A 1 777 ? 19.306 -17.056 -5.746 1.00 87.94 777 VAL A C 1
ATOM 6166 O O . VAL A 1 777 ? 19.520 -18.263 -5.842 1.00 87.94 777 VAL A O 1
ATOM 6169 N N . LEU A 1 778 ? 18.407 -16.576 -4.882 1.00 86.50 778 LEU A N 1
ATOM 6170 C CA . LEU A 1 778 ? 17.688 -17.415 -3.908 1.00 86.50 778 LEU A CA 1
ATOM 6171 C C . LEU A 1 778 ? 16.758 -18.463 -4.528 1.00 86.50 778 LEU A C 1
ATOM 6173 O O . LEU A 1 778 ? 16.348 -19.388 -3.834 1.00 86.50 778 LEU A O 1
ATOM 6177 N N . SER A 1 779 ? 16.415 -18.340 -5.806 1.00 84.88 779 SER A N 1
ATOM 6178 C CA . SER A 1 779 ? 15.595 -19.330 -6.504 1.00 84.88 779 SER A CA 1
ATOM 6179 C C . SER A 1 779 ? 16.346 -20.619 -6.843 1.00 84.88 779 SER A C 1
ATOM 6181 O O . SER A 1 779 ? 15.688 -21.592 -7.178 1.00 84.88 779 SER A O 1
ATOM 6183 N N . ASP A 1 780 ? 17.685 -20.628 -6.814 1.00 89.06 780 ASP A N 1
ATOM 6184 C CA . ASP A 1 780 ? 18.495 -21.774 -7.267 1.00 89.06 780 ASP A CA 1
ATOM 6185 C C . ASP A 1 780 ? 19.867 -21.862 -6.562 1.00 89.06 780 ASP A C 1
ATOM 6187 O O . ASP A 1 780 ? 20.896 -22.189 -7.154 1.00 89.06 780 ASP A O 1
ATOM 6191 N N . THR A 1 781 ? 19.938 -21.504 -5.278 1.00 93.12 781 THR A N 1
ATOM 6192 C CA . THR A 1 781 ? 21.202 -21.571 -4.533 1.00 93.12 781 THR A CA 1
ATOM 6193 C C . THR A 1 781 ? 21.402 -22.974 -3.959 1.00 93.12 781 THR A C 1
ATOM 6195 O O . THR A 1 781 ? 20.589 -23.465 -3.173 1.00 93.12 781 THR A O 1
ATOM 6198 N N . LYS A 1 782 ? 22.528 -23.613 -4.299 1.00 95.75 782 LYS A N 1
ATOM 6199 C CA . LYS A 1 782 ? 22.926 -24.919 -3.749 1.00 95.75 782 LYS A CA 1
ATOM 6200 C C . LYS A 1 782 ? 23.367 -24.794 -2.284 1.00 95.75 782 LYS A C 1
ATOM 6202 O O . LYS A 1 782 ? 24.283 -24.025 -1.989 1.00 95.75 782 LYS A O 1
ATOM 6207 N N . GLY A 1 783 ? 22.766 -25.592 -1.404 1.00 96.56 783 GLY A N 1
ATOM 6208 C CA . GLY A 1 783 ? 23.148 -25.765 0.000 1.00 96.56 783 GLY A CA 1
ATOM 6209 C C . GLY A 1 783 ? 23.821 -27.121 0.241 1.00 96.56 783 GLY A C 1
ATOM 6210 O O . GLY A 1 783 ? 23.433 -28.117 -0.369 1.00 96.56 783 GLY A O 1
ATOM 6211 N N . VAL A 1 784 ? 24.832 -27.162 1.108 1.00 97.50 784 VAL A N 1
ATOM 6212 C CA . VAL A 1 784 ? 25.581 -28.372 1.484 1.00 97.50 784 VAL A CA 1
ATOM 6213 C C . VAL A 1 784 ? 25.826 -28.372 2.989 1.00 97.50 784 VAL A C 1
ATOM 6215 O O . VAL A 1 784 ? 26.289 -27.369 3.534 1.00 97.50 784 VAL A O 1
ATOM 6218 N N . LEU A 1 785 ? 25.543 -29.491 3.652 1.00 97.44 785 LEU A N 1
ATOM 6219 C CA . LEU A 1 785 ? 25.801 -29.693 5.075 1.00 97.44 785 LEU A CA 1
ATOM 6220 C C . LEU A 1 785 ? 26.933 -30.709 5.265 1.00 97.44 785 LEU A C 1
ATOM 6222 O O . LEU A 1 785 ? 26.904 -31.802 4.697 1.00 97.44 785 LEU A O 1
ATOM 6226 N N . TYR A 1 786 ? 27.915 -30.343 6.082 1.00 97.50 786 TYR A N 1
ATOM 6227 C CA . TYR A 1 786 ? 29.079 -31.152 6.421 1.00 97.50 786 TYR A CA 1
ATOM 6228 C C . TYR A 1 786 ? 29.073 -31.514 7.907 1.00 97.50 786 TYR A C 1
ATOM 6230 O O . TYR A 1 786 ? 28.729 -30.679 8.746 1.00 97.50 786 TYR A O 1
ATOM 6238 N N . PHE A 1 787 ? 29.538 -32.723 8.217 1.00 96.81 787 PHE A N 1
ATOM 6239 C CA . PHE A 1 787 ? 29.833 -33.192 9.568 1.00 96.81 787 PHE A CA 1
ATOM 6240 C C . PHE A 1 787 ? 31.260 -33.742 9.611 1.00 96.81 787 PHE A C 1
ATOM 6242 O O . PHE A 1 787 ? 31.619 -34.610 8.813 1.00 96.81 787 PHE A O 1
ATOM 6249 N N . ASN A 1 788 ? 32.096 -33.211 10.507 1.00 96.12 788 ASN A N 1
ATOM 6250 C CA . ASN A 1 788 ? 33.516 -33.560 10.636 1.00 96.12 788 ASN A CA 1
ATOM 6251 C C . ASN A 1 788 ? 34.277 -33.541 9.291 1.00 96.12 788 ASN A C 1
ATOM 6253 O O . ASN A 1 788 ? 35.113 -34.397 9.006 1.00 96.12 788 ASN A O 1
ATOM 6257 N N . GLY A 1 789 ? 33.955 -32.563 8.437 1.00 92.06 789 GLY A N 1
ATOM 6258 C CA . GLY A 1 789 ? 34.553 -32.383 7.109 1.00 92.06 789 GLY A CA 1
ATOM 6259 C C . GLY A 1 789 ? 33.998 -33.287 5.999 1.00 92.06 789 GLY A C 1
ATOM 6260 O O . GLY A 1 789 ? 34.318 -33.059 4.834 1.00 92.06 789 GLY A O 1
ATOM 6261 N N . GLY A 1 790 ? 33.154 -34.271 6.319 1.00 95.75 790 GLY A N 1
ATOM 6262 C CA . GLY A 1 790 ? 32.448 -35.093 5.335 1.00 95.75 790 GLY A CA 1
ATOM 6263 C C . GLY A 1 790 ? 31.117 -34.466 4.926 1.00 95.75 790 GLY A C 1
ATOM 6264 O O . GLY A 1 790 ? 30.366 -34.008 5.782 1.00 95.75 790 GLY A O 1
ATOM 6265 N N . GLU A 1 791 ? 30.809 -34.442 3.628 1.00 96.88 791 GLU A N 1
ATOM 6266 C CA . GLU A 1 791 ? 29.482 -34.040 3.143 1.00 96.88 791 GLU A CA 1
ATOM 6267 C C . GLU A 1 791 ? 28.434 -35.064 3.600 1.00 96.88 791 GLU A C 1
ATOM 6269 O O . GLU A 1 791 ? 28.576 -36.259 3.339 1.00 96.88 791 GLU A O 1
ATOM 6274 N N . VAL A 1 792 ? 27.384 -34.593 4.275 1.00 95.19 792 VAL A N 1
ATOM 6275 C CA . VAL A 1 792 ? 26.285 -35.441 4.761 1.00 95.19 792 VAL A CA 1
ATOM 6276 C C . VAL A 1 792 ? 25.086 -35.369 3.826 1.00 95.19 792 VAL A C 1
ATOM 6278 O O . VAL A 1 792 ? 24.465 -36.390 3.534 1.00 95.19 792 VAL A O 1
ATOM 6281 N N . ILE A 1 793 ? 24.754 -34.166 3.353 1.00 94.56 793 ILE A N 1
ATOM 6282 C CA . ILE A 1 793 ? 23.626 -33.938 2.451 1.00 94.56 793 ILE A CA 1
ATOM 6283 C C . ILE A 1 793 ? 23.805 -32.634 1.663 1.00 94.56 793 ILE A C 1
ATOM 6285 O O . ILE A 1 793 ? 24.433 -31.677 2.119 1.00 94.56 793 ILE A O 1
ATOM 6289 N N . THR A 1 794 ? 23.198 -32.600 0.481 1.00 94.94 794 THR A N 1
ATOM 6290 C CA . THR A 1 794 ? 23.148 -31.460 -0.434 1.00 94.94 794 THR A CA 1
ATOM 6291 C C . THR A 1 794 ? 21.704 -31.230 -0.892 1.00 94.94 794 THR A C 1
ATOM 6293 O O . THR A 1 794 ? 20.931 -32.178 -1.019 1.00 94.94 794 THR A O 1
ATOM 6296 N N . GLY A 1 795 ? 21.350 -29.983 -1.202 1.00 91.50 795 GLY A N 1
ATOM 6297 C CA . GLY A 1 795 ? 20.043 -29.597 -1.737 1.00 91.50 795 GLY A CA 1
ATOM 6298 C C . GLY A 1 795 ? 20.043 -28.167 -2.271 1.00 91.50 795 GLY A C 1
ATOM 6299 O O . GLY A 1 795 ? 21.100 -27.617 -2.590 1.00 91.50 795 GLY A O 1
ATOM 6300 N N . ASN A 1 796 ? 18.858 -27.583 -2.445 1.00 91.94 796 ASN A N 1
ATOM 6301 C CA . ASN A 1 796 ? 18.687 -26.327 -3.175 1.00 91.94 796 ASN A CA 1
ATOM 6302 C C . ASN A 1 796 ? 17.570 -25.470 -2.567 1.00 91.94 796 ASN A C 1
ATOM 6304 O O . ASN A 1 796 ? 16.534 -25.996 -2.159 1.00 91.94 796 ASN A O 1
ATOM 6308 N N . THR A 1 797 ? 17.763 -24.152 -2.515 1.00 90.44 797 THR A N 1
ATOM 6309 C CA . THR A 1 797 ? 16.774 -23.202 -1.979 1.00 90.44 797 THR A CA 1
ATOM 6310 C C . THR A 1 797 ? 15.443 -23.193 -2.739 1.00 90.44 797 THR A C 1
ATOM 6312 O O . THR A 1 797 ? 14.429 -22.826 -2.149 1.00 90.44 797 THR A O 1
ATOM 6315 N N . ALA A 1 798 ? 15.394 -23.673 -3.986 1.00 86.69 798 ALA A N 1
ATOM 6316 C CA . ALA A 1 798 ? 14.156 -23.918 -4.735 1.00 86.69 798 ALA A CA 1
ATOM 6317 C C . ALA A 1 798 ? 13.183 -24.870 -4.011 1.00 86.69 798 ALA A C 1
ATOM 6319 O O . ALA A 1 798 ? 11.972 -24.812 -4.225 1.00 86.69 798 ALA A O 1
ATOM 6320 N N . ASN A 1 799 ? 13.690 -25.734 -3.124 1.00 84.19 799 ASN A N 1
ATOM 6321 C CA . ASN A 1 799 ? 12.866 -26.655 -2.337 1.00 84.19 799 ASN A CA 1
ATOM 6322 C C . ASN A 1 799 ? 11.974 -25.926 -1.310 1.00 84.19 799 ASN A C 1
ATOM 6324 O O . ASN A 1 799 ? 11.004 -26.502 -0.816 1.00 84.19 799 ASN A O 1
ATOM 6328 N N . VAL A 1 800 ? 12.256 -24.650 -1.026 1.00 83.81 800 VAL A N 1
ATOM 6329 C CA . VAL A 1 800 ? 11.518 -23.809 -0.078 1.00 83.81 800 VAL A CA 1
ATOM 6330 C C . VAL A 1 800 ? 10.381 -23.083 -0.804 1.00 83.81 800 VAL A C 1
ATOM 6332 O O . VAL A 1 800 ? 10.537 -21.956 -1.268 1.00 83.81 800 VAL A O 1
ATOM 6335 N N . LEU A 1 801 ? 9.228 -23.745 -0.949 1.00 72.69 801 LEU A N 1
ATOM 6336 C CA . LEU A 1 801 ? 8.016 -23.201 -1.598 1.00 72.69 801 LEU A CA 1
ATOM 6337 C C . LEU A 1 801 ? 8.274 -22.675 -3.029 1.00 72.69 801 LEU A C 1
ATOM 6339 O O . LEU A 1 801 ? 7.632 -21.730 -3.483 1.00 72.69 801 LEU A O 1
ATOM 6343 N N . GLY A 1 802 ? 9.265 -23.230 -3.735 1.00 72.06 802 GLY A N 1
ATOM 6344 C CA . GLY A 1 802 ? 9.761 -22.706 -5.014 1.00 72.06 802 GLY A CA 1
ATOM 6345 C C . GLY A 1 802 ? 10.628 -21.445 -4.882 1.00 72.06 802 GLY A C 1
ATOM 6346 O O . GLY A 1 802 ? 11.556 -21.256 -5.664 1.00 72.06 802 GLY A O 1
ATOM 6347 N N . ASN A 1 803 ? 10.350 -20.581 -3.901 1.00 81.50 803 ASN A N 1
ATOM 6348 C CA . ASN A 1 803 ? 11.119 -19.378 -3.595 1.00 81.50 803 ASN A CA 1
ATOM 6349 C C . ASN A 1 803 ? 11.033 -19.048 -2.086 1.00 81.50 803 ASN A C 1
ATOM 6351 O O . ASN A 1 803 ? 9.930 -18.764 -1.602 1.00 81.50 803 ASN A O 1
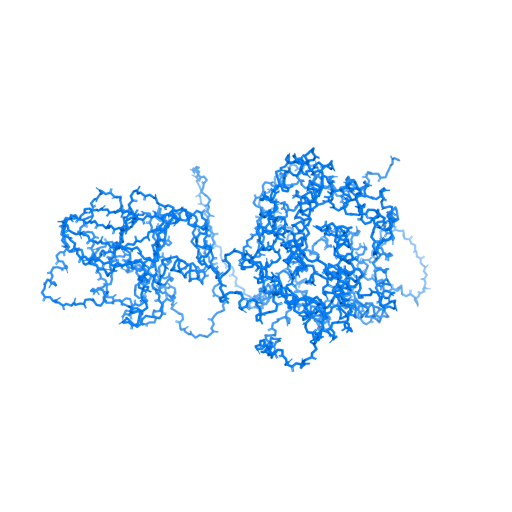ATOM 6355 N N . PRO A 1 804 ? 12.167 -18.957 -1.360 1.00 91.56 804 PRO A N 1
ATOM 6356 C CA . PRO A 1 804 ? 12.187 -18.606 0.063 1.00 91.56 804 PRO A CA 1
ATOM 6357 C C . PRO A 1 804 ? 11.443 -17.306 0.421 1.00 91.56 804 PRO A C 1
ATOM 6359 O O . PRO A 1 804 ? 10.870 -17.192 1.500 1.00 91.56 804 PRO A O 1
ATOM 6362 N N . LEU A 1 805 ? 11.391 -16.321 -0.481 1.00 94.12 805 LEU A N 1
ATOM 6363 C CA . LEU A 1 805 ? 10.667 -15.064 -0.244 1.00 94.12 805 LEU A CA 1
ATOM 6364 C C . LEU A 1 805 ? 9.142 -15.253 -0.250 1.00 94.12 805 LEU A C 1
ATOM 6366 O O . LEU A 1 805 ? 8.426 -14.546 0.459 1.00 94.12 805 LEU A O 1
ATOM 6370 N N . ALA A 1 806 ? 8.636 -16.214 -1.027 1.00 90.94 806 ALA A N 1
ATOM 6371 C CA . ALA A 1 806 ? 7.215 -16.557 -1.040 1.00 90.94 806 ALA A CA 1
ATOM 6372 C C . ALA A 1 806 ? 6.788 -17.224 0.273 1.00 90.94 806 ALA A C 1
ATOM 6374 O O . ALA A 1 806 ? 5.687 -16.966 0.759 1.00 90.94 806 ALA A O 1
ATOM 6375 N N . ALA A 1 807 ? 7.676 -18.010 0.885 1.00 91.31 807 ALA A N 1
ATOM 6376 C CA . ALA A 1 807 ? 7.454 -18.600 2.200 1.00 91.31 807 ALA A CA 1
ATOM 6377 C C . ALA A 1 807 ? 7.305 -17.529 3.299 1.00 91.31 807 ALA A C 1
ATOM 6379 O O . ALA A 1 807 ? 6.379 -17.601 4.106 1.00 91.31 807 ALA A O 1
ATOM 6380 N N . VAL A 1 808 ? 8.125 -16.469 3.275 1.00 95.44 808 VAL A N 1
ATOM 6381 C CA . VAL A 1 808 ? 7.983 -15.330 4.208 1.00 95.44 808 VAL A CA 1
ATOM 6382 C C . VAL A 1 808 ? 6.640 -14.614 4.026 1.00 95.44 808 VAL A C 1
ATOM 6384 O O . VAL A 1 808 ? 5.970 -14.297 5.010 1.00 95.44 808 VAL A O 1
ATOM 6387 N N . ALA A 1 809 ? 6.218 -14.383 2.778 1.00 94.94 809 ALA A N 1
ATOM 6388 C CA . ALA A 1 809 ? 4.922 -13.768 2.490 1.00 94.94 809 ALA A CA 1
ATOM 6389 C C . ALA A 1 809 ? 3.759 -14.638 2.997 1.00 94.94 809 ALA A C 1
ATOM 6391 O O . ALA A 1 809 ? 2.815 -14.126 3.602 1.00 94.94 809 ALA A O 1
ATOM 6392 N N . TRP A 1 810 ? 3.842 -15.959 2.800 1.00 93.25 810 TRP A N 1
ATOM 6393 C CA . TRP A 1 810 ? 2.863 -16.912 3.324 1.00 93.25 810 TRP A CA 1
ATOM 6394 C C . TRP A 1 810 ? 2.767 -16.835 4.851 1.00 93.25 810 TRP A C 1
ATOM 6396 O O . TRP A 1 810 ? 1.666 -16.692 5.384 1.00 93.25 810 TRP A O 1
ATOM 6406 N N . LEU A 1 811 ? 3.910 -16.842 5.546 1.00 94.31 811 LEU A N 1
ATOM 6407 C CA . LEU A 1 811 ? 3.961 -16.765 7.006 1.00 94.31 811 LEU A CA 1
ATOM 6408 C C . LEU A 1 811 ? 3.322 -15.475 7.529 1.00 94.31 811 LEU A C 1
ATOM 6410 O O . LEU A 1 811 ? 2.467 -15.528 8.411 1.00 94.31 811 LEU A O 1
ATOM 6414 N N . ALA A 1 812 ? 3.681 -14.322 6.958 1.00 96.00 812 ALA A N 1
ATOM 6415 C CA . ALA A 1 812 ? 3.122 -13.032 7.365 1.00 96.00 812 ALA A CA 1
ATOM 6416 C C . ALA A 1 812 ? 1.591 -12.982 7.201 1.00 96.00 812 ALA A C 1
ATOM 6418 O O . ALA A 1 812 ? 0.886 -12.417 8.037 1.00 96.00 812 ALA A O 1
ATOM 6419 N N . ASN A 1 813 ? 1.065 -13.614 6.149 1.00 93.25 813 ASN A N 1
ATOM 6420 C CA . ASN A 1 813 ? -0.374 -13.722 5.917 1.00 93.25 813 ASN A CA 1
ATOM 6421 C C . ASN A 1 813 ? -1.061 -14.694 6.876 1.00 93.25 813 ASN A C 1
ATOM 6423 O O . ASN A 1 813 ? -2.177 -14.420 7.315 1.00 93.25 813 ASN A O 1
ATOM 6427 N N . ARG A 1 814 ? -0.409 -15.809 7.220 1.00 90.94 814 ARG A N 1
ATOM 6428 C CA . ARG A 1 814 ? -0.955 -16.789 8.163 1.00 90.94 814 ARG A CA 1
ATOM 6429 C C . ARG A 1 814 ? -1.020 -16.230 9.584 1.00 90.94 814 ARG A C 1
ATOM 6431 O O . ARG A 1 814 ? -2.038 -16.399 10.248 1.00 90.94 814 ARG A O 1
ATOM 6438 N N . LEU A 1 815 ? 0.025 -15.532 10.028 1.00 91.12 815 LEU A N 1
ATOM 6439 C CA . LEU A 1 815 ? 0.088 -14.912 11.357 1.00 91.12 815 LEU A CA 1
ATOM 6440 C C . LEU A 1 815 ? -0.955 -13.800 11.546 1.00 91.12 815 LEU A C 1
ATOM 6442 O O . LEU A 1 815 ? -1.469 -13.629 12.650 1.00 91.12 815 LEU A O 1
ATOM 6446 N N . ALA A 1 816 ? -1.345 -13.114 10.468 1.00 90.12 816 ALA A N 1
ATOM 6447 C CA . ALA A 1 816 ? -2.368 -12.071 10.519 1.00 90.12 816 ALA A CA 1
ATOM 6448 C C . ALA A 1 816 ? -3.744 -12.578 10.986 1.00 90.12 816 ALA A C 1
ATOM 6450 O O . ALA A 1 816 ? -4.502 -11.815 11.580 1.00 90.12 816 ALA A O 1
ATOM 6451 N N . ALA A 1 817 ? -4.058 -13.865 10.788 1.00 85.06 817 ALA A N 1
ATOM 6452 C CA . ALA A 1 817 ? -5.284 -14.474 11.316 1.00 85.06 817 ALA A CA 1
ATOM 6453 C C . ALA A 1 817 ? -5.336 -14.495 12.858 1.00 85.06 817 ALA A C 1
ATOM 6455 O O . ALA A 1 817 ? -6.406 -14.671 13.435 1.00 85.06 817 ALA A O 1
ATOM 6456 N N . PHE A 1 818 ? -4.190 -14.299 13.514 1.00 85.31 818 PHE A N 1
ATOM 6457 C CA . PHE A 1 818 ? -4.038 -14.288 14.965 1.00 85.31 818 PHE A CA 1
ATOM 6458 C C . PHE A 1 818 ? -3.596 -12.922 15.509 1.00 85.31 818 PHE A C 1
ATOM 6460 O O . PHE A 1 818 ? -3.134 -12.853 16.644 1.00 85.31 818 PHE A O 1
ATOM 6467 N N . ASP A 1 819 ? -3.717 -11.853 14.711 1.00 87.62 819 ASP A N 1
ATOM 6468 C CA . ASP A 1 819 ? -3.252 -10.498 15.057 1.00 87.62 819 ASP A CA 1
ATOM 6469 C C . ASP A 1 819 ? -1.746 -10.441 15.393 1.00 87.62 819 ASP A C 1
ATOM 6471 O O . ASP A 1 819 ? -1.276 -9.659 16.218 1.00 87.62 819 ASP A O 1
ATOM 6475 N N . VAL A 1 820 ? -0.966 -11.309 14.742 1.00 90.50 820 VAL A N 1
ATOM 6476 C CA . VAL A 1 820 ? 0.490 -11.375 14.881 1.00 90.50 820 VAL A CA 1
ATOM 6477 C C . VAL A 1 820 ? 1.142 -10.849 13.608 1.00 90.50 820 VAL A C 1
ATOM 6479 O O . VAL A 1 820 ? 0.737 -11.192 12.496 1.00 90.50 820 VAL A O 1
ATOM 6482 N N . SER A 1 821 ? 2.194 -10.041 13.762 1.00 93.38 821 SER A N 1
ATOM 6483 C CA . SER A 1 821 ? 2.965 -9.526 12.633 1.00 93.38 821 SER A CA 1
ATOM 6484 C C . SER A 1 821 ? 4.472 -9.732 12.778 1.00 93.38 821 SER A C 1
ATOM 6486 O O . SER A 1 821 ? 4.987 -9.912 13.883 1.00 93.38 821 SER A O 1
ATOM 6488 N N . LEU A 1 822 ? 5.185 -9.753 11.648 1.00 97.25 822 LEU A N 1
ATOM 6489 C CA . LEU A 1 822 ? 6.646 -9.805 11.642 1.00 97.25 822 LEU A CA 1
ATOM 6490 C C . LEU A 1 822 ? 7.159 -8.371 11.806 1.00 97.25 822 LEU A C 1
ATOM 6492 O O . LEU A 1 822 ? 6.806 -7.518 10.999 1.00 97.25 822 LEU A O 1
ATOM 6496 N N . GLU A 1 823 ? 7.970 -8.088 12.822 1.00 97.69 823 GLU A N 1
ATOM 6497 C CA . GLU A 1 823 ? 8.432 -6.730 13.131 1.00 97.69 823 GLU A CA 1
ATOM 6498 C C . GLU A 1 823 ? 9.817 -6.431 12.538 1.00 97.69 823 GLU A C 1
ATOM 6500 O O . GLU A 1 823 ? 10.574 -7.328 12.160 1.00 97.69 823 GLU A O 1
ATOM 6505 N N . ALA A 1 824 ? 10.172 -5.146 12.459 1.00 97.19 824 ALA A N 1
ATOM 6506 C CA . ALA A 1 824 ? 11.531 -4.748 12.098 1.00 97.19 824 ALA A CA 1
ATOM 6507 C C . ALA A 1 824 ? 12.548 -5.284 13.127 1.00 97.19 824 ALA A C 1
ATOM 6509 O O . ALA A 1 824 ? 12.298 -5.294 14.330 1.00 97.19 824 ALA A O 1
ATOM 6510 N N . GLY A 1 825 ? 13.700 -5.739 12.643 1.00 96.44 825 GLY A N 1
ATOM 6511 C CA . GLY A 1 825 ? 14.729 -6.429 13.416 1.00 96.44 825 GLY A CA 1
ATOM 6512 C C . GLY A 1 825 ? 14.478 -7.926 13.608 1.00 96.44 825 GLY A C 1
ATOM 6513 O O . GLY A 1 825 ? 15.365 -8.611 14.115 1.00 96.44 825 GLY A O 1
ATOM 6514 N N . HIS A 1 826 ? 13.314 -8.458 13.212 1.00 98.44 826 HIS A N 1
ATOM 6515 C CA . HIS A 1 826 ? 13.068 -9.895 13.288 1.00 98.44 826 HIS A CA 1
ATOM 6516 C C . HIS A 1 826 ? 13.904 -10.678 12.270 1.00 98.44 826 HIS A C 1
ATOM 6518 O O . HIS A 1 826 ? 14.096 -10.245 11.131 1.00 98.44 826 HIS A O 1
ATOM 6524 N N . VAL A 1 827 ? 14.328 -11.872 12.684 1.00 98.50 827 VAL A N 1
ATOM 6525 C CA . VAL A 1 827 ? 14.910 -12.907 11.827 1.00 98.50 827 VAL A CA 1
ATOM 6526 C C . VAL A 1 827 ? 13.800 -13.849 11.369 1.00 98.50 827 VAL A C 1
ATOM 6528 O O . VAL A 1 827 ? 13.043 -14.361 12.192 1.00 98.50 827 VAL A O 1
ATOM 6531 N N . VAL A 1 828 ? 13.692 -14.091 10.066 1.00 98.31 828 VAL A N 1
ATOM 6532 C CA . VAL A 1 828 ? 12.735 -15.041 9.493 1.00 98.31 828 VAL A CA 1
ATOM 6533 C C . VAL A 1 828 ? 13.486 -16.196 8.845 1.00 98.31 828 VAL A C 1
ATOM 6535 O O . VAL A 1 828 ? 14.257 -15.980 7.909 1.00 98.31 828 VAL A O 1
ATOM 6538 N N . LEU A 1 829 ? 13.240 -17.405 9.342 1.00 97.75 829 LEU A N 1
ATOM 6539 C CA . LEU A 1 829 ? 13.700 -18.667 8.766 1.00 97.75 829 LEU A CA 1
ATOM 6540 C C . LEU A 1 829 ? 12.562 -19.232 7.890 1.00 97.75 829 LEU A C 1
ATOM 6542 O O . LEU A 1 829 ? 11.507 -19.588 8.412 1.00 97.75 829 LEU A O 1
ATOM 6546 N N . PRO A 1 830 ? 12.681 -19.189 6.555 1.00 93.94 830 PRO A N 1
ATOM 6547 C CA . PRO A 1 830 ? 11.615 -19.494 5.616 1.00 93.94 830 PRO A CA 1
ATOM 6548 C C . PRO A 1 830 ? 11.490 -20.990 5.326 1.00 93.94 830 PRO A C 1
ATOM 6550 O O . PRO A 1 830 ? 10.608 -21.314 4.538 1.00 93.94 830 PRO A O 1
ATOM 6553 N N . GLY A 1 831 ? 12.366 -21.845 5.868 1.00 91.38 831 GLY A N 1
ATOM 6554 C CA . GLY A 1 831 ? 12.414 -23.287 5.659 1.00 91.38 831 GLY A CA 1
ATOM 6555 C C . GLY A 1 831 ? 13.736 -23.822 5.122 1.00 91.38 831 GLY A C 1
ATOM 6556 O O . GLY A 1 831 ? 14.469 -23.151 4.384 1.00 91.38 831 GLY A O 1
ATOM 6557 N N . SER A 1 832 ? 13.986 -25.094 5.432 1.00 90.69 832 SER A N 1
ATOM 6558 C CA . SER A 1 832 ? 15.197 -25.794 5.028 1.00 90.69 832 SER A CA 1
ATOM 6559 C C . SER A 1 832 ? 15.252 -26.086 3.534 1.00 90.69 832 SER A C 1
ATOM 6561 O O . SER A 1 832 ? 14.274 -26.487 2.899 1.00 90.69 832 SER A O 1
ATOM 6563 N N . CYS A 1 833 ? 16.449 -25.942 2.968 1.00 88.69 833 CYS A N 1
ATOM 6564 C CA . CYS A 1 833 ? 16.740 -26.368 1.599 1.00 88.69 833 CYS A CA 1
ATOM 6565 C C . CYS A 1 833 ? 17.114 -27.861 1.492 1.00 88.69 833 CYS A C 1
ATOM 6567 O O . CYS A 1 833 ? 17.254 -28.385 0.377 1.00 88.69 833 CYS A O 1
ATOM 6569 N N . LEU A 1 834 ? 17.280 -28.529 2.640 1.00 88.81 834 LEU A N 1
ATOM 6570 C CA . LEU A 1 834 ? 17.736 -29.909 2.811 1.00 88.81 834 LEU A CA 1
ATOM 6571 C C . LEU A 1 834 ? 16.701 -30.713 3.606 1.00 88.81 834 LEU A C 1
ATOM 6573 O O . LEU A 1 834 ? 15.829 -30.149 4.256 1.00 88.81 834 LEU A O 1
ATOM 6577 N N . GLN A 1 835 ? 16.834 -32.038 3.590 1.00 87.31 835 GLN A N 1
ATOM 6578 C CA . GLN A 1 835 ? 16.174 -32.874 4.590 1.00 87.31 835 GLN A CA 1
ATOM 6579 C C . GLN A 1 835 ? 16.899 -32.741 5.938 1.00 87.31 835 GLN A C 1
ATOM 6581 O O . GLN A 1 835 ? 18.130 -32.657 5.967 1.00 87.31 835 GLN A O 1
ATOM 6586 N N . ALA A 1 836 ? 16.145 -32.776 7.036 1.00 89.56 836 ALA A N 1
ATOM 6587 C CA . ALA A 1 836 ? 16.683 -32.761 8.389 1.00 89.56 836 ALA A CA 1
ATOM 6588 C C . ALA A 1 836 ? 17.617 -33.958 8.647 1.00 89.56 836 ALA A C 1
ATOM 6590 O O . ALA A 1 836 ? 17.262 -35.115 8.400 1.00 89.56 836 ALA A O 1
ATOM 6591 N N . ILE A 1 837 ? 18.809 -33.695 9.186 1.00 94.44 837 ILE A N 1
ATOM 6592 C CA . ILE A 1 837 ? 19.808 -34.728 9.494 1.00 94.44 837 ILE A CA 1
ATOM 6593 C C . ILE A 1 837 ? 19.898 -34.955 11.005 1.00 94.44 837 ILE A C 1
ATOM 6595 O O . ILE A 1 837 ? 20.046 -33.984 11.743 1.00 94.44 837 ILE A O 1
ATOM 6599 N N . PRO A 1 838 ? 19.868 -36.204 11.502 1.00 93.94 838 PRO A N 1
ATOM 6600 C CA . PRO A 1 838 ? 19.986 -36.454 12.933 1.00 93.94 838 PRO A CA 1
ATOM 6601 C C . PRO A 1 838 ? 21.324 -35.982 13.529 1.00 93.94 838 PRO A C 1
ATOM 6603 O O . PRO A 1 838 ? 22.390 -36.272 12.986 1.00 93.94 838 PRO A O 1
ATOM 6606 N N . MET A 1 839 ? 21.274 -35.329 14.695 1.00 94.12 839 MET A N 1
ATOM 6607 C CA . MET A 1 839 ? 22.443 -34.802 15.415 1.00 94.12 839 MET A CA 1
ATOM 6608 C C . MET A 1 839 ? 22.766 -35.660 16.650 1.00 94.12 839 MET A C 1
ATOM 6610 O O . MET A 1 839 ? 22.570 -35.241 17.788 1.00 94.12 839 MET A O 1
ATOM 6614 N N . TRP A 1 840 ? 23.194 -36.910 16.445 1.00 88.75 840 TRP A N 1
ATOM 6615 C CA . TRP A 1 840 ? 23.399 -37.871 17.549 1.00 88.75 840 TRP A CA 1
ATOM 6616 C C . TRP A 1 840 ? 24.816 -37.912 18.118 1.00 88.75 840 TRP A C 1
ATOM 6618 O O . TRP A 1 840 ? 25.024 -38.447 19.210 1.00 88.75 840 TRP A O 1
ATOM 6628 N N . GLU A 1 841 ? 25.786 -37.404 17.367 1.00 90.88 841 GLU A N 1
ATOM 6629 C CA . GLU A 1 841 ? 27.206 -37.503 17.682 1.00 90.88 841 GLU A CA 1
ATOM 6630 C C . GLU A 1 841 ? 27.806 -36.112 17.885 1.00 90.88 841 GLU A C 1
ATOM 6632 O O . GLU A 1 841 ? 27.422 -35.148 17.219 1.00 90.88 841 GLU A O 1
ATOM 6637 N N . ALA A 1 842 ? 28.754 -36.021 18.819 1.00 94.38 842 ALA A N 1
ATOM 6638 C CA . ALA A 1 842 ? 29.580 -34.835 18.995 1.00 94.38 842 ALA A CA 1
ATOM 6639 C C . ALA A 1 842 ? 30.507 -34.645 17.785 1.00 94.38 842 ALA A C 1
ATOM 6641 O O . ALA A 1 842 ? 30.999 -35.617 17.206 1.00 94.38 842 ALA A O 1
ATOM 6642 N N . GLY A 1 843 ? 30.765 -33.394 17.425 1.00 94.38 843 GLY A N 1
ATOM 6643 C CA . GLY A 1 843 ? 31.614 -33.040 16.297 1.00 94.38 843 GLY A CA 1
ATOM 6644 C C . GLY A 1 843 ? 31.261 -31.696 15.677 1.00 94.38 843 GLY A C 1
ATOM 6645 O O . GLY A 1 843 ? 30.332 -31.007 16.106 1.00 94.38 843 GLY A O 1
ATOM 6646 N N . HIS A 1 844 ? 32.009 -31.369 14.629 1.00 95.94 844 HIS A N 1
ATOM 6647 C CA . HIS A 1 844 ? 31.917 -30.103 13.917 1.00 95.94 844 HIS A CA 1
ATOM 6648 C C . HIS A 1 844 ? 30.864 -30.174 12.817 1.00 95.94 844 HIS A C 1
ATOM 6650 O O . HIS A 1 844 ? 30.913 -31.062 11.959 1.00 95.94 844 HIS A O 1
ATOM 6656 N N . TRP A 1 845 ? 29.939 -29.218 12.817 1.00 96.00 845 TRP A N 1
ATOM 6657 C CA . TRP A 1 845 ? 28.925 -29.062 11.781 1.00 96.00 845 TRP A CA 1
ATOM 6658 C C . TRP A 1 845 ? 29.153 -27.779 10.999 1.00 96.00 845 TRP A C 1
ATOM 6660 O O . TRP A 1 845 ? 29.392 -26.714 11.571 1.00 96.00 845 TRP A O 1
ATOM 6670 N N . LYS A 1 846 ? 29.014 -27.868 9.676 1.00 96.31 846 LYS A N 1
ATOM 6671 C CA . LYS A 1 846 ? 29.161 -26.721 8.782 1.00 96.31 846 LYS A CA 1
ATOM 6672 C C . LYS A 1 846 ? 28.138 -26.744 7.662 1.00 96.31 846 LYS A C 1
ATOM 6674 O O . LYS A 1 846 ? 28.100 -27.674 6.864 1.00 96.31 846 LYS A O 1
ATOM 6679 N N . GLY A 1 847 ? 27.355 -25.681 7.566 1.00 96.50 847 GLY A N 1
ATOM 6680 C CA . GLY A 1 847 ? 26.444 -25.411 6.464 1.00 96.50 847 GLY A CA 1
ATOM 6681 C C . GLY A 1 847 ? 27.065 -24.432 5.477 1.00 96.50 847 GLY A C 1
ATOM 6682 O O . GLY A 1 847 ? 27.644 -23.422 5.875 1.00 96.50 847 GLY A O 1
ATOM 6683 N N . VAL A 1 848 ? 26.954 -24.709 4.181 1.00 96.94 848 VAL A N 1
ATOM 6684 C CA . VAL A 1 848 ? 27.473 -23.849 3.110 1.00 96.94 848 VAL A CA 1
ATOM 6685 C C . VAL A 1 848 ? 26.404 -23.651 2.049 1.00 96.94 848 VAL A C 1
ATOM 6687 O O . VAL A 1 848 ? 25.917 -24.615 1.470 1.00 96.94 848 VAL A O 1
ATOM 6690 N N . PHE A 1 849 ? 26.113 -22.397 1.722 1.00 96.69 849 PHE A N 1
ATOM 6691 C CA . PHE A 1 849 ? 25.408 -22.034 0.500 1.00 96.69 849 PHE A CA 1
ATOM 6692 C C . PHE A 1 849 ? 26.415 -21.522 -0.533 1.00 96.69 849 PHE A C 1
ATOM 6694 O O . PHE A 1 849 ? 27.121 -20.533 -0.300 1.00 96.69 849 PHE A O 1
ATOM 6701 N N . VAL A 1 850 ? 26.489 -22.183 -1.688 1.00 92.88 850 VAL A N 1
ATOM 6702 C CA . VAL A 1 850 ? 27.466 -21.868 -2.741 1.00 92.88 850 VAL A CA 1
ATOM 6703 C C . VAL A 1 850 ? 27.270 -20.428 -3.225 1.00 92.88 850 VAL A C 1
ATOM 6705 O O . VAL A 1 850 ? 26.206 -20.069 -3.714 1.00 92.88 850 VAL A O 1
ATOM 6708 N N . GLY A 1 851 ? 28.297 -19.586 -3.069 1.00 87.06 851 GLY A N 1
ATOM 6709 C CA . GLY A 1 851 ? 28.260 -18.169 -3.462 1.00 87.06 851 GLY A CA 1
ATOM 6710 C C . GLY A 1 851 ? 27.516 -17.229 -2.499 1.00 87.06 851 GLY A C 1
ATOM 6711 O O . GLY A 1 851 ? 27.617 -16.009 -2.647 1.00 87.06 851 GLY A O 1
ATOM 6712 N N . PHE A 1 852 ? 26.833 -17.757 -1.479 1.00 92.94 852 PHE A N 1
ATOM 6713 C CA . PHE A 1 852 ? 26.104 -16.976 -0.473 1.00 92.94 852 PHE A CA 1
ATOM 6714 C C . PHE A 1 852 ? 26.926 -16.846 0.820 1.00 92.94 852 PHE A C 1
ATOM 6716 O O . PHE A 1 852 ? 27.218 -15.722 1.237 1.00 92.94 852 PHE A O 1
ATOM 6723 N N . GLY A 1 853 ? 27.394 -17.957 1.397 1.00 94.38 853 GLY A N 1
ATOM 6724 C CA . GLY A 1 853 ? 28.199 -17.956 2.621 1.00 94.38 853 GLY A CA 1
ATOM 6725 C C . GLY A 1 853 ? 28.178 -19.299 3.349 1.00 94.38 853 GLY A C 1
ATOM 6726 O O . GLY A 1 853 ? 27.704 -20.298 2.812 1.00 94.38 853 GLY A O 1
ATOM 6727 N N . SER A 1 854 ? 28.686 -19.321 4.579 1.00 95.19 854 SER A N 1
ATOM 6728 C CA . SER A 1 854 ? 28.659 -20.497 5.451 1.00 95.19 854 SER A CA 1
ATOM 6729 C C . SER A 1 854 ? 28.316 -20.129 6.890 1.00 95.19 854 SER A C 1
ATOM 6731 O O . SER A 1 854 ? 28.405 -18.961 7.259 1.00 95.19 854 SER A O 1
ATOM 6733 N N . VAL A 1 855 ? 27.957 -21.142 7.669 1.00 95.94 855 VAL A N 1
ATOM 6734 C CA . VAL A 1 855 ? 27.726 -21.086 9.115 1.00 95.94 855 VAL A CA 1
ATOM 6735 C C . VAL A 1 855 ? 28.226 -22.389 9.737 1.00 95.94 855 VAL A C 1
ATOM 6737 O O . VAL A 1 855 ? 28.090 -23.454 9.129 1.00 95.94 855 VAL A O 1
ATOM 6740 N N . GLU A 1 856 ? 28.832 -22.321 10.918 1.00 94.94 856 GLU A N 1
ATOM 6741 C CA . GLU A 1 856 ? 29.377 -23.498 11.603 1.00 94.94 856 GLU A CA 1
ATOM 6742 C C . GLU A 1 856 ? 29.211 -23.448 13.127 1.00 94.94 856 GLU A C 1
ATOM 6744 O O . GLU A 1 856 ? 29.136 -22.380 13.738 1.00 94.94 856 GLU A O 1
ATOM 6749 N N . PHE A 1 857 ? 29.134 -24.626 13.746 1.00 94.88 857 PHE A N 1
ATOM 6750 C CA . PHE A 1 857 ? 29.026 -24.786 15.195 1.00 94.88 857 PHE A CA 1
ATOM 6751 C C . PHE A 1 857 ? 29.609 -26.128 15.650 1.00 94.88 857 PHE A C 1
ATOM 6753 O O . PHE A 1 857 ? 29.772 -27.059 14.857 1.00 94.88 857 PHE A O 1
ATOM 6760 N N . GLU A 1 858 ? 29.921 -26.221 16.941 1.00 95.62 858 GLU A N 1
ATOM 6761 C CA . GLU A 1 858 ? 30.449 -27.438 17.560 1.00 95.62 858 GLU A CA 1
ATOM 6762 C C . GLU A 1 858 ? 29.380 -28.138 18.398 1.00 95.62 858 GLU A C 1
ATOM 6764 O O . GLU A 1 858 ? 28.626 -27.502 19.136 1.00 95.62 858 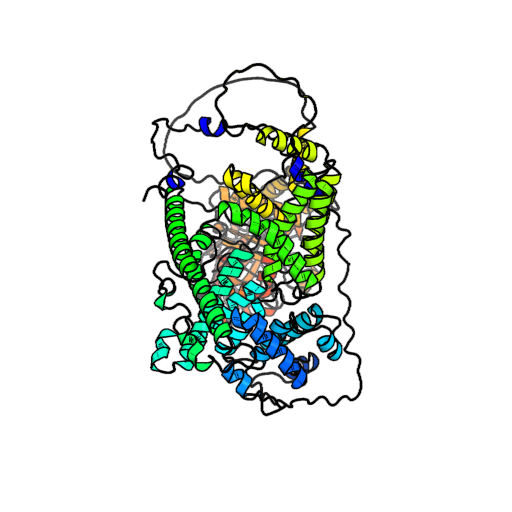GLU A O 1
ATOM 6769 N N . VAL A 1 859 ? 29.343 -29.465 18.337 1.00 95.19 859 VAL A N 1
ATOM 6770 C CA . VAL A 1 859 ? 28.491 -30.297 19.191 1.00 95.19 859 VAL A CA 1
ATOM 6771 C C . VAL A 1 859 ? 29.368 -31.062 20.167 1.00 95.19 859 VAL A C 1
ATOM 6773 O O . VAL A 1 859 ? 30.323 -31.726 19.770 1.00 95.19 859 VAL A O 1
ATOM 6776 N N . VAL A 1 860 ? 29.028 -31.004 21.451 1.00 94.25 860 VAL A N 1
ATOM 6777 C CA . VAL A 1 860 ? 29.761 -31.668 22.535 1.00 94.25 860 VAL A CA 1
ATOM 6778 C C . VAL A 1 860 ? 28.839 -32.553 23.370 1.00 94.25 860 VAL A C 1
ATOM 6780 O O . VAL A 1 860 ? 27.614 -32.472 23.291 1.00 94.25 860 VAL A O 1
ATOM 6783 N N . GLY A 1 861 ? 29.439 -33.409 24.196 1.00 90.19 861 GLY A N 1
ATOM 6784 C CA . GLY A 1 861 ? 28.700 -34.293 25.093 1.00 90.19 861 GLY A CA 1
ATOM 6785 C C . GLY A 1 861 ? 28.076 -35.495 24.381 1.00 90.19 861 GLY A C 1
ATOM 6786 O O . GLY A 1 861 ? 28.504 -35.907 23.306 1.00 90.19 861 GLY A O 1
ATOM 6787 N N . ALA A 1 862 ? 27.085 -36.099 25.028 1.00 84.19 862 ALA A N 1
ATOM 6788 C CA . ALA A 1 862 ? 26.335 -37.234 24.507 1.00 84.19 862 ALA A CA 1
ATOM 6789 C C . ALA A 1 862 ? 24.864 -37.090 24.899 1.00 84.19 862 ALA A C 1
ATOM 6791 O O . ALA A 1 862 ? 24.551 -36.489 25.929 1.00 84.19 862 ALA A O 1
ATOM 6792 N N . LEU A 1 863 ? 23.969 -37.661 24.091 1.00 78.62 863 LEU A N 1
ATOM 6793 C CA . LEU A 1 863 ? 22.543 -37.668 24.403 1.00 78.62 863 LEU A CA 1
ATOM 6794 C C . LEU A 1 863 ? 22.272 -38.377 25.747 1.00 78.62 863 LEU A C 1
ATOM 6796 O O . LEU A 1 863 ? 22.969 -39.346 26.080 1.00 78.62 863 LEU A O 1
ATOM 6800 N N . PRO A 1 864 ? 21.251 -37.947 26.513 1.00 70.38 864 PRO A N 1
ATOM 6801 C CA . PRO A 1 864 ? 20.865 -38.606 27.758 1.00 70.38 864 PRO A CA 1
ATOM 6802 C C . PRO A 1 864 ? 20.583 -40.103 27.551 1.00 70.38 864 PRO A C 1
ATOM 6804 O O . PRO A 1 864 ? 20.034 -40.504 26.527 1.00 70.38 864 PRO A O 1
ATOM 6807 N N . ALA A 1 865 ? 20.898 -40.947 28.541 1.00 56.19 865 ALA A N 1
ATOM 6808 C CA . ALA A 1 865 ? 20.748 -42.407 28.440 1.00 56.19 865 ALA A CA 1
ATOM 6809 C C . ALA A 1 865 ? 19.308 -42.883 28.139 1.00 56.19 865 ALA A C 1
ATOM 6811 O O . ALA A 1 865 ? 19.128 -43.980 27.628 1.00 56.19 865 ALA A O 1
ATOM 6812 N N . SER A 1 866 ? 18.282 -42.061 28.377 1.00 51.56 866 SER A N 1
ATOM 6813 C CA . SER A 1 866 ? 16.902 -42.345 27.950 1.00 51.56 866 SER A CA 1
ATOM 6814 C C . SER A 1 866 ? 16.698 -42.324 26.428 1.00 51.56 866 SER A C 1
ATOM 6816 O O . SER A 1 866 ? 15.662 -42.777 25.955 1.00 51.56 866 SER A O 1
ATOM 6818 N N . ALA A 1 867 ? 17.659 -41.803 25.660 1.00 46.84 867 ALA A N 1
ATOM 6819 C CA . ALA A 1 867 ? 17.653 -41.788 24.198 1.00 46.84 867 ALA A CA 1
ATOM 6820 C C . ALA A 1 867 ? 18.480 -42.936 23.575 1.00 46.84 867 ALA A C 1
ATOM 6822 O O . ALA A 1 867 ? 18.415 -43.152 22.364 1.00 46.84 867 ALA A O 1
ATOM 6823 N N . SER A 1 868 ? 19.260 -43.685 24.370 1.00 39.56 868 SER A N 1
ATOM 6824 C CA . SER A 1 868 ? 20.242 -44.660 23.864 1.00 39.56 868 SER A CA 1
ATOM 6825 C C . SER A 1 868 ? 19.660 -46.025 23.466 1.00 39.56 868 SER A C 1
ATOM 6827 O O . SER A 1 868 ? 20.344 -46.788 22.782 1.00 39.56 868 SER A O 1
ATOM 6829 N N . GLU A 1 869 ? 18.396 -46.321 23.794 1.00 45.66 869 GLU A N 1
ATOM 6830 C CA . GLU A 1 869 ? 17.726 -47.589 23.438 1.00 45.66 869 GLU A CA 1
ATOM 6831 C C . GLU A 1 869 ? 17.462 -47.770 21.927 1.00 45.66 869 GLU A C 1
ATOM 6833 O O . GLU A 1 869 ? 17.093 -48.859 21.494 1.00 45.66 869 GLU A O 1
ATOM 6838 N N . PHE A 1 870 ? 17.699 -46.755 21.088 1.00 48.38 870 PHE A N 1
ATOM 6839 C CA . PHE A 1 870 ? 17.195 -46.733 19.706 1.00 48.38 870 PHE A CA 1
ATOM 6840 C C . PHE A 1 870 ? 18.252 -46.864 18.600 1.00 48.38 870 PHE A C 1
ATOM 6842 O O . PHE A 1 870 ? 17.911 -46.763 17.422 1.00 48.38 870 PHE A O 1
ATOM 6849 N N . ARG A 1 871 ? 19.518 -47.162 18.932 1.00 43.62 871 ARG A N 1
ATOM 6850 C CA . ARG A 1 871 ? 20.602 -47.334 17.935 1.00 43.62 871 ARG A CA 1
ATOM 6851 C C . ARG A 1 871 ? 20.382 -48.486 16.930 1.00 43.62 871 ARG A C 1
ATOM 6853 O O . ARG A 1 871 ? 21.128 -48.574 15.962 1.00 43.62 871 ARG A O 1
ATOM 6860 N N . SER A 1 872 ? 19.392 -49.362 17.129 1.00 31.89 872 SER A N 1
ATOM 6861 C CA . SER A 1 872 ? 19.169 -50.575 16.317 1.00 31.89 872 SER A CA 1
ATOM 6862 C C . SER A 1 872 ? 17.875 -50.594 15.491 1.00 31.89 872 SER A C 1
ATOM 6864 O O . SER A 1 872 ? 17.658 -51.531 14.722 1.00 31.89 872 SER A O 1
ATOM 6866 N N . GLY A 1 873 ? 17.016 -49.580 15.601 1.00 31.20 873 GLY A N 1
ATOM 6867 C CA . GLY A 1 873 ? 15.768 -49.510 14.847 1.00 31.20 873 GLY A CA 1
ATOM 6868 C C . GLY A 1 873 ? 15.887 -48.514 13.710 1.00 31.20 873 GLY A C 1
ATOM 6869 O O . GLY A 1 873 ? 15.752 -47.318 13.944 1.00 31.20 873 GLY A O 1
ATOM 6870 N N . GLY A 1 874 ? 16.098 -48.997 12.484 1.00 31.50 874 GLY A N 1
ATOM 6871 C CA . GLY A 1 874 ? 15.943 -48.220 11.253 1.00 31.50 874 GLY A CA 1
ATOM 6872 C C . GLY A 1 874 ? 14.491 -47.784 11.056 1.00 31.50 874 GLY A C 1
ATOM 6873 O O . GLY A 1 874 ? 13.811 -48.233 10.140 1.00 31.50 874 GLY A O 1
ATOM 6874 N N . VAL A 1 875 ? 13.995 -46.924 11.934 1.00 30.39 875 VAL A N 1
ATOM 6875 C CA . VAL A 1 875 ? 12.801 -46.141 11.693 1.00 30.39 875 VAL A CA 1
ATOM 6876 C C . VAL A 1 875 ? 13.311 -44.943 10.917 1.00 30.39 875 VAL A C 1
ATOM 6878 O O . VAL A 1 875 ? 13.901 -44.029 11.489 1.00 30.39 875 VAL A O 1
ATOM 6881 N N . LYS A 1 876 ? 13.106 -44.962 9.595 1.00 31.78 876 LYS A N 1
ATOM 6882 C CA . LYS A 1 876 ? 12.917 -43.711 8.867 1.00 31.78 876 LYS A CA 1
ATOM 6883 C C . LYS A 1 876 ? 11.805 -42.992 9.621 1.00 31.78 876 LYS A C 1
ATOM 6885 O O . LYS A 1 876 ? 10.633 -43.316 9.428 1.00 31.78 876 LYS A O 1
ATOM 6890 N N . ALA A 1 877 ? 12.168 -42.093 10.536 1.00 30.95 877 ALA A N 1
ATOM 6891 C CA . ALA A 1 877 ? 11.266 -41.023 10.890 1.00 30.95 877 ALA A CA 1
ATOM 6892 C C . ALA A 1 877 ? 10.889 -40.439 9.533 1.00 30.95 877 ALA A C 1
ATOM 6894 O O . ALA A 1 877 ? 11.769 -40.076 8.751 1.00 30.95 877 ALA A O 1
ATOM 6895 N N . LYS A 1 878 ? 9.608 -40.527 9.171 1.00 31.61 878 LYS A N 1
ATOM 6896 C CA . LYS A 1 878 ? 9.120 -39.681 8.101 1.00 31.61 878 LYS A CA 1
ATOM 6897 C C . LYS A 1 878 ? 9.313 -38.274 8.688 1.00 31.61 878 LYS A C 1
ATOM 6899 O O . LYS A 1 878 ? 8.506 -37.862 9.505 1.00 31.61 878 LYS A O 1
ATOM 6904 N N . LEU A 1 879 ? 10.438 -37.635 8.401 1.00 33.91 879 LEU A N 1
ATOM 6905 C CA . LEU A 1 879 ? 10.735 -36.225 8.624 1.00 33.91 879 LEU A CA 1
ATOM 6906 C C . LEU A 1 879 ? 11.318 -35.720 7.312 1.00 33.91 879 LEU A C 1
ATOM 6908 O O . LEU A 1 879 ? 12.219 -36.420 6.773 1.00 33.91 879 LEU A O 1
#

Mean predicted aligned error: 21.17 Å

pLDDT: mean 70.41, std 24.86, range [20.38, 98.5]

Radius of gyration: 34.48 Å; Cα contacts (8 Å, |Δi|>4): 1115; chains: 1; bounding box: 91×100×96 Å

Sequence (879 aa):
MASGQQWQDEWAWDNTPSSTLLTESDLHFHMLLDSSHLTDLGDIFAFTNDSSVFPARPPVVPPLIDTGSHASSTFDISVDAAGLGHADAEFLRSQGCFDLPPPAVLKLFMRQYFRMVHPNLPVVVENSFWARWEGDTFNLAQLSLLVLRTMLFAASCYVDNSTLAGLGFNGQRQARNLYYRQAKLVFDFGIEVDPIANAQACLLLSYMSPSLSRLQINVGWLVHAHRFAKIAGADSFYRYIDEDRSTAVLLKRIWWGVLFRDRILSFGFRRSLQVHLEHDSIWLNDRYALNSDDFESELGQSPIHDTETQLKNIEVLSALCRLISRLLGPLRLLYQYDMLDGRLQPASINLPATITAIKAHLVSLRIWHDDTIEKFPFPIEDSHSELQVANTDLGRRFQEMVQLRVMKDLPITAIPFLAPPLILQAINVTASRGLRTESNEARHLDIFTRTLKSQQGRYDGSEFLIDVLNNVISYAQQNEDLTTSMNTWRKSSSGDDGPSNRDQNSEDNSRQNPTRRLDWNTMVRKQPKLLLRLMFHLDYALRSPASLDAVESSRSRAATTSASPMMNDWAENTPHSDGELVQLSTWNSRSETQHIIGINMQQTDLQSIAKALHNARQTSKPIQPPTKTWPQLTPDDAFRVQQITLHNALQTGDRLVGWKLGNIAKVMQDAFGLDQPDYGSLLASTFIYEGTSIDLKNLIKPYVELEPAFILKKPLRGPNVTVADVISAVECCLPAIEIIDSRVRDWQIGLPDTLADNGSTGAVVLGGRPRRLEELVLSDTKGVLYFNGGEVITGNTANVLGNPLAAVAWLANRLAAFDVSLEAGHVVLPGSCLQAIPMWEAGHWKGVFVGFGSVEFEVVGALPASASEFRSGGVKAKL

Organism: NCBI:txid357750

InterPro domains:
  IPR007219 Xylanolytic transcriptional activator, regulatory domain [PF04082] (111-330)
  IPR036663 Fumarylacetoacetase-like, C-terminal domain superfamily [G3DSA:3.90.850.10] (595-860)
  IPR036663 Fumarylacetoacetase-like, C-terminal domain superfamily [SSF56529] (601-860)
  IPR050772 Hydratase/Decarboxylase Family, MhpD Subfamily [PTHR30143] (601-860)

Solvent-accessible surface area (backbone atoms only — not comparable to full-atom values): 50958 Å² total; per-residue (Å²): 145,84,74,78,63,67,70,50,65,83,71,48,73,84,85,71,87,70,92,64,82,81,49,85,69,65,75,63,72,78,75,73,66,84,55,83,76,64,59,68,62,61,58,39,59,56,77,81,71,64,83,82,78,65,79,83,71,82,81,83,77,74,75,82,73,86,72,74,93,66,86,72,81,72,72,80,69,80,68,75,50,84,87,67,53,70,69,57,54,51,50,40,53,76,66,45,56,76,67,74,68,59,51,73,58,41,50,54,38,49,54,34,24,60,67,70,45,28,65,82,48,60,59,63,66,63,44,70,56,59,67,34,49,61,87,78,44,73,65,56,97,89,52,58,66,50,37,55,32,22,46,50,22,64,11,27,64,61,52,58,60,70,66,40,42,76,73,73,32,95,36,32,43,58,46,24,53,50,31,43,51,31,27,46,51,44,55,76,72,54,68,71,78,55,34,59,49,50,15,43,22,22,55,42,51,31,72,52,60,73,57,97,77,64,82,57,58,28,54,54,25,41,55,50,15,46,52,24,29,53,74,57,38,16,86,49,18,80,76,32,47,89,79,39,48,70,59,19,39,52,26,42,36,42,38,50,41,45,53,51,50,40,49,50,47,18,66,75,69,72,38,43,68,81,76,84,74,62,98,85,39,72,75,70,38,72,87,73,46,66,52,68,78,70,43,58,89,39,65,70,58,48,97,84,47,58,47,70,58,48,52,53,41,41,53,51,45,27,53,49,47,52,50,50,48,58,41,51,62,57,46,45,74,75,31,71,43,62,44,96,85,77,47,71,64,79,77,91,61,68,61,71,61,51,54,52,51,50,53,54,42,52,52,53,49,46,54,53,48,57,62,43,38,73,76,52,70,60,94,51,93,56,50,77,61,44,53,57,45,48,60,57,38,48,58,47,50,52,48,48,29,57,74,70,61,50,62,74,70,64,58,80,68,52,54,71,68,47,47,62,61,50,53,55,36,44,52,46,27,47,60,24,64,99,43,93,58,23,70,57,38,46,52,54,41,48,54,53,52,52,54,41,59,72,40,43,64,52,42,62,52,39,60,57,53,51,50,55,48,55,40,44,46,53,34,47,74,70,39,67,65,57,40,50,50,47,51,48,52,58,57,59,70,64,68,74,93,67,85,89,71,90,78,87,88,79,96,74,95,83,75,84,76,78,83,73,74,89,50,66,63,58,39,48,70,79,34,45,68,56,47,53,49,50,54,49,47,52,48,56,56,75,70,33,92,73,60,54,69,60,57,59,63,57,60,67,63,73,77,74,81,84,86,90,80,91,86,90,86,90,85,91,87,87,86,90,86,90,78,97,70,89,78,90,80,79,93,77,89,85,92,84,90,87,85,87,89,77,83,79,77,55,73,71,55,42,52,50,51,30,50,51,50,50,50,14,55,78,68,50,47,57,39,74,37,54,50,77,79,40,74,76,58,39,57,71,54,14,45,51,16,26,49,52,48,50,52,55,42,44,76,73,71,47,44,84,40,29,36,37,34,36,66,52,32,66,71,54,18,63,76,69,74,44,95,65,62,45,46,21,78,33,43,53,86,31,56,47,63,61,79,43,72,46,54,34,60,74,42,59,64,37,25,42,32,45,26,60,28,35,34,22,69,36,60,42,64,30,73,83,46,40,51,69,53,42,63,72,18,48,58,32,33,28,35,26,37,42,32,38,31,44,44,35,42,90,70,63,63,54,71,29,35,32,22,37,50,31,43,19,64,52,36,35,34,54,26,92,59,77,37,50,68,92,78,55,62,56,57,71,32,45,36,39,37,28,48,73,86,41,82,75,50,70,36,29,27,30,50,12,59,55,27,40,54,50,33,47,17,51,49,26,30,58,35,29,80,72,80,39,62,47,46,53,69,21,38,36,35,34,30,43,27,45,75,66,40,78,60,77,68,56,45,44,39,37,37,36,33,68,93,69,43,49,28,47,40,36,35,37,71,51,58,46,75,92,59,63,86,52,88,81,62,92,66,78,68,93,111

Secondary structure (DSSP, 8-state):
--SSSHHHHTTPPP---------TTGGGSS--S-GGGTGGGGGGGGGGG-GGGS-SSPPPPPP------------------TT--HHHHHHHHHTTSS-PPPHHHHHHHHHHHHHHTTTT---S-HHHHHTTEETTEE--TTS-HHHHHHHHHHHTTTS-HHHHHTTT-SSHHHHHHHHHHHHHHHHHTT----HHHHHHHHHHHTT---SSSSTTHHHHHHHHHHHHHHHTTGGGGGGGTTT-HHHHHHHHHHHHHHHHHHHHHHHHHT---SS---TT-GGGSGGGS--GGGGGGGTTT-SSS-HHHHHHHHHHHHHHHHHHHHHHHHHHHHSS-B-TTSPBPPP---HHHHHHHHHHHHHHHHHHHHHHHHHS--S-TTHHHHHHHHHHHHHHHHHHHHHTTGGGG--TTHHHHHHHHHHHHHHHHHHTTTSTTHHHHHHHHHHHHHHHHHHTTTSTTHHHHHHHHHHHHHHHHH-HHHHHHHHHHHHHTT---S----------TT-PPP-----HHHHHHH-HHHHHHHHHHHHHHHH-TTSSHHHHHHHHHTTS-----------------------------------SS--PPPHHHHHHHHHHHHHHHHHT-PBPPHHHH-TT--HHHHHHHHHHHHHHHHHTT--EEEEEEE---HHHHHHHT-SS-EEEEEEGGGEE-TT-EEEGGG-SS-EEEEEEEEEESS-B--SS--HHHHHHHEEEEEEEEEEE--SBGGG---HHHHHHTGGGEEEEEE-S--B-GGG--TTS-EEEEEETTEEEEEEEGGGTTTSHHHHHHHHHHHHHTTT--BPTT-EEE---SS--EE--S-EEEEEEETTTEEEEEEEES---GGGGGGTT-------